Protein AF-0000000069172919 (afdb_homodimer)

Nearest PDB structures (foldseek):
  2wb4-assembly1_B  TM=7.857E-01  e=3.791E-11  Caulobacter vibrioides CB15
  3tvk-assembly1_A  TM=9.055E-01  e=7.455E-09  Escherichia coli K-12
  4h54-assembly1_A  TM=6.489E-01  e=6.601E-10  Escherichia coli K-12
  4h54-assembly1_B  TM=5.958E-01  e=9.333E-10  Escherichia coli K-12
  2v0n-assembly1_B  TM=4.957E-01  e=8.629E-11  Caulobacter vibrioides CB15

InterPro domains:
  IPR000160 GGDEF domain [PF00990] (323-480)
  IPR000160 GGDEF domain [PS50887] (351-486)
  IPR000160 GGDEF domain [SM00267] (312-484)
  IPR000160 GGDEF domain [TIGR00254] (322-484)
  IPR000160 GGDEF domain [cd01949] (324-482)
  IPR029787 Nucleotide cyclase [SSF55073] (328-483)
  IPR033424 Membrane-associated sensor domain [PF17158] (84-315)
  IPR043128 Reverse transcriptase/Diguanylate cyclase domain [G3DSA:3.30.70.270] (319-489)
  IPR050469 Diguanylate cyclase Dgc-like, bacteria [PTHR45138] (319-486)

Structure (mmCIF, N/CA/C/O backbone):
data_AF-0000000069172919-model_v1
#
loop_
_entity.id
_entity.type
_entity.pdbx_description
1 polymer 'diguanylate cyclase'
#
loop_
_atom_site.group_PDB
_atom_site.id
_atom_site.type_symbol
_atom_site.label_atom_id
_atom_site.label_alt_id
_atom_site.label_comp_id
_atom_site.label_asym_id
_atom_site.label_entity_id
_atom_site.label_seq_id
_atom_site.pdbx_PDB_ins_code
_atom_site.Cartn_x
_atom_site.Cartn_y
_atom_site.Cartn_z
_atom_site.occupancy
_atom_site.B_iso_or_equiv
_atom_site.auth_seq_id
_atom_site.auth_comp_id
_atom_site.auth_asym_id
_atom_site.auth_atom_id
_atom_site.pdbx_PDB_model_num
ATOM 1 N N . MET A 1 1 ? 2.957 -28.109 -27.797 1 40.47 1 MET A N 1
ATOM 2 C CA . MET A 1 1 ? 4.234 -27.562 -27.359 1 40.47 1 MET A CA 1
ATOM 3 C C . MET A 1 1 ? 4.027 -26.531 -26.25 1 40.47 1 MET A C 1
ATOM 5 O O . MET A 1 1 ? 2.91 -26.344 -25.766 1 40.47 1 MET A O 1
ATOM 9 N N . HIS A 1 2 ? 4.391 -25.156 -26.297 1 53.12 2 HIS A N 1
ATOM 10 C CA . HIS A 1 2 ? 5.074 -24.297 -25.328 1 53.12 2 HIS A CA 1
ATOM 11 C C . HIS A 1 2 ? 4.078 -23.516 -24.469 1 53.12 2 HIS A C 1
ATOM 13 O O . HIS A 1 2 ? 3.939 -22.312 -24.641 1 53.12 2 HIS A O 1
ATOM 19 N N . SER A 1 3 ? 3.223 -24.234 -23.906 1 57.16 3 SER A N 1
ATOM 20 C CA . SER A 1 3 ? 2.01 -23.672 -23.328 1 57.16 3 SER A CA 1
ATOM 21 C C . SER A 1 3 ? 2.334 -22.734 -22.156 1 57.16 3 SER A C 1
ATOM 23 O O . SER A 1 3 ? 1.824 -21.625 -22.094 1 57.16 3 SER A O 1
ATOM 25 N N . ALA A 1 4 ? 3.143 -23.266 -21.25 1 61.5 4 ALA A N 1
ATOM 26 C CA . ALA A 1 4 ? 3.436 -22.438 -20.078 1 61.5 4 ALA A CA 1
ATOM 27 C C . ALA A 1 4 ? 4.16 -21.156 -20.484 1 61.5 4 ALA A C 1
ATOM 29 O O . ALA A 1 4 ? 3.883 -20.078 -19.953 1 61.5 4 ALA A O 1
ATOM 30 N N . THR A 1 5 ? 4.887 -21.359 -21.562 1 62.03 5 THR A N 1
ATOM 31 C CA . THR A 1 5 ? 5.668 -20.219 -22.031 1 62.03 5 THR A CA 1
ATOM 32 C C . THR A 1 5 ? 4.766 -19.156 -22.656 1 62.03 5 THR A C 1
ATOM 34 O O . THR A 1 5 ? 5.016 -17.953 -22.5 1 62.03 5 THR A O 1
ATOM 37 N N . ILE A 1 6 ? 3.701 -19.703 -23.141 1 65.31 6 ILE A N 1
ATOM 38 C CA . ILE A 1 6 ? 2.771 -18.766 -23.766 1 65.31 6 ILE A CA 1
ATOM 39 C C . ILE A 1 6 ? 2.053 -17.953 -22.688 1 65.31 6 ILE A C 1
ATOM 41 O O . ILE A 1 6 ? 1.957 -16.734 -22.781 1 65.31 6 ILE A O 1
ATOM 45 N N . ILE A 1 7 ? 1.72 -18.672 -21.656 1 67.44 7 ILE A N 1
ATOM 46 C CA . ILE A 1 7 ? 0.994 -18.016 -20.594 1 67.44 7 ILE A CA 1
ATOM 47 C C . ILE A 1 7 ? 1.908 -17 -19.891 1 67.44 7 ILE A C 1
ATOM 49 O O . ILE A 1 7 ? 1.52 -15.852 -19.672 1 67.44 7 ILE A O 1
ATOM 53 N N . ILE A 1 8 ? 3.121 -17.375 -19.766 1 69.06 8 ILE A N 1
ATOM 54 C CA . ILE A 1 8 ? 4.078 -16.516 -19.078 1 69.06 8 ILE A CA 1
ATOM 55 C C . ILE A 1 8 ? 4.41 -15.312 -19.969 1 69.06 8 ILE A C 1
ATOM 57 O O . ILE A 1 8 ? 4.52 -14.188 -19.484 1 69.06 8 ILE A O 1
ATOM 61 N N . GLY A 1 9 ? 4.492 -15.625 -21.219 1 65.88 9 GLY A N 1
ATOM 62 C CA . GLY A 1 9 ? 4.75 -14.531 -22.141 1 65.88 9 GLY A CA 1
ATOM 63 C C . GLY A 1 9 ? 3.643 -13.492 -22.172 1 65.88 9 GLY A C 1
ATOM 64 O O . GLY A 1 9 ? 3.912 -12.289 -22.141 1 65.88 9 GLY A O 1
ATOM 65 N N . ILE A 1 10 ? 2.473 -13.938 -22.125 1 65.94 10 ILE A N 1
ATOM 66 C CA . ILE A 1 10 ? 1.318 -13.047 -22.125 1 65.94 10 ILE A CA 1
ATOM 67 C C . ILE A 1 10 ? 1.265 -12.258 -20.828 1 65.94 10 ILE A C 1
ATOM 69 O O . ILE A 1 10 ? 1.034 -11.047 -20.844 1 65.94 10 ILE A O 1
ATOM 73 N N . VAL A 1 11 ? 1.592 -12.961 -19.812 1 69.69 11 VAL A N 1
ATOM 74 C CA . VAL A 1 11 ? 1.549 -12.328 -18.5 1 69.69 11 VAL A CA 1
ATOM 75 C C . VAL A 1 11 ? 2.637 -11.266 -18.406 1 69.69 11 VAL A C 1
ATOM 77 O O . VAL A 1 11 ? 2.387 -10.156 -17.922 1 69.69 11 VAL A O 1
ATOM 80 N N . CYS A 1 12 ? 3.771 -11.57 -18.906 1 66.88 12 CYS A N 1
ATOM 81 C CA . CYS A 1 12 ? 4.871 -10.609 -18.875 1 66.88 12 CYS A CA 1
ATOM 82 C C . CYS A 1 12 ? 4.539 -9.383 -19.703 1 66.88 12 CYS A C 1
ATOM 84 O O . CYS A 1 12 ? 4.801 -8.25 -19.281 1 66.88 12 CYS A O 1
ATOM 86 N N . GLY A 1 13 ? 4.02 -9.625 -20.844 1 65.62 13 GLY A N 1
ATOM 87 C CA . GLY A 1 13 ? 3.588 -8.5 -21.656 1 65.62 13 GLY A CA 1
ATOM 88 C C . GLY A 1 13 ? 2.555 -7.629 -20.984 1 65.62 13 GLY A C 1
ATOM 89 O O . GLY A 1 13 ? 2.646 -6.398 -21.016 1 65.62 13 GLY A O 1
ATOM 90 N N . TRP A 1 14 ? 1.709 -8.227 -20.297 1 65.56 14 TRP A N 1
ATOM 91 C CA . TRP A 1 14 ? 0.651 -7.527 -19.578 1 65.56 14 TRP A CA 1
ATOM 92 C C . TRP A 1 14 ? 1.227 -6.719 -18.422 1 65.56 14 TRP A C 1
ATOM 94 O O . TRP A 1 14 ? 0.843 -5.562 -18.203 1 65.56 14 TRP A O 1
ATOM 104 N N . ILE A 1 15 ? 2.121 -7.258 -17.734 1 66.06 15 ILE A N 1
ATOM 105 C CA . ILE A 1 15 ? 2.744 -6.59 -16.609 1 66.06 15 ILE A CA 1
ATOM 106 C C . ILE A 1 15 ? 3.447 -5.32 -17.078 1 66.06 15 ILE A C 1
ATOM 108 O O . ILE A 1 15 ? 3.334 -4.27 -16.438 1 66.06 15 ILE A O 1
ATOM 112 N N . PHE A 1 16 ? 4.094 -5.469 -18.109 1 62.03 16 PHE A N 1
ATOM 113 C CA . PHE A 1 16 ? 4.828 -4.336 -18.656 1 62.03 16 PHE A CA 1
ATOM 114 C C . PHE A 1 16 ? 3.881 -3.197 -19.031 1 62.03 16 PHE A C 1
ATOM 116 O O . PHE A 1 16 ? 4.141 -2.039 -18.688 1 62.03 16 PHE A O 1
ATOM 123 N N . ILE A 1 17 ? 2.85 -3.51 -19.562 1 62.69 17 ILE A N 1
ATOM 124 C CA . ILE A 1 17 ? 1.893 -2.5 -20 1 62.69 17 ILE A CA 1
ATOM 125 C C . ILE A 1 17 ? 1.257 -1.829 -18.781 1 62.69 17 ILE A C 1
ATOM 127 O O . ILE A 1 17 ? 1.163 -0.601 -18.719 1 62.69 17 ILE A O 1
ATOM 131 N N . LEU A 1 18 ? 0.969 -2.627 -17.859 1 64.69 18 LEU A N 1
ATOM 132 C CA . LEU A 1 18 ? 0.266 -2.105 -16.688 1 64.69 18 LEU A CA 1
ATOM 133 C C . LEU A 1 18 ? 1.184 -1.218 -15.859 1 64.69 18 LEU A C 1
ATOM 135 O O . LEU A 1 18 ? 0.766 -0.159 -15.383 1 64.69 18 LEU A O 1
ATOM 139 N N . THR A 1 19 ? 2.355 -1.667 -15.672 1 61.91 19 THR A N 1
ATOM 140 C CA . THR A 1 19 ? 3.299 -0.879 -14.891 1 61.91 19 THR A CA 1
ATOM 141 C C . THR A 1 19 ? 3.621 0.437 -15.586 1 61.91 19 THR A C 1
ATOM 143 O O . THR A 1 19 ? 3.773 1.473 -14.938 1 61.91 19 THR A O 1
ATOM 146 N N . THR A 1 20 ? 3.695 0.397 -16.828 1 58.84 20 THR A N 1
ATOM 147 C CA . THR A 1 20 ? 3.963 1.61 -17.594 1 58.84 20 THR A CA 1
ATOM 148 C C . THR A 1 20 ? 2.805 2.598 -17.469 1 58.84 20 THR A C 1
ATOM 150 O O . THR A 1 20 ? 3.023 3.795 -17.281 1 58.84 20 THR A O 1
ATOM 153 N N . VAL A 1 21 ? 1.681 2.105 -17.578 1 60.31 21 VAL A N 1
ATOM 154 C CA . VAL A 1 21 ? 0.509 2.969 -17.484 1 60.31 21 VAL A CA 1
ATOM 155 C C . VAL A 1 21 ? 0.42 3.566 -16.078 1 60.31 21 VAL A C 1
ATOM 157 O O . VAL A 1 21 ? 0.119 4.75 -15.914 1 60.31 21 VAL A O 1
ATOM 160 N N . GLN A 1 22 ? 0.736 2.768 -15.195 1 60.38 22 GLN A N 1
ATOM 161 C CA . GLN A 1 22 ? 0.741 3.225 -13.805 1 60.38 22 GLN A CA 1
ATOM 162 C C . GLN A 1 22 ? 1.779 4.324 -13.594 1 60.38 22 GLN A C 1
ATOM 164 O O . GLN A 1 22 ? 1.516 5.309 -12.898 1 60.38 22 GLN A O 1
ATOM 169 N N . PHE A 1 23 ? 2.848 3.99 -14.18 1 56.53 23 PHE A N 1
ATOM 170 C CA . PHE A 1 23 ? 3.922 4.973 -14.094 1 56.53 23 PHE A CA 1
ATOM 171 C C . PHE A 1 23 ? 3.484 6.305 -14.688 1 56.53 23 PHE A C 1
ATOM 173 O O . PHE A 1 23 ? 3.701 7.363 -14.094 1 56.53 23 PHE A O 1
ATOM 180 N N . LEU A 1 24 ? 2.908 6.184 -15.68 1 53.28 24 LEU A N 1
ATOM 181 C CA . LEU A 1 24 ? 2.459 7.395 -16.344 1 53.28 24 LEU A CA 1
ATOM 182 C C . LEU A 1 24 ? 1.385 8.102 -15.531 1 53.28 24 LEU A C 1
ATOM 184 O O . LEU A 1 24 ? 1.377 9.336 -15.445 1 53.28 24 LEU A O 1
ATOM 188 N N . TYR A 1 25 ? 0.669 7.355 -14.938 1 55.75 25 TYR A N 1
ATOM 189 C CA . TYR A 1 25 ? -0.422 7.891 -14.133 1 55.75 25 TYR A CA 1
ATOM 190 C C . TYR A 1 25 ? 0.112 8.602 -12.898 1 55.75 25 TYR A C 1
ATOM 192 O O . TYR A 1 25 ? -0.316 9.719 -12.578 1 55.75 25 TYR A O 1
ATOM 200 N N . LEU A 1 26 ? 0.814 7.816 -12.25 1 56.41 26 LEU A N 1
ATOM 201 C CA . LEU A 1 26 ? 1.367 8.391 -11.031 1 56.41 26 LEU A CA 1
ATOM 202 C C . LEU A 1 26 ? 2.16 9.656 -11.336 1 56.41 26 LEU A C 1
ATOM 204 O O . LEU A 1 26 ? 2.205 10.578 -10.516 1 56.41 26 LEU A O 1
ATOM 208 N N . LEU A 1 27 ? 2.752 9.641 -12.5 1 50.91 27 LEU A N 1
ATOM 209 C CA . LEU A 1 27 ? 3.479 10.828 -12.93 1 50.91 27 LEU A CA 1
ATOM 210 C C . LEU A 1 27 ? 2.52 11.984 -13.203 1 50.91 27 LEU A C 1
ATOM 212 O O . LEU A 1 27 ? 2.84 13.141 -12.922 1 50.91 27 LEU A O 1
ATOM 216 N N . ILE A 1 28 ? 1.527 11.672 -13.773 1 46.41 28 ILE A N 1
ATOM 217 C CA . ILE A 1 28 ? 0.562 12.703 -14.141 1 46.41 28 ILE A CA 1
ATOM 218 C C . ILE A 1 28 ? -0.081 13.281 -12.883 1 46.41 28 ILE A C 1
ATOM 220 O O . ILE A 1 28 ? -0.29 14.492 -12.789 1 46.41 28 ILE A O 1
ATOM 224 N N . ILE A 1 29 ? -0.445 12.477 -12.07 1 47 29 ILE A N 1
ATOM 225 C CA . ILE A 1 29 ? -1.011 13.008 -10.836 1 47 29 ILE A CA 1
ATOM 226 C C . ILE A 1 29 ? -0.05 14.031 -10.234 1 47 29 ILE A C 1
ATOM 228 O O . ILE A 1 29 ? -0.48 15.031 -9.656 1 47 29 ILE A O 1
ATOM 232 N N . LYS A 1 30 ? 1.205 13.859 -10.328 1 44.38 30 LYS A N 1
ATOM 233 C CA . LYS A 1 30 ? 2.152 14.859 -9.836 1 44.38 30 LYS A CA 1
ATOM 234 C C . LYS A 1 30 ? 1.911 16.219 -10.5 1 44.38 30 LYS A C 1
ATOM 236 O O . LYS A 1 30 ? 2.062 17.266 -9.859 1 44.38 30 LYS A O 1
ATOM 241 N N . ARG A 1 31 ? 1.673 16.109 -11.781 1 38.28 31 ARG A N 1
ATOM 242 C CA . ARG A 1 31 ? 1.562 17.406 -12.438 1 38.28 31 ARG A CA 1
ATOM 243 C C . ARG A 1 31 ? 0.29 18.125 -12 1 38.28 31 ARG A C 1
ATOM 245 O O . ARG A 1 31 ? 0.269 19.359 -11.906 1 38.28 31 ARG A O 1
ATOM 252 N N . ASP A 1 32 ? -0.691 17.422 -12.047 1 36.03 32 ASP A N 1
ATOM 253 C CA . ASP A 1 32 ? -1.942 18.172 -11.922 1 36.03 32 ASP A CA 1
ATOM 254 C C . ASP A 1 32 ? -2.25 18.484 -10.461 1 36.03 32 ASP A C 1
ATOM 256 O O . ASP A 1 32 ? -3.379 18.859 -10.125 1 36.03 32 ASP A O 1
ATOM 260 N N . LEU A 1 33 ? -1.485 18.188 -9.633 1 35.28 33 LEU A N 1
ATOM 261 C CA . LEU A 1 33 ? -1.778 18.625 -8.266 1 35.28 33 LEU A CA 1
ATOM 262 C C . LEU A 1 33 ? -2.045 20.125 -8.219 1 35.28 33 LEU A C 1
ATOM 264 O O . LEU A 1 33 ? -1.229 20.875 -7.691 1 35.28 33 LEU A O 1
ATOM 268 N N . GLN A 1 34 ? -2.49 20.594 -9.281 1 28.86 34 GLN A N 1
ATOM 269 C CA . GLN A 1 34 ? -3.086 21.891 -8.969 1 28.86 34 GLN A CA 1
ATOM 270 C C . GLN A 1 34 ? -4.238 21.734 -7.98 1 28.86 34 GLN A C 1
ATOM 272 O O . GLN A 1 34 ? -4.934 20.719 -7.977 1 28.86 34 GLN A O 1
ATOM 277 N N . PRO A 1 35 ? -4.359 22.641 -7.004 1 30.38 35 PRO A N 1
ATOM 278 C CA . PRO A 1 35 ? -5.152 22.844 -5.789 1 30.38 35 PRO A CA 1
ATOM 279 C C . PRO A 1 35 ? -6.645 22.594 -6.012 1 30.38 35 PRO A C 1
ATOM 281 O O . PRO A 1 35 ? -7.477 23.125 -5.266 1 30.38 35 PRO A O 1
ATOM 284 N N . THR A 1 36 ? -7.184 22.078 -7.133 1 30.61 36 THR A N 1
ATOM 285 C CA . THR A 1 36 ? -8.633 22.172 -7 1 30.61 36 THR A CA 1
ATOM 286 C C . THR A 1 36 ? -9.141 21.203 -5.922 1 30.61 36 THR A C 1
ATOM 288 O O . THR A 1 36 ? -8.445 20.266 -5.547 1 30.61 36 THR A O 1
ATOM 291 N N . GLY A 1 37 ? -10.445 21.312 -5.379 1 28.78 37 GLY A N 1
ATOM 292 C CA . GLY A 1 37 ? -11.188 20.703 -4.293 1 28.78 37 GLY A CA 1
ATOM 293 C C . GLY A 1 37 ? -11.031 19.188 -4.242 1 28.78 37 GLY A C 1
ATOM 294 O O . GLY A 1 37 ? -10.625 18.562 -5.223 1 28.78 37 GLY A O 1
ATOM 295 N N . TRP A 1 38 ? -11.031 18.656 -3.043 1 31.73 38 TRP A N 1
ATOM 296 C CA . TRP A 1 38 ? -10.922 17.25 -2.652 1 31.73 38 TRP A CA 1
ATOM 297 C C . TRP A 1 38 ? -11.633 16.344 -3.65 1 31.73 38 TRP A C 1
ATOM 299 O O . TRP A 1 38 ? -11.125 15.297 -4.023 1 31.73 38 TRP A O 1
ATOM 309 N N . CYS A 1 39 ? -12.875 16.766 -3.973 1 32.88 39 CYS A N 1
ATOM 310 C CA . CYS A 1 39 ? -13.766 15.992 -4.832 1 32.88 39 CYS A CA 1
ATOM 311 C C . CYS A 1 39 ? -13.188 15.867 -6.238 1 32.88 39 CYS A C 1
ATOM 313 O O . CYS A 1 39 ? -13.383 14.844 -6.906 1 32.88 39 CYS A O 1
ATOM 315 N N . SER A 1 40 ? -12.641 16.938 -6.648 1 35.28 40 SER A N 1
ATOM 316 C CA . SER A 1 40 ? -12.172 16.938 -8.031 1 35.28 40 SER A CA 1
ATOM 317 C C . SER A 1 40 ? -10.93 16.062 -8.188 1 35.28 40 SER A C 1
ATOM 319 O O . SER A 1 40 ? -10.656 15.57 -9.281 1 35.28 40 SER A O 1
ATOM 321 N N . PHE A 1 41 ? -10.133 15.945 -7.262 1 36.06 41 PHE A N 1
ATOM 322 C CA . PHE A 1 41 ? -8.93 15.125 -7.301 1 36.06 41 PHE A CA 1
ATOM 323 C C . PHE A 1 41 ? -9.281 13.648 -7.375 1 36.06 41 PHE A C 1
ATOM 325 O O . PHE A 1 41 ? -8.641 12.883 -8.102 1 36.06 41 PHE A O 1
ATOM 332 N N . MET A 1 42 ? -10.344 13.328 -6.699 1 38 42 MET A N 1
ATOM 333 C CA . MET A 1 42 ? -10.859 11.969 -6.809 1 38 42 MET A CA 1
ATOM 334 C C . MET A 1 42 ? -11.359 11.688 -8.219 1 38 42 MET A C 1
ATOM 336 O O . MET A 1 42 ? -11.375 10.539 -8.664 1 38 42 MET A O 1
ATOM 340 N N . GLU A 1 43 ? -11.93 12.695 -8.797 1 40.47 43 GLU A N 1
ATOM 341 C CA . GLU A 1 43 ? -12.508 12.484 -10.125 1 40.47 43 GLU A CA 1
ATOM 342 C C . GLU A 1 43 ? -11.422 12.188 -11.156 1 40.47 43 GLU A C 1
ATOM 344 O O . GLU A 1 43 ? -11.594 11.312 -12.016 1 40.47 43 GLU A O 1
ATOM 349 N N . LYS A 1 44 ? -10.445 13.008 -11.234 1 42.78 44 LYS A N 1
ATOM 350 C CA . LYS A 1 44 ? -9.453 12.82 -12.289 1 42.78 44 LYS A CA 1
ATOM 351 C C . LYS A 1 44 ? -8.625 11.562 -12.055 1 42.78 44 LYS A C 1
ATOM 353 O O . LYS A 1 44 ? -8.227 10.891 -13.008 1 42.78 44 LYS A O 1
ATOM 358 N N . ASP A 1 45 ? -8.461 11.156 -10.906 1 43.94 45 ASP A N 1
ATOM 359 C CA . ASP A 1 45 ? -7.746 9.938 -10.523 1 43.94 45 ASP A CA 1
ATOM 360 C C . ASP A 1 45 ? -8.5 8.695 -11 1 43.94 45 ASP A C 1
ATOM 362 O O . ASP A 1 45 ? -7.887 7.648 -11.25 1 43.94 45 ASP A O 1
ATOM 366 N N . TYR A 1 46 ? -9.812 8.938 -11.18 1 41.34 46 TYR A N 1
ATOM 367 C CA . TYR A 1 46 ? -10.695 7.879 -11.672 1 41.34 46 TYR A CA 1
ATOM 368 C C . TYR A 1 46 ? -10.422 7.582 -13.141 1 41.34 46 TYR A C 1
ATOM 370 O O . TYR A 1 46 ? -10.484 6.43 -13.57 1 41.34 46 TYR A O 1
ATOM 378 N N . LEU A 1 47 ? -10.227 8.664 -13.844 1 43.03 47 LEU A N 1
ATOM 379 C CA . LEU A 1 47 ? -9.984 8.453 -15.266 1 43.03 47 LEU A CA 1
ATOM 380 C C . LEU A 1 47 ? -8.719 7.625 -15.492 1 43.03 47 LEU A C 1
ATOM 382 O O . LEU A 1 47 ? -8.641 6.836 -16.438 1 43.03 47 LEU A O 1
ATOM 386 N N . GLY A 1 48 ? -7.805 7.695 -14.656 1 46.41 48 GLY A N 1
ATOM 387 C CA . GLY A 1 48 ? -6.551 6.98 -14.836 1 46.41 48 GLY A CA 1
ATOM 388 C C . GLY A 1 48 ? -6.68 5.488 -14.609 1 46.41 48 GLY A C 1
ATOM 389 O O . GLY A 1 48 ? -6.191 4.691 -15.414 1 46.41 48 GLY A O 1
ATOM 390 N N . ILE A 1 49 ? -7.367 5.145 -13.602 1 47.25 49 ILE A N 1
ATOM 391 C CA . ILE A 1 49 ? -7.582 3.725 -13.344 1 47.25 49 ILE A CA 1
ATOM 392 C C . ILE A 1 49 ? -8.477 3.129 -14.43 1 47.25 49 ILE A C 1
ATOM 394 O O . ILE A 1 49 ? -8.219 2.021 -14.906 1 47.25 49 ILE A O 1
ATOM 398 N N . SER A 1 50 ? -9.523 3.973 -14.781 1 47.59 50 SER A N 1
ATOM 399 C CA . SER A 1 50 ? -10.383 3.496 -15.867 1 47.59 50 SER A CA 1
ATOM 400 C C . SER A 1 50 ? -9.57 3.178 -17.109 1 47.59 50 SER A C 1
ATOM 402 O O . SER A 1 50 ? -9.812 2.172 -17.781 1 47.59 50 SER A O 1
ATOM 404 N N . SER A 1 51 ? -8.648 3.979 -17.344 1 50.38 51 SER A N 1
ATOM 405 C CA . SER A 1 51 ? -7.84 3.729 -18.531 1 50.38 51 SER A CA 1
ATOM 406 C C . SER A 1 51 ? -6.938 2.516 -18.328 1 50.38 51 SER A C 1
ATOM 408 O O . SER A 1 51 ? -6.711 1.744 -19.266 1 50.38 51 SER A O 1
ATOM 410 N N . THR A 1 52 ? -6.625 2.303 -17.141 1 48.75 52 THR A N 1
ATOM 411 C CA . THR A 1 52 ? -5.777 1.146 -16.891 1 48.75 52 THR A CA 1
ATOM 412 C C . THR A 1 52 ? -6.559 -0.151 -17.078 1 48.75 52 THR A C 1
ATOM 414 O O . THR A 1 52 ? -6.039 -1.122 -17.625 1 48.75 52 THR A O 1
ATOM 417 N N . VAL A 1 53 ? -7.777 -0.072 -16.656 1 50.09 53 VAL A N 1
ATOM 418 C CA . VAL A 1 53 ? -8.633 -1.238 -16.812 1 50.09 53 VAL A CA 1
ATOM 419 C C . VAL A 1 53 ? -8.883 -1.495 -18.297 1 50.09 53 VAL A C 1
ATOM 421 O O . VAL A 1 53 ? -8.781 -2.633 -18.766 1 50.09 53 VAL A O 1
ATOM 424 N N . LEU A 1 54 ? -9.188 -0.404 -18.953 1 51.56 54 LEU A N 1
ATOM 425 C CA . LEU A 1 54 ? -9.469 -0.563 -20.375 1 51.56 54 LEU A CA 1
ATOM 426 C C . LEU A 1 54 ? -8.25 -1.082 -21.109 1 51.56 54 LEU A C 1
ATOM 428 O O . LEU A 1 54 ? -8.359 -1.971 -21.969 1 51.56 54 LEU A O 1
ATOM 432 N N . VAL A 1 55 ? -7.117 -0.662 -20.703 1 50.75 55 VAL A N 1
ATOM 433 C CA . VAL A 1 55 ? -5.914 -1.065 -21.422 1 50.75 55 VAL A CA 1
ATOM 434 C C . VAL A 1 55 ? -5.559 -2.508 -21.062 1 50.75 55 VAL A C 1
ATOM 436 O O . VAL A 1 55 ? -5.152 -3.285 -21.938 1 50.75 55 VAL A O 1
ATOM 439 N N . SER A 1 56 ? -5.871 -2.895 -19.891 1 49.78 56 SER A N 1
ATOM 440 C CA . SER A 1 56 ? -5.598 -4.273 -19.5 1 49.78 56 SER A CA 1
ATOM 441 C C . SER A 1 56 ? -6.52 -5.246 -20.234 1 49.78 56 SER A C 1
ATOM 443 O O . SER A 1 56 ? -6.082 -6.312 -20.672 1 49.78 56 SER A O 1
ATOM 445 N N . LEU A 1 57 ? -7.73 -4.812 -20.328 1 49.56 57 LEU A N 1
ATOM 446 C CA . LEU A 1 57 ? -8.695 -5.652 -21.016 1 49.56 57 LEU A CA 1
ATOM 447 C C . LEU A 1 57 ? -8.352 -5.75 -22.5 1 49.56 57 LEU A C 1
ATOM 449 O O . LEU A 1 57 ? -8.406 -6.836 -23.094 1 49.56 57 LEU A O 1
ATOM 453 N N . LEU A 1 58 ? -8.055 -4.637 -23.062 1 50.81 58 LEU A N 1
ATOM 454 C CA . LEU A 1 58 ? -7.715 -4.645 -24.469 1 50.81 58 LEU A CA 1
ATOM 455 C C . LEU A 1 58 ? -6.457 -5.469 -24.734 1 50.81 58 LEU A C 1
ATOM 457 O O . LEU A 1 58 ? -6.375 -6.195 -25.719 1 50.81 58 LEU A O 1
ATOM 461 N N . PHE A 1 59 ? -5.586 -5.402 -23.828 1 48.09 59 PHE A N 1
ATOM 462 C CA . PHE A 1 59 ? -4.332 -6.121 -24.016 1 48.09 59 PHE A CA 1
ATOM 463 C C . PHE A 1 59 ? -4.531 -7.617 -23.812 1 48.09 59 PHE A C 1
ATOM 465 O O . PHE A 1 59 ? -3.971 -8.438 -24.547 1 48.09 59 PHE A O 1
ATOM 472 N N . GLY A 1 60 ? -5.301 -7.992 -22.812 1 47.88 60 GLY A N 1
ATOM 473 C CA . GLY A 1 60 ? -5.672 -9.391 -22.703 1 47.88 60 GLY A CA 1
ATOM 474 C C . GLY A 1 60 ? -6.297 -9.953 -23.969 1 47.88 60 GLY A C 1
ATOM 475 O O . GLY A 1 60 ? -5.938 -11.039 -24.406 1 47.88 60 GLY A O 1
ATOM 476 N N . LEU A 1 61 ? -7.172 -9.133 -24.453 1 50.03 61 LEU A N 1
ATOM 477 C CA . LEU A 1 61 ? -7.836 -9.539 -25.688 1 50.03 61 LEU A CA 1
ATOM 478 C C . LEU A 1 61 ? -6.836 -9.664 -26.828 1 50.03 61 LEU A C 1
ATOM 480 O O . LEU A 1 61 ? -6.906 -10.609 -27.625 1 50.03 61 LEU A O 1
ATOM 484 N N . ALA A 1 62 ? -5.934 -8.758 -26.906 1 48.75 62 ALA A N 1
ATOM 485 C CA . ALA A 1 62 ? -4.949 -8.797 -27.984 1 48.75 62 ALA A CA 1
ATOM 486 C C . ALA A 1 62 ? -4.043 -10.023 -27.844 1 48.75 62 ALA A C 1
ATOM 488 O O . ALA A 1 62 ? -3.725 -10.68 -28.844 1 48.75 62 ALA A O 1
ATOM 489 N N . LEU A 1 63 ? -3.742 -10.32 -26.719 1 48.91 63 LEU A N 1
ATOM 490 C CA . LEU A 1 63 ? -2.84 -11.445 -26.5 1 48.91 63 LEU A CA 1
ATOM 491 C C . LEU A 1 63 ? -3.529 -12.766 -26.828 1 48.91 63 LEU A C 1
ATOM 493 O O . LEU A 1 63 ? -2.91 -13.672 -27.391 1 48.91 63 LEU A O 1
ATOM 497 N N . VAL A 1 64 ? -4.781 -12.875 -26.469 1 49.78 64 VAL A N 1
ATOM 498 C CA . VAL A 1 64 ? -5.57 -14.039 -26.844 1 49.78 64 VAL A CA 1
ATOM 499 C C . VAL A 1 64 ? -5.625 -14.156 -28.375 1 49.78 64 VAL A C 1
ATOM 501 O O . VAL A 1 64 ? -5.484 -15.242 -28.922 1 49.78 64 VAL A O 1
ATOM 504 N N . LEU A 1 65 ? -5.809 -13.086 -28.906 1 48.59 65 LEU A N 1
ATOM 505 C CA . LEU A 1 65 ? -5.914 -13.102 -30.375 1 48.59 65 LEU A CA 1
ATOM 506 C C . LEU A 1 65 ? -4.59 -13.516 -31 1 48.59 65 LEU A C 1
ATOM 508 O O . LEU A 1 65 ? -4.578 -14.297 -31.953 1 48.59 65 LEU A O 1
ATOM 512 N N . VAL A 1 66 ? -3.512 -13.023 -30.531 1 45.81 66 VAL A N 1
ATOM 513 C CA . VAL A 1 66 ? -2.211 -13.336 -31.109 1 45.81 66 VAL A CA 1
ATOM 514 C C . VAL A 1 66 ? -1.89 -14.812 -30.891 1 45.81 66 VAL A C 1
ATOM 516 O O . VAL A 1 66 ? -1.38 -15.477 -31.797 1 45.81 66 VAL A O 1
ATOM 519 N N . ASN A 1 67 ? -2.143 -15.297 -29.781 1 45.41 67 ASN A N 1
ATOM 520 C CA . ASN A 1 67 ? -1.887 -16.719 -29.531 1 45.41 67 ASN A CA 1
ATOM 521 C C . ASN A 1 67 ? -2.742 -17.609 -30.438 1 45.41 67 ASN A C 1
ATOM 523 O O . ASN A 1 67 ? -2.273 -18.625 -30.938 1 45.41 67 ASN A O 1
ATOM 527 N N . SER A 1 68 ? -3.996 -17.312 -30.484 1 48.03 68 SER A N 1
ATOM 528 C CA . SER A 1 68 ? -4.867 -18.062 -31.375 1 48.03 68 SER A CA 1
ATOM 529 C C . SER A 1 68 ? -4.34 -18.047 -32.812 1 48.03 68 SER A C 1
ATOM 531 O O . SER A 1 68 ? -4.512 -19.031 -33.531 1 48.03 68 SER A O 1
ATOM 533 N N . TRP A 1 69 ? -3.896 -16.969 -33.094 1 44.94 69 TRP A N 1
ATOM 534 C CA . TRP A 1 69 ? -3.398 -16.875 -34.469 1 44.94 69 TRP A CA 1
ATOM 535 C C . TRP A 1 69 ? -2.178 -17.766 -34.688 1 44.94 69 TRP A C 1
ATOM 537 O O . TRP A 1 69 ? -2.041 -18.422 -35.719 1 44.94 69 TRP A O 1
ATOM 547 N N . PHE A 1 70 ? -1.296 -17.734 -33.75 1 43.66 70 PHE A N 1
ATOM 548 C CA . PHE A 1 70 ? -0.055 -18.469 -33.938 1 43.66 70 PHE A CA 1
ATOM 549 C C . PHE A 1 70 ? -0.256 -19.969 -33.688 1 43.66 70 PHE A C 1
ATOM 551 O O . PHE A 1 70 ? 0.501 -20.797 -34.188 1 43.66 70 PHE A O 1
ATOM 558 N N . ASN A 1 71 ? -1.029 -20.344 -32.75 1 44.75 71 ASN A N 1
ATOM 559 C CA . ASN A 1 71 ? -1.174 -21.781 -32.5 1 44.75 71 ASN A CA 1
ATOM 560 C C . ASN A 1 71 ? -2.371 -22.375 -33.219 1 44.75 71 ASN A C 1
ATOM 562 O O . ASN A 1 71 ? -3.496 -22.328 -32.719 1 44.75 71 ASN A O 1
ATOM 566 N N . GLN A 1 72 ? -2.303 -22.469 -34.406 1 44.69 72 GLN A N 1
ATOM 567 C CA . GLN A 1 72 ? -3.242 -23.234 -35.219 1 44.69 72 GLN A CA 1
ATOM 568 C C . GLN A 1 72 ? -3.383 -24.656 -34.719 1 44.69 72 GLN A C 1
ATOM 570 O O . GLN A 1 72 ? -2.385 -25.328 -34.438 1 44.69 72 GLN A O 1
ATOM 575 N N . PRO A 1 73 ? -4.621 -24.938 -34.281 1 43.31 73 PRO A N 1
ATOM 576 C CA . PRO A 1 73 ? -4.973 -26.25 -33.75 1 43.31 73 PRO A CA 1
ATOM 577 C C . PRO A 1 73 ? -4.477 -27.406 -34.625 1 43.31 73 PRO A C 1
ATOM 579 O O . PRO A 1 73 ? -4.887 -27.531 -35.781 1 43.31 73 PRO A O 1
ATOM 582 N N . THR A 1 74 ? -3.162 -27.656 -34.812 1 41.94 74 THR A N 1
ATOM 583 C CA . THR A 1 74 ? -3.146 -28.922 -35.5 1 41.94 74 THR A CA 1
ATOM 584 C C . THR A 1 74 ? -4.012 -29.953 -34.781 1 41.94 74 THR A C 1
ATOM 586 O O . THR A 1 74 ? -5.059 -30.359 -35.281 1 41.94 74 THR A O 1
ATOM 589 N N . VAL A 1 75 ? -3.287 -31.188 -34.375 1 40.75 75 VAL A N 1
ATOM 590 C CA . VAL A 1 75 ? -3.807 -32.469 -33.875 1 40.75 75 VAL A CA 1
ATOM 591 C C . VAL A 1 75 ? -4.504 -32.25 -32.531 1 40.75 75 VAL A C 1
ATOM 593 O O . VAL A 1 75 ? -4.184 -31.328 -31.797 1 40.75 75 VAL A O 1
ATOM 596 N N . GLU A 1 76 ? -5.648 -32.812 -32.25 1 47.09 76 GLU A N 1
ATOM 597 C CA . GLU A 1 76 ? -6.562 -33.031 -31.141 1 47.09 76 GLU A CA 1
ATOM 598 C C . GLU A 1 76 ? -5.805 -33.156 -29.828 1 47.09 76 GLU A C 1
ATOM 600 O O . GLU A 1 76 ? -5.543 -34.25 -29.344 1 47.09 76 GLU A O 1
ATOM 605 N N . GLU A 1 77 ? -4.793 -32.375 -29.547 1 53.22 77 GLU A N 1
ATOM 606 C CA . GLU A 1 77 ? -3.918 -32.625 -28.406 1 53.22 77 GLU A CA 1
ATOM 607 C C . GLU A 1 77 ? -4.605 -32.281 -27.094 1 53.22 77 GLU A C 1
ATOM 609 O O . GLU A 1 77 ? -5.32 -31.266 -27.016 1 53.22 77 GLU A O 1
ATOM 614 N N . VAL A 1 78 ? -4.914 -33.281 -26.172 1 58.84 78 VAL A N 1
ATOM 615 C CA . VAL A 1 78 ? -5.383 -33.25 -24.797 1 58.84 78 VAL A CA 1
ATOM 616 C C . VAL A 1 78 ? -4.469 -32.344 -23.984 1 58.84 78 VAL A C 1
ATOM 618 O O . VAL A 1 78 ? -3.248 -32.344 -24.141 1 58.84 78 VAL A O 1
ATOM 621 N N . VAL A 1 79 ? -5.02 -31.359 -23.391 1 62.06 79 VAL A N 1
ATOM 622 C CA . VAL A 1 79 ? -4.27 -30.469 -22.5 1 62.06 79 VAL A CA 1
ATOM 623 C C . VAL A 1 79 ? -3.439 -31.297 -21.531 1 62.06 79 VAL A C 1
ATOM 625 O O . VAL A 1 79 ? -3.973 -32.156 -20.828 1 62.06 79 VAL A O 1
ATOM 628 N N . PRO A 1 80 ? -2.104 -30.984 -21.578 1 65.44 80 PRO A N 1
ATOM 629 C CA . PRO A 1 80 ? -1.31 -31.734 -20.594 1 65.44 80 PRO A CA 1
ATOM 630 C C . PRO A 1 80 ? -1.692 -31.422 -19.156 1 65.44 80 PRO A C 1
ATOM 632 O O . PRO A 1 80 ? -2 -30.266 -18.828 1 65.44 80 PRO A O 1
ATOM 635 N N . ARG A 1 81 ? -1.79 -32.344 -18.312 1 71.19 81 ARG A N 1
ATOM 636 C CA . ARG A 1 81 ? -2.137 -32.25 -16.891 1 71.19 81 ARG A CA 1
ATOM 637 C C . ARG A 1 81 ? -1.174 -31.312 -16.156 1 71.19 81 ARG A C 1
ATOM 639 O O . ARG A 1 81 ? -1.571 -30.609 -15.234 1 71.19 81 ARG A O 1
ATOM 646 N N . SER A 1 82 ? -0.007 -31.234 -16.641 1 71.19 82 SER A N 1
ATOM 647 C CA . SER A 1 82 ? 0.998 -30.375 -16.016 1 71.19 82 SER A CA 1
ATOM 648 C C . SER A 1 82 ? 0.666 -28.891 -16.219 1 71.19 82 SER A C 1
ATOM 650 O O . SER A 1 82 ? 0.889 -28.078 -15.312 1 71.19 82 SER A O 1
ATOM 652 N N . THR A 1 83 ? 0.012 -28.641 -17.312 1 73 83 THR A N 1
ATOM 653 C CA . THR A 1 83 ? -0.343 -27.25 -17.578 1 73 83 THR A CA 1
ATOM 654 C C . THR A 1 83 ? -1.486 -26.797 -16.688 1 73 83 THR A C 1
ATOM 656 O O . THR A 1 83 ? -1.511 -25.641 -16.234 1 73 83 THR A O 1
ATOM 659 N N . TYR A 1 84 ? -2.361 -27.703 -16.422 1 77.38 84 TYR A N 1
ATOM 660 C CA . TYR A 1 84 ? -3.455 -27.391 -15.508 1 77.38 84 TYR A CA 1
ATOM 661 C C . TYR A 1 84 ? -2.932 -27.109 -14.102 1 77.38 84 TYR A C 1
ATOM 663 O O . TYR A 1 84 ? -3.387 -26.172 -13.438 1 77.38 84 TYR A O 1
ATOM 671 N N . LEU A 1 85 ? -1.983 -27.859 -13.766 1 79.5 85 LEU A N 1
ATOM 672 C CA . LEU A 1 85 ? -1.396 -27.688 -12.438 1 79.5 85 LEU A CA 1
ATOM 673 C C . LEU A 1 85 ? -0.712 -26.328 -12.32 1 79.5 85 LEU A C 1
ATOM 675 O O . LEU A 1 85 ? -0.859 -25.641 -11.305 1 79.5 85 LEU A O 1
ATOM 679 N N . MET A 1 86 ? -0.071 -25.906 -13.352 1 79.62 86 MET A N 1
ATOM 680 C CA . MET A 1 86 ? 0.643 -24.641 -13.359 1 79.62 86 MET A CA 1
ATOM 681 C C . MET A 1 86 ? -0.326 -23.469 -13.195 1 79.62 86 MET A C 1
ATOM 683 O O . MET A 1 86 ? -0.059 -22.531 -12.438 1 79.62 86 MET A O 1
ATOM 687 N N . VAL A 1 87 ? -1.393 -23.547 -13.867 1 83.88 87 VAL A N 1
ATOM 688 C CA . VAL A 1 87 ? -2.375 -22.469 -13.828 1 83.88 87 VAL A CA 1
ATOM 689 C C . VAL A 1 87 ? -2.986 -22.375 -12.43 1 83.88 87 VAL A C 1
ATOM 691 O O . VAL A 1 87 ? -3.176 -21.281 -11.898 1 83.88 87 VAL A O 1
ATOM 694 N N . MET A 1 88 ? -3.264 -23.531 -11.828 1 87.62 88 MET A N 1
ATOM 695 C CA . MET A 1 88 ? -3.865 -23.547 -10.5 1 87.62 88 MET A CA 1
ATOM 696 C C . MET A 1 88 ? -2.906 -22.969 -9.461 1 87.62 88 MET A C 1
ATOM 698 O O . MET A 1 88 ? -3.326 -22.25 -8.562 1 87.62 88 MET A O 1
ATOM 702 N N . ILE A 1 89 ? -1.683 -23.219 -9.672 1 86.5 89 ILE A N 1
ATOM 703 C CA . ILE A 1 89 ? -0.681 -22.719 -8.734 1 86.5 89 ILE A CA 1
ATOM 704 C C . ILE A 1 89 ? -0.535 -21.203 -8.891 1 86.5 89 ILE A C 1
ATOM 706 O O . ILE A 1 89 ? -0.442 -20.484 -7.895 1 86.5 89 ILE A O 1
ATOM 710 N N . ALA A 1 90 ? -0.504 -20.797 -10.156 1 87.56 90 ALA A N 1
ATOM 711 C CA . ALA A 1 90 ? -0.432 -19.375 -10.422 1 87.56 90 ALA A CA 1
ATOM 712 C C . ALA A 1 90 ? -1.581 -18.625 -9.742 1 87.56 90 ALA A C 1
ATOM 714 O O . ALA A 1 90 ? -1.359 -17.656 -9.016 1 87.56 90 ALA A O 1
ATOM 715 N N . LEU A 1 91 ? -2.742 -19.156 -9.906 1 91.69 91 LEU A N 1
ATOM 716 C CA . LEU A 1 91 ? -3.932 -18.5 -9.359 1 91.69 91 LEU A CA 1
ATOM 717 C C . LEU A 1 91 ? -3.932 -18.562 -7.832 1 91.69 91 LEU A C 1
ATOM 719 O O . LEU A 1 91 ? -4.34 -17.609 -7.172 1 91.69 91 LEU A O 1
ATOM 723 N N . PHE A 1 92 ? -3.445 -19.672 -7.297 1 91.56 92 PHE A N 1
ATOM 724 C CA . PHE A 1 92 ? -3.379 -19.828 -5.848 1 91.56 92 PHE A CA 1
ATOM 725 C C . PHE A 1 92 ? -2.525 -18.734 -5.219 1 91.56 92 PHE A C 1
ATOM 727 O O . PHE A 1 92 ? -2.947 -18.094 -4.258 1 91.56 92 PHE A O 1
ATOM 734 N N . PHE A 1 93 ? -1.463 -18.484 -5.758 1 89.62 93 PHE A N 1
ATOM 735 C CA . PHE A 1 93 ? -0.54 -17.562 -5.105 1 89.62 93 PHE A CA 1
ATOM 736 C C . PHE A 1 93 ? -0.942 -16.125 -5.367 1 89.62 93 PHE A C 1
ATOM 738 O O . PHE A 1 93 ? -0.785 -15.258 -4.5 1 89.62 93 PHE A O 1
ATOM 745 N N . ILE A 1 94 ? -1.46 -15.82 -6.57 1 91.38 94 ILE A N 1
ATOM 746 C CA . ILE A 1 94 ? -1.954 -14.469 -6.836 1 91.38 94 ILE A CA 1
ATOM 747 C C . ILE A 1 94 ? -3.102 -14.148 -5.883 1 91.38 94 ILE A C 1
ATOM 749 O O . ILE A 1 94 ? -3.125 -13.07 -5.273 1 91.38 94 ILE A O 1
ATOM 753 N N . ASP A 1 95 ? -3.998 -15.078 -5.703 1 93 95 ASP A N 1
ATOM 754 C CA . ASP A 1 95 ? -5.145 -14.867 -4.82 1 93 95 ASP A CA 1
ATOM 755 C C . ASP A 1 95 ? -4.707 -14.797 -3.359 1 93 95 ASP A C 1
ATOM 757 O O . ASP A 1 95 ? -5.348 -14.133 -2.547 1 93 95 ASP A O 1
ATOM 761 N N . THR A 1 96 ? -3.66 -15.531 -3.031 1 89.56 96 THR A N 1
ATOM 762 C CA . THR A 1 96 ? -3.127 -15.445 -1.676 1 89.56 96 THR A CA 1
ATOM 763 C C . THR A 1 96 ? -2.668 -14.023 -1.365 1 89.56 96 THR A C 1
ATOM 765 O O . THR A 1 96 ? -2.988 -13.477 -0.307 1 89.56 96 THR A O 1
ATOM 768 N N . VAL A 1 97 ? -1.968 -13.438 -2.289 1 90.31 97 VAL A N 1
ATOM 769 C CA . VAL A 1 97 ? -1.483 -12.078 -2.09 1 90.31 97 VAL A CA 1
ATOM 770 C C . VAL A 1 97 ? -2.664 -11.109 -2.041 1 90.31 97 VAL A C 1
ATOM 772 O O . VAL A 1 97 ? -2.686 -10.188 -1.223 1 90.31 97 VAL A O 1
ATOM 775 N N . ALA A 1 98 ? -3.635 -11.344 -2.91 1 92.44 98 ALA A N 1
ATOM 776 C CA . ALA A 1 98 ? -4.828 -10.5 -2.904 1 92.44 98 ALA A CA 1
ATOM 777 C C . ALA A 1 98 ? -5.57 -10.609 -1.574 1 92.44 98 ALA A C 1
ATOM 779 O O . ALA A 1 98 ? -6.086 -9.617 -1.06 1 92.44 98 ALA A O 1
ATOM 780 N N . PHE A 1 99 ? -5.672 -11.82 -1.011 1 92.31 99 PHE A N 1
ATOM 781 C CA . PHE A 1 99 ? -6.297 -12.047 0.286 1 92.31 99 PHE A CA 1
ATOM 782 C C . PHE A 1 99 ? -5.594 -11.242 1.374 1 92.31 99 PHE A C 1
ATOM 784 O O . PHE A 1 99 ? -6.246 -10.547 2.154 1 92.31 99 PHE A O 1
ATOM 791 N N . ILE A 1 100 ? -4.297 -11.305 1.38 1 86.62 100 ILE A N 1
ATOM 792 C CA . ILE A 1 100 ? -3.516 -10.617 2.402 1 86.62 100 ILE A CA 1
ATOM 793 C C . ILE A 1 100 ? -3.695 -9.109 2.262 1 86.62 100 ILE A C 1
ATOM 795 O O . ILE A 1 100 ? -3.863 -8.406 3.258 1 86.62 100 ILE A O 1
ATOM 799 N N . PHE A 1 101 ? -3.688 -8.633 1.069 1 90.62 101 PHE A N 1
ATOM 800 C CA . PHE A 1 101 ? -3.854 -7.207 0.817 1 90.62 101 PHE A CA 1
ATOM 801 C C . PHE A 1 101 ? -5.195 -6.719 1.353 1 90.62 101 PHE A C 1
ATOM 803 O O . PHE A 1 101 ? -5.25 -5.719 2.072 1 90.62 101 PHE A O 1
ATOM 810 N N . MET A 1 102 ? -6.219 -7.426 0.982 1 91 102 MET A N 1
ATOM 811 C CA . MET A 1 102 ? -7.555 -6.988 1.385 1 91 102 MET A CA 1
ATOM 812 C C . MET A 1 102 ? -7.738 -7.129 2.893 1 91 102 MET A C 1
ATOM 814 O O . MET A 1 102 ? -8.438 -6.324 3.512 1 91 102 MET A O 1
ATOM 818 N N . GLN A 1 103 ? -7.113 -8.117 3.471 1 87.19 103 GLN A N 1
ATOM 819 C CA . GLN A 1 103 ? -7.176 -8.273 4.918 1 87.19 103 GLN A CA 1
ATOM 820 C C . GLN A 1 103 ? -6.492 -7.102 5.625 1 87.19 103 GLN A C 1
ATOM 822 O O . GLN A 1 103 ? -7.02 -6.566 6.602 1 87.19 103 GLN A O 1
ATOM 827 N N . LEU A 1 104 ? -5.371 -6.68 5.133 1 86.19 104 LEU A N 1
ATOM 828 C CA . LEU A 1 104 ? -4.648 -5.555 5.707 1 86.19 104 LEU A CA 1
ATOM 829 C C . LEU A 1 104 ? -5.406 -4.25 5.484 1 86.19 104 LEU A C 1
ATOM 831 O O . LEU A 1 104 ? -5.395 -3.367 6.348 1 86.19 104 LEU A O 1
ATOM 835 N N . TYR A 1 105 ? -6.039 -4.148 4.367 1 88.12 105 TYR A N 1
ATOM 836 C CA . TYR A 1 105 ? -6.848 -2.967 4.09 1 88.12 105 TYR A CA 1
ATOM 837 C C . TYR A 1 105 ? -7.984 -2.834 5.098 1 88.12 105 TYR A C 1
ATOM 839 O O . TYR A 1 105 ? -8.297 -1.729 5.543 1 88.12 105 TYR A O 1
ATOM 847 N N . PHE A 1 106 ? -8.625 -3.953 5.43 1 88.25 106 PHE A N 1
ATOM 848 C CA . PHE A 1 106 ? -9.688 -3.951 6.43 1 88.25 106 PHE A CA 1
ATOM 849 C C . PHE A 1 106 ? -9.148 -3.562 7.801 1 88.25 106 PHE A C 1
ATOM 851 O O . PHE A 1 106 ? -9.789 -2.814 8.539 1 88.25 106 PHE A O 1
ATOM 858 N N . ILE A 1 107 ? -8.008 -4.016 8.125 1 78.69 107 ILE A N 1
ATOM 859 C CA . ILE A 1 107 ? -7.395 -3.715 9.414 1 78.69 107 ILE A CA 1
ATOM 860 C C . ILE A 1 107 ? -7.062 -2.227 9.492 1 78.69 107 ILE A C 1
ATOM 862 O O . ILE A 1 107 ? -7.215 -1.604 10.547 1 78.69 107 ILE A O 1
ATOM 866 N N . TYR A 1 108 ? -6.629 -1.724 8.406 1 80.88 108 TYR A N 1
ATOM 867 C CA . TYR A 1 108 ? -6.316 -0.301 8.32 1 80.88 108 TYR A CA 1
ATOM 868 C C . TYR A 1 108 ? -7.574 0.543 8.508 1 80.88 108 TYR A C 1
ATOM 870 O O . TYR A 1 108 ? -7.539 1.568 9.195 1 80.88 108 TYR A O 1
ATOM 878 N N . ASP A 1 109 ? -8.602 0.105 7.82 1 80.19 109 ASP A N 1
ATOM 879 C CA . ASP A 1 109 ? -9.867 0.82 7.938 1 80.19 109 ASP A CA 1
ATOM 880 C C . ASP A 1 109 ? -11 -0.128 8.32 1 80.19 109 ASP A C 1
ATOM 882 O O . ASP A 1 109 ? -11.695 -0.66 7.457 1 80.19 109 ASP A O 1
ATOM 886 N N . ARG A 1 110 ? -11.305 -0.224 9.586 1 78.25 110 ARG A N 1
ATOM 887 C CA . ARG A 1 110 ? -12.258 -1.188 10.117 1 78.25 110 ARG A CA 1
ATOM 888 C C . ARG A 1 110 ? -13.695 -0.742 9.844 1 78.25 110 ARG A C 1
ATOM 890 O O . ARG A 1 110 ? -14.633 -1.535 9.969 1 78.25 110 ARG A O 1
ATOM 897 N N . ARG A 1 111 ? -13.906 0.48 9.555 1 75.25 111 ARG A N 1
ATOM 898 C CA . ARG A 1 111 ? -15.25 0.983 9.281 1 75.25 111 ARG A CA 1
ATOM 899 C C . ARG A 1 111 ? -15.797 0.426 7.973 1 75.25 111 ARG A C 1
ATOM 901 O O . ARG A 1 111 ? -17.016 0.341 7.781 1 75.25 111 ARG A O 1
ATOM 908 N N . GLN A 1 112 ? -14.812 0.054 7.098 1 85.69 112 GLN A N 1
ATOM 909 C CA . GLN A 1 112 ? -15.227 -0.515 5.82 1 85.69 112 GLN A CA 1
ATOM 910 C C . GLN A 1 112 ? -15.281 -2.037 5.887 1 85.69 112 GLN A C 1
ATOM 912 O O . GLN A 1 112 ? -14.398 -2.721 5.375 1 85.69 112 GLN A O 1
ATOM 917 N N . PHE A 1 113 ? -16.344 -2.607 6.363 1 88.62 113 PHE A N 1
ATOM 918 C CA . PHE A 1 113 ? -16.547 -4.035 6.59 1 88.62 113 PHE A CA 1
ATOM 919 C C . PHE A 1 113 ? -16.594 -4.793 5.27 1 88.62 113 PHE A C 1
ATOM 921 O O . PHE A 1 113 ? -16.25 -5.977 5.219 1 88.62 113 PHE A O 1
ATOM 928 N N . SER A 1 114 ? -16.969 -4.16 4.152 1 92.19 114 SER A N 1
ATOM 929 C CA . SER A 1 114 ? -16.984 -4.758 2.82 1 92.19 114 SER A CA 1
ATOM 930 C C . SER A 1 114 ? -15.617 -5.309 2.438 1 92.19 114 SER A C 1
ATOM 932 O O . SER A 1 114 ? -15.523 -6.324 1.748 1 92.19 114 SER A O 1
ATOM 934 N N . ASN A 1 115 ? -14.531 -4.668 2.898 1 91.5 115 ASN A N 1
ATOM 935 C CA . ASN A 1 115 ? -13.18 -5.137 2.604 1 91.5 115 ASN A CA 1
ATOM 936 C C . ASN A 1 115 ? -12.891 -6.477 3.283 1 91.5 115 ASN A C 1
ATOM 938 O O . ASN A 1 115 ? -12.156 -7.301 2.746 1 91.5 115 ASN A O 1
ATOM 942 N N . CYS A 1 116 ? -13.445 -6.68 4.426 1 90.56 116 CYS A N 1
ATOM 943 C CA . CYS A 1 116 ? -13.297 -7.957 5.109 1 90.56 116 CYS A CA 1
ATOM 944 C C . CYS A 1 116 ? -13.953 -9.078 4.312 1 90.56 116 CYS A C 1
ATOM 946 O O . CYS A 1 116 ? -13.359 -10.141 4.125 1 90.56 116 CYS A O 1
ATOM 948 N N . ILE A 1 117 ? -15.117 -8.805 3.85 1 94.94 117 ILE A N 1
ATOM 949 C CA . ILE A 1 117 ? -15.844 -9.805 3.082 1 94.94 117 ILE A CA 1
ATOM 950 C C . ILE A 1 117 ? -15.125 -10.07 1.763 1 94.94 117 ILE A C 1
ATOM 952 O O . ILE A 1 117 ? -15.047 -11.219 1.311 1 94.94 117 ILE A O 1
ATOM 956 N N . LEU A 1 118 ? -14.617 -9.016 1.126 1 95.12 118 LEU A N 1
ATOM 957 C CA . LEU A 1 118 ? -13.836 -9.195 -0.096 1 95.12 118 LEU A CA 1
ATOM 958 C C . LEU A 1 118 ? -12.609 -10.062 0.162 1 95.12 118 LEU A C 1
ATOM 960 O O . LEU A 1 118 ? -12.227 -10.875 -0.685 1 95.12 118 LEU A O 1
ATOM 964 N N . SER A 1 119 ? -11.938 -9.875 1.335 1 93.5 119 SER A N 1
ATOM 965 C CA . SER A 1 119 ? -10.805 -10.719 1.702 1 93.5 119 SER A CA 1
ATOM 966 C C . SER A 1 119 ? -11.219 -12.18 1.817 1 93.5 119 SER A C 1
ATOM 968 O O . SER A 1 119 ? -10.5 -13.07 1.371 1 93.5 119 SER A O 1
ATOM 970 N N . LEU A 1 120 ? -12.383 -12.438 2.361 1 92.75 120 LEU A N 1
ATOM 971 C CA . LEU A 1 120 ? -12.898 -13.797 2.5 1 92.75 120 LEU A CA 1
ATOM 972 C C . LEU A 1 120 ? -13.227 -14.398 1.136 1 92.75 120 LEU A C 1
ATOM 974 O O . LEU A 1 120 ? -13.102 -15.609 0.938 1 92.75 120 LEU A O 1
ATOM 978 N N . ALA A 1 121 ? -13.633 -13.562 0.201 1 96.19 121 ALA A N 1
ATOM 979 C CA . ALA A 1 121 ? -13.891 -14.031 -1.158 1 96.19 121 ALA A CA 1
ATOM 980 C C . ALA A 1 121 ? -12.625 -14.617 -1.783 1 96.19 121 ALA A C 1
ATOM 982 O O . ALA A 1 121 ? -12.664 -15.703 -2.369 1 96.19 121 ALA A O 1
ATOM 983 N N . PHE A 1 122 ? -11.492 -13.961 -1.646 1 93.88 122 PHE A N 1
ATOM 984 C CA . PHE A 1 122 ? -10.234 -14.469 -2.172 1 93.88 122 PHE A CA 1
ATOM 985 C C . PHE A 1 122 ? -9.781 -15.703 -1.4 1 93.88 122 PHE A C 1
ATOM 987 O O . PHE A 1 122 ? -9.227 -16.641 -1.983 1 93.88 122 PHE A O 1
ATOM 994 N N . LEU A 1 123 ? -10.047 -15.719 -0.1 1 91.12 123 LEU A N 1
ATOM 995 C CA . LEU A 1 123 ? -9.703 -16.875 0.729 1 91.12 123 LEU A CA 1
ATOM 996 C C . LEU A 1 123 ? -10.461 -18.109 0.276 1 91.12 123 LEU A C 1
ATOM 998 O O . LEU A 1 123 ? -9.898 -19.219 0.239 1 91.12 123 LEU A O 1
ATOM 1002 N N . SER A 1 124 ? -11.695 -17.938 -0.033 1 93.5 124 SER A N 1
ATOM 1003 C CA . SER A 1 124 ? -12.508 -19.062 -0.469 1 93.5 124 SER A CA 1
ATOM 1004 C C . SER A 1 124 ? -11.93 -19.719 -1.715 1 93.5 124 SER A C 1
ATOM 1006 O O . SER A 1 124 ? -11.977 -20.938 -1.859 1 93.5 124 SER A O 1
ATOM 1008 N N . CYS A 1 125 ? -11.359 -18.953 -2.629 1 94.25 125 CYS A N 1
ATOM 1009 C CA . CYS A 1 125 ? -10.773 -19.484 -3.857 1 94.25 125 CYS A CA 1
ATOM 1010 C C . CYS A 1 125 ? -9.57 -20.359 -3.555 1 94.25 125 CYS A C 1
ATOM 1012 O O . CYS A 1 125 ? -9.312 -21.328 -4.27 1 94.25 125 CYS A O 1
ATOM 1014 N N . LEU A 1 126 ? -8.836 -20.078 -2.488 1 90.5 126 LEU A N 1
ATOM 1015 C CA . LEU A 1 126 ? -7.629 -20.828 -2.15 1 90.5 126 LEU A CA 1
ATOM 1016 C C . LEU A 1 126 ? -7.969 -22.266 -1.819 1 90.5 126 LEU A C 1
ATOM 1018 O O . LEU A 1 126 ? -7.254 -23.188 -2.229 1 90.5 126 LEU A O 1
ATOM 1022 N N . ILE A 1 127 ? -9.07 -22.5 -1.179 1 87.75 127 ILE A N 1
ATOM 1023 C CA . ILE A 1 127 ? -9.484 -23.844 -0.787 1 87.75 127 ILE A CA 1
ATOM 1024 C C . ILE A 1 127 ? -9.812 -24.656 -2.031 1 87.75 127 ILE A C 1
ATOM 1026 O O . ILE A 1 127 ? -9.383 -25.812 -2.15 1 87.75 127 ILE A O 1
ATOM 1030 N N . TYR A 1 128 ? -10.461 -24.047 -2.938 1 92.38 128 TYR A N 1
ATOM 1031 C CA . TYR A 1 128 ? -10.82 -24.734 -4.168 1 92.38 128 TYR A CA 1
ATOM 1032 C C . TYR A 1 128 ? -9.586 -25.031 -5.012 1 92.38 128 TYR A C 1
ATOM 1034 O O . TYR A 1 128 ? -9.5 -26.094 -5.648 1 92.38 128 TYR A O 1
ATOM 1042 N N . PHE A 1 129 ? -8.641 -24.141 -5.043 1 91.19 129 PHE A N 1
ATOM 1043 C CA . PHE A 1 129 ? -7.418 -24.375 -5.805 1 91.19 129 PHE A CA 1
ATOM 1044 C C . PHE A 1 129 ? -6.641 -25.562 -5.238 1 91.19 129 PHE A C 1
ATOM 1046 O O . PHE A 1 129 ? -6.141 -26.391 -5.992 1 91.19 129 PHE A O 1
ATOM 1053 N N . ILE A 1 130 ? -6.59 -25.609 -3.898 1 84.88 130 ILE A N 1
ATOM 1054 C CA . ILE A 1 130 ? -5.859 -26.703 -3.25 1 84.88 130 ILE A CA 1
ATOM 1055 C C . ILE A 1 130 ? -6.512 -28.031 -3.59 1 84.88 130 ILE A C 1
ATOM 1057 O O . ILE A 1 130 ? -5.824 -29 -3.943 1 84.88 130 ILE A O 1
ATOM 1061 N N . LYS A 1 131 ? -7.766 -28.141 -3.533 1 87.25 131 LYS A N 1
ATOM 1062 C CA . LYS A 1 131 ? -8.477 -29.391 -3.824 1 87.25 131 LYS A CA 1
ATOM 1063 C C . LYS A 1 131 ? -8.32 -29.781 -5.293 1 87.25 131 LYS A C 1
ATOM 1065 O O . LYS A 1 131 ? -8.18 -30.969 -5.613 1 87.25 131 LYS A O 1
ATOM 1070 N N . THR A 1 132 ? -8.367 -28.781 -6.148 1 88.44 132 THR A N 1
ATOM 1071 C CA . THR A 1 132 ? -8.188 -29.047 -7.57 1 88.44 132 THR A CA 1
ATOM 1072 C C . THR A 1 132 ? -6.781 -29.594 -7.84 1 88.44 132 THR A C 1
ATOM 1074 O O . THR A 1 132 ? -6.609 -30.516 -8.633 1 88.44 132 THR A O 1
ATOM 1077 N N . VAL A 1 133 ? -5.785 -29.047 -7.156 1 84.19 133 VAL A N 1
ATOM 1078 C CA . VAL A 1 133 ? -4.41 -29.516 -7.309 1 84.19 133 VAL A CA 1
ATOM 1079 C C . VAL A 1 133 ? -4.305 -30.969 -6.84 1 84.19 133 VAL A C 1
ATOM 1081 O O . VAL A 1 133 ? -3.676 -31.797 -7.504 1 84.19 133 VAL A O 1
ATOM 1084 N N . ILE A 1 134 ? -5 -31.328 -5.781 1 82.56 134 ILE A N 1
ATOM 1085 C CA . ILE A 1 134 ? -4.977 -32.688 -5.23 1 82.56 134 ILE A CA 1
ATOM 1086 C C . ILE A 1 134 ? -5.625 -33.656 -6.215 1 82.56 134 ILE A C 1
ATOM 1088 O O . ILE A 1 134 ? -5.094 -34.719 -6.469 1 82.56 134 ILE A O 1
ATOM 1092 N N . ILE A 1 135 ? -6.672 -33.219 -6.832 1 84.12 135 ILE A N 1
ATOM 1093 C CA . ILE A 1 135 ? -7.41 -34.062 -7.77 1 84.12 135 ILE A CA 1
ATOM 1094 C C . ILE A 1 135 ? -6.562 -34.312 -9.008 1 84.12 135 ILE A C 1
ATOM 1096 O O . ILE A 1 135 ? -6.5 -35.469 -9.508 1 84.12 135 ILE A O 1
ATOM 1100 N N . ILE A 1 136 ? -5.91 -33.312 -9.523 1 81.25 136 ILE A N 1
ATOM 1101 C CA . ILE A 1 136 ? -5.086 -33.469 -10.719 1 81.25 136 ILE A CA 1
ATOM 1102 C C . ILE A 1 136 ? -3.9 -34.375 -10.43 1 81.25 136 ILE A C 1
ATOM 1104 O O . ILE A 1 136 ? -3.51 -35.188 -11.281 1 81.25 136 ILE A O 1
ATOM 1108 N N . GLN A 1 137 ? -3.352 -34.312 -9.234 1 75.81 137 GLN A N 1
ATOM 1109 C CA . GLN A 1 137 ? -2.215 -35.156 -8.859 1 75.81 137 GLN A CA 1
ATOM 1110 C C . GLN A 1 137 ? -2.625 -36.625 -8.75 1 75.81 137 GLN A C 1
ATOM 1112 O O . GLN A 1 137 ? -1.828 -37.5 -9.039 1 75.81 137 GLN A O 1
ATOM 1117 N N . GLN A 1 138 ? -3.854 -36.844 -8.414 1 75.81 138 GLN A N 1
ATOM 1118 C CA . GLN A 1 138 ? -4.344 -38.219 -8.305 1 75.81 138 GLN A CA 1
ATOM 1119 C C . GLN A 1 138 ? -4.457 -38.875 -9.68 1 75.81 138 GLN A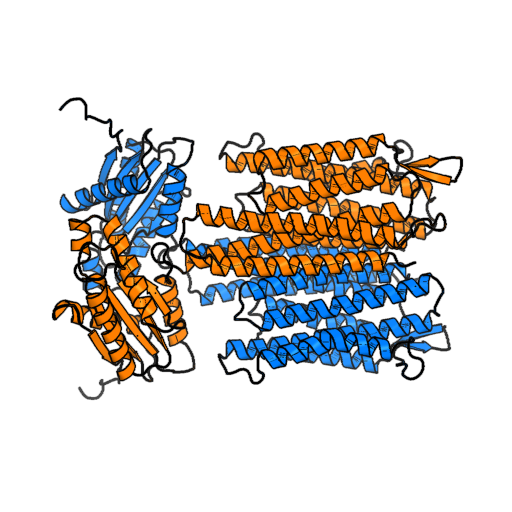 C 1
ATOM 1121 O O . GLN A 1 138 ? -4.262 -40.094 -9.82 1 75.81 138 GLN A O 1
ATOM 1126 N N . ILE A 1 139 ? -4.688 -38.125 -10.641 1 72.38 139 ILE A N 1
ATOM 1127 C CA . ILE A 1 139 ? -4.773 -38.625 -12.008 1 72.38 139 ILE A CA 1
ATOM 1128 C C . ILE A 1 139 ? -3.377 -39 -12.508 1 72.38 139 ILE A C 1
ATOM 1130 O O . ILE A 1 139 ? -3.197 -40.031 -13.164 1 72.38 139 ILE A O 1
ATOM 1134 N N . ILE A 1 140 ? -2.486 -38.156 -12.234 1 65.12 140 ILE A N 1
ATOM 1135 C CA . ILE A 1 140 ? -1.114 -38.375 -12.688 1 65.12 140 ILE A CA 1
ATOM 1136 C C . ILE A 1 140 ? -0.551 -39.625 -12.062 1 65.12 140 ILE A C 1
ATOM 1138 O O . ILE A 1 140 ? 0.185 -40.375 -12.719 1 65.12 140 ILE A O 1
ATOM 1142 N N . GLU A 1 141 ? -1.153 -40 -10.883 1 65.69 141 GLU A N 1
ATOM 1143 C CA . GLU A 1 141 ? -0.688 -41.188 -10.188 1 65.69 141 GLU A CA 1
ATOM 1144 C C . GLU A 1 141 ? -1.489 -42.406 -10.609 1 65.69 141 GLU A C 1
ATOM 1146 O O . GLU A 1 141 ? -1.184 -43.531 -10.195 1 65.69 141 GLU A O 1
ATOM 1151 N N . GLY A 1 142 ? -2.406 -42.188 -11.609 1 66.25 142 GLY A N 1
ATOM 1152 C CA . GLY A 1 142 ? -3.16 -43.312 -12.156 1 66.25 142 GLY A CA 1
ATOM 1153 C C . GLY A 1 142 ? -4.207 -43.844 -11.195 1 66.25 142 GLY A C 1
ATOM 1154 O O . GLY A 1 142 ? -4.645 -45 -11.328 1 66.25 142 GLY A O 1
ATOM 1155 N N . ARG A 1 143 ? -4.676 -43.125 -10.258 1 67.31 143 ARG A N 1
ATOM 1156 C CA . ARG A 1 143 ? -5.633 -43.594 -9.273 1 67.31 143 ARG A CA 1
ATOM 1157 C C . ARG A 1 143 ? -7.062 -43.5 -9.797 1 67.31 143 ARG A C 1
ATOM 1159 O O . ARG A 1 143 ? -7.934 -44.281 -9.406 1 67.31 143 ARG A O 1
ATOM 1166 N N . LEU A 1 144 ? -7.312 -42.5 -10.641 1 70.81 144 LEU A N 1
ATOM 1167 C CA . LEU A 1 144 ? -8.656 -42.219 -11.141 1 70.81 144 LEU A CA 1
ATOM 1168 C C . LEU A 1 144 ? -8.664 -42.125 -12.664 1 70.81 144 LEU A C 1
ATOM 1170 O O . LEU A 1 144 ? -7.645 -41.812 -13.281 1 70.81 144 LEU A O 1
ATOM 1174 N N . THR A 1 145 ? -9.852 -42.438 -13.156 1 75.88 145 THR A N 1
ATOM 1175 C CA . THR A 1 145 ? -10.016 -42.312 -14.602 1 75.88 145 THR A CA 1
ATOM 1176 C C . THR A 1 145 ? -10.078 -40.875 -15.023 1 75.88 145 THR A C 1
ATOM 1178 O O . THR A 1 145 ? -10.453 -40 -14.227 1 75.88 145 THR A O 1
ATOM 1181 N N . SER A 1 146 ? -9.695 -40.594 -16.219 1 76.75 146 SER A N 1
ATOM 1182 C CA . SER A 1 146 ? -9.617 -39.25 -16.75 1 76.75 146 SER A CA 1
ATOM 1183 C C . SER A 1 146 ? -10.984 -38.562 -16.75 1 76.75 146 SER A C 1
ATOM 1185 O O . SER A 1 146 ? -11.094 -37.375 -16.469 1 76.75 146 SER A O 1
ATOM 1187 N N . SER A 1 147 ? -12.031 -39.344 -17.016 1 78.12 147 SER A N 1
ATOM 1188 C CA . SER A 1 147 ? -13.367 -38.781 -17.094 1 78.12 147 SER A CA 1
ATOM 1189 C C . SER A 1 147 ? -13.852 -38.344 -15.703 1 78.12 147 SER A C 1
ATOM 1191 O O . SER A 1 147 ? -14.469 -37.281 -15.562 1 78.12 147 SER A O 1
ATOM 1193 N N . VAL A 1 148 ? -13.539 -39.094 -14.727 1 83 148 VAL A N 1
ATOM 1194 C CA . VAL A 1 148 ? -13.953 -38.812 -13.359 1 83 148 VAL A CA 1
ATOM 1195 C C . VAL A 1 148 ? -13.203 -37.594 -12.844 1 83 148 VAL A C 1
ATOM 1197 O O . VAL A 1 148 ? -13.805 -36.688 -12.219 1 83 148 VAL A O 1
ATOM 1200 N N . VAL A 1 149 ? -12.016 -37.469 -13.156 1 83.56 149 VAL A N 1
ATOM 1201 C CA . VAL A 1 149 ? -11.172 -36.375 -12.703 1 83.56 149 VAL A CA 1
ATOM 1202 C C . VAL A 1 149 ? -11.625 -35.062 -13.367 1 83.56 149 VAL A C 1
ATOM 1204 O O . VAL A 1 149 ? -11.695 -34.031 -12.719 1 83.56 149 VAL A O 1
ATOM 1207 N N . GLN A 1 150 ? -11.922 -35.188 -14.625 1 82.31 150 GLN A N 1
ATOM 1208 C CA . GLN A 1 150 ? -12.375 -33.969 -15.328 1 82.31 150 GLN A CA 1
ATOM 1209 C C . GLN A 1 150 ? -13.703 -33.5 -14.781 1 82.31 150 GLN A C 1
ATOM 1211 O O . GLN A 1 150 ? -13.938 -32.281 -14.68 1 82.31 150 GLN A O 1
ATOM 1216 N N . ASN A 1 151 ? -14.531 -34.438 -14.484 1 87.62 151 ASN A N 1
ATOM 1217 C CA . ASN A 1 151 ? -15.797 -34.031 -13.875 1 87.62 151 ASN A CA 1
ATOM 1218 C C . ASN A 1 151 ? -15.578 -33.406 -12.5 1 87.62 151 ASN A C 1
ATOM 1220 O O . ASN A 1 151 ? -16.234 -32.406 -12.156 1 87.62 151 ASN A O 1
ATOM 1224 N N . ASP A 1 152 ? -14.734 -33.938 -11.68 1 88.81 152 ASP A N 1
ATOM 1225 C CA . ASP A 1 152 ? -14.43 -33.344 -10.367 1 88.81 152 ASP A CA 1
ATOM 1226 C C . ASP A 1 152 ? -13.859 -31.938 -10.508 1 88.81 152 ASP A C 1
ATOM 1228 O O . ASP A 1 152 ? -14.227 -31.047 -9.75 1 88.81 152 ASP A O 1
ATOM 1232 N N . ILE A 1 153 ? -12.992 -31.766 -11.469 1 88.12 153 ILE A N 1
ATOM 1233 C CA . ILE A 1 153 ? -12.406 -30.453 -11.711 1 88.12 153 ILE A CA 1
ATOM 1234 C C . ILE A 1 153 ? -13.508 -29.453 -12.078 1 88.12 153 ILE A C 1
ATOM 1236 O O . ILE A 1 153 ? -13.5 -28.312 -11.617 1 88.12 153 ILE A O 1
ATOM 1240 N N . ALA A 1 154 ? -14.383 -29.953 -12.891 1 89.06 154 ALA A N 1
ATOM 1241 C CA . ALA A 1 154 ? -15.492 -29.094 -13.312 1 89.06 154 ALA A CA 1
ATOM 1242 C C . ALA A 1 154 ? -16.375 -28.719 -12.117 1 89.06 154 ALA A C 1
ATOM 1244 O O . ALA A 1 154 ? -16.859 -27.594 -12.031 1 89.06 154 ALA A O 1
ATOM 1245 N N . ILE A 1 155 ? -16.578 -29.656 -11.242 1 92.12 155 ILE A N 1
ATOM 1246 C CA . ILE A 1 155 ? -17.391 -29.406 -10.055 1 92.12 155 ILE A CA 1
ATOM 1247 C C . ILE A 1 155 ? -16.719 -28.344 -9.188 1 92.12 155 ILE A C 1
ATOM 1249 O O . ILE A 1 155 ? -17.359 -27.359 -8.789 1 92.12 155 ILE A O 1
ATOM 1253 N N . TYR A 1 156 ? -15.484 -28.469 -8.891 1 92.75 156 TYR A N 1
ATOM 1254 C CA . TYR A 1 156 ? -14.781 -27.516 -8.047 1 92.75 156 TYR A CA 1
ATOM 1255 C C . TYR A 1 156 ? -14.688 -26.141 -8.719 1 92.75 156 TYR A C 1
ATOM 1257 O O . TYR A 1 156 ? -14.711 -25.109 -8.047 1 92.75 156 TYR A O 1
ATOM 1265 N N . TYR A 1 157 ? -14.555 -26.141 -10.039 1 92.81 157 TYR A N 1
ATOM 1266 C CA . TYR A 1 157 ? -14.562 -24.891 -10.781 1 92.81 157 TYR A CA 1
ATOM 1267 C C . TYR A 1 157 ? -15.891 -24.172 -10.617 1 92.81 157 TYR A C 1
ATOM 1269 O O . TYR A 1 157 ? -15.922 -22.969 -10.344 1 92.81 157 TYR A O 1
ATOM 1277 N N . LEU A 1 158 ? -16.938 -24.906 -10.773 1 93.44 158 LEU A N 1
ATOM 1278 C CA . LEU A 1 158 ? -18.281 -24.344 -10.656 1 93.44 158 LEU A CA 1
ATOM 1279 C C . LEU A 1 158 ? -18.5 -23.75 -9.266 1 93.44 158 LEU A C 1
ATOM 1281 O O . LEU A 1 158 ? -18.938 -22.609 -9.133 1 93.44 158 LEU A O 1
ATOM 1285 N N . PHE A 1 159 ? -18.188 -24.453 -8.273 1 95.31 159 PHE A N 1
ATOM 1286 C CA . PHE A 1 159 ? -18.422 -24.016 -6.906 1 95.31 159 PHE A CA 1
ATOM 1287 C C . PHE A 1 159 ? -17.5 -22.859 -6.539 1 95.31 159 PHE A C 1
ATOM 1289 O O . PHE A 1 159 ? -17.875 -21.984 -5.762 1 95.31 159 PHE A O 1
ATOM 1296 N N . ARG A 1 160 ? -16.266 -22.844 -7.039 1 96.12 160 ARG A N 1
ATOM 1297 C CA . ARG A 1 160 ? -15.359 -21.719 -6.832 1 96.12 160 ARG A CA 1
ATOM 1298 C C . ARG A 1 160 ? -15.953 -20.438 -7.387 1 96.12 160 ARG A C 1
ATOM 1300 O O . ARG A 1 160 ? -15.945 -19.391 -6.715 1 96.12 160 ARG A O 1
ATOM 1307 N N . GLN A 1 161 ? -16.5 -20.562 -8.586 1 95.81 161 GLN A N 1
ATOM 1308 C CA . GLN A 1 161 ? -17.109 -19.406 -9.234 1 95.81 161 GLN A CA 1
ATOM 1309 C C . GLN A 1 161 ? -18.328 -18.906 -8.453 1 95.81 161 GLN A C 1
ATOM 1311 O O . GLN A 1 161 ? -18.484 -17.703 -8.242 1 95.81 161 GLN A O 1
ATOM 1316 N N . MET A 1 162 ? -19.094 -19.859 -8.016 1 95.38 162 MET A N 1
ATOM 1317 C CA . MET A 1 162 ? -20.297 -19.5 -7.266 1 95.38 162 MET A CA 1
ATOM 1318 C C . MET A 1 162 ? -19.938 -18.859 -5.934 1 95.38 162 MET A C 1
ATOM 1320 O O . MET A 1 162 ? -20.484 -17.812 -5.578 1 95.38 162 MET A O 1
ATOM 1324 N N . SER A 1 163 ? -19.031 -19.469 -5.227 1 96.38 163 SER A N 1
ATOM 1325 C CA . SER A 1 163 ? -18.625 -18.922 -3.932 1 96.38 163 SER A CA 1
ATOM 1326 C C . SER A 1 163 ? -18.031 -17.531 -4.078 1 96.38 163 SER A C 1
ATOM 1328 O O . SER A 1 163 ? -18.359 -16.625 -3.318 1 96.38 163 SER A O 1
ATOM 1330 N N . LEU A 1 164 ? -17.141 -17.359 -5.07 1 96.94 164 LEU A N 1
ATOM 1331 C CA . LEU A 1 164 ? -16.516 -16.062 -5.309 1 96.94 164 LEU A CA 1
ATOM 1332 C C . LEU A 1 164 ? -17.562 -15.008 -5.652 1 96.94 164 LEU A C 1
ATOM 1334 O O . LEU A 1 164 ? -17.547 -13.914 -5.082 1 96.94 164 LEU A O 1
ATOM 1338 N N . CYS A 1 165 ? -18.453 -15.352 -6.531 1 96.5 165 CYS A N 1
ATOM 1339 C CA . CYS A 1 165 ? -19.469 -14.422 -6.984 1 96.5 165 CYS A CA 1
ATOM 1340 C C . CYS A 1 165 ? -20.391 -14.023 -5.832 1 96.5 165 CYS A C 1
ATOM 1342 O O . CYS A 1 165 ? -20.656 -12.836 -5.625 1 96.5 165 CYS A O 1
ATOM 1344 N N . ILE A 1 166 ? -20.844 -14.977 -5.043 1 95.88 166 ILE A N 1
ATOM 1345 C CA . ILE A 1 166 ? -21.781 -14.719 -3.949 1 95.88 166 ILE A CA 1
ATOM 1346 C C . ILE A 1 166 ? -21.094 -13.867 -2.879 1 95.88 166 ILE A C 1
ATOM 1348 O O . ILE A 1 166 ? -21.703 -12.93 -2.344 1 95.88 166 ILE A O 1
ATOM 1352 N N . LEU A 1 167 ? -19.891 -14.164 -2.539 1 97.06 167 LEU A N 1
ATOM 1353 C CA . LEU A 1 167 ? -19.172 -13.406 -1.518 1 97.06 167 LEU A CA 1
ATOM 1354 C C . LEU A 1 167 ? -18.922 -11.977 -1.977 1 97.06 167 LEU A C 1
ATOM 1356 O O . LEU A 1 167 ? -19.016 -11.039 -1.184 1 97.06 167 LEU A O 1
ATOM 1360 N N . ILE A 1 168 ? -18.578 -11.789 -3.279 1 97 168 ILE A N 1
ATOM 1361 C CA . ILE A 1 168 ? -18.406 -10.43 -3.795 1 97 168 ILE A CA 1
ATOM 1362 C C . ILE A 1 168 ? -19.719 -9.68 -3.754 1 97 168 ILE A C 1
ATOM 1364 O O . ILE A 1 168 ? -19.766 -8.484 -3.441 1 97 168 ILE A O 1
ATOM 1368 N N . PHE A 1 169 ? -20.781 -10.414 -4.066 1 94.5 169 PHE A N 1
ATOM 1369 C CA . PHE A 1 169 ? -22.094 -9.805 -4.004 1 94.5 169 PHE A CA 1
ATOM 1370 C C . PHE A 1 169 ? -22.422 -9.367 -2.582 1 94.5 169 PHE A C 1
ATOM 1372 O O . PHE A 1 169 ? -22.938 -8.266 -2.369 1 94.5 169 PHE A O 1
ATOM 1379 N N . LEU A 1 170 ? -22.141 -10.203 -1.608 1 93.88 170 LEU A N 1
ATOM 1380 C CA . LEU A 1 170 ? -22.344 -9.852 -0.209 1 93.88 170 LEU A CA 1
ATOM 1381 C C . LEU A 1 170 ? -21.5 -8.641 0.181 1 93.88 170 LEU A C 1
ATOM 1383 O O . LEU A 1 170 ? -21.953 -7.781 0.936 1 93.88 170 LEU A O 1
ATOM 1387 N N . ALA A 1 171 ? -20.266 -8.586 -0.293 1 95.31 171 ALA A N 1
ATOM 1388 C CA . ALA A 1 171 ? -19.391 -7.434 -0.044 1 95.31 171 ALA A CA 1
ATOM 1389 C C . ALA A 1 171 ? -20 -6.156 -0.624 1 95.31 171 ALA A C 1
ATOM 1391 O O . ALA A 1 171 ? -19.938 -5.094 -0 1 95.31 171 ALA A O 1
ATOM 1392 N N . LEU A 1 172 ? -20.594 -6.266 -1.809 1 92.31 172 LEU A N 1
ATOM 1393 C CA . LEU A 1 172 ? -21.203 -5.125 -2.482 1 92.31 172 LEU A CA 1
ATOM 1394 C C . LEU A 1 172 ? -22.406 -4.602 -1.696 1 92.31 172 LEU A C 1
ATOM 1396 O O . LEU A 1 172 ? -22.578 -3.389 -1.567 1 92.31 172 LEU A O 1
ATOM 1400 N N . VAL A 1 173 ? -23.172 -5.469 -1.191 1 90 173 VAL A N 1
ATOM 1401 C CA . VAL A 1 173 ? -24.344 -5.082 -0.392 1 90 173 VAL A CA 1
ATOM 1402 C C . VAL A 1 173 ? -23.875 -4.301 0.838 1 90 173 VAL A C 1
ATOM 1404 O O . VAL A 1 173 ? -24.484 -3.285 1.193 1 90 173 VAL A O 1
ATOM 1407 N N . ASN A 1 174 ? -22.797 -4.73 1.467 1 89.25 174 ASN A N 1
ATOM 1408 C CA . ASN A 1 174 ? -22.266 -4.035 2.631 1 89.25 174 ASN A CA 1
ATOM 1409 C C . ASN A 1 174 ? -21.672 -2.678 2.254 1 89.25 174 ASN A C 1
ATOM 1411 O O . ASN A 1 174 ? -21.812 -1.71 3.006 1 89.25 174 ASN A O 1
ATOM 1415 N N . LYS A 1 175 ? -21.078 -2.607 1.138 1 87.75 175 LYS A N 1
ATOM 1416 C CA . LYS A 1 175 ? -20.5 -1.349 0.68 1 87.75 175 LYS A CA 1
ATOM 1417 C C . LYS A 1 175 ? -21.578 -0.296 0.445 1 87.75 175 LYS A C 1
ATOM 1419 O O . LYS A 1 175 ? -21.406 0.866 0.821 1 87.75 175 LYS A O 1
ATOM 1424 N N . VAL A 1 176 ? -22.625 -0.685 -0.163 1 83.12 176 VAL A N 1
ATOM 1425 C CA . VAL A 1 176 ? -23.734 0.232 -0.448 1 83.12 176 VAL A CA 1
ATOM 1426 C C . VAL A 1 176 ? -24.344 0.715 0.86 1 83.12 176 VAL A C 1
ATOM 1428 O O . VAL A 1 176 ? -24.672 1.896 1.003 1 83.12 176 VAL A O 1
ATOM 1431 N N . SER A 1 177 ? -24.422 -0.129 1.845 1 80.25 177 SER A N 1
ATOM 1432 C CA . SER A 1 177 ? -24.953 0.233 3.152 1 80.25 177 SER A CA 1
ATOM 1433 C C . SER A 1 177 ? -24.031 1.207 3.877 1 80.25 177 SER A C 1
ATOM 1435 O O . SER A 1 177 ? -24.484 2.123 4.559 1 80.25 177 SER A O 1
ATOM 1437 N N . GLU A 1 178 ? -22.688 0.976 3.762 1 77.5 178 GLU A N 1
ATOM 1438 C CA . GLU A 1 178 ? -21.703 1.846 4.379 1 77.5 178 GLU A CA 1
ATOM 1439 C C . GLU A 1 178 ? -21.75 3.254 3.795 1 77.5 178 GLU A C 1
ATOM 1441 O O . GLU A 1 178 ? -21.578 4.238 4.516 1 77.5 178 GLU A O 1
ATOM 1446 N N . ASN A 1 179 ? -22.016 3.352 2.555 1 70.38 179 ASN A N 1
ATOM 1447 C CA . ASN A 1 179 ? -22.062 4.645 1.88 1 70.38 179 ASN A CA 1
ATOM 1448 C C . ASN A 1 179 ? -23.312 5.422 2.252 1 70.38 179 ASN A C 1
ATOM 1450 O O . ASN A 1 179 ? -23.281 6.652 2.344 1 70.38 179 ASN A O 1
ATOM 1454 N N . THR A 1 180 ? -24.375 4.828 2.434 1 63.53 180 THR A N 1
ATOM 1455 C CA . THR A 1 180 ? -25.641 5.5 2.717 1 63.53 180 THR A CA 1
ATOM 1456 C C . THR A 1 180 ? -25.828 5.684 4.219 1 63.53 180 THR A C 1
ATOM 1458 O O . THR A 1 180 ? -26.812 6.285 4.656 1 63.53 180 THR A O 1
ATOM 1461 N N . LYS A 1 181 ? -24.734 5.465 5.066 1 60.22 181 LYS A N 1
ATOM 1462 C CA . LYS A 1 181 ? -24.812 5.535 6.523 1 60.22 181 LYS A CA 1
ATOM 1463 C C . LYS A 1 181 ? -26.109 4.922 7.039 1 60.22 181 LYS A C 1
ATOM 1465 O O . LYS A 1 181 ? -26.719 5.453 7.965 1 60.22 181 LYS A O 1
ATOM 1470 N N . GLN A 1 182 ? -26.672 4.234 6.152 1 57.69 182 GLN A N 1
ATOM 1471 C CA . GLN A 1 182 ? -27.906 3.574 6.559 1 57.69 182 GLN A CA 1
ATOM 1472 C C . GLN A 1 182 ? -27.625 2.369 7.449 1 57.69 182 GLN A C 1
ATOM 1474 O O . GLN A 1 182 ? -26.547 1.762 7.355 1 57.69 182 GLN A O 1
ATOM 1479 N N . ARG A 1 183 ? -28.453 2.203 8.492 1 54.06 183 ARG A N 1
ATOM 1480 C CA . ARG A 1 183 ? -28.406 1.009 9.328 1 54.06 183 ARG A CA 1
ATOM 1481 C C . ARG A 1 183 ? -28.422 -0.258 8.484 1 54.06 183 ARG A C 1
ATOM 1483 O O . ARG A 1 183 ? -29.25 -0.388 7.582 1 54.06 183 ARG A O 1
ATOM 1490 N N . ASN A 1 184 ? -27.375 -1.042 8.336 1 56.31 184 ASN A N 1
ATOM 1491 C CA . ASN A 1 184 ? -27.188 -2.27 7.57 1 56.31 184 ASN A CA 1
ATOM 1492 C C . ASN A 1 184 ? -28.344 -3.25 7.809 1 56.31 184 ASN A C 1
ATOM 1494 O O . ASN A 1 184 ? -28.75 -3.471 8.953 1 56.31 184 ASN A O 1
ATOM 1498 N N . LEU A 1 185 ? -29.156 -3.57 6.762 1 55.5 185 LEU A N 1
ATOM 1499 C CA . LEU A 1 185 ? -30.188 -4.609 6.816 1 55.5 185 LEU A CA 1
ATOM 1500 C C . LEU A 1 185 ? -29.688 -5.832 7.574 1 55.5 185 LEU A C 1
ATOM 1502 O O . LEU A 1 185 ? -30.422 -6.434 8.352 1 55.5 185 LEU A O 1
ATOM 1506 N N . PHE A 1 186 ? -28.5 -6.266 7.281 1 64.31 186 PHE A N 1
ATOM 1507 C CA . PHE A 1 186 ? -27.891 -7.367 8.008 1 64.31 186 PHE A CA 1
ATOM 1508 C C . PHE A 1 186 ? -26.812 -6.855 8.961 1 64.31 186 PHE A C 1
ATOM 1510 O O . PHE A 1 186 ? -26.047 -5.961 8.609 1 64.31 186 PHE A O 1
ATOM 1517 N N . SER A 1 187 ? -26.953 -7.328 10.172 1 76.25 187 SER A N 1
ATOM 1518 C CA . SER A 1 187 ? -25.891 -7.035 11.141 1 76.25 187 SER A CA 1
ATOM 1519 C C . SER A 1 187 ? -24.531 -7.516 10.641 1 76.25 187 SER A C 1
ATOM 1521 O O . SER A 1 187 ? -24.453 -8.469 9.867 1 76.25 187 SER A O 1
ATOM 1523 N N . LYS A 1 188 ? -23.578 -6.781 10.703 1 83.75 188 LYS A N 1
ATOM 1524 C CA . LYS A 1 188 ? -22.203 -7.168 10.398 1 83.75 188 LYS A CA 1
ATOM 1525 C C . LYS A 1 188 ? -21.922 -8.594 10.852 1 83.75 188 LYS A C 1
ATOM 1527 O O . LYS A 1 188 ? -21.25 -9.352 10.148 1 83.75 188 LYS A O 1
ATOM 1532 N N . LYS A 1 189 ? -22.547 -8.992 11.867 1 84.5 189 LYS A N 1
ATOM 1533 C CA . LYS A 1 189 ? -22.328 -10.336 12.398 1 84.5 189 LYS A CA 1
ATOM 1534 C C . LYS A 1 189 ? -22.984 -11.391 11.523 1 84.5 189 LYS A C 1
ATOM 1536 O O . LYS A 1 189 ? -22.406 -12.438 11.25 1 84.5 189 LYS A O 1
ATOM 1541 N N . MET A 1 190 ? -24.125 -11.156 11.094 1 88.06 190 MET A N 1
ATOM 1542 C CA . MET A 1 190 ? -24.828 -12.094 10.227 1 88.06 190 MET A CA 1
ATOM 1543 C C . MET A 1 190 ? -24.125 -12.234 8.883 1 88.06 190 MET A C 1
ATOM 1545 O O . MET A 1 190 ? -23.969 -13.344 8.367 1 88.06 190 MET A O 1
ATOM 1549 N N . THR A 1 191 ? -23.719 -11.148 8.32 1 90.81 191 THR A N 1
ATOM 1550 C CA . THR A 1 191 ? -23 -11.18 7.051 1 90.81 191 THR A CA 1
ATOM 1551 C C . THR A 1 191 ? -21.719 -11.984 7.176 1 90.81 191 THR A C 1
ATOM 1553 O O . THR A 1 191 ? -21.359 -12.734 6.266 1 90.81 191 THR A O 1
ATOM 1556 N N . LEU A 1 192 ? -21.109 -11.867 8.305 1 91.25 192 LEU A N 1
ATOM 1557 C CA . LEU A 1 192 ? -19.875 -12.617 8.539 1 91.25 192 LEU A CA 1
ATOM 1558 C C . LEU A 1 192 ? -20.156 -14.117 8.625 1 91.25 192 LEU A C 1
ATOM 1560 O O . LEU A 1 192 ? -19.422 -14.922 8.062 1 91.25 192 LEU A O 1
ATOM 1564 N N . CYS A 1 193 ? -21.203 -14.469 9.234 1 90.19 193 CYS A N 1
ATOM 1565 C CA . CYS A 1 193 ? -21.562 -15.875 9.367 1 90.19 193 CYS A CA 1
ATOM 1566 C C . CYS A 1 193 ? -21.906 -16.484 8.016 1 90.19 193 CYS A C 1
ATOM 1568 O O . CYS A 1 193 ? -21.469 -17.578 7.695 1 90.19 193 CYS A O 1
ATOM 1570 N N . ILE A 1 194 ? -22.641 -15.773 7.246 1 91.56 194 ILE A N 1
ATOM 1571 C CA . ILE A 1 194 ? -23 -16.234 5.914 1 91.56 194 ILE A CA 1
ATOM 1572 C C . ILE A 1 194 ? -21.75 -16.375 5.055 1 91.56 194 ILE A C 1
ATOM 1574 O O . ILE A 1 194 ? -21.594 -17.359 4.316 1 91.56 194 ILE A O 1
ATOM 1578 N N . SER A 1 195 ? -20.891 -15.398 5.172 1 93.38 195 SER A N 1
ATOM 1579 C CA . SER A 1 195 ? -19.656 -15.438 4.395 1 93.38 195 SER A CA 1
ATOM 1580 C C . SER A 1 195 ? -18.797 -16.641 4.781 1 93.38 195 SER A C 1
ATOM 1582 O O . SER A 1 195 ? -18.25 -17.312 3.914 1 93.38 195 SER A O 1
ATOM 1584 N N . LEU A 1 196 ? -18.75 -16.938 6.031 1 90.75 196 LEU A N 1
ATOM 1585 C CA . LEU A 1 196 ? -17.953 -18.078 6.492 1 90.75 196 LEU A CA 1
ATOM 1586 C C . LEU A 1 196 ? -18.562 -19.391 6.016 1 90.75 196 LEU A C 1
ATOM 1588 O O . LEU A 1 196 ? -17.828 -20.344 5.734 1 90.75 196 LEU A O 1
ATOM 1592 N N . PHE A 1 197 ? -19.812 -19.406 5.898 1 90.81 197 PHE A N 1
ATOM 1593 C CA . PHE A 1 197 ? -20.484 -20.578 5.352 1 90.81 197 PHE A CA 1
ATOM 1594 C C . PHE A 1 197 ? -20.047 -20.828 3.912 1 90.81 197 PHE A C 1
ATOM 1596 O O . PHE A 1 197 ? -19.766 -21.969 3.529 1 90.81 197 PHE A O 1
ATOM 1603 N N . PHE A 1 198 ? -19.938 -19.859 3.141 1 91.62 198 PHE A N 1
ATOM 1604 C CA . PHE A 1 198 ? -19.578 -20.031 1.739 1 91.62 198 PHE A CA 1
ATOM 1605 C C . PHE A 1 198 ? -18.078 -20.281 1.591 1 91.62 198 PHE A C 1
ATOM 1607 O O . PHE A 1 198 ? -17.641 -20.859 0.593 1 91.62 198 PHE A O 1
ATOM 1614 N N . VAL A 1 199 ? -17.297 -19.875 2.596 1 92.38 199 VAL A N 1
ATOM 1615 C CA . VAL A 1 199 ? -15.859 -20.141 2.561 1 92.38 199 VAL A CA 1
ATOM 1616 C C . VAL A 1 199 ? -15.594 -21.609 2.883 1 92.38 199 VAL A C 1
ATOM 1618 O O . VAL A 1 199 ? -14.805 -22.266 2.207 1 92.38 199 VAL A O 1
ATOM 1621 N N . VAL A 1 200 ? -16.344 -22.156 3.834 1 91.06 200 VAL A N 1
ATOM 1622 C CA . VAL A 1 200 ? -16.062 -23.516 4.285 1 91.06 200 VAL A CA 1
ATOM 1623 C C . VAL A 1 200 ? -17.125 -24.469 3.758 1 91.06 200 VAL A C 1
ATOM 1625 O O . VAL A 1 200 ? -16.812 -25.578 3.311 1 91.06 200 VAL A O 1
ATOM 1628 N N . GLY A 1 201 ? -18.344 -24.109 3.822 1 91.38 201 GLY A N 1
ATOM 1629 C CA . GLY A 1 201 ? -19.438 -24.953 3.408 1 91.38 201 GLY A CA 1
ATOM 1630 C C . GLY A 1 201 ? -19.438 -25.266 1.922 1 91.38 201 GLY A C 1
ATOM 1631 O O . GLY A 1 201 ? -19.734 -26.391 1.514 1 91.38 201 GLY A O 1
ATOM 1632 N N . GLY A 1 202 ? -19.047 -24.312 1.029 1 91.75 202 GLY A N 1
ATOM 1633 C CA . GLY A 1 202 ? -19 -24.531 -0.409 1 91.75 202 GLY A CA 1
ATOM 1634 C C . GLY A 1 202 ? -18.078 -25.672 -0.812 1 91.75 202 GLY A C 1
ATOM 1635 O O . GLY A 1 202 ? -18.516 -26.609 -1.475 1 91.75 202 GLY A O 1
ATOM 1636 N N . PRO A 1 203 ? -16.859 -25.625 -0.308 1 92 203 PRO A N 1
ATOM 1637 C CA . PRO A 1 203 ? -15.922 -26.719 -0.631 1 92 203 PRO A CA 1
ATOM 1638 C C . PRO A 1 203 ? -16.375 -28.062 -0.087 1 92 203 PRO A C 1
ATOM 1640 O O . PRO A 1 203 ? -16.141 -29.094 -0.716 1 92 203 PRO A O 1
ATOM 1643 N N . ILE A 1 204 ? -17.062 -28.047 1.016 1 91.5 204 ILE A N 1
ATOM 1644 C CA . ILE A 1 204 ? -17.562 -29.297 1.588 1 91.5 204 ILE A CA 1
ATOM 1645 C C . ILE A 1 204 ? -18.656 -29.875 0.69 1 91.5 204 ILE A C 1
ATOM 1647 O O . ILE A 1 204 ? -18.656 -31.078 0.403 1 91.5 204 ILE A O 1
ATOM 1651 N N . VAL A 1 205 ? -19.5 -29.062 0.245 1 92.31 205 VAL A N 1
ATOM 1652 C CA . VAL A 1 205 ? -20.562 -29.5 -0.652 1 92.31 205 VAL A CA 1
ATOM 1653 C C . VAL A 1 205 ? -19.969 -30 -1.967 1 92.31 205 VAL A C 1
ATOM 1655 O O . VAL A 1 205 ? -20.391 -31.016 -2.506 1 92.31 205 VAL A O 1
ATOM 1658 N N . ALA A 1 206 ? -19.016 -29.281 -2.529 1 93.19 206 ALA A N 1
ATOM 1659 C CA . ALA A 1 206 ? -18.344 -29.703 -3.752 1 93.19 206 ALA A CA 1
ATOM 1660 C C . ALA A 1 206 ? -17.688 -31.062 -3.57 1 93.19 206 ALA A C 1
ATOM 1662 O O . ALA A 1 206 ? -17.703 -31.906 -4.48 1 93.19 206 ALA A O 1
ATOM 1663 N N . HIS A 1 207 ? -17.141 -31.297 -2.35 1 90.31 207 HIS A N 1
ATOM 1664 C CA . HIS A 1 207 ? -16.5 -32.562 -2.045 1 90.31 207 HIS A CA 1
ATOM 1665 C C . HIS A 1 207 ? -17.531 -33.688 -2.012 1 90.31 207 HIS A C 1
ATOM 1667 O O . HIS A 1 207 ? -17.266 -34.781 -2.523 1 90.31 207 HIS A O 1
ATOM 1673 N N . ILE A 1 208 ? -18.672 -33.406 -1.497 1 90.31 208 ILE A N 1
ATOM 1674 C CA . ILE A 1 208 ? -19.734 -34.406 -1.385 1 90.31 208 ILE A CA 1
ATOM 1675 C C . ILE A 1 208 ? -20.297 -34.719 -2.771 1 90.31 208 ILE A C 1
ATOM 1677 O O . ILE A 1 208 ? -20.625 -35.875 -3.062 1 90.31 208 ILE A O 1
ATOM 1681 N N . LEU A 1 209 ? -20.312 -33.75 -3.646 1 91.31 209 LEU A N 1
ATOM 1682 C CA . LEU A 1 209 ? -20.906 -33.906 -4.965 1 91.31 209 LEU A CA 1
ATOM 1683 C C . LEU A 1 209 ? -19.891 -34.469 -5.961 1 91.31 209 LEU A C 1
ATOM 1685 O O . LEU A 1 209 ? -20.25 -34.781 -7.105 1 91.31 209 LEU A O 1
ATOM 1689 N N . SER A 1 210 ? -18.641 -34.531 -5.539 1 88.94 210 SER A N 1
ATOM 1690 C CA . SER A 1 210 ? -17.609 -35.062 -6.402 1 88.94 210 SER A CA 1
ATOM 1691 C C . SER A 1 210 ? -17.562 -36.594 -6.336 1 88.94 210 SER A C 1
ATOM 1693 O O . SER A 1 210 ? -18.469 -37.219 -5.773 1 88.94 210 SER A O 1
ATOM 1695 N N . SER A 1 211 ? -16.609 -37.219 -7.047 1 83.38 211 SER A N 1
ATOM 1696 C CA . SER A 1 211 ? -16.531 -38.656 -7.203 1 83.38 211 SER A CA 1
ATOM 1697 C C . SER A 1 211 ? -16.219 -39.344 -5.883 1 83.38 211 SER A C 1
ATOM 1699 O O . SER A 1 211 ? -16.266 -40.594 -5.781 1 83.38 211 SER A O 1
ATOM 1701 N N . HIS A 1 212 ? -15.969 -38.625 -4.805 1 80.31 212 HIS A N 1
ATOM 1702 C CA . HIS A 1 212 ? -15.609 -39.219 -3.52 1 80.31 212 HIS A CA 1
ATOM 1703 C C . HIS A 1 212 ? -16.812 -39.906 -2.881 1 80.31 212 HIS A C 1
ATOM 1705 O O . HIS A 1 212 ? -16.641 -40.844 -2.094 1 80.31 212 HIS A O 1
ATOM 1711 N N . TYR A 1 213 ? -17.938 -39.344 -3.223 1 77.31 213 TYR A N 1
ATOM 1712 C CA . TYR A 1 213 ? -19.156 -39.969 -2.754 1 77.31 213 TYR A CA 1
ATOM 1713 C C . TYR A 1 213 ? -20 -40.469 -3.926 1 77.31 213 TYR A C 1
ATOM 1715 O O . TYR A 1 213 ? -20.469 -39.656 -4.742 1 77.31 213 TYR A O 1
ATOM 1723 N N . GLU A 1 214 ? -20.125 -41.688 -4.113 1 76 214 GLU A N 1
ATOM 1724 C CA . GLU A 1 214 ? -20.75 -42.312 -5.27 1 76 214 GLU A CA 1
ATOM 1725 C C . GLU A 1 214 ? -22.25 -42.031 -5.309 1 76 214 GLU A C 1
ATOM 1727 O O . GLU A 1 214 ? -22.828 -41.875 -6.387 1 76 214 GLU A O 1
ATOM 1732 N N . SER A 1 215 ? -22.891 -41.781 -4.238 1 77.94 215 SER A N 1
ATOM 1733 C CA . SER A 1 215 ? -24.359 -41.688 -4.191 1 77.94 215 SER A CA 1
ATOM 1734 C C . SER A 1 215 ? -24.844 -40.344 -4.66 1 77.94 215 SER A C 1
ATOM 1736 O O . SER A 1 215 ? -25.953 -40.219 -5.176 1 77.94 215 SER A O 1
ATOM 1738 N N . TYR A 1 216 ? -24.062 -39.281 -4.641 1 79.62 216 TYR A N 1
ATOM 1739 C CA . TYR A 1 216 ? -24.516 -37.938 -4.922 1 79.62 216 TYR A CA 1
ATOM 1740 C C . TYR A 1 216 ? -23.672 -37.281 -6.023 1 79.62 216 TYR A C 1
ATOM 1742 O O . TYR A 1 216 ? -23.609 -36.062 -6.137 1 79.62 216 TYR A O 1
ATOM 1750 N N . ASN A 1 217 ? -23.297 -38.031 -6.914 1 81.5 217 ASN A N 1
ATOM 1751 C CA . ASN A 1 217 ? -22.344 -37.531 -7.898 1 81.5 217 ASN A CA 1
ATOM 1752 C C . ASN A 1 217 ? -23.047 -36.656 -8.938 1 81.5 217 ASN A C 1
ATOM 1754 O O . ASN A 1 217 ? -23.984 -37.094 -9.594 1 81.5 217 ASN A O 1
ATOM 1758 N N . LEU A 1 218 ? -22.578 -35.375 -8.93 1 87.56 218 LEU A N 1
ATOM 1759 C CA . LEU A 1 218 ? -23.016 -34.406 -9.938 1 87.56 218 LEU A CA 1
ATOM 1760 C C . LEU A 1 218 ? -22.234 -34.562 -11.227 1 87.56 218 LEU A C 1
ATOM 1762 O O . LEU A 1 218 ? -21 -34.656 -11.203 1 87.56 218 LEU A O 1
ATOM 1766 N N . HIS A 1 219 ? -22.922 -34.719 -12.336 1 87 219 HIS A N 1
ATOM 1767 C CA . HIS A 1 219 ? -22.266 -34.844 -13.625 1 87 219 HIS A CA 1
ATOM 1768 C C . HIS A 1 219 ? -22.359 -33.562 -14.438 1 87 219 HIS A C 1
ATOM 1770 O O . HIS A 1 219 ? -23.406 -33.281 -15.016 1 87 219 HIS A O 1
ATOM 1776 N N . ILE A 1 220 ? -21.25 -32.844 -14.367 1 86.69 220 ILE A N 1
ATOM 1777 C CA . ILE A 1 220 ? -21.156 -31.578 -15.117 1 86.69 220 ILE A CA 1
ATOM 1778 C C . ILE A 1 220 ? -20.484 -31.828 -16.453 1 86.69 220 ILE A C 1
ATOM 1780 O O . ILE A 1 220 ? -20.844 -31.219 -17.469 1 86.69 220 ILE A O 1
ATOM 1784 N N . ALA A 1 221 ? -19.438 -32.719 -16.438 1 79.69 221 ALA A N 1
ATOM 1785 C CA . ALA A 1 221 ? -18.688 -33.062 -17.641 1 79.69 221 ALA A CA 1
ATOM 1786 C C . ALA A 1 221 ? -18.984 -34.5 -18.062 1 79.69 221 ALA A C 1
ATOM 1788 O O . ALA A 1 221 ? -19.031 -35.406 -17.219 1 79.69 221 ALA A O 1
ATOM 1789 N N . GLU A 1 222 ? -19.5 -34.719 -19.25 1 73.19 222 GLU A N 1
ATOM 1790 C CA . GLU A 1 222 ? -19.844 -36.031 -19.719 1 73.19 222 GLU A CA 1
ATOM 1791 C C . GLU A 1 222 ? -18.984 -36.469 -20.906 1 73.19 222 GLU A C 1
ATOM 1793 O O . GLU A 1 222 ? -18.516 -35.594 -21.672 1 73.19 222 GLU A O 1
ATOM 1798 N N . LEU A 1 223 ? -18.562 -37.75 -20.797 1 67.44 223 LEU A N 1
ATOM 1799 C CA . LEU A 1 223 ? -17.844 -38.344 -21.922 1 67.44 223 LEU A CA 1
ATOM 1800 C C . LEU A 1 223 ? -18.766 -38.5 -23.125 1 67.44 223 LEU A C 1
ATOM 1802 O O . LEU A 1 223 ? -19.875 -39.031 -23 1 67.44 223 LEU A O 1
ATOM 1806 N N . THR A 1 224 ? -18.406 -37.781 -24.172 1 61.75 224 THR A N 1
ATOM 1807 C CA . THR A 1 224 ? -19.219 -38 -25.359 1 61.75 224 THR A CA 1
ATOM 1808 C C . THR A 1 224 ? -18.703 -39.219 -26.125 1 61.75 224 THR A C 1
ATOM 1810 O O . THR A 1 224 ? -17.5 -39.5 -26.141 1 61.75 224 THR A O 1
ATOM 1813 N N . ASN A 1 225 ? -19.5 -40.312 -26.297 1 56.47 225 ASN A N 1
ATOM 1814 C CA . ASN A 1 225 ? -19.297 -41.594 -26.953 1 56.47 225 ASN A CA 1
ATOM 1815 C C . ASN A 1 225 ? -18.375 -41.469 -28.172 1 56.47 225 ASN A C 1
ATOM 1817 O O . ASN A 1 225 ? -17.609 -42.375 -28.469 1 56.47 225 ASN A O 1
ATOM 1821 N N . GLU A 1 226 ? -18.531 -40.562 -29 1 52.25 226 GLU A N 1
ATOM 1822 C CA . GLU A 1 226 ? -17.922 -40.688 -30.328 1 52.25 226 GLU A CA 1
ATOM 1823 C C . GLU A 1 226 ? -16.406 -40.531 -30.234 1 52.25 226 GLU A C 1
ATOM 1825 O O . GLU A 1 226 ? -15.664 -41.25 -30.922 1 52.25 226 GLU A O 1
ATOM 1830 N N . ASN A 1 227 ? -15.906 -39.625 -29.469 1 51.25 227 ASN A N 1
ATOM 1831 C CA . ASN A 1 227 ? -14.477 -39.375 -29.578 1 51.25 227 ASN A CA 1
ATOM 1832 C C . ASN A 1 227 ? -13.812 -39.281 -28.203 1 51.25 227 ASN A C 1
ATOM 1834 O O . ASN A 1 227 ? -12.719 -38.719 -28.078 1 51.25 227 ASN A O 1
ATOM 1838 N N . ASP A 1 228 ? -14.469 -39.938 -27.109 1 57.75 228 ASP A N 1
ATOM 1839 C CA . ASP A 1 228 ? -13.891 -40.031 -25.766 1 57.75 228 ASP A CA 1
ATOM 1840 C C . ASP A 1 228 ? -13.516 -38.625 -25.25 1 57.75 228 ASP A C 1
ATOM 1842 O O . ASP A 1 228 ? -12.453 -38.469 -24.656 1 57.75 228 ASP A O 1
ATOM 1846 N N . GLN A 1 229 ? -14.297 -37.688 -25.875 1 62.69 229 GLN A N 1
ATOM 1847 C CA . GLN A 1 229 ? -14.016 -36.344 -25.406 1 62.69 229 GLN A CA 1
ATOM 1848 C C . GLN A 1 229 ? -14.992 -35.906 -24.297 1 62.69 229 GLN A C 1
ATOM 1850 O O . GLN A 1 229 ? -16.141 -36.344 -24.297 1 62.69 229 GLN A O 1
ATOM 1855 N N . VAL A 1 230 ? -14.523 -35.25 -23.25 1 67.75 230 VAL A N 1
ATOM 1856 C CA . VAL A 1 230 ? -15.328 -34.75 -22.141 1 67.75 230 VAL A CA 1
ATOM 1857 C C . VAL A 1 230 ? -15.852 -33.344 -22.453 1 67.75 230 VAL A C 1
ATOM 1859 O O . VAL A 1 230 ? -15.086 -32.469 -22.828 1 67.75 230 VAL A O 1
ATOM 1862 N N . VAL A 1 231 ? -17.141 -33.25 -22.625 1 71.44 231 VAL A N 1
ATOM 1863 C CA . VAL A 1 231 ? -17.797 -31.969 -22.891 1 71.44 231 VAL A CA 1
ATOM 1864 C C . VAL A 1 231 ? -18.562 -31.5 -21.656 1 71.44 231 VAL A C 1
ATOM 1866 O O . VAL A 1 231 ? -19.156 -32.312 -20.953 1 71.44 231 VAL A O 1
ATOM 1869 N N . TRP A 1 232 ? -18.453 -30.188 -21.359 1 78.44 232 TRP A N 1
ATOM 1870 C CA . TRP A 1 232 ? -19.188 -29.594 -20.25 1 78.44 232 TRP A CA 1
ATOM 1871 C C . TRP A 1 232 ? -20.641 -29.359 -20.625 1 78.44 232 TRP A C 1
ATOM 1873 O O . TRP A 1 232 ? -20.938 -28.953 -21.75 1 78.44 232 TRP A O 1
ATOM 1883 N N . LYS A 1 233 ? -21.516 -29.641 -19.719 1 82.5 233 LYS A N 1
ATOM 1884 C CA . LYS A 1 233 ? -22.922 -29.312 -19.922 1 82.5 233 LYS A CA 1
ATOM 1885 C C . LYS A 1 233 ? -23.109 -27.797 -20.016 1 82.5 233 LYS A C 1
ATOM 1887 O O . LYS A 1 233 ? -22.734 -27.062 -19.094 1 82.5 233 LYS A O 1
ATOM 1892 N N . ALA A 1 234 ? -23.703 -27.328 -21.016 1 83.25 234 ALA A N 1
ATOM 1893 C CA . ALA A 1 234 ? -23.844 -25.906 -21.328 1 83.25 234 ALA A CA 1
ATOM 1894 C C . ALA A 1 234 ? -24.703 -25.188 -20.297 1 83.25 234 ALA A C 1
ATOM 1896 O O . ALA A 1 234 ? -24.531 -23.984 -20.062 1 83.25 234 ALA A O 1
ATOM 1897 N N . SER A 1 235 ? -25.594 -25.875 -19.641 1 87.31 235 SER A N 1
ATOM 1898 C CA . SER A 1 235 ? -26.5 -25.266 -18.672 1 87.31 235 SER A CA 1
ATOM 1899 C C . SER A 1 235 ? -25.734 -24.688 -17.484 1 87.31 235 SER A C 1
ATOM 1901 O O . SER A 1 235 ? -26.016 -23.562 -17.047 1 87.31 235 SER A O 1
ATOM 1903 N N . TYR A 1 236 ? -24.766 -25.359 -17 1 89.62 236 TYR A N 1
ATOM 1904 C CA . TYR A 1 236 ? -23.984 -24.875 -15.859 1 89.62 236 TYR A CA 1
ATOM 1905 C C . TYR A 1 236 ? -23.125 -23.688 -16.25 1 89.62 236 TYR A C 1
ATOM 1907 O O . TYR A 1 236 ? -22.953 -22.75 -15.461 1 89.62 236 TYR A O 1
ATOM 1915 N N . VAL A 1 237 ? -22.594 -23.703 -17.453 1 88 237 VAL A N 1
ATOM 1916 C CA . VAL A 1 237 ? -21.766 -22.609 -17.922 1 88 237 VAL A CA 1
ATOM 1917 C C . VAL A 1 237 ? -22.625 -21.344 -18.094 1 88 237 VAL A C 1
ATOM 1919 O O . VAL A 1 237 ? -22.219 -20.25 -17.719 1 88 237 VAL A O 1
ATOM 1922 N N . THR A 1 238 ? -23.812 -21.562 -18.594 1 90.25 238 THR A N 1
ATOM 1923 C CA . THR A 1 238 ? -24.719 -20.438 -18.797 1 90.25 238 THR A CA 1
ATOM 1924 C C . THR A 1 238 ? -25.125 -19.828 -17.469 1 90.25 238 THR A C 1
ATOM 1926 O O . THR A 1 238 ? -25.219 -18.594 -17.359 1 90.25 238 THR A O 1
ATOM 1929 N N . ILE A 1 239 ? -25.281 -20.656 -16.5 1 92.75 239 ILE A N 1
ATOM 1930 C CA . ILE A 1 239 ? -25.625 -20.156 -15.172 1 92.75 239 ILE A CA 1
ATOM 1931 C C . ILE A 1 239 ? -24.484 -19.297 -14.625 1 92.75 239 ILE A C 1
ATOM 1933 O O . ILE A 1 239 ? -24.719 -18.234 -14.055 1 92.75 239 ILE A O 1
ATOM 1937 N N . MET A 1 240 ? -23.312 -19.719 -14.805 1 94.44 240 MET A N 1
ATOM 1938 C CA . MET A 1 240 ? -22.156 -18.969 -14.328 1 94.44 240 MET A CA 1
ATOM 1939 C C . MET A 1 240 ? -22.047 -17.625 -15.047 1 94.44 240 MET A C 1
ATOM 1941 O O . MET A 1 240 ? -21.75 -16.609 -14.414 1 94.44 240 MET A O 1
ATOM 1945 N N . ILE A 1 241 ? -22.297 -17.656 -16.328 1 91.31 241 ILE A N 1
ATOM 1946 C CA . ILE A 1 241 ? -22.219 -16.422 -17.109 1 91.31 241 ILE A CA 1
ATOM 1947 C C . ILE A 1 241 ? -23.266 -15.43 -16.594 1 91.31 241 ILE A C 1
ATOM 1949 O O . ILE A 1 241 ? -22.953 -14.258 -16.375 1 91.31 241 ILE A O 1
ATOM 1953 N N . PHE A 1 242 ? -24.391 -15.953 -16.328 1 92.25 242 PHE A N 1
ATOM 1954 C CA . PHE A 1 242 ? -25.484 -15.094 -15.867 1 92.25 242 PHE A CA 1
ATOM 1955 C C . PHE A 1 242 ? -25.172 -14.531 -14.484 1 92.25 242 PHE A C 1
ATOM 1957 O O . PHE A 1 242 ? -25.453 -13.359 -14.203 1 92.25 242 PHE A O 1
ATOM 1964 N N . MET A 1 243 ? -24.625 -15.289 -13.641 1 96.69 243 MET A N 1
ATOM 1965 C CA . MET A 1 243 ? -24.25 -14.844 -12.297 1 96.69 243 MET A CA 1
ATOM 1966 C C . MET A 1 243 ? -23.25 -13.703 -12.359 1 96.69 243 MET A C 1
ATOM 1968 O O . MET A 1 243 ? -23.422 -12.68 -11.703 1 96.69 243 MET A O 1
ATOM 1972 N N . TRP A 1 244 ? -22.281 -13.82 -13.172 1 95.88 244 TRP A N 1
ATOM 1973 C CA . TRP A 1 244 ? -21.234 -12.812 -13.273 1 95.88 244 TRP A CA 1
ATOM 1974 C C . TRP A 1 244 ? -21.75 -11.555 -13.961 1 95.88 244 TRP A C 1
ATOM 1976 O O . TRP A 1 244 ? -21.359 -10.445 -13.609 1 95.88 244 TRP A O 1
ATOM 1986 N N . LEU A 1 245 ? -22.625 -11.766 -14.93 1 91.5 245 LEU A N 1
ATOM 1987 C CA . LEU A 1 245 ? -23.219 -10.617 -15.609 1 91.5 245 LEU A CA 1
ATOM 1988 C C . LEU A 1 245 ? -24.078 -9.797 -14.648 1 91.5 245 LEU A C 1
ATOM 1990 O O . LEU A 1 245 ? -24.062 -8.57 -14.695 1 91.5 245 LEU A O 1
ATOM 1994 N N . THR A 1 246 ? -24.781 -10.492 -13.844 1 94.56 246 THR A N 1
ATOM 1995 C CA . THR A 1 246 ? -25.609 -9.805 -12.852 1 94.56 246 THR A CA 1
ATOM 1996 C C . THR A 1 246 ? -24.734 -9.016 -11.875 1 94.56 246 THR A C 1
ATOM 1998 O O . THR A 1 246 ? -25.016 -7.855 -11.578 1 94.56 246 THR A O 1
ATOM 2001 N N . LEU A 1 247 ? -23.703 -9.625 -11.406 1 95.81 247 LEU A N 1
ATOM 2002 C CA . LEU A 1 247 ? -22.797 -8.945 -10.484 1 95.81 247 LEU A CA 1
ATOM 2003 C C . LEU A 1 247 ? -22.156 -7.73 -11.148 1 95.81 247 LEU A C 1
ATOM 2005 O O . LEU A 1 247 ? -22.031 -6.672 -10.531 1 95.81 247 LEU A O 1
ATOM 2009 N N . LEU A 1 248 ? -21.75 -7.906 -12.414 1 91.38 248 LEU A N 1
ATOM 2010 C CA . LEU A 1 248 ? -21.141 -6.816 -13.164 1 91.38 248 LEU A CA 1
ATOM 2011 C C . LEU A 1 248 ? -22.109 -5.645 -13.297 1 91.38 248 LEU A C 1
ATOM 2013 O O . LEU A 1 248 ? -21.734 -4.496 -13.047 1 91.38 248 LEU A O 1
ATOM 2017 N N . SER A 1 249 ? -23.328 -5.926 -13.586 1 91 249 SER A N 1
ATOM 2018 C CA . SER A 1 249 ? -24.344 -4.895 -13.781 1 91 249 SER A CA 1
ATOM 2019 C C . SER A 1 249 ? -24.656 -4.176 -12.469 1 91 249 SER A C 1
ATOM 2021 O O . SER A 1 249 ? -24.766 -2.949 -12.438 1 91 249 SER A O 1
ATOM 2023 N N . VAL A 1 250 ? -24.797 -4.875 -11.398 1 92.69 250 VAL A N 1
ATOM 2024 C CA . VAL A 1 250 ? -25.125 -4.293 -10.102 1 92.69 250 VAL A CA 1
ATOM 2025 C C . VAL A 1 250 ? -23.969 -3.43 -9.609 1 92.69 250 VAL A C 1
ATOM 2027 O O . VAL A 1 250 ? -24.188 -2.34 -9.07 1 92.69 250 VAL A O 1
ATOM 2030 N N . ASN A 1 251 ? -22.75 -3.898 -9.781 1 90.94 251 ASN A N 1
ATOM 2031 C CA . ASN A 1 251 ? -21.578 -3.125 -9.367 1 90.94 251 ASN A CA 1
ATOM 2032 C C . ASN A 1 251 ? -21.453 -1.82 -10.148 1 90.94 251 ASN A C 1
ATOM 2034 O O . ASN A 1 251 ? -21.188 -0.766 -9.578 1 90.94 251 ASN A O 1
ATOM 2038 N N . LEU A 1 252 ? -21.688 -1.922 -11.438 1 85.06 252 LEU A N 1
ATOM 2039 C CA . LEU A 1 252 ? -21.594 -0.731 -12.281 1 85.06 252 LEU A CA 1
ATOM 2040 C C . LEU A 1 252 ? -22.703 0.257 -11.945 1 85.06 252 LEU A C 1
ATOM 2042 O O . LEU A 1 252 ? -22.5 1.471 -12.008 1 85.06 252 LEU A O 1
ATOM 2046 N N . TYR A 1 253 ? -23.797 -0.266 -11.555 1 86.56 253 TYR A N 1
ATOM 2047 C CA . TYR A 1 253 ? -24.938 0.59 -11.219 1 86.56 253 TYR A CA 1
ATOM 2048 C C . TYR A 1 253 ? -24.672 1.361 -9.93 1 86.56 253 TYR A C 1
ATOM 2050 O O . TYR A 1 253 ? -24.891 2.572 -9.867 1 86.56 253 TYR A O 1
ATOM 2058 N N . PHE A 1 254 ? -24.125 0.81 -8.891 1 83.5 254 PHE A N 1
ATOM 2059 C CA . PHE A 1 254 ? -24 1.432 -7.578 1 83.5 254 PHE A CA 1
ATOM 2060 C C . PHE A 1 254 ? -22.672 2.193 -7.469 1 83.5 254 PHE A C 1
ATOM 2062 O O . PHE A 1 254 ? -22.625 3.277 -6.883 1 83.5 254 PHE A O 1
ATOM 2069 N N . ASN A 1 255 ? -21.594 1.601 -7.961 1 78.88 255 ASN A N 1
ATOM 2070 C CA . ASN A 1 255 ? -20.266 2.184 -7.738 1 78.88 255 ASN A CA 1
ATOM 2071 C C . ASN A 1 255 ? -19.734 2.85 -9 1 78.88 255 ASN A C 1
ATOM 2073 O O . ASN A 1 255 ? -18.812 3.674 -8.938 1 78.88 255 ASN A O 1
ATOM 2077 N N . GLY A 1 256 ? -20.312 2.439 -10.109 1 76.75 256 GLY A N 1
ATOM 2078 C CA . GLY A 1 256 ? -19.734 2.955 -11.336 1 76.75 256 GLY A CA 1
ATOM 2079 C C . GLY A 1 256 ? -18.25 2.643 -11.477 1 76.75 256 GLY A C 1
ATOM 2080 O O . GLY A 1 256 ? -17.828 1.512 -11.227 1 76.75 256 GLY A O 1
ATOM 2081 N N . LEU A 1 257 ? -17.406 3.479 -11.922 1 74.12 257 LEU A N 1
ATOM 2082 C CA . LEU A 1 257 ? -15.961 3.33 -12.039 1 74.12 257 LEU A CA 1
ATOM 2083 C C . LEU A 1 257 ? -15.242 4.367 -11.18 1 74.12 257 LEU A C 1
ATOM 2085 O O . LEU A 1 257 ? -14.195 4.891 -11.578 1 74.12 257 LEU A O 1
ATOM 2089 N N . ARG A 1 258 ? -15.805 4.57 -9.977 1 69.81 258 ARG A N 1
ATOM 2090 C CA . ARG A 1 258 ? -15.328 5.676 -9.148 1 69.81 258 ARG A CA 1
ATOM 2091 C C . ARG A 1 258 ? -14.352 5.18 -8.086 1 69.81 258 ARG A C 1
ATOM 2093 O O . ARG A 1 258 ? -13.492 5.934 -7.621 1 69.81 258 ARG A O 1
ATOM 2100 N N . CYS A 1 259 ? -14.469 3.961 -7.688 1 73.94 259 CYS A N 1
ATOM 2101 C CA . CYS A 1 259 ? -13.672 3.408 -6.602 1 73.94 259 CYS A CA 1
ATOM 2102 C C . CYS A 1 259 ? -12.688 2.371 -7.125 1 73.94 259 CYS A C 1
ATOM 2104 O O . CYS A 1 259 ? -13.086 1.393 -7.762 1 73.94 259 CYS A O 1
ATOM 2106 N N . ASP A 1 260 ? -11.398 2.531 -6.871 1 77.5 260 ASP A N 1
ATOM 2107 C CA . ASP A 1 260 ? -10.359 1.67 -7.414 1 77.5 260 ASP A CA 1
ATOM 2108 C C . ASP A 1 260 ? -10.586 0.212 -7.023 1 77.5 260 ASP A C 1
ATOM 2110 O O . ASP A 1 260 ? -10.539 -0.68 -7.871 1 77.5 260 ASP A O 1
ATOM 2114 N N . ILE A 1 261 ? -10.922 -0.023 -5.785 1 85.5 261 ILE A N 1
ATOM 2115 C CA . ILE A 1 261 ? -11.078 -1.392 -5.305 1 85.5 261 ILE A CA 1
ATOM 2116 C C . ILE A 1 261 ? -12.234 -2.066 -6.039 1 85.5 261 ILE A C 1
ATOM 2118 O O . ILE A 1 261 ? -12.109 -3.211 -6.484 1 85.5 261 ILE A O 1
ATOM 2122 N N . TRP A 1 262 ? -13.328 -1.432 -6.277 1 87.56 262 TRP A N 1
ATOM 2123 C CA . TRP A 1 262 ? -14.516 -2.01 -6.906 1 87.56 262 TRP A CA 1
ATOM 2124 C C . TRP A 1 262 ? -14.367 -2.035 -8.422 1 87.56 262 TRP A C 1
ATOM 2126 O O . TRP A 1 262 ? -15.07 -2.787 -9.109 1 87.56 262 TRP A O 1
ATOM 2136 N N . ASN A 1 263 ? -13.445 -1.187 -8.945 1 84.12 263 ASN A N 1
ATOM 2137 C CA . ASN A 1 263 ? -13.039 -1.365 -10.336 1 84.12 263 ASN A CA 1
ATOM 2138 C C . ASN A 1 263 ? -12.312 -2.691 -10.539 1 84.12 263 ASN A C 1
ATOM 2140 O O . ASN A 1 263 ? -12.422 -3.305 -11.602 1 84.12 263 ASN A O 1
ATOM 2144 N N . GLY A 1 264 ? -11.5 -3.078 -9.508 1 86.94 264 GLY A N 1
ATOM 2145 C CA . GLY A 1 264 ? -10.93 -4.418 -9.539 1 86.94 264 GLY A CA 1
ATOM 2146 C C . GLY A 1 264 ? -11.984 -5.508 -9.656 1 86.94 264 GLY A C 1
ATOM 2147 O O . GLY A 1 264 ? -11.812 -6.465 -10.406 1 86.94 264 GLY A O 1
ATOM 2148 N N . VAL A 1 265 ? -13.148 -5.32 -8.953 1 89.88 265 VAL A N 1
ATOM 2149 C CA . VAL A 1 265 ? -14.258 -6.266 -9 1 89.88 265 VAL A CA 1
ATOM 2150 C C . VAL A 1 265 ? -14.883 -6.258 -10.391 1 89.88 265 VAL A C 1
ATOM 2152 O O . VAL A 1 26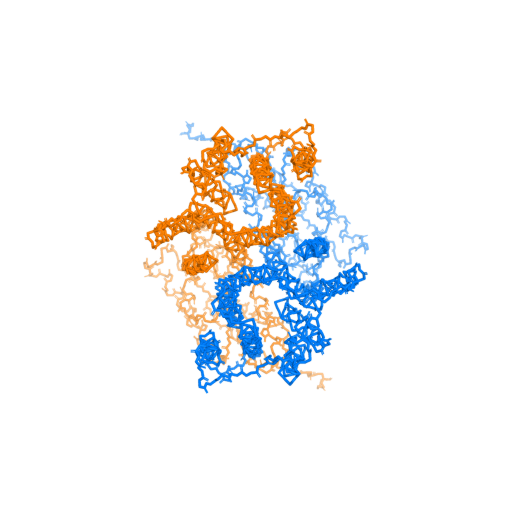5 ? -15.273 -7.309 -10.914 1 89.88 265 VAL A O 1
ATOM 2155 N N . THR A 1 266 ? -14.961 -5.117 -10.992 1 87.69 266 THR A N 1
ATOM 2156 C CA . THR A 1 266 ? -15.477 -5.004 -12.352 1 87.69 266 THR A CA 1
ATOM 2157 C C . THR A 1 266 ? -14.609 -5.793 -13.328 1 87.69 266 THR A C 1
ATOM 2159 O O . THR A 1 266 ? -15.133 -6.484 -14.203 1 87.69 266 THR A O 1
ATOM 2162 N N . VAL A 1 267 ? -13.312 -5.703 -13.156 1 86.06 267 VAL A N 1
ATOM 2163 C CA . VAL A 1 267 ? -12.383 -6.438 -14.016 1 86.06 267 VAL A CA 1
ATOM 2164 C C . VAL A 1 267 ? -12.586 -7.941 -13.82 1 86.06 267 VAL A C 1
ATOM 2166 O O . VAL A 1 267 ? -12.648 -8.695 -14.797 1 86.06 267 VAL A O 1
ATOM 2169 N N . ILE A 1 268 ? -12.672 -8.398 -12.555 1 91.12 268 ILE A N 1
ATOM 2170 C CA . ILE A 1 268 ? -12.867 -9.812 -12.25 1 91.12 268 ILE A CA 1
ATOM 2171 C C . ILE A 1 268 ? -14.156 -10.305 -12.898 1 91.12 268 ILE A C 1
ATOM 2173 O O . ILE A 1 268 ? -14.164 -11.336 -13.578 1 91.12 268 ILE A O 1
ATOM 2177 N N . ALA A 1 269 ? -15.242 -9.57 -12.75 1 92.06 269 ALA A N 1
ATOM 2178 C CA . ALA A 1 269 ? -16.547 -9.977 -13.25 1 92.06 269 ALA A CA 1
ATOM 2179 C C . ALA A 1 269 ? -16.578 -9.977 -14.773 1 92.06 269 ALA A C 1
ATOM 2181 O O . ALA A 1 269 ? -17.078 -10.922 -15.391 1 92.06 269 ALA A O 1
ATOM 2182 N N . PHE A 1 270 ? -16.031 -8.992 -15.375 1 87.12 270 PHE A N 1
ATOM 2183 C CA . PHE A 1 270 ? -16.016 -8.891 -16.828 1 87.12 270 PHE A CA 1
ATOM 2184 C C . PHE A 1 270 ? -15.195 -10.023 -17.438 1 87.12 270 PHE A C 1
ATOM 2186 O O . PHE A 1 270 ? -15.633 -10.672 -18.391 1 87.12 270 PHE A O 1
ATOM 2193 N N . CYS A 1 271 ? -14.031 -10.258 -16.938 1 88 271 CYS A N 1
ATOM 2194 C CA . CYS A 1 271 ? -13.172 -11.32 -17.438 1 88 271 CYS A CA 1
ATOM 2195 C C . CYS A 1 271 ? -13.773 -12.688 -17.172 1 88 271 CYS A C 1
ATOM 2197 O O . CYS A 1 271 ? -13.602 -13.617 -17.969 1 88 271 CYS A O 1
ATOM 2199 N N . ALA A 1 272 ? -14.438 -12.812 -16 1 92.38 272 ALA A N 1
ATOM 2200 C CA . ALA A 1 272 ? -15.109 -14.078 -15.719 1 92.38 272 ALA A CA 1
ATOM 2201 C C . ALA A 1 272 ? -16.188 -14.375 -16.75 1 92.38 272 ALA A C 1
ATOM 2203 O O . ALA A 1 272 ? -16.359 -15.523 -17.172 1 92.38 272 ALA A O 1
ATOM 2204 N N . VAL A 1 273 ? -16.922 -13.367 -17.203 1 88.94 273 VAL A N 1
ATOM 2205 C CA . VAL A 1 273 ? -17.906 -13.547 -18.266 1 88.94 273 VAL A CA 1
ATOM 2206 C C . VAL A 1 273 ? -17.203 -13.977 -19.547 1 88.94 273 VAL A C 1
ATOM 2208 O O . VAL A 1 273 ? -17.609 -14.938 -20.203 1 88.94 273 VAL A O 1
ATOM 2211 N N . LEU A 1 274 ? -16.109 -13.391 -19.859 1 83.5 274 LEU A N 1
ATOM 2212 C CA . LEU A 1 274 ? -15.383 -13.648 -21.094 1 83.5 274 LEU A CA 1
ATOM 2213 C C . LEU A 1 274 ? -14.852 -15.078 -21.125 1 83.5 274 LEU A C 1
ATOM 2215 O O . LEU A 1 274 ? -15.055 -15.805 -22.094 1 83.5 274 LEU A O 1
ATOM 2219 N N . TYR A 1 275 ? -14.195 -15.492 -19.984 1 86.88 275 TYR A N 1
ATOM 2220 C CA . TYR A 1 275 ? -13.578 -16.812 -20.078 1 86.88 275 TYR A CA 1
ATOM 2221 C C . TYR A 1 275 ? -14.625 -17.906 -19.906 1 86.88 275 TYR A C 1
ATOM 2223 O O . TYR A 1 275 ? -14.43 -19.031 -20.375 1 86.88 275 TYR A O 1
ATOM 2231 N N . ASN A 1 276 ? -15.734 -17.641 -19.281 1 88.12 276 ASN A N 1
ATOM 2232 C CA . ASN A 1 276 ? -16.797 -18.641 -19.25 1 88.12 276 ASN A CA 1
ATOM 2233 C C . ASN A 1 276 ? -17.547 -18.719 -20.578 1 88.12 276 ASN A C 1
ATOM 2235 O O . ASN A 1 276 ? -18 -19.797 -20.984 1 88.12 276 ASN A O 1
ATOM 2239 N N . VAL A 1 277 ? -17.672 -17.609 -21.297 1 83.69 277 VAL A N 1
ATOM 2240 C CA . VAL A 1 277 ? -18.266 -17.625 -22.641 1 83.69 277 VAL A CA 1
ATOM 2241 C C . VAL A 1 277 ? -17.391 -18.438 -23.578 1 83.69 277 VAL A C 1
ATOM 2243 O O . VAL A 1 277 ? -17.891 -19.172 -24.422 1 83.69 277 VAL A O 1
ATOM 2246 N N . SER A 1 278 ? -16.094 -18.328 -23.359 1 79.69 278 SER A N 1
ATOM 2247 C CA . SER A 1 278 ? -15.18 -19.094 -24.203 1 79.69 278 SER A CA 1
ATOM 2248 C C . SER A 1 278 ? -15.375 -20.594 -24 1 79.69 278 SER A C 1
ATOM 2250 O O . SER A 1 278 ? -15.148 -21.391 -24.922 1 79.69 278 SER A O 1
ATOM 2252 N N . LEU A 1 279 ? -15.82 -21.016 -22.781 1 78.56 279 LEU A N 1
ATOM 2253 C CA . LEU A 1 279 ? -16.031 -22.422 -22.484 1 78.56 279 LEU A CA 1
ATOM 2254 C C . LEU A 1 279 ? -17.234 -22.969 -23.266 1 78.56 279 LEU A C 1
ATOM 2256 O O . LEU A 1 279 ? -17.312 -24.172 -23.516 1 78.56 279 LEU A O 1
ATOM 2260 N N . LEU A 1 280 ? -18.188 -22.109 -23.609 1 77 280 LEU A N 1
ATOM 2261 C CA . LEU A 1 280 ? -19.344 -22.531 -24.375 1 77 280 LEU A CA 1
ATOM 2262 C C . LEU A 1 280 ? -18.938 -22.953 -25.797 1 77 280 LEU A C 1
ATOM 2264 O O . LEU A 1 280 ? -19.625 -23.766 -26.422 1 77 280 LEU A O 1
ATOM 2268 N N . PHE A 1 281 ? -17.953 -22.328 -26.234 1 68.44 281 PHE A N 1
ATOM 2269 C CA . PHE A 1 281 ? -17.5 -22.641 -27.578 1 68.44 281 PHE A CA 1
ATOM 2270 C C . PHE A 1 281 ? -16.562 -23.844 -27.562 1 68.44 281 PHE A C 1
ATOM 2272 O O . PHE A 1 281 ? -16.031 -24.234 -28.609 1 68.44 281 PHE A O 1
ATOM 2279 N N . MET A 1 282 ? -16.312 -24.234 -26.281 1 59.34 282 MET A N 1
ATOM 2280 C CA . MET A 1 282 ? -15.406 -25.375 -26.141 1 59.34 282 MET A CA 1
ATOM 2281 C C . MET A 1 282 ? -16.047 -26.641 -26.672 1 59.34 282 MET A C 1
ATOM 2283 O O . MET A 1 282 ? -16.906 -27.234 -26.016 1 59.34 282 MET A O 1
ATOM 2287 N N . SER A 1 283 ? -16.734 -26.609 -27.766 1 52.12 283 SER A N 1
ATOM 2288 C CA . SER A 1 283 ? -17.25 -27.891 -28.266 1 52.12 283 SER A CA 1
ATOM 2289 C C . SER A 1 283 ? -16.203 -29 -28.141 1 52.12 283 SER A C 1
ATOM 2291 O O . SER A 1 283 ? -16.547 -30.125 -27.766 1 52.12 283 SER A O 1
ATOM 2293 N N . ARG A 1 284 ? -15.016 -28.75 -28.766 1 50.62 284 ARG A N 1
ATOM 2294 C CA . ARG A 1 284 ? -13.906 -29.703 -28.766 1 50.62 284 ARG A CA 1
ATOM 2295 C C . ARG A 1 284 ? -12.883 -29.328 -27.688 1 50.62 284 ARG A C 1
ATOM 2297 O O . ARG A 1 284 ? -12.617 -28.156 -27.453 1 50.62 284 ARG A O 1
ATOM 2304 N N . TYR A 1 285 ? -13 -30.016 -26.484 1 49.97 285 TYR A N 1
ATOM 2305 C CA . TYR A 1 285 ? -11.922 -29.766 -25.547 1 49.97 285 TYR A CA 1
ATOM 2306 C C . TYR A 1 285 ? -10.68 -29.25 -26.266 1 49.97 285 TYR A C 1
ATOM 2308 O O . TYR A 1 285 ? -9.688 -29.969 -26.391 1 49.97 285 TYR A O 1
ATOM 2316 N N . SER A 1 286 ? -10.969 -28.344 -27.172 1 60.16 286 SER A N 1
ATOM 2317 C CA . SER A 1 286 ? -9.805 -27.75 -27.828 1 60.16 286 SER A CA 1
ATOM 2318 C C . SER A 1 286 ? -8.859 -27.125 -26.797 1 60.16 286 SER A C 1
ATOM 2320 O O . SER A 1 286 ? -9.281 -26.328 -25.969 1 60.16 286 SER A O 1
ATOM 2322 N N . VAL A 1 287 ? -7.746 -27.781 -26.656 1 64.25 287 VAL A N 1
ATOM 2323 C CA . VAL A 1 287 ? -6.641 -27.406 -25.781 1 64.25 287 VAL A CA 1
ATOM 2324 C C . VAL A 1 287 ? -6.391 -25.906 -25.891 1 64.25 287 VAL A C 1
ATOM 2326 O O . VAL A 1 287 ? -6.117 -25.234 -24.875 1 64.25 287 VAL A O 1
ATOM 2329 N N . SER A 1 288 ? -6.727 -25.391 -27.062 1 63.84 288 SER A N 1
ATOM 2330 C CA . SER A 1 288 ? -6.414 -23.984 -27.266 1 63.84 288 SER A CA 1
ATOM 2331 C C . SER A 1 288 ? -7.387 -23.078 -26.5 1 63.84 288 SER A C 1
ATOM 2333 O O . SER A 1 288 ? -6.973 -22.109 -25.859 1 63.84 288 SER A O 1
ATOM 2335 N N . ILE A 1 289 ? -8.656 -23.438 -26.562 1 68.44 289 ILE A N 1
ATOM 2336 C CA . ILE A 1 289 ? -9.672 -22.609 -25.906 1 68.44 289 ILE A CA 1
ATOM 2337 C C . ILE A 1 289 ? -9.484 -22.656 -24.391 1 68.44 289 ILE A C 1
ATOM 2339 O O . ILE A 1 289 ? -9.664 -21.656 -23.703 1 68.44 289 ILE A O 1
ATOM 2343 N N . TRP A 1 290 ? -9.055 -23.703 -23.891 1 71.75 290 TRP A N 1
ATOM 2344 C CA . TRP A 1 290 ? -8.82 -23.844 -22.453 1 71.75 290 TRP A CA 1
ATOM 2345 C C . TRP A 1 290 ? -7.676 -22.938 -22 1 71.75 290 TRP A C 1
ATOM 2347 O O . TRP A 1 290 ? -7.785 -22.25 -20.984 1 71.75 290 TRP A O 1
ATOM 2357 N N . TYR A 1 291 ? -6.656 -22.953 -22.859 1 69.19 291 TYR A N 1
ATOM 2358 C CA . TYR A 1 291 ? -5.488 -22.141 -22.516 1 69.19 291 TYR A CA 1
ATOM 2359 C C . TYR A 1 291 ? -5.828 -20.656 -22.531 1 69.19 291 TYR A C 1
ATOM 2361 O O . TYR A 1 291 ? -5.418 -19.906 -21.641 1 69.19 291 TYR A O 1
ATOM 2369 N N . ILE A 1 292 ? -6.59 -20.375 -23.438 1 71.19 292 ILE A N 1
ATOM 2370 C CA . ILE A 1 292 ? -6.957 -18.969 -23.578 1 71.19 292 ILE A CA 1
ATOM 2371 C C . ILE A 1 292 ? -7.812 -18.547 -22.375 1 71.19 292 ILE A C 1
ATOM 2373 O O . ILE A 1 292 ? -7.574 -17.5 -21.781 1 71.19 292 ILE A O 1
ATOM 2377 N N . SER A 1 293 ? -8.766 -19.344 -22.062 1 78.38 293 SER A N 1
ATOM 2378 C CA . SER A 1 293 ? -9.672 -19.031 -20.953 1 78.38 293 SER A CA 1
ATOM 2379 C C . SER A 1 293 ? -8.914 -18.891 -19.641 1 78.38 293 SER A C 1
ATOM 2381 O O . SER A 1 293 ? -9.148 -17.953 -18.875 1 78.38 293 SER A O 1
ATOM 2383 N N . ARG A 1 294 ? -7.91 -19.641 -19.438 1 81.25 294 ARG A N 1
ATOM 2384 C CA . ARG A 1 294 ? -7.148 -19.625 -18.203 1 81.25 294 ARG A CA 1
ATOM 2385 C C . ARG A 1 294 ? -6.184 -18.438 -18.172 1 81.25 294 ARG A C 1
ATOM 2387 O O . ARG A 1 294 ? -5.934 -17.859 -17.109 1 81.25 294 ARG A O 1
ATOM 2394 N N . THR A 1 295 ? -5.641 -18.188 -19.312 1 78.69 295 THR A N 1
ATOM 2395 C CA . THR A 1 295 ? -4.762 -17.031 -19.406 1 78.69 295 THR A CA 1
ATOM 2396 C C . THR A 1 295 ? -5.52 -15.75 -19.047 1 78.69 295 THR A C 1
ATOM 2398 O O . THR A 1 295 ? -4.996 -14.891 -18.344 1 78.69 295 THR A O 1
ATOM 2401 N N . ILE A 1 296 ? -6.75 -15.727 -19.516 1 81.12 296 ILE A N 1
ATOM 2402 C CA . ILE A 1 296 ? -7.57 -14.555 -19.219 1 81.12 296 ILE A CA 1
ATOM 2403 C C . ILE A 1 296 ? -7.805 -14.469 -17.703 1 81.12 296 ILE A C 1
ATOM 2405 O O . ILE A 1 296 ? -7.746 -13.375 -17.125 1 81.12 296 ILE A O 1
ATOM 2409 N N . GLU A 1 297 ? -8 -15.539 -17.109 1 87.38 297 GLU A N 1
ATOM 2410 C CA . GLU A 1 297 ? -8.242 -15.562 -15.672 1 87.38 297 GLU A CA 1
ATOM 2411 C C . GLU A 1 297 ? -7.012 -15.094 -14.906 1 87.38 297 GLU A C 1
ATOM 2413 O O . GLU A 1 297 ? -7.125 -14.258 -14 1 87.38 297 GLU A O 1
ATOM 2418 N N . VAL A 1 298 ? -5.828 -15.516 -15.281 1 86.81 298 VAL A N 1
ATOM 2419 C CA . VAL A 1 298 ? -4.594 -15.148 -14.602 1 86.81 298 VAL A CA 1
ATOM 2420 C C . VAL A 1 298 ? -4.305 -13.664 -14.797 1 86.81 298 VAL A C 1
ATOM 2422 O O . VAL A 1 298 ? -3.98 -12.953 -13.844 1 86.81 298 VAL A O 1
ATOM 2425 N N . VAL A 1 299 ? -4.484 -13.234 -16 1 81.75 299 VAL A N 1
ATOM 2426 C CA . VAL A 1 299 ? -4.219 -11.836 -16.328 1 81.75 299 VAL A CA 1
ATOM 2427 C C . VAL A 1 299 ? -5.188 -10.938 -15.555 1 81.75 299 VAL A C 1
ATOM 2429 O O . VAL A 1 299 ? -4.801 -9.867 -15.078 1 81.75 299 VAL A O 1
ATOM 2432 N N . SER A 1 300 ? -6.402 -11.398 -15.453 1 86.31 300 SER A N 1
ATOM 2433 C CA . SER A 1 300 ? -7.398 -10.617 -14.719 1 86.31 300 SER A CA 1
ATOM 2434 C C . SER A 1 300 ? -7.004 -10.461 -13.258 1 86.31 300 SER A C 1
ATOM 2436 O O . SER A 1 300 ? -7.086 -9.367 -12.703 1 86.31 300 SER A O 1
ATOM 2438 N N . LYS A 1 301 ? -6.508 -11.477 -12.641 1 88.81 301 LYS A N 1
ATOM 2439 C CA . LYS A 1 301 ? -6.125 -11.43 -11.234 1 88.81 301 LYS A CA 1
ATOM 2440 C C . LYS A 1 301 ? -4.879 -10.57 -11.031 1 88.81 301 LYS A C 1
ATOM 2442 O O . LYS A 1 301 ? -4.766 -9.867 -10.031 1 88.81 301 LYS A O 1
ATOM 2447 N N . LEU A 1 302 ? -4 -10.641 -11.945 1 84.94 302 LEU A N 1
ATOM 2448 C CA . LEU A 1 302 ? -2.816 -9.789 -11.875 1 84.94 302 LEU A CA 1
ATOM 2449 C C . LEU A 1 302 ? -3.189 -8.32 -12.031 1 84.94 302 LEU A C 1
ATOM 2451 O O . LEU A 1 302 ? -2.633 -7.453 -11.352 1 84.94 302 LEU A O 1
ATOM 2455 N N . THR A 1 303 ? -4.105 -8.086 -12.93 1 83.88 303 TH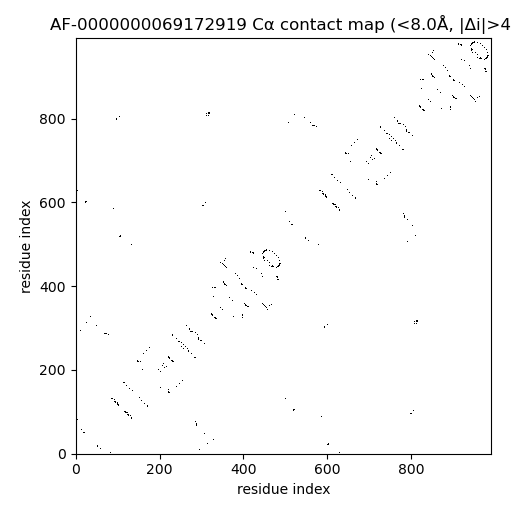R A N 1
ATOM 2456 C CA . THR A 1 303 ? -4.578 -6.723 -13.125 1 83.88 303 THR A CA 1
ATOM 2457 C C . THR A 1 303 ? -5.215 -6.18 -11.852 1 83.88 303 THR A C 1
ATOM 2459 O O . THR A 1 303 ? -4.988 -5.027 -11.477 1 83.88 303 THR A O 1
ATOM 2462 N N . VAL A 1 304 ? -5.977 -6.988 -11.258 1 87.62 304 VAL A N 1
ATOM 2463 C CA . VAL A 1 304 ? -6.621 -6.598 -10.008 1 87.62 304 VAL A CA 1
ATOM 2464 C C . VAL A 1 304 ? -5.559 -6.254 -8.969 1 87.62 304 VAL A C 1
ATOM 2466 O O . VAL A 1 304 ? -5.688 -5.266 -8.242 1 87.62 304 VAL A O 1
ATOM 2469 N N . MET A 1 305 ? -4.473 -7.004 -8.898 1 86.94 305 MET A N 1
ATOM 2470 C CA . MET A 1 305 ? -3.393 -6.734 -7.953 1 86.94 305 MET A CA 1
ATOM 2471 C C . MET A 1 305 ? -2.73 -5.391 -8.258 1 86.94 305 MET A C 1
ATOM 2473 O O . MET A 1 305 ? -2.412 -4.633 -7.336 1 86.94 305 MET A O 1
ATOM 2477 N N . VAL A 1 306 ? -2.578 -5.094 -9.484 1 82.25 306 VAL A N 1
ATOM 2478 C CA . VAL A 1 306 ? -1.983 -3.824 -9.883 1 82.25 306 VAL A CA 1
ATOM 2479 C C . VAL A 1 306 ? -2.896 -2.672 -9.469 1 82.25 306 VAL A C 1
ATOM 2481 O O . VAL A 1 306 ? -2.43 -1.659 -8.945 1 82.25 306 VAL A O 1
ATOM 2484 N N . ILE A 1 307 ? -4.176 -2.861 -9.656 1 83.5 307 ILE A N 1
ATOM 2485 C CA . ILE A 1 307 ? -5.145 -1.836 -9.281 1 83.5 307 ILE A CA 1
ATOM 2486 C C . ILE A 1 307 ? -5.098 -1.605 -7.773 1 83.5 307 ILE A C 1
ATOM 2488 O O . ILE A 1 307 ? -5.09 -0.461 -7.316 1 83.5 307 ILE A O 1
ATOM 2492 N N . PHE A 1 308 ? -5.027 -2.688 -7.035 1 86.62 308 PHE A N 1
ATOM 2493 C CA . PHE A 1 308 ? -4.969 -2.586 -5.582 1 86.62 308 PHE A CA 1
ATOM 2494 C C . PHE A 1 308 ? -3.721 -1.834 -5.141 1 86.62 308 PHE A C 1
ATOM 2496 O O . PHE A 1 308 ? -3.793 -0.94 -4.293 1 86.62 308 PHE A O 1
ATOM 2503 N N . MET A 1 309 ? -2.605 -2.125 -5.73 1 85.81 309 MET A N 1
ATOM 2504 C CA . MET A 1 309 ? -1.343 -1.496 -5.355 1 85.81 309 MET A CA 1
ATOM 2505 C C . MET A 1 309 ? -1.331 -0.023 -5.75 1 85.81 309 MET A C 1
ATOM 2507 O O . MET A 1 309 ? -0.879 0.826 -4.98 1 85.81 309 MET A O 1
ATOM 2511 N N . CYS A 1 310 ? -1.834 0.264 -6.887 1 80.38 310 CYS A N 1
ATOM 2512 C CA . CYS A 1 310 ? -1.931 1.654 -7.316 1 80.38 310 CYS A CA 1
ATOM 2513 C C . CYS A 1 310 ? -2.822 2.455 -6.375 1 80.38 310 CYS A C 1
ATOM 2515 O O . CYS A 1 310 ? -2.523 3.609 -6.062 1 80.38 310 CYS A O 1
ATOM 2517 N N . HIS A 1 311 ? -3.873 1.822 -5.996 1 83.5 311 HIS A N 1
ATOM 2518 C CA . HIS A 1 311 ? -4.809 2.48 -5.094 1 83.5 311 HIS A CA 1
ATOM 2519 C C . HIS A 1 311 ? -4.129 2.885 -3.791 1 83.5 311 HIS A C 1
ATOM 2521 O O . HIS A 1 311 ? -4.273 4.023 -3.336 1 83.5 311 HIS A O 1
ATOM 2527 N N . ILE A 1 312 ? -3.391 2.016 -3.223 1 86.25 312 ILE A N 1
ATOM 2528 C CA . ILE A 1 312 ? -2.82 2.287 -1.908 1 86.25 312 ILE A CA 1
ATOM 2529 C C . ILE A 1 312 ? -1.7 3.318 -2.033 1 86.25 312 ILE A C 1
ATOM 2531 O O . ILE A 1 312 ? -1.53 4.168 -1.157 1 86.25 312 ILE A O 1
ATOM 2535 N N . PHE A 1 313 ? -0.931 3.322 -3.016 1 83.88 313 PHE A N 1
ATOM 2536 C CA . PHE A 1 313 ? 0.14 4.293 -3.211 1 83.88 313 PHE A CA 1
ATOM 2537 C C . PHE A 1 313 ? -0.428 5.672 -3.512 1 83.88 313 PHE A C 1
ATOM 2539 O O . PHE A 1 313 ? 0.131 6.688 -3.088 1 83.88 313 PHE A O 1
ATOM 2546 N N . SER A 1 314 ? -1.477 5.652 -4.246 1 79.06 314 SER A N 1
ATOM 2547 C CA . SER A 1 314 ? -2.16 6.918 -4.484 1 79.06 314 SER A CA 1
ATOM 2548 C C . SER A 1 314 ? -2.711 7.504 -3.188 1 79.06 314 SER A C 1
ATOM 2550 O O . SER A 1 314 ? -2.6 8.703 -2.945 1 79.06 314 SER A O 1
ATOM 2552 N N . ALA A 1 315 ? -3.336 6.633 -2.42 1 81.5 315 ALA A N 1
ATOM 2553 C CA . ALA A 1 315 ? -3.846 7.062 -1.12 1 81.5 315 ALA A CA 1
ATOM 2554 C C . ALA A 1 315 ? -2.723 7.625 -0.252 1 81.5 315 ALA A C 1
ATOM 2556 O O . ALA A 1 315 ? -2.91 8.633 0.438 1 81.5 315 ALA A O 1
ATOM 2557 N N . LEU A 1 316 ? -1.619 6.973 -0.251 1 83.06 316 LEU A N 1
ATOM 2558 C CA . LEU A 1 316 ? -0.464 7.43 0.514 1 83.06 316 LEU A CA 1
ATOM 2559 C C . LEU A 1 316 ? -0.008 8.805 0.04 1 83.06 316 LEU A C 1
ATOM 2561 O O . LEU A 1 316 ? 0.292 9.68 0.856 1 83.06 316 LEU A O 1
ATOM 2565 N N . ARG A 1 317 ? 0.047 9.008 -1.187 1 77.69 317 ARG A N 1
ATOM 2566 C CA . ARG A 1 317 ? 0.46 10.281 -1.767 1 77.69 317 ARG A CA 1
ATOM 2567 C C . ARG A 1 317 ? -0.492 11.406 -1.361 1 77.69 317 ARG A C 1
ATOM 2569 O O . ARG A 1 317 ? -0.054 12.484 -0.96 1 77.69 317 ARG A O 1
ATOM 2576 N N . VAL A 1 318 ? -1.722 11.133 -1.48 1 73.88 318 VAL A N 1
ATOM 2577 C CA . VAL A 1 318 ? -2.742 12.125 -1.163 1 73.88 318 VAL A CA 1
ATOM 2578 C C . VAL A 1 318 ? -2.686 12.469 0.323 1 73.88 318 VAL A C 1
ATOM 2580 O O . VAL A 1 318 ? -2.717 13.648 0.696 1 73.88 318 VAL A O 1
ATOM 2583 N N . THR A 1 319 ? -2.617 11.477 1.093 1 75.69 319 THR A N 1
ATOM 2584 C CA . THR A 1 319 ? -2.572 11.695 2.535 1 75.69 319 THR A CA 1
ATOM 2585 C C . THR A 1 319 ? -1.314 12.461 2.928 1 75.69 319 THR A C 1
ATOM 2587 O O . THR A 1 319 ? -1.349 13.297 3.836 1 75.69 319 THR A O 1
ATOM 2590 N N . LYS A 1 320 ? -0.243 12.172 2.299 1 75.62 320 LYS A N 1
ATOM 2591 C CA . LYS A 1 320 ? 1.01 12.883 2.545 1 75.62 320 LYS A CA 1
ATOM 2592 C C . LYS A 1 320 ? 0.878 14.359 2.203 1 75.62 320 LYS A C 1
ATOM 2594 O O . LYS A 1 320 ? 1.378 15.219 2.934 1 75.62 320 LYS A O 1
ATOM 2599 N N . ASP A 1 321 ? 0.209 14.57 1.193 1 69.19 321 ASP A N 1
ATOM 2600 C CA . ASP A 1 321 ? 0.001 15.953 0.778 1 69.19 321 ASP A CA 1
ATOM 2601 C C . ASP A 1 321 ? -0.878 16.703 1.778 1 69.19 321 ASP A C 1
ATOM 2603 O O . ASP A 1 321 ? -0.619 17.859 2.094 1 69.19 321 ASP A O 1
ATOM 2607 N N . ILE A 1 322 ? -1.822 16.047 2.244 1 70.62 322 ILE A N 1
ATOM 2608 C CA . ILE A 1 322 ? -2.697 16.656 3.24 1 70.62 322 ILE A CA 1
ATOM 2609 C C . ILE A 1 322 ? -1.922 16.891 4.535 1 70.62 322 ILE A C 1
ATOM 2611 O O . ILE A 1 322 ? -2.117 17.906 5.207 1 70.62 322 ILE A O 1
ATOM 2615 N N . ALA A 1 323 ? -1.08 16.047 4.758 1 70.44 323 ALA A N 1
ATOM 2616 C CA . ALA A 1 323 ? -0.316 16.109 6 1 70.44 323 ALA A CA 1
ATOM 2617 C C . ALA A 1 323 ? 0.75 17.203 5.934 1 70.44 323 ALA A C 1
ATOM 2619 O O . ALA A 1 323 ? 1.08 17.812 6.949 1 70.44 323 ALA A O 1
ATOM 2620 N N . HIS A 1 324 ? 1.187 17.438 4.77 1 75.56 324 HIS A N 1
ATOM 2621 C CA . HIS A 1 324 ? 2.406 18.25 4.719 1 75.56 324 HIS A CA 1
ATOM 2622 C C . HIS A 1 324 ? 2.158 19.578 4.023 1 75.56 324 HIS A C 1
ATOM 2624 O O . HIS A 1 324 ? 2.998 20.484 4.086 1 75.56 324 HIS A O 1
ATOM 2630 N N . ARG A 1 325 ? 1.061 19.766 3.486 1 77.81 325 ARG A N 1
ATOM 2631 C CA . ARG A 1 325 ? 0.841 20.984 2.713 1 77.81 325 ARG A CA 1
ATOM 2632 C C . ARG A 1 325 ? -0.353 21.766 3.25 1 77.81 325 ARG A C 1
ATOM 2634 O O . ARG A 1 325 ? -1.268 21.188 3.838 1 77.81 325 ARG A O 1
ATOM 2641 N N . ASP A 1 326 ? -0.192 23.031 3.064 1 78.12 326 ASP A N 1
ATOM 2642 C CA . ASP A 1 326 ? -1.287 23.922 3.414 1 78.12 326 ASP A CA 1
ATOM 2643 C C . ASP A 1 326 ? -2.387 23.891 2.354 1 78.12 326 ASP A C 1
ATOM 2645 O O . ASP A 1 326 ? -2.105 24 1.158 1 78.12 326 ASP A O 1
ATOM 2649 N N . SER A 1 327 ? -3.562 23.688 2.783 1 71.62 327 SER A N 1
ATOM 2650 C CA . SER A 1 327 ? -4.672 23.453 1.868 1 71.62 327 SER A CA 1
ATOM 2651 C C . SER A 1 327 ? -4.984 24.688 1.041 1 71.62 327 SER A C 1
ATOM 2653 O O . SER A 1 327 ? -5.465 24.594 -0.089 1 71.62 327 SER A O 1
ATOM 2655 N N . LEU A 1 328 ? -4.684 25.875 1.628 1 75.31 328 LEU A N 1
ATOM 2656 C CA . LEU A 1 328 ? -5.02 27.125 0.938 1 75.31 328 LEU A CA 1
ATOM 2657 C C . LEU A 1 328 ? -3.984 27.438 -0.134 1 75.31 328 LEU A C 1
ATOM 2659 O O . LEU A 1 328 ? -4.336 27.891 -1.228 1 75.31 328 LEU A O 1
ATOM 2663 N N . THR A 1 329 ? -2.756 27.234 0.171 1 87.06 329 THR A N 1
ATOM 2664 C CA . THR A 1 329 ? -1.687 27.75 -0.678 1 87.06 329 THR A CA 1
ATOM 2665 C C . THR A 1 329 ? -0.91 26.609 -1.319 1 87.06 329 THR A C 1
ATOM 2667 O O . THR A 1 329 ? -0.137 26.828 -2.256 1 87.06 329 THR A O 1
ATOM 2670 N N . ASN A 1 330 ? -1.034 25.406 -0.815 1 82.31 330 ASN A N 1
ATOM 2671 C CA . ASN A 1 330 ? -0.397 24.203 -1.329 1 82.31 330 ASN A CA 1
ATOM 2672 C C . ASN A 1 330 ? 1.098 24.188 -1.022 1 82.31 330 ASN A C 1
ATOM 2674 O O . ASN A 1 330 ? 1.827 23.328 -1.521 1 82.31 330 ASN A O 1
ATOM 2678 N N . ILE A 1 331 ? 1.542 25.172 -0.351 1 87.5 331 ILE A N 1
ATOM 2679 C CA . ILE A 1 331 ? 2.912 25.109 0.147 1 87.5 331 ILE A CA 1
ATOM 2680 C C . ILE A 1 331 ? 2.955 24.266 1.421 1 87.5 331 ILE A C 1
ATOM 2682 O O . ILE A 1 331 ? 1.919 23.797 1.9 1 87.5 331 ILE A O 1
ATOM 2686 N N . PHE A 1 332 ? 4.125 23.938 1.854 1 87.12 332 PHE A N 1
ATOM 2687 C CA . PHE A 1 332 ? 4.238 23.078 3.023 1 87.12 332 PHE A CA 1
ATOM 2688 C C . PHE A 1 332 ? 3.57 23.703 4.234 1 87.12 332 PHE A C 1
ATOM 2690 O O . PHE A 1 332 ? 3.379 24.922 4.273 1 87.12 332 PHE A O 1
ATOM 2697 N N . ASN A 1 333 ? 3.162 22.906 5.082 1 83.56 333 ASN A N 1
ATOM 2698 C CA . ASN A 1 333 ? 2.494 23.422 6.273 1 83.56 333 ASN A CA 1
ATOM 2699 C C . ASN A 1 333 ? 3.463 23.562 7.441 1 83.56 333 ASN A C 1
ATOM 2701 O O . ASN A 1 333 ? 4.648 23.266 7.309 1 83.56 333 ASN A O 1
ATOM 2705 N N . ARG A 1 334 ? 2.918 24.062 8.5 1 80.12 334 ARG A N 1
ATOM 2706 C CA . ARG A 1 334 ? 3.703 24.391 9.688 1 80.12 334 ARG A CA 1
ATOM 2707 C C . ARG A 1 334 ? 4.414 23.156 10.227 1 80.12 334 ARG A C 1
ATOM 2709 O O . ARG A 1 334 ? 5.605 23.203 10.547 1 80.12 334 ARG A O 1
ATOM 2716 N N . ASN A 1 335 ? 3.658 22.094 10.305 1 73.25 335 ASN A N 1
ATOM 2717 C CA . ASN A 1 335 ? 4.219 20.875 10.859 1 73.25 335 ASN A CA 1
ATOM 2718 C C . ASN A 1 335 ? 5.418 20.391 10.047 1 73.25 335 ASN A C 1
ATOM 2720 O O . ASN A 1 335 ? 6.426 19.969 10.617 1 73.25 335 ASN A O 1
ATOM 2724 N N . TYR A 1 336 ? 5.219 20.406 8.789 1 79.56 336 TYR A N 1
ATOM 2725 C CA . TYR A 1 336 ? 6.309 19.984 7.926 1 79.56 336 TYR A CA 1
ATOM 2726 C C . TYR A 1 336 ? 7.52 20.891 8.078 1 79.56 336 TYR A C 1
ATOM 2728 O O . TYR A 1 336 ? 8.664 20.422 8.07 1 79.56 336 TYR A O 1
ATOM 2736 N N . PHE A 1 337 ? 7.316 22.125 8.164 1 86.75 337 PHE A N 1
ATOM 2737 C CA . PHE A 1 337 ? 8.383 23.109 8.344 1 86.75 337 PHE A CA 1
ATOM 2738 C C . PHE A 1 337 ? 9.219 22.781 9.57 1 86.75 337 PHE A C 1
ATOM 2740 O O . PHE A 1 337 ? 10.445 22.734 9.5 1 86.75 337 PHE A O 1
ATOM 2747 N N . PHE A 1 338 ? 8.578 22.531 10.602 1 79.31 338 PHE A N 1
ATOM 2748 C CA . PHE A 1 338 ? 9.266 22.297 11.867 1 79.31 338 PHE A CA 1
ATOM 2749 C C . PHE A 1 338 ? 9.977 20.953 11.859 1 79.31 338 PHE A C 1
ATOM 2751 O O . PHE A 1 338 ? 11.062 20.812 12.438 1 79.31 338 PHE A O 1
ATOM 2758 N N . ASN A 1 339 ? 9.336 20.047 11.297 1 74.69 339 ASN A N 1
ATOM 2759 C CA . ASN A 1 339 ? 9.992 18.75 11.164 1 74.69 339 ASN A CA 1
ATOM 2760 C C . ASN A 1 339 ? 11.297 18.859 10.383 1 74.69 339 ASN A C 1
ATOM 2762 O O . ASN A 1 339 ? 12.312 18.297 10.773 1 74.69 339 ASN A O 1
ATOM 2766 N N . GLU A 1 340 ? 11.188 19.5 9.266 1 80.31 340 GLU A N 1
ATOM 2767 C CA . GLU A 1 340 ? 12.383 19.688 8.438 1 80.31 340 GLU A CA 1
ATOM 2768 C C . GLU A 1 340 ? 13.445 20.5 9.164 1 80.31 340 GLU A C 1
ATOM 2770 O O . GLU A 1 340 ? 14.641 20.266 8.992 1 80.31 340 GLU A O 1
ATOM 2775 N N . LEU A 1 341 ? 13.016 21.453 9.867 1 84.94 341 LEU A N 1
ATOM 2776 C CA . LEU A 1 341 ? 13.945 22.25 10.664 1 84.94 341 LEU A CA 1
ATOM 2777 C C . LEU A 1 341 ? 14.672 21.391 11.688 1 84.94 341 LEU A C 1
ATOM 2779 O O . LEU A 1 341 ? 15.875 21.547 11.906 1 84.94 341 LEU A O 1
ATOM 2783 N N . THR A 1 342 ? 13.961 20.516 12.281 1 78.62 342 THR A N 1
ATOM 2784 C CA . THR A 1 342 ? 14.539 19.609 13.266 1 78.62 342 THR A CA 1
ATOM 2785 C C . THR A 1 342 ? 15.562 18.688 12.609 1 78.62 342 THR A C 1
ATOM 2787 O O . THR A 1 342 ? 16.641 18.438 13.164 1 78.62 342 THR A O 1
ATOM 2790 N N . VAL A 1 343 ? 15.219 18.172 11.477 1 72.25 343 VAL A N 1
ATOM 2791 C CA . VAL A 1 343 ? 16.109 17.297 10.742 1 72.25 343 VAL A CA 1
ATOM 2792 C C . VAL A 1 343 ? 17.391 18.047 10.359 1 72.25 343 VAL A C 1
ATOM 2794 O O . VAL A 1 343 ? 18.484 17.5 10.477 1 72.25 343 VAL A O 1
ATOM 2797 N N . GLN A 1 344 ? 17.219 19.203 9.898 1 77.12 344 GLN A N 1
ATOM 2798 C CA . GLN A 1 344 ? 18.359 20.016 9.484 1 77.12 344 GLN A CA 1
ATOM 2799 C C . GLN A 1 344 ? 19.266 20.328 10.664 1 77.12 344 GLN A C 1
ATOM 2801 O O . GLN A 1 344 ? 20.484 20.344 10.531 1 77.12 344 GLN A O 1
ATOM 2806 N N . SER A 1 345 ? 18.656 20.562 11.734 1 77.25 345 SER A N 1
ATOM 2807 C CA . SER A 1 345 ? 19.406 20.906 12.93 1 77.25 345 SER A CA 1
ATOM 2808 C C . SER A 1 345 ? 20.156 19.688 13.469 1 77.25 345 SER A C 1
ATOM 2810 O O . SER A 1 345 ? 21.203 19.828 14.117 1 77.25 345 SER A O 1
ATOM 2812 N N . ALA A 1 346 ? 19.562 18.578 13.258 1 69.56 346 ALA A N 1
ATOM 2813 C CA . ALA A 1 346 ? 20.156 17.344 13.781 1 69.56 346 ALA A CA 1
ATOM 2814 C C . ALA A 1 346 ? 21.172 16.766 12.805 1 69.56 346 ALA A C 1
ATOM 2816 O O . ALA A 1 346 ? 21.891 15.828 13.141 1 69.56 346 ALA A O 1
ATOM 2817 N N . SER A 1 347 ? 21.062 17.312 11.648 1 64.19 347 SER A N 1
ATOM 2818 C CA . SER A 1 347 ? 21.953 16.781 10.617 1 64.19 347 SER A CA 1
ATOM 2819 C C . SER A 1 347 ? 23.406 16.875 11.039 1 64.19 347 SER A C 1
ATOM 2821 O O . SER A 1 347 ? 23.828 17.859 11.648 1 64.19 347 SER A O 1
ATOM 2823 N N . ALA A 1 348 ? 24.078 15.812 10.898 1 55.47 348 ALA A N 1
ATOM 2824 C CA . ALA A 1 348 ? 25.5 15.727 11.258 1 55.47 348 ALA A CA 1
ATOM 2825 C C . ALA A 1 348 ? 26.328 16.688 10.43 1 55.47 348 ALA A C 1
ATOM 2827 O O . ALA A 1 348 ? 27.406 17.125 10.859 1 55.47 348 ALA A O 1
ATOM 2828 N N . LYS A 1 349 ? 25.891 17.016 9.234 1 57.91 349 LYS A N 1
ATOM 2829 C CA . LYS A 1 349 ? 26.641 17.938 8.383 1 57.91 349 LYS A CA 1
ATOM 2830 C C . LYS A 1 349 ? 26.375 19.375 8.766 1 57.91 349 LYS A C 1
ATOM 2832 O O . LYS A 1 349 ? 25.234 19.844 8.75 1 57.91 349 LYS A O 1
ATOM 2837 N N . LYS A 1 350 ? 27 19.844 9.57 1 64.06 350 LYS A N 1
ATOM 2838 C CA . LYS A 1 350 ? 26.859 21.188 10.133 1 64.06 350 LYS A CA 1
ATOM 2839 C C . LYS A 1 350 ? 26.922 22.25 9.039 1 64.06 350 LYS A C 1
ATOM 2841 O O . LYS A 1 350 ? 27.781 23.125 9.062 1 64.06 350 LYS A O 1
ATOM 2846 N N . THR A 1 351 ? 26.109 22.047 7.941 1 72.12 351 THR A N 1
ATOM 2847 C CA . THR A 1 351 ? 26.031 23.062 6.906 1 72.12 351 THR A CA 1
ATOM 2848 C C . THR A 1 351 ? 25.172 24.234 7.371 1 72.12 351 THR A C 1
ATOM 2850 O O . THR A 1 351 ? 24.156 24.047 8.031 1 72.12 351 THR A O 1
ATOM 2853 N N . PRO A 1 352 ? 25.75 25.406 7.082 1 81.06 352 PRO A N 1
ATOM 2854 C CA . PRO A 1 352 ? 24.969 26.578 7.461 1 81.06 352 PRO A CA 1
ATOM 2855 C C . PRO A 1 352 ? 23.609 26.641 6.754 1 81.06 352 PRO A C 1
ATOM 2857 O O . PRO A 1 352 ? 23.516 26.281 5.578 1 81.06 352 PRO A O 1
ATOM 2860 N N . TYR A 1 353 ? 22.625 26.938 7.508 1 88.5 353 TYR A N 1
ATOM 2861 C CA . TYR A 1 353 ? 21.297 27.141 6.926 1 88.5 353 TYR A CA 1
ATOM 2862 C C . TYR A 1 353 ? 20.625 28.391 7.484 1 88.5 353 TYR A C 1
ATOM 2864 O O . TYR A 1 353 ? 21.094 28.953 8.469 1 88.5 353 TYR A O 1
ATOM 2872 N N . CYS A 1 354 ? 19.672 28.906 6.789 1 92.56 354 CYS A N 1
ATOM 2873 C CA . CYS A 1 354 ? 18.969 30.125 7.145 1 92.56 354 CYS A CA 1
ATOM 2874 C C . CYS A 1 354 ? 17.469 29.875 7.289 1 92.56 354 CYS A C 1
ATOM 2876 O O . CYS A 1 354 ? 16.875 29.156 6.488 1 92.56 354 CYS A O 1
ATOM 2878 N N . VAL A 1 355 ? 16.984 30.391 8.391 1 94.62 355 VAL A N 1
ATOM 2879 C CA . VAL A 1 355 ? 15.539 30.344 8.602 1 94.62 355 VAL A CA 1
ATOM 2880 C C . VAL A 1 355 ? 14.961 31.75 8.492 1 94.62 355 VAL A C 1
ATOM 2882 O O . VAL A 1 355 ? 15.43 32.688 9.156 1 94.62 355 VAL A O 1
ATOM 2885 N N . MET A 1 356 ? 13.93 31.906 7.605 1 96.88 356 MET A N 1
ATOM 2886 C CA . MET A 1 356 ? 13.211 33.188 7.461 1 96.88 356 MET A CA 1
ATOM 2887 C C . MET A 1 356 ? 11.75 33.031 7.887 1 96.88 356 MET A C 1
ATOM 2889 O O . MET A 1 356 ? 11.078 32.062 7.48 1 96.88 356 MET A O 1
ATOM 2893 N N . ILE A 1 357 ? 11.344 33.844 8.703 1 96.44 357 ILE A N 1
ATOM 2894 C CA . ILE A 1 357 ? 9.922 33.938 9.031 1 96.44 357 ILE A CA 1
ATOM 2895 C C . ILE A 1 357 ? 9.367 35.281 8.523 1 96.44 357 ILE A C 1
ATOM 2897 O O . ILE A 1 357 ? 9.984 36.344 8.703 1 96.44 357 ILE A O 1
ATOM 2901 N N . MET A 1 358 ? 8.211 35.156 7.855 1 97.5 358 MET A N 1
ATOM 2902 C CA . MET A 1 358 ? 7.617 36.344 7.219 1 97.5 358 MET A CA 1
ATOM 2903 C C . MET A 1 358 ? 6.156 36.5 7.629 1 97.5 358 MET A C 1
ATOM 2905 O O . MET A 1 358 ? 5.484 35.5 7.93 1 97.5 358 MET A O 1
ATOM 2909 N N . ASP A 1 359 ? 5.703 37.656 7.555 1 95.75 359 ASP A N 1
ATOM 2910 C CA . ASP A 1 359 ? 4.324 37.969 7.895 1 95.75 359 ASP A CA 1
ATOM 2911 C C . ASP A 1 359 ? 3.785 39.094 6.992 1 95.75 359 ASP A C 1
ATOM 2913 O O . ASP A 1 359 ? 4.496 40.031 6.688 1 95.75 359 ASP A O 1
ATOM 2917 N N . ILE A 1 360 ? 2.508 39 6.637 1 96.19 360 ILE A N 1
ATOM 2918 C CA . ILE A 1 360 ? 1.866 40.031 5.848 1 96.19 360 ILE A CA 1
ATOM 2919 C C . ILE A 1 360 ? 1.481 41.188 6.746 1 96.19 360 ILE A C 1
ATOM 2921 O O . ILE A 1 360 ? 0.736 41.031 7.715 1 96.19 360 ILE A O 1
ATOM 2925 N N . ASP A 1 361 ? 1.95 42.344 6.336 1 95.69 361 ASP A N 1
ATOM 2926 C CA . ASP A 1 361 ? 1.709 43.531 7.152 1 95.69 361 ASP A CA 1
ATOM 2927 C C . ASP A 1 361 ? 0.242 43.969 7.094 1 95.69 361 ASP A C 1
ATOM 2929 O O . ASP A 1 361 ? -0.33 44.094 6.008 1 95.69 361 ASP A O 1
ATOM 2933 N N . HIS A 1 362 ? -0.367 44.188 8.258 1 92.12 362 HIS A N 1
ATOM 2934 C CA . HIS A 1 362 ? -1.724 44.688 8.406 1 92.12 362 HIS A CA 1
ATOM 2935 C C . HIS A 1 362 ? -2.73 43.812 7.676 1 92.12 362 HIS A C 1
ATOM 2937 O O . HIS A 1 362 ? -3.619 44.312 6.984 1 92.12 362 HIS A O 1
ATOM 2943 N N . PHE A 1 363 ? -2.566 42.594 7.84 1 91.12 363 PHE A N 1
ATOM 2944 C CA . PHE A 1 363 ? -3.422 41.688 7.121 1 91.12 363 PHE A CA 1
ATOM 2945 C C . PHE A 1 363 ? -4.844 41.719 7.672 1 91.12 363 PHE A C 1
ATOM 2947 O O . PHE A 1 363 ? -5.809 41.562 6.922 1 91.12 363 PHE A O 1
ATOM 2954 N N . LYS A 1 364 ? -4.93 41.844 8.906 1 80.56 364 LYS A N 1
ATOM 2955 C CA . LYS A 1 364 ? -6.258 41.938 9.508 1 80.56 364 LYS A CA 1
ATOM 2956 C C . LYS A 1 364 ? -7.066 43.062 8.875 1 80.56 364 LYS A C 1
ATOM 2958 O O . LYS A 1 364 ? -8.273 42.938 8.664 1 80.56 364 LYS A O 1
ATOM 2963 N N . LYS A 1 365 ? -6.41 44.094 8.625 1 85.69 365 LYS A N 1
ATOM 2964 C CA . LYS A 1 365 ? -7.066 45.25 7.992 1 85.69 365 LYS A CA 1
ATOM 2965 C C . LYS A 1 365 ? -7.602 44.875 6.613 1 85.69 365 LYS A C 1
ATOM 2967 O O . LYS A 1 365 ? -8.664 45.344 6.203 1 85.69 365 LYS A O 1
ATOM 2972 N N . VAL A 1 366 ? -6.906 44.094 5.922 1 89.69 366 VAL A N 1
ATOM 2973 C CA . VAL A 1 366 ? -7.336 43.625 4.609 1 89.69 366 VAL A CA 1
ATOM 2974 C C . VAL A 1 366 ? -8.617 42.781 4.746 1 89.69 366 VAL A C 1
ATOM 2976 O O . VAL A 1 366 ? -9.578 43 4.004 1 89.69 366 VAL A O 1
ATOM 2979 N N . ASN A 1 367 ? -8.633 41.906 5.715 1 81.31 367 ASN A N 1
ATOM 2980 C CA . ASN A 1 367 ? -9.805 41.062 5.938 1 81.31 367 ASN A CA 1
ATOM 2981 C C . ASN A 1 367 ? -11.016 41.906 6.363 1 81.31 367 ASN A C 1
ATOM 2983 O O . ASN A 1 367 ? -12.141 41.625 5.938 1 81.31 367 ASN A O 1
ATOM 2987 N N . ASP A 1 368 ? -10.711 42.844 7.137 1 76.62 368 ASP A N 1
ATOM 2988 C CA . ASP A 1 368 ? -11.781 43.688 7.664 1 76.62 368 ASP A CA 1
ATOM 2989 C C . ASP A 1 368 ? -12.391 44.531 6.562 1 76.62 368 ASP A C 1
ATOM 2991 O O . ASP A 1 368 ? -13.594 44.812 6.574 1 76.62 368 ASP A O 1
ATOM 2995 N N . THR A 1 369 ? -11.594 45 5.676 1 85.5 369 THR A N 1
ATOM 2996 C CA . THR A 1 369 ? -12.016 45.938 4.648 1 85.5 369 THR A CA 1
ATOM 2997 C C . THR A 1 369 ? -12.68 45.188 3.484 1 85.5 369 THR A C 1
ATOM 2999 O O . THR A 1 369 ? -13.703 45.656 2.967 1 85.5 369 THR A O 1
ATOM 3002 N N . TRP A 1 370 ? -12.133 44.062 3.098 1 85.88 370 TRP A N 1
ATOM 3003 C CA . TRP A 1 370 ? -12.555 43.469 1.84 1 85.88 370 TRP A CA 1
ATOM 3004 C C . TRP A 1 370 ? -13.148 42.062 2.076 1 85.88 370 TRP A C 1
ATOM 3006 O O . TRP A 1 370 ? -13.664 41.438 1.15 1 85.88 370 TRP A O 1
ATOM 3016 N N . GLY A 1 371 ? -13.008 41.594 3.248 1 77.88 371 GLY A N 1
ATOM 3017 C CA . GLY A 1 371 ? -13.547 40.281 3.566 1 77.88 371 GLY A CA 1
ATOM 3018 C C . GLY A 1 371 ? -12.516 39.156 3.494 1 77.88 371 GLY A C 1
ATOM 3019 O O . GLY A 1 371 ? -11.461 39.344 2.883 1 77.88 371 GLY A O 1
ATOM 3020 N N . HIS A 1 372 ? -12.82 37.969 3.955 1 74.88 372 HIS A N 1
ATOM 3021 C CA . HIS A 1 372 ? -11.906 36.844 4.078 1 74.88 372 HIS A CA 1
ATOM 3022 C C . HIS A 1 372 ? -11.578 36.25 2.711 1 74.88 372 HIS A C 1
ATOM 3024 O O . HIS A 1 372 ? -10.453 35.812 2.477 1 74.88 372 HIS A O 1
ATOM 3030 N N . PRO A 1 373 ? -12.492 36.188 1.824 1 76.38 373 PRO A N 1
ATOM 3031 C CA . PRO A 1 373 ? -12.141 35.625 0.51 1 76.38 373 PRO A CA 1
ATOM 3032 C C . PRO A 1 373 ? -11.039 36.438 -0.184 1 76.38 373 PRO A C 1
ATOM 3034 O O . PRO A 1 373 ? -10.164 35.844 -0.83 1 76.38 373 PRO A O 1
ATOM 3037 N N . VAL A 1 374 ? -11.156 37.688 -0.014 1 82.38 374 VAL A N 1
ATOM 3038 C CA . VAL A 1 374 ? -10.117 38.562 -0.58 1 82.38 374 VAL A CA 1
ATOM 3039 C C . VAL A 1 374 ? -8.805 38.344 0.169 1 82.38 374 VAL A C 1
ATOM 3041 O O . VAL A 1 374 ? -7.73 38.344 -0.434 1 82.38 374 VAL A O 1
ATOM 3044 N N . GLY A 1 375 ? -8.922 38.188 1.439 1 88.38 375 GLY A N 1
ATOM 3045 C CA . GLY A 1 375 ? -7.75 37.844 2.221 1 88.38 375 GLY A CA 1
ATOM 3046 C C . GLY A 1 375 ? -7.066 36.562 1.742 1 88.38 375 GLY A C 1
ATOM 3047 O O . GLY A 1 375 ? -5.836 36.5 1.653 1 88.38 375 GLY A O 1
ATOM 3048 N N . ASP A 1 376 ? -7.852 35.656 1.406 1 84.5 376 ASP A N 1
ATOM 3049 C CA . ASP A 1 376 ? -7.316 34.406 0.872 1 84.5 376 ASP A CA 1
ATOM 3050 C C . ASP A 1 376 ? -6.586 34.625 -0.448 1 84.5 376 ASP A C 1
ATOM 3052 O O . ASP A 1 376 ? -5.555 34.031 -0.71 1 84.5 376 ASP A O 1
ATOM 3056 N N . GLN A 1 377 ? -7.148 35.438 -1.241 1 87.19 377 GLN A N 1
ATOM 3057 C CA . GLN A 1 377 ? -6.52 35.781 -2.518 1 87.19 377 GLN A CA 1
ATOM 3058 C C . GLN A 1 377 ? -5.176 36.469 -2.307 1 87.19 377 GLN A C 1
ATOM 3060 O O . GLN A 1 377 ? -4.227 36.25 -3.053 1 87.19 377 GLN A O 1
ATOM 3065 N N . VAL A 1 378 ? -5.18 37.344 -1.349 1 92.56 378 VAL A N 1
ATOM 3066 C CA . VAL A 1 378 ? -3.947 38.031 -1.019 1 92.56 378 VAL A CA 1
ATOM 3067 C C . VAL A 1 378 ? -2.881 37.031 -0.578 1 92.56 378 VAL A C 1
ATOM 3069 O O . VAL A 1 378 ? -1.726 37.125 -1.002 1 92.56 378 VAL A O 1
ATOM 3072 N N . ILE A 1 379 ? -3.289 36.156 0.257 1 93.5 379 ILE A N 1
ATOM 3073 C CA . ILE A 1 379 ? -2.371 35.125 0.743 1 93.5 379 ILE A CA 1
ATOM 3074 C C . ILE A 1 379 ? -1.809 34.312 -0.436 1 93.5 379 ILE A C 1
ATOM 3076 O O . ILE A 1 379 ? -0.597 34.125 -0.534 1 93.5 379 ILE A O 1
ATOM 3080 N N . LYS A 1 380 ? -2.631 33.906 -1.366 1 92 380 LYS A N 1
ATOM 3081 C CA . LYS A 1 380 ? -2.219 33.125 -2.535 1 92 380 LYS A CA 1
ATOM 3082 C C . LYS A 1 380 ? -1.254 33.906 -3.408 1 92 380 LYS A C 1
ATOM 3084 O O . LYS A 1 380 ? -0.283 33.375 -3.932 1 92 380 LYS A O 1
ATOM 3089 N N . THR A 1 381 ? -1.572 35.156 -3.562 1 92.81 381 THR A N 1
ATOM 3090 C CA . THR A 1 381 ? -0.731 36.031 -4.371 1 92.81 381 THR A CA 1
ATOM 3091 C C . THR A 1 381 ? 0.658 36.156 -3.756 1 92.81 381 THR A C 1
ATOM 3093 O O . THR A 1 381 ? 1.667 36.062 -4.453 1 92.81 381 THR A O 1
ATOM 3096 N N . VAL A 1 382 ? 0.686 36.406 -2.508 1 95.31 382 VAL A N 1
ATOM 3097 C CA . VAL A 1 382 ? 1.954 36.562 -1.803 1 95.31 382 VAL A CA 1
ATOM 3098 C C . VAL A 1 382 ? 2.762 35.281 -1.91 1 95.31 382 VAL A C 1
ATOM 3100 O O . VAL A 1 382 ? 3.975 35.312 -2.127 1 95.31 382 VAL A O 1
ATOM 3103 N N . VAL A 1 383 ? 2.09 34.188 -1.735 1 95.12 383 VAL A N 1
ATOM 3104 C CA . VAL A 1 383 ? 2.736 32.906 -1.819 1 95.12 383 VAL A CA 1
ATOM 3105 C C . VAL A 1 383 ? 3.314 32.688 -3.219 1 95.12 383 VAL A C 1
ATOM 3107 O O . VAL A 1 383 ? 4.43 32.188 -3.367 1 95.12 383 VAL A O 1
ATOM 3110 N N . SER A 1 384 ? 2.562 33.031 -4.219 1 92.94 384 SER A N 1
ATOM 3111 C CA . SER A 1 384 ? 3.021 32.906 -5.598 1 92.94 384 SER A CA 1
ATOM 3112 C C . SER A 1 384 ? 4.277 33.719 -5.84 1 92.94 384 SER A C 1
ATOM 3114 O O . SER A 1 384 ? 5.223 33.25 -6.48 1 92.94 384 SER A O 1
ATOM 3116 N N . ILE A 1 385 ? 4.312 34.938 -5.355 1 93.94 385 ILE A N 1
ATOM 3117 C CA . ILE A 1 385 ? 5.43 35.844 -5.543 1 93.94 385 ILE A CA 1
ATOM 3118 C C . ILE A 1 385 ? 6.66 35.312 -4.812 1 93.94 385 ILE A C 1
ATOM 3120 O O . ILE A 1 385 ? 7.762 35.312 -5.375 1 93.94 385 ILE A O 1
ATOM 3124 N N . ILE A 1 386 ? 6.496 34.906 -3.594 1 95.81 386 ILE A N 1
ATOM 3125 C CA . ILE A 1 386 ? 7.613 34.375 -2.814 1 95.81 386 ILE A CA 1
ATOM 3126 C C . ILE A 1 386 ? 8.156 33.094 -3.484 1 95.81 386 ILE A C 1
ATOM 3128 O O . ILE A 1 386 ? 9.375 32.938 -3.596 1 95.81 386 ILE A O 1
ATOM 3132 N N . GLY A 1 387 ? 7.273 32.281 -3.859 1 94.56 387 GLY A N 1
ATOM 3133 C CA . GLY A 1 387 ? 7.664 31.047 -4.527 1 94.56 387 GLY A CA 1
ATOM 3134 C C . GLY A 1 387 ? 8.531 31.281 -5.746 1 94.56 387 GLY A C 1
ATOM 3135 O O . GLY A 1 387 ? 9.445 30.5 -6.023 1 94.56 387 GLY A O 1
ATOM 3136 N N . LYS A 1 388 ? 8.258 32.312 -6.438 1 91.62 388 LYS A N 1
ATOM 3137 C CA . LYS A 1 388 ? 9.016 32.656 -7.641 1 91.62 388 LYS A CA 1
ATOM 3138 C C . LYS A 1 388 ? 10.344 33.312 -7.293 1 91.62 388 LYS A C 1
ATOM 3140 O O . LYS A 1 388 ? 11.234 33.406 -8.141 1 91.62 388 LYS A O 1
ATOM 3145 N N . SER A 1 389 ? 10.508 33.656 -6.09 1 93.19 389 SER A N 1
ATOM 3146 C CA . SER A 1 389 ? 11.703 34.406 -5.676 1 93.19 389 SER A CA 1
ATOM 3147 C C . SER A 1 389 ? 12.734 33.469 -5.055 1 93.19 389 SER A C 1
ATOM 3149 O O . SER A 1 389 ? 13.859 33.875 -4.781 1 93.19 389 SER A O 1
ATOM 3151 N N . ILE A 1 390 ? 12.383 32.219 -4.746 1 92.38 390 ILE A N 1
ATOM 3152 C CA . ILE A 1 390 ? 13.289 31.281 -4.082 1 92.38 390 ILE A CA 1
ATOM 3153 C C . ILE A 1 390 ? 13.609 30.125 -5.02 1 92.38 390 ILE A C 1
ATOM 3155 O O . ILE A 1 390 ? 13.016 30 -6.094 1 92.38 390 ILE A O 1
ATOM 3159 N N . ARG A 1 391 ? 14.586 29.25 -4.504 1 85.75 391 ARG A N 1
ATOM 3160 C CA . ARG A 1 391 ? 14.961 28.078 -5.281 1 85.75 391 ARG A CA 1
ATOM 3161 C C . ARG A 1 391 ? 13.93 26.969 -5.129 1 85.75 391 ARG A C 1
ATOM 3163 O O . ARG A 1 391 ? 13.242 26.891 -4.109 1 85.75 391 ARG A O 1
ATOM 3170 N N . PRO A 1 392 ? 13.836 26.156 -6.117 1 77.69 392 PRO A N 1
ATOM 3171 C CA . PRO A 1 392 ? 12.883 25.047 -6.043 1 77.69 392 PRO A CA 1
ATOM 3172 C C . PRO A 1 392 ? 13.156 24.125 -4.867 1 77.69 392 PRO A C 1
ATOM 3174 O O . PRO A 1 392 ? 12.227 23.5 -4.336 1 77.69 392 PRO A O 1
ATOM 3177 N N . ASP A 1 393 ? 14.367 24.031 -4.434 1 76.94 393 ASP A N 1
ATOM 3178 C CA . ASP A 1 393 ? 14.742 23.094 -3.387 1 76.94 393 ASP A CA 1
ATOM 3179 C C . ASP A 1 393 ? 14.633 23.734 -2.004 1 76.94 393 ASP A C 1
ATOM 3181 O O . ASP A 1 393 ? 14.797 23.062 -0.986 1 76.94 393 ASP A O 1
ATOM 3185 N N . ASP A 1 394 ? 14.281 25.031 -1.992 1 88.12 394 ASP A N 1
ATOM 3186 C CA . ASP A 1 394 ? 14.062 25.688 -0.708 1 88.12 394 ASP A CA 1
ATOM 3187 C C . ASP A 1 394 ? 12.711 25.297 -0.114 1 88.12 394 ASP A C 1
ATOM 3189 O O . ASP A 1 394 ? 11.75 25.062 -0.848 1 88.12 394 ASP A O 1
ATOM 3193 N N . LEU A 1 395 ? 12.742 25.188 1.204 1 91.56 395 LEU A N 1
ATOM 3194 C CA . LEU A 1 395 ? 11.492 24.797 1.861 1 91.56 395 LEU A CA 1
ATOM 3195 C C . LEU A 1 395 ? 10.648 26.031 2.18 1 91.56 395 LEU A C 1
ATOM 3197 O O . LEU A 1 395 ? 11.117 26.953 2.84 1 91.56 395 LEU A O 1
ATOM 3201 N N . PHE A 1 396 ? 9.516 26.156 1.585 1 94.5 396 PHE A N 1
ATOM 3202 C CA . PHE A 1 396 ? 8.562 27.25 1.748 1 94.5 396 PHE A CA 1
ATOM 3203 C C . PHE A 1 396 ? 7.262 26.734 2.361 1 94.5 396 PHE A C 1
ATOM 3205 O O . PHE A 1 396 ? 6.602 25.875 1.794 1 94.5 396 PHE A O 1
ATOM 3212 N N . ALA A 1 397 ? 6.969 27.234 3.566 1 94.06 397 ALA A N 1
ATOM 3213 C CA . ALA A 1 397 ? 5.836 26.688 4.309 1 94.06 397 ALA A CA 1
ATOM 3214 C C . ALA A 1 397 ? 4.973 27.812 4.887 1 94.06 397 ALA A C 1
ATOM 3216 O O . ALA A 1 397 ? 5.457 28.922 5.105 1 94.06 397 ALA A O 1
ATOM 3217 N N . ARG A 1 398 ? 3.693 27.562 5.039 1 91.31 398 ARG A N 1
ATOM 3218 C CA . ARG A 1 398 ? 2.795 28.438 5.789 1 91.31 398 ARG A CA 1
ATOM 3219 C C . ARG A 1 398 ? 2.74 28.031 7.258 1 91.31 398 ARG A C 1
ATOM 3221 O O . ARG A 1 398 ? 2.242 26.953 7.594 1 91.31 398 ARG A O 1
ATOM 3228 N N . VAL A 1 399 ? 3.293 28.844 8.094 1 86.62 399 VAL A N 1
ATOM 3229 C CA . VAL A 1 399 ? 3.484 28.469 9.492 1 86.62 399 VAL A CA 1
ATOM 3230 C C . VAL A 1 399 ? 2.346 29.016 10.336 1 86.62 399 VAL A C 1
ATOM 3232 O O . VAL A 1 399 ? 2.102 28.547 11.453 1 86.62 399 VAL A O 1
ATOM 3235 N N . GLY A 1 400 ? 1.612 29.953 9.844 1 78.31 400 GLY A N 1
ATOM 3236 C CA . GLY A 1 400 ? 0.456 30.578 10.477 1 78.31 400 GLY A CA 1
ATOM 3237 C C . GLY A 1 400 ? -0.569 31.078 9.469 1 78.31 400 GLY A C 1
ATOM 3238 O O . GLY A 1 400 ? -0.478 30.766 8.281 1 78.31 400 GLY A O 1
ATOM 3239 N N . GLY A 1 401 ? -1.555 31.719 9.977 1 78.81 401 GLY A N 1
ATOM 3240 C CA . GLY A 1 401 ? -2.574 32.25 9.086 1 78.81 401 GLY A CA 1
ATOM 3241 C C . GLY A 1 401 ? -2.006 33.125 7.988 1 78.81 401 GLY A C 1
ATOM 3242 O O . GLY A 1 401 ? -2.262 32.906 6.805 1 78.81 401 GLY A O 1
ATOM 3243 N N . GLU A 1 402 ? -1.251 34.094 8.398 1 90.38 402 GLU A N 1
ATOM 3244 C CA . GLU A 1 402 ? -0.626 35.031 7.465 1 90.38 402 GLU A CA 1
ATOM 3245 C C . GLU A 1 402 ? 0.895 34.969 7.562 1 90.38 402 GLU A C 1
ATOM 3247 O O . GLU A 1 402 ? 1.586 35.875 7.117 1 90.38 402 GLU A O 1
ATOM 3252 N N . GLU A 1 403 ? 1.382 33.938 8.219 1 92.19 403 GLU A N 1
ATOM 3253 C CA . GLU A 1 403 ? 2.816 33.781 8.445 1 92.19 403 GLU A CA 1
ATOM 3254 C C . GLU A 1 403 ? 3.41 32.656 7.59 1 92.19 403 GLU A C 1
ATOM 3256 O O . GLU A 1 403 ? 2.777 31.641 7.387 1 92.19 403 GLU A O 1
ATOM 3261 N N . PHE A 1 404 ? 4.625 32.969 7.105 1 96.06 404 PHE A N 1
ATOM 3262 C CA . PHE A 1 404 ? 5.305 32 6.227 1 96.06 404 PHE A CA 1
ATOM 3263 C C . PHE A 1 404 ? 6.734 31.781 6.695 1 96.06 404 PHE A C 1
ATOM 3265 O O . PHE A 1 404 ? 7.344 32.656 7.324 1 96.06 404 PHE A O 1
ATOM 3272 N N . GLY A 1 405 ? 7.203 30.594 6.469 1 95.44 405 GLY A N 1
ATOM 3273 C CA . GLY A 1 405 ? 8.578 30.234 6.777 1 95.44 405 GLY A CA 1
ATOM 3274 C C . GLY A 1 405 ? 9.336 29.703 5.574 1 95.44 405 GLY A C 1
ATOM 3275 O O . GLY A 1 405 ? 8.773 29 4.738 1 95.44 405 GLY A O 1
ATOM 3276 N N . VAL A 1 406 ? 10.602 30.078 5.484 1 96 406 VAL A N 1
ATOM 3277 C CA . VAL A 1 406 ? 11.484 29.547 4.445 1 96 406 VAL A CA 1
ATOM 3278 C C . VAL A 1 406 ? 12.766 29 5.082 1 96 406 VAL A C 1
ATOM 3280 O O . VAL A 1 406 ? 13.336 29.625 5.977 1 96 406 VAL A O 1
ATOM 3283 N N . LEU A 1 407 ? 13.086 27.828 4.738 1 93.62 407 LEU A N 1
ATOM 3284 C CA . LEU A 1 407 ? 14.336 27.219 5.152 1 93.62 407 LEU A CA 1
ATOM 3285 C C . LEU A 1 407 ? 15.305 27.094 3.979 1 93.62 407 LEU A C 1
ATOM 3287 O O . LEU A 1 407 ? 15 26.453 2.979 1 93.62 407 LEU A O 1
ATOM 3291 N N . LEU A 1 408 ? 16.422 27.812 4.113 1 91.62 408 LEU A N 1
ATOM 3292 C CA . LEU A 1 408 ? 17.438 27.828 3.07 1 91.62 408 LEU A CA 1
ATOM 3293 C C . LEU A 1 408 ? 18.703 27.109 3.521 1 91.62 408 LEU A C 1
ATOM 3295 O O . LEU A 1 408 ? 19.172 27.312 4.641 1 91.62 408 LEU A O 1
ATOM 3299 N N . THR A 1 409 ? 19.141 26.234 2.635 1 84.5 409 THR A N 1
ATOM 3300 C CA . THR A 1 409 ? 20.375 25.531 2.939 1 84.5 409 THR A CA 1
ATOM 3301 C C . THR A 1 409 ? 21.531 26.047 2.068 1 84.5 409 THR A C 1
ATOM 3303 O O . THR A 1 409 ? 21.281 26.609 0.997 1 84.5 409 THR A O 1
ATOM 3306 N N . ASP A 1 410 ? 22.734 25.906 2.549 1 81.5 410 ASP A N 1
ATOM 3307 C CA . ASP A 1 410 ? 23.938 26.281 1.828 1 81.5 410 ASP A CA 1
ATOM 3308 C C . ASP A 1 410 ? 23.922 27.75 1.421 1 81.5 410 ASP A C 1
ATOM 3310 O O . ASP A 1 410 ? 24.078 28.078 0.244 1 81.5 410 ASP A O 1
ATOM 3314 N N . ILE A 1 411 ? 23.625 28.562 2.404 1 86.44 411 ILE A N 1
ATOM 3315 C CA . ILE A 1 411 ? 23.531 29.984 2.139 1 86.44 411 ILE A CA 1
ATOM 3316 C C . ILE A 1 411 ? 24.25 30.766 3.242 1 86.44 411 ILE A C 1
ATOM 3318 O O . ILE A 1 411 ? 24.203 30.375 4.414 1 86.44 411 ILE A O 1
ATOM 3322 N N . ASP A 1 412 ? 24.938 31.781 2.848 1 85.06 412 ASP A N 1
ATOM 3323 C CA . ASP A 1 412 ? 25.609 32.625 3.84 1 85.06 412 ASP A CA 1
ATOM 3324 C C . ASP A 1 412 ? 24.734 33.812 4.211 1 85.06 412 ASP A C 1
ATOM 3326 O O . ASP A 1 412 ? 23.641 34 3.65 1 85.06 412 ASP A O 1
ATOM 3330 N N . THR A 1 413 ? 25.25 34.562 5.117 1 89.19 413 THR A N 1
ATOM 3331 C CA . THR A 1 413 ? 24.469 35.656 5.703 1 89.19 413 THR A CA 1
ATOM 3332 C C . THR A 1 413 ? 24.188 36.719 4.656 1 89.19 413 THR A C 1
ATOM 3334 O O . THR A 1 413 ? 23.062 37.25 4.59 1 89.19 413 THR A O 1
ATOM 3337 N N . GLU A 1 414 ? 25.094 37.094 3.887 1 91.94 414 GLU A N 1
ATOM 3338 C CA . GLU A 1 414 ? 24.922 38.156 2.898 1 91.94 414 GLU A CA 1
ATOM 3339 C C . GLU A 1 414 ? 23.922 37.75 1.825 1 91.94 414 GLU A C 1
ATOM 3341 O O . GLU A 1 414 ? 23.078 38.531 1.433 1 91.94 414 GLU A O 1
ATOM 3346 N N . ARG A 1 415 ? 24.109 36.562 1.406 1 92.88 415 ARG A N 1
ATOM 3347 C CA . ARG A 1 415 ? 23.188 36.062 0.385 1 92.88 415 ARG A CA 1
ATOM 3348 C C . ARG A 1 415 ? 21.781 35.938 0.94 1 92.88 415 ARG A C 1
ATOM 3350 O O . ARG A 1 415 ? 20.797 36.156 0.222 1 92.88 415 ARG A O 1
ATOM 3357 N N . ALA A 1 416 ? 21.688 35.531 2.16 1 94 416 ALA A N 1
ATOM 3358 C CA . ALA A 1 416 ? 20.391 35.406 2.811 1 94 416 ALA A CA 1
ATOM 3359 C C . ALA A 1 416 ? 19.688 36.781 2.916 1 94 416 ALA A C 1
ATOM 3361 O O . ALA A 1 416 ? 18.484 36.875 2.676 1 94 416 ALA A O 1
ATOM 3362 N N . LYS A 1 417 ? 20.453 37.719 3.258 1 95.25 417 LYS A N 1
ATOM 3363 C CA . LYS A 1 417 ? 19.906 39.094 3.365 1 95.25 417 LYS A CA 1
ATOM 3364 C C . LYS A 1 417 ? 19.438 39.594 2.012 1 95.25 417 LYS A C 1
ATOM 3366 O O . LYS A 1 417 ? 18.375 40.219 1.916 1 95.25 417 LYS A O 1
ATOM 3371 N N . ALA A 1 418 ? 20.219 39.406 1.076 1 96.25 418 ALA A N 1
ATOM 3372 C CA . ALA A 1 418 ? 19.859 39.844 -0.273 1 96.25 418 ALA A CA 1
ATOM 3373 C C . ALA A 1 418 ? 18.578 39.156 -0.753 1 96.25 418 ALA A C 1
ATOM 3375 O O . ALA A 1 418 ? 17.734 39.812 -1.386 1 96.25 418 ALA A O 1
ATOM 3376 N N . LEU A 1 419 ? 18.5 37.906 -0.523 1 96.44 419 LEU A N 1
ATOM 3377 C CA . LEU A 1 419 ? 17.312 37.188 -0.925 1 96.44 419 LEU A CA 1
ATOM 3378 C C . LEU A 1 419 ? 16.078 37.688 -0.189 1 96.44 419 LEU A C 1
ATOM 3380 O O . LEU A 1 419 ? 15.008 37.844 -0.791 1 96.44 419 LEU A O 1
ATOM 3384 N N . ALA A 1 420 ? 16.188 37.938 1.064 1 97.56 420 ALA A N 1
ATOM 3385 C CA . ALA A 1 420 ? 15.078 38.438 1.868 1 97.56 420 ALA A CA 1
ATOM 3386 C C . ALA A 1 420 ? 14.602 39.781 1.356 1 97.56 420 ALA A C 1
ATOM 3388 O O . ALA A 1 420 ? 13.398 40.031 1.274 1 97.56 420 ALA A O 1
ATOM 3389 N N . GLU A 1 421 ? 15.531 40.562 1.068 1 97.38 421 GLU A N 1
ATOM 3390 C CA . GLU A 1 421 ? 15.195 41.875 0.545 1 97.38 421 GLU A CA 1
ATOM 3391 C C . GLU A 1 421 ? 14.516 41.781 -0.816 1 97.38 421 GLU A C 1
ATOM 3393 O O . GLU A 1 421 ? 13.625 42.562 -1.132 1 97.38 421 GLU A O 1
ATOM 3398 N N . ARG A 1 422 ? 15.008 40.938 -1.565 1 97.19 422 ARG A N 1
ATOM 3399 C CA . ARG A 1 422 ? 14.398 40.719 -2.871 1 97.19 422 ARG A CA 1
ATOM 3400 C C . ARG A 1 422 ? 12.945 40.281 -2.727 1 97.19 422 ARG A C 1
ATOM 3402 O O . ARG A 1 422 ? 12.07 40.719 -3.461 1 97.19 422 ARG A O 1
ATOM 3409 N N . ILE A 1 423 ? 12.703 39.406 -1.83 1 97.38 423 ILE A N 1
ATOM 3410 C CA . ILE A 1 423 ? 11.352 38.906 -1.572 1 97.38 423 ILE A CA 1
ATOM 3411 C C . ILE A 1 423 ? 10.469 40.062 -1.123 1 97.38 423 ILE A C 1
ATOM 3413 O O . ILE A 1 423 ? 9.359 40.25 -1.643 1 97.38 423 ILE A O 1
ATOM 3417 N N . ARG A 1 424 ? 10.938 40.781 -0.192 1 97.44 424 ARG A N 1
ATOM 3418 C CA . ARG A 1 424 ? 10.203 41.906 0.344 1 97.44 424 ARG A CA 1
ATOM 3419 C C . ARG A 1 424 ? 9.828 42.906 -0.761 1 97.44 424 ARG A C 1
ATOM 3421 O O . ARG A 1 424 ? 8.672 43.312 -0.872 1 97.44 424 ARG A O 1
ATOM 3428 N N . GLU A 1 425 ? 10.781 43.219 -1.537 1 96.25 425 GLU A N 1
ATOM 3429 C CA . GLU A 1 425 ? 10.594 44.188 -2.609 1 96.25 425 GLU A CA 1
ATOM 3430 C C . GLU A 1 425 ? 9.633 43.688 -3.666 1 96.25 425 GLU A C 1
ATOM 3432 O O . GLU A 1 425 ? 8.805 44.438 -4.191 1 96.25 425 GLU A O 1
ATOM 3437 N N . ASN A 1 426 ? 9.766 42.469 -3.99 1 95.5 426 ASN A N 1
ATOM 3438 C CA . ASN A 1 426 ? 8.898 41.875 -5 1 95.5 426 ASN A CA 1
ATOM 3439 C C . ASN A 1 426 ? 7.438 41.875 -4.555 1 95.5 426 ASN A C 1
ATOM 3441 O O . ASN A 1 426 ? 6.543 42.156 -5.355 1 95.5 426 ASN A O 1
ATOM 3445 N N . VAL A 1 427 ? 7.223 41.594 -3.336 1 96 427 VAL A N 1
ATOM 3446 C CA . VAL A 1 427 ? 5.855 41.562 -2.828 1 96 427 VAL A CA 1
ATOM 3447 C C . VAL A 1 427 ? 5.262 42.969 -2.883 1 96 427 VAL A C 1
ATOM 3449 O O . VAL A 1 427 ? 4.121 43.156 -3.314 1 96 427 VAL A O 1
ATOM 3452 N N . GLU A 1 428 ? 6.039 43.875 -2.449 1 94.25 428 GLU A N 1
ATOM 3453 C CA . GLU A 1 428 ? 5.582 45.281 -2.447 1 94.25 428 GLU A CA 1
ATOM 3454 C C . GLU A 1 428 ? 5.305 45.75 -3.865 1 94.25 428 GLU A C 1
ATOM 3456 O O . GLU A 1 428 ? 4.27 46.375 -4.121 1 94.25 428 GLU A O 1
ATOM 3461 N N . ARG A 1 429 ? 6.113 45.5 -4.719 1 91.75 429 ARG A N 1
ATOM 3462 C CA . ARG A 1 429 ? 6.031 46.031 -6.082 1 91.75 429 ARG A CA 1
ATOM 3463 C C . ARG A 1 429 ? 4.938 45.312 -6.871 1 91.75 429 ARG A C 1
ATOM 3465 O O . ARG A 1 429 ? 4.148 45.969 -7.566 1 91.75 429 ARG A O 1
ATOM 3472 N N . LEU A 1 430 ? 4.82 44.062 -6.758 1 92.06 430 LEU A N 1
ATOM 3473 C CA . LEU A 1 430 ? 3.973 43.25 -7.641 1 92.06 430 LEU A CA 1
ATOM 3474 C C . LEU A 1 430 ? 2.533 43.25 -7.141 1 92.06 430 LEU A C 1
ATOM 3476 O O . LEU A 1 430 ? 1.607 42.969 -7.906 1 92.06 430 LEU A O 1
ATOM 3480 N N . THR A 1 431 ? 2.277 43.469 -5.887 1 91.12 431 THR A N 1
ATOM 3481 C CA . THR A 1 431 ? 0.908 43.531 -5.387 1 91.12 431 THR A CA 1
ATOM 3482 C C . THR A 1 431 ? 0.305 44.906 -5.617 1 91.12 431 THR A C 1
ATOM 3484 O O . THR A 1 431 ? -0.914 45.062 -5.551 1 91.12 431 THR A O 1
ATOM 3487 N N . GLY A 1 432 ? 1.026 45.844 -5.824 1 81.38 432 GLY A N 1
ATOM 3488 C CA . GLY A 1 432 ? 0.542 47.188 -6.074 1 81.38 432 GLY A CA 1
ATOM 3489 C C . GLY A 1 432 ? -0.03 47.375 -7.469 1 81.38 432 GLY A C 1
ATOM 3490 O O . GLY A 1 432 ? -1.249 47.406 -7.648 1 81.38 432 GLY A O 1
ATOM 3491 N N . ASP A 1 433 ? 0.764 47.688 -8.398 1 69.38 433 ASP A N 1
ATOM 3492 C CA . ASP A 1 433 ? 0.364 48.125 -9.727 1 69.38 433 ASP A CA 1
ATOM 3493 C C . ASP A 1 433 ? 0.42 46.969 -10.734 1 69.38 433 ASP A C 1
ATOM 3495 O O . ASP A 1 433 ? 0.713 47.188 -11.914 1 69.38 433 ASP A O 1
ATOM 3499 N N . ASN A 1 434 ? 0.117 45.719 -10.258 1 68.75 434 ASN A N 1
ATOM 3500 C CA . ASN A 1 434 ? 0.309 44.656 -11.242 1 68.75 434 ASN A CA 1
ATOM 3501 C C . ASN A 1 434 ? -1.011 44 -11.594 1 68.75 434 ASN A C 1
ATOM 3503 O O . ASN A 1 434 ? -1.689 43.438 -10.719 1 68.75 434 ASN A O 1
ATOM 3507 N N . PRO A 1 435 ? -1.359 44.125 -12.805 1 70.69 435 PRO A N 1
ATOM 3508 C CA . PRO A 1 435 ? -2.623 43.531 -13.25 1 70.69 435 PRO A CA 1
ATOM 3509 C C . PRO A 1 435 ? -2.635 42.031 -13.148 1 70.69 435 PRO A C 1
ATOM 3511 O O . PRO A 1 435 ? -3.705 41.406 -13.133 1 70.69 435 PRO A O 1
ATOM 3514 N N . GLU A 1 436 ? -1.45 41.469 -12.977 1 74.31 436 GLU A N 1
ATOM 3515 C CA . GLU A 1 436 ? -1.366 40 -12.953 1 74.31 436 GLU A CA 1
ATOM 3516 C C . GLU A 1 436 ? -2.055 39.438 -11.719 1 74.31 436 GLU A C 1
ATOM 3518 O O . GLU A 1 436 ? -2.627 38.344 -11.766 1 74.31 436 GLU A O 1
ATOM 3523 N N . TYR A 1 437 ? -1.905 40.344 -10.695 1 75.44 437 TYR A N 1
ATOM 3524 C CA . TYR A 1 437 ? -2.486 39.844 -9.453 1 75.44 437 TYR A CA 1
ATOM 3525 C C . TYR A 1 437 ? -3.721 40.656 -9.07 1 75.44 437 TYR A C 1
ATOM 3527 O O . TYR A 1 437 ? -3.748 41.875 -9.227 1 75.44 437 TYR A O 1
ATOM 3535 N N . ALA A 1 438 ? -4.914 40.344 -9.344 1 76.75 438 ALA A N 1
ATOM 3536 C CA . ALA A 1 438 ? -6.199 41 -9.133 1 76.75 438 ALA A CA 1
ATOM 3537 C C . ALA A 1 438 ? -6.477 41.188 -7.648 1 76.75 438 ALA A C 1
ATOM 3539 O O . ALA A 1 438 ? -7.492 40.719 -7.133 1 76.75 438 ALA A O 1
ATOM 3540 N N . ILE A 1 439 ? -5.496 41.906 -6.941 1 84.94 439 ILE A N 1
ATOM 3541 C CA . ILE A 1 439 ? -5.801 42.188 -5.543 1 84.94 439 ILE A CA 1
ATOM 3542 C C . ILE A 1 439 ? -6.117 43.656 -5.379 1 84.94 439 ILE A C 1
ATOM 3544 O O . ILE A 1 439 ? -5.586 44.5 -6.113 1 84.94 439 ILE A O 1
ATOM 3548 N N . PRO A 1 440 ? -6.996 43.969 -4.535 1 83.75 440 PRO A N 1
ATOM 3549 C CA . PRO A 1 440 ? -7.547 45.312 -4.457 1 83.75 440 PRO A CA 1
ATOM 3550 C C . PRO A 1 440 ? -6.578 46.312 -3.828 1 83.75 440 PRO A C 1
ATOM 3552 O O . PRO A 1 440 ? -6.738 47.531 -3.988 1 83.75 440 PRO A O 1
ATOM 3555 N N . GLN A 1 441 ? -5.602 45.875 -3.064 1 87.31 441 GLN A N 1
ATOM 3556 C CA . GLN A 1 441 ? -4.684 46.781 -2.391 1 87.31 441 GLN A CA 1
ATOM 3557 C C . GLN A 1 441 ? -3.273 46.219 -2.33 1 87.31 441 GLN A C 1
ATOM 3559 O O . GLN A 1 441 ? -3.098 45 -2.303 1 87.31 441 GLN A O 1
ATOM 3564 N N . LYS A 1 442 ? -2.369 47.188 -2.283 1 91.88 442 LYS A N 1
ATOM 3565 C CA . LYS A 1 442 ? -0.961 46.812 -2.105 1 91.88 442 LYS A CA 1
ATOM 3566 C C . LYS A 1 442 ? -0.7 46.281 -0.699 1 91.88 442 LYS A C 1
ATOM 3568 O O . LYS A 1 442 ? -1.232 46.812 0.279 1 91.88 442 LYS A O 1
ATOM 3573 N N . VAL A 1 443 ? 0.083 45.188 -0.667 1 94.5 443 VAL A N 1
ATOM 3574 C CA . VAL A 1 443 ? 0.431 44.656 0.641 1 94.5 443 VAL A CA 1
ATOM 3575 C C . VAL A 1 443 ? 1.949 44.531 0.772 1 94.5 443 VAL A C 1
ATOM 3577 O O . VAL A 1 443 ? 2.664 44.5 -0.232 1 94.5 443 VAL A O 1
ATOM 3580 N N . THR A 1 444 ? 2.451 44.688 1.985 1 96.31 444 THR A N 1
ATOM 3581 C CA . THR A 1 444 ? 3.869 44.531 2.293 1 96.31 444 THR A CA 1
ATOM 3582 C C . THR A 1 444 ? 4.086 43.406 3.287 1 96.31 444 THR A C 1
ATOM 3584 O O . THR A 1 444 ? 3.129 42.906 3.893 1 96.31 444 THR A O 1
ATOM 3587 N N . ILE A 1 445 ? 5.34 42.969 3.312 1 97.62 445 ILE A N 1
ATOM 3588 C CA . ILE A 1 445 ? 5.656 41.875 4.254 1 97.62 445 ILE A CA 1
ATOM 3589 C C . ILE A 1 445 ? 6.863 42.281 5.102 1 97.62 445 ILE A C 1
ATOM 3591 O O . ILE A 1 445 ? 7.695 43.094 4.664 1 97.62 445 ILE A O 1
ATOM 3595 N N . SER A 1 446 ? 6.93 41.812 6.266 1 98.12 446 SER A N 1
ATOM 3596 C CA . SER A 1 446 ? 8.086 41.906 7.156 1 98.12 446 SER A CA 1
ATOM 3597 C C . SER A 1 446 ? 8.766 40.562 7.316 1 98.12 446 SER A C 1
ATOM 3599 O O . SER A 1 446 ? 8.094 39.531 7.387 1 98.12 446 SER A O 1
ATOM 3601 N N . ILE A 1 447 ? 10.102 40.625 7.355 1 97.94 447 ILE A N 1
ATOM 3602 C CA . ILE A 1 447 ? 10.836 39.375 7.344 1 97.94 447 ILE A CA 1
ATOM 3603 C C . ILE A 1 447 ? 11.859 39.344 8.484 1 97.94 447 ILE A C 1
ATOM 3605 O O . ILE A 1 447 ? 12.594 40.312 8.672 1 97.94 447 ILE A O 1
ATOM 3609 N N . GLY A 1 448 ? 11.82 38.344 9.258 1 97 448 GLY A N 1
ATOM 3610 C CA . GLY A 1 448 ? 12.875 38 10.203 1 97 448 GLY A CA 1
ATOM 3611 C C . GLY A 1 448 ? 13.68 36.781 9.797 1 97 448 GLY A C 1
ATOM 3612 O O . GLY A 1 448 ? 13.109 35.75 9.5 1 97 448 GLY A O 1
ATOM 3613 N N . ALA A 1 449 ? 15.016 36.938 9.781 1 96.06 449 ALA A N 1
ATOM 3614 C CA . ALA A 1 449 ? 15.867 35.844 9.328 1 96.06 449 ALA A CA 1
ATOM 3615 C C . ALA A 1 449 ? 16.984 35.562 10.336 1 96.06 449 ALA A C 1
ATOM 3617 O O . ALA A 1 449 ? 17.469 36.5 11 1 96.06 449 ALA A O 1
ATOM 3618 N N . VAL A 1 450 ? 17.281 34.281 10.406 1 93.44 450 VAL A N 1
ATOM 3619 C CA . VAL A 1 450 ? 18.391 33.844 11.25 1 93.44 450 VAL A CA 1
ATOM 3620 C C . VAL A 1 450 ? 19.312 32.906 10.453 1 93.44 450 VAL A C 1
ATOM 3622 O O . VAL A 1 450 ? 18.844 31.984 9.797 1 93.44 450 VAL A O 1
ATOM 3625 N N . VAL A 1 451 ? 20.562 33.219 10.422 1 91.38 451 VAL A N 1
ATOM 3626 C CA . VAL A 1 451 ? 21.562 32.375 9.758 1 91.38 451 VAL A CA 1
ATOM 3627 C C . VAL A 1 451 ? 22.375 31.625 10.805 1 91.38 451 VAL A C 1
ATOM 3629 O O . VAL A 1 451 ? 22.891 32.219 11.758 1 91.38 451 VAL A O 1
ATOM 3632 N N . THR A 1 452 ? 22.328 30.266 10.578 1 85.31 452 THR A N 1
ATOM 3633 C CA . THR A 1 452 ? 23.078 29.453 11.523 1 85.31 452 THR A CA 1
ATOM 3634 C C . THR A 1 452 ? 24.516 29.266 11.047 1 85.31 452 THR A C 1
ATOM 3636 O O . THR A 1 452 ? 24.781 29.219 9.844 1 85.31 452 THR A O 1
ATOM 3639 N N . GLN A 1 453 ? 25.5 29.453 11.789 1 71 453 GLN A N 1
ATOM 3640 C CA . GLN A 1 453 ? 26.875 29.203 11.398 1 71 453 GLN A CA 1
ATOM 3641 C C . GLN A 1 453 ? 27.328 27.812 11.852 1 71 453 GLN A C 1
ATOM 3643 O O . GLN A 1 453 ? 27.688 26.969 11.031 1 71 453 GLN A O 1
ATOM 3648 N N . LYS A 1 454 ? 27.922 27.578 12.844 1 60.28 454 LYS A N 1
ATOM 3649 C CA . LYS A 1 454 ? 28.547 26.344 13.281 1 60.28 454 LYS A CA 1
ATOM 3650 C C . LYS A 1 454 ? 27.781 25.719 14.453 1 60.28 454 LYS A C 1
ATOM 3652 O O . LYS A 1 454 ? 28.078 24.594 14.875 1 60.28 454 LYS A O 1
ATOM 3657 N N . ASN A 1 455 ? 26.859 26.391 15.008 1 55.28 455 ASN A N 1
ATOM 3658 C CA . ASN A 1 455 ? 26.516 25.953 16.359 1 55.28 455 ASN A CA 1
ATOM 3659 C C . ASN A 1 455 ? 25.203 25.172 16.375 1 55.28 455 ASN A C 1
ATOM 3661 O O . ASN A 1 455 ? 24.406 25.281 15.445 1 55.28 455 ASN A O 1
ATOM 3665 N N . GLU A 1 456 ? 25.094 24.281 17.453 1 61.22 456 GLU A N 1
ATOM 3666 C CA . GLU A 1 456 ? 24.094 23.297 17.828 1 61.22 456 GLU A CA 1
ATOM 3667 C C . GLU A 1 456 ? 22.844 23.984 18.391 1 61.22 456 GLU A C 1
ATOM 3669 O O . GLU A 1 456 ? 22.703 24.141 19.594 1 61.22 456 GLU A O 1
ATOM 3674 N N . LEU A 1 457 ? 22.234 24.875 17.734 1 66.06 457 LEU A N 1
ATOM 3675 C CA . LEU A 1 457 ? 20.969 25.328 18.328 1 66.06 457 LEU A CA 1
ATOM 3676 C C . LEU A 1 457 ? 19.844 24.344 18 1 66.06 457 LEU A C 1
ATOM 3678 O O . LEU A 1 457 ? 19.859 23.703 16.953 1 66.06 457 LEU A O 1
ATOM 3682 N N . ASN A 1 458 ? 19.078 24.219 19.109 1 75.69 458 ASN A N 1
ATOM 3683 C CA . ASN A 1 458 ? 17.859 23.422 18.938 1 75.69 458 ASN A CA 1
ATOM 3684 C C . ASN A 1 458 ? 16.875 24.109 18 1 75.69 458 ASN A C 1
ATOM 3686 O O . ASN A 1 458 ? 16.875 25.328 17.875 1 75.69 458 ASN A O 1
ATOM 3690 N N . PRO A 1 459 ? 16.172 23.422 17.25 1 79.69 459 PRO A N 1
ATOM 3691 C CA . PRO A 1 459 ? 15.211 23.938 16.281 1 79.69 459 PRO A CA 1
ATOM 3692 C C . PRO A 1 459 ? 14.266 24.984 16.875 1 79.69 459 PRO A C 1
ATOM 3694 O O . PRO A 1 459 ? 13.938 25.969 16.234 1 79.69 459 PRO A O 1
ATOM 3697 N N . LYS A 1 460 ? 13.867 24.766 18.062 1 76.25 460 LYS A N 1
ATOM 3698 C CA . LYS A 1 460 ? 12.945 25.688 18.719 1 76.25 460 LYS A CA 1
ATOM 3699 C C . LYS A 1 460 ? 13.617 27.031 18.969 1 76.25 460 LYS A C 1
ATOM 3701 O O . LYS A 1 460 ? 12.977 28.078 18.828 1 76.25 460 LYS A O 1
ATOM 3706 N N . GLU A 1 461 ? 14.812 26.969 19.312 1 79.69 461 GLU A N 1
ATOM 3707 C CA . GLU A 1 461 ? 15.562 28.203 19.562 1 79.69 461 GLU A CA 1
ATOM 3708 C C . GLU A 1 461 ? 15.789 28.984 18.266 1 79.69 461 GLU A C 1
ATOM 3710 O O . GLU A 1 461 ? 15.703 30.219 18.266 1 79.69 461 GLU A O 1
ATOM 3715 N N . ILE A 1 462 ? 16.047 28.297 17.281 1 85.31 462 ILE A N 1
ATOM 3716 C CA . ILE A 1 462 ? 16.281 28.922 16 1 85.31 462 ILE A CA 1
ATOM 3717 C C . ILE A 1 462 ? 15.008 29.625 15.523 1 85.31 462 ILE A C 1
ATOM 3719 O O . ILE A 1 462 ? 15.062 30.75 15.031 1 85.31 462 ILE A O 1
ATOM 3723 N N . TYR A 1 463 ? 13.961 28.953 15.703 1 86.19 463 TYR A N 1
ATOM 3724 C CA . TYR A 1 463 ? 12.68 29.547 15.328 1 86.19 463 TYR A CA 1
ATOM 3725 C C . TYR A 1 463 ? 12.375 30.781 16.156 1 86.19 463 TYR A C 1
ATOM 3727 O O . TYR A 1 463 ? 11.875 31.781 15.633 1 86.19 463 TYR A O 1
ATOM 3735 N N . GLN A 1 464 ? 12.656 30.688 17.391 1 81.44 464 GLN A N 1
ATOM 3736 C CA . GLN A 1 464 ? 12.414 31.812 18.297 1 81.44 464 GLN A CA 1
ATOM 3737 C C . GLN A 1 464 ? 13.258 33.031 17.891 1 81.44 464 GLN A C 1
ATOM 3739 O O . GLN A 1 464 ? 12.789 34.156 17.969 1 81.44 464 GLN A O 1
ATOM 3744 N N . LEU A 1 465 ? 14.422 32.719 17.547 1 87.19 465 LEU A N 1
ATOM 3745 C CA . LEU A 1 465 ? 15.297 33.812 17.109 1 87.19 465 LEU A CA 1
ATOM 3746 C C . LEU A 1 465 ? 14.758 34.469 15.844 1 87.19 465 LEU A C 1
ATOM 3748 O O . LEU A 1 465 ? 14.789 35.688 15.719 1 87.19 465 LEU A O 1
ATOM 3752 N N . ALA A 1 466 ? 14.328 33.688 14.969 1 92.12 466 ALA A N 1
ATOM 3753 C CA . ALA A 1 466 ? 13.766 34.219 13.734 1 92.12 466 ALA A CA 1
ATOM 3754 C C . ALA A 1 466 ? 12.477 35 14.008 1 92.12 466 ALA A C 1
ATOM 3756 O O . ALA A 1 466 ? 12.227 36.031 13.398 1 92.12 466 ALA A O 1
ATOM 3757 N N . ASP A 1 467 ? 11.695 34.5 14.883 1 86.5 467 ASP A N 1
ATOM 3758 C CA . ASP A 1 467 ? 10.445 35.125 15.273 1 86.5 467 ASP A CA 1
ATOM 3759 C C . ASP A 1 467 ? 10.719 36.469 15.953 1 86.5 467 ASP A C 1
ATOM 3761 O O . ASP A 1 467 ? 9.969 37.438 15.758 1 86.5 467 ASP A O 1
ATOM 3765 N N . ASN A 1 468 ? 11.719 36.438 16.75 1 87.38 468 ASN A N 1
ATOM 3766 C CA . ASN A 1 468 ? 12.125 37.688 17.391 1 87.38 468 ASN A CA 1
ATOM 3767 C C . ASN A 1 468 ? 12.586 38.719 16.359 1 87.38 468 ASN A C 1
ATOM 3769 O O . ASN A 1 468 ? 12.305 39.906 16.516 1 87.38 468 ASN A O 1
ATOM 3773 N N . ALA A 1 469 ? 13.281 38.25 15.477 1 93.62 469 ALA A N 1
ATOM 3774 C CA . ALA A 1 469 ? 13.711 39.156 14.398 1 93.62 469 ALA A CA 1
ATOM 3775 C C . ALA A 1 469 ? 12.508 39.719 13.641 1 93.62 469 ALA A C 1
ATOM 3777 O O . ALA A 1 469 ? 12.492 40.875 13.273 1 93.62 469 ALA A O 1
ATOM 3778 N N . LEU A 1 470 ? 11.586 38.906 13.383 1 94.25 470 LEU A N 1
ATOM 3779 C CA . LEU A 1 470 ? 10.359 39.375 12.734 1 94.25 470 LEU A CA 1
ATOM 3780 C C . LEU A 1 470 ? 9.641 40.406 13.586 1 94.25 470 LEU A C 1
ATOM 3782 O O . LEU A 1 470 ? 9.125 41.406 13.062 1 94.25 470 LEU A O 1
ATOM 3786 N N . TYR A 1 471 ? 9.594 40.062 14.836 1 89.44 471 TYR A N 1
ATOM 3787 C CA . TYR A 1 471 ? 8.969 41 15.766 1 89.44 471 TYR A CA 1
ATOM 3788 C C . TYR A 1 471 ? 9.641 42.375 15.711 1 89.44 471 TYR A C 1
ATOM 3790 O O . TYR A 1 471 ? 8.969 43.406 15.734 1 89.44 471 TYR A O 1
ATOM 3798 N N . GLU A 1 472 ? 10.906 42.375 15.672 1 93.38 472 GLU A N 1
ATOM 3799 C CA . GLU A 1 472 ? 11.656 43.625 15.555 1 93.38 472 GLU A CA 1
ATOM 3800 C C . GLU A 1 472 ? 11.32 44.344 14.258 1 93.38 472 GLU A C 1
ATOM 3802 O O . GLU A 1 472 ? 11.18 45.562 14.242 1 93.38 472 GLU A O 1
ATOM 3807 N N . ALA A 1 473 ? 11.164 43.625 13.25 1 95.38 473 ALA A N 1
ATOM 3808 C CA . ALA A 1 473 ? 10.812 44.219 11.961 1 95.38 473 ALA A CA 1
ATOM 3809 C C . ALA A 1 473 ? 9.43 44.875 12.016 1 95.38 473 ALA A C 1
ATOM 3811 O O . ALA A 1 473 ? 9.227 45.969 11.453 1 95.38 473 ALA A O 1
ATOM 3812 N N . LYS A 1 474 ? 8.523 44.25 12.656 1 92.56 474 LYS A N 1
ATOM 3813 C CA . LYS A 1 474 ? 7.16 44.781 12.773 1 92.56 474 LYS A CA 1
ATOM 3814 C C . LYS A 1 474 ? 7.121 46.031 13.648 1 92.56 474 LYS A C 1
ATOM 3816 O O . LYS A 1 474 ? 6.418 46.969 13.336 1 92.56 474 LYS A O 1
ATOM 3821 N N . GLU A 1 475 ? 7.922 46.031 14.68 1 91.31 475 GLU A N 1
ATOM 3822 C CA . GLU A 1 475 ? 7.898 47.125 15.664 1 91.31 475 GLU A CA 1
ATOM 3823 C C . GLU A 1 475 ? 8.664 48.344 15.156 1 91.31 475 GLU A C 1
ATOM 3825 O O . GLU A 1 475 ? 8.383 49.469 15.57 1 91.31 475 GLU A O 1
ATOM 3830 N N . THR A 1 476 ? 9.586 48.125 14.273 1 94 476 THR A N 1
ATOM 3831 C CA . THR A 1 476 ? 10.43 49.219 13.82 1 94 476 THR A CA 1
ATOM 3832 C C . THR A 1 476 ? 9.93 49.781 12.484 1 94 476 THR A C 1
ATOM 3834 O O . THR A 1 476 ? 10.695 50.375 11.727 1 94 476 THR A O 1
ATOM 3837 N N . GLY A 1 477 ? 8.617 49.5 12.094 1 92.44 477 GLY A N 1
ATOM 3838 C CA . GLY A 1 477 ? 8.062 50.188 10.945 1 92.44 477 GLY A CA 1
ATOM 3839 C C . GLY A 1 477 ? 7.441 49.281 9.922 1 92.44 477 GLY A C 1
ATOM 3840 O O . GLY A 1 477 ? 6.727 49.719 9.023 1 92.44 477 GLY A O 1
ATOM 3841 N N . ARG A 1 478 ? 7.703 48.031 10.039 1 94.88 478 ARG A N 1
ATOM 3842 C CA . ARG A 1 478 ? 7.168 47.031 9.117 1 94.88 478 ARG A CA 1
ATOM 3843 C C . ARG A 1 478 ? 7.766 47.219 7.723 1 94.88 478 ARG A C 1
ATOM 3845 O O . ARG A 1 478 ? 8.578 48.094 7.496 1 94.88 478 ARG A O 1
ATOM 3852 N N . ASN A 1 479 ? 7.535 46.344 6.84 1 97 479 ASN A N 1
ATOM 3853 C CA . ASN A 1 479 ? 8.078 46.375 5.484 1 97 479 ASN A CA 1
ATOM 3854 C C . ASN A 1 479 ? 9.602 46.469 5.488 1 97 479 ASN A C 1
ATOM 3856 O O . ASN A 1 479 ? 10.18 47.344 4.852 1 97 479 ASN A O 1
ATOM 3860 N N . LYS A 1 480 ? 10.18 45.625 6.203 1 97.06 480 LYS A N 1
ATOM 3861 C CA . LYS A 1 480 ? 11.641 45.594 6.277 1 97.06 480 LYS A CA 1
ATOM 3862 C C . LYS A 1 480 ? 12.148 44.188 6.633 1 97.06 480 LYS A C 1
ATOM 3864 O O . LYS A 1 480 ? 11.375 43.312 7.039 1 97.06 480 LYS A O 1
ATOM 3869 N N . VAL A 1 481 ? 13.477 44 6.527 1 97.69 481 VAL A N 1
ATOM 3870 C CA . VAL A 1 481 ? 14.156 42.75 6.805 1 97.69 481 VAL A CA 1
ATOM 3871 C C . VAL A 1 481 ? 15.094 42.906 7.996 1 97.69 481 VAL A C 1
ATOM 3873 O O . VAL A 1 481 ? 15.828 43.906 8.086 1 97.69 481 VAL A O 1
ATOM 3876 N N . VAL A 1 482 ? 14.969 42.062 8.914 1 96.69 482 VAL A N 1
ATOM 3877 C CA . VAL A 1 482 ? 15.914 42 10.031 1 96.69 482 VAL A CA 1
ATOM 3878 C C . VAL A 1 482 ? 16.625 40.656 10.047 1 96.69 482 VAL A C 1
ATOM 3880 O O . VAL A 1 482 ? 15.969 39.594 10.055 1 96.69 482 VAL A O 1
ATOM 3883 N N . VAL A 1 483 ? 17.906 40.656 10.023 1 94.81 483 VAL A N 1
ATOM 3884 C CA . VAL A 1 483 ? 18.688 39.406 10.008 1 94.81 483 VAL A CA 1
ATOM 3885 C C . VAL A 1 483 ? 19.531 39.312 11.281 1 94.81 483 VAL A C 1
ATOM 3887 O O . VAL A 1 483 ? 20.172 40.281 11.688 1 94.81 483 VAL A O 1
ATOM 3890 N N . LYS A 1 484 ? 19.406 38.188 11.891 1 89.31 484 LYS A N 1
ATOM 3891 C CA . LYS A 1 484 ? 20.219 37.906 13.062 1 89.31 484 LYS A CA 1
ATOM 3892 C C . LYS A 1 484 ? 21.125 36.719 12.836 1 89.31 484 LYS A C 1
ATOM 3894 O O . LYS A 1 484 ? 20.828 35.844 12.008 1 89.31 484 LYS A O 1
ATOM 3899 N N . GLU A 1 485 ? 22.281 36.781 13.461 1 82.62 485 GLU A N 1
ATOM 3900 C CA . GLU A 1 485 ? 23.188 35.656 13.406 1 82.62 485 GLU A CA 1
ATOM 3901 C C . GLU A 1 485 ? 23.141 34.844 14.711 1 82.62 485 GLU A C 1
ATOM 3903 O O . GLU A 1 485 ? 23.109 35.406 15.797 1 82.62 485 GLU A O 1
ATOM 3908 N N . ALA A 1 486 ? 22.734 33.625 14.531 1 71.56 486 ALA A N 1
ATOM 3909 C CA . ALA A 1 486 ? 22.734 32.781 15.719 1 71.56 486 ALA A CA 1
ATOM 3910 C C . ALA A 1 486 ? 24.156 32.469 16.172 1 71.56 486 ALA A C 1
ATOM 3912 O O . ALA A 1 486 ? 24.922 31.844 15.43 1 71.56 486 ALA A O 1
ATOM 3913 N N . GLU A 1 487 ? 24.766 33.406 16.938 1 58.41 487 GLU A N 1
ATOM 3914 C CA . GLU A 1 487 ? 26.094 33.125 17.484 1 58.41 487 GLU A CA 1
ATOM 3915 C C . GLU A 1 487 ? 26.016 32.156 18.656 1 58.41 487 GLU A C 1
ATOM 3917 O O . GLU A 1 487 ? 24.969 32.031 19.297 1 58.41 487 GLU A O 1
ATOM 3922 N N . ILE A 1 488 ? 27.141 31.453 18.969 1 49.5 488 ILE A N 1
ATOM 3923 C CA . ILE A 1 488 ? 27.484 30.578 20.078 1 49.5 488 ILE A CA 1
ATOM 3924 C C . ILE A 1 488 ? 27.016 31.188 21.391 1 49.5 488 ILE A C 1
ATOM 3926 O O . ILE A 1 488 ? 27.438 32.312 21.75 1 49.5 488 ILE A O 1
ATOM 3930 N N . LEU A 1 489 ? 25.859 31.031 21.844 1 41.38 489 LEU A N 1
ATOM 3931 C CA . LEU A 1 489 ? 25.797 31.359 23.266 1 41.38 489 LEU A CA 1
ATOM 3932 C C . LEU A 1 489 ? 27.031 30.828 24 1 41.38 489 LEU A C 1
ATOM 3934 O O . LEU A 1 489 ? 27.172 29.609 24.172 1 41.38 489 LEU A O 1
ATOM 3938 N N . ILE A 1 490 ? 28.25 31.312 23.859 1 36.41 490 ILE A N 1
ATOM 3939 C CA . ILE A 1 490 ? 29.297 31.047 24.828 1 36.41 490 ILE A CA 1
ATOM 3940 C C . ILE A 1 490 ? 28.797 31.375 26.234 1 36.41 490 ILE A C 1
ATOM 3942 O O . ILE A 1 490 ? 28.188 32.406 26.453 1 36.41 490 ILE A O 1
ATOM 3946 N N . ASN A 1 491 ? 28.781 30.422 27.156 1 37.94 491 ASN A N 1
ATOM 3947 C CA . ASN A 1 491 ? 28.781 30.562 28.609 1 37.94 491 ASN A CA 1
ATOM 3948 C C . ASN A 1 491 ? 29.547 31.797 29.047 1 37.94 491 ASN A C 1
ATOM 3950 O O . ASN A 1 491 ? 30.781 31.812 29.062 1 37.94 491 ASN A O 1
ATOM 3954 N N . ARG A 1 492 ? 29.266 32.969 28.828 1 35.44 492 ARG A N 1
ATOM 3955 C CA . ARG A 1 492 ? 29.891 34 29.625 1 35.44 492 ARG A CA 1
ATOM 3956 C C . ARG A 1 492 ? 29.578 33.812 31.109 1 35.44 492 ARG A C 1
ATOM 3958 O O . ARG A 1 492 ? 28.734 34.5 31.672 1 35.44 492 ARG A O 1
ATOM 3965 N N . LYS A 1 493 ? 29.219 32.688 31.719 1 38.44 493 LYS A N 1
ATOM 3966 C CA . LYS A 1 493 ? 29.219 32.781 33.188 1 38.44 493 LYS A CA 1
ATOM 3967 C C . LYS A 1 493 ? 30.594 33.125 33.719 1 38.44 493 LYS A C 1
ATOM 3969 O O . LYS A 1 493 ? 30.797 33.219 34.938 1 38.44 493 LYS A O 1
ATOM 3974 N N . ASP A 1 494 ? 31.672 33 33.031 1 30.72 494 ASP A N 1
ATOM 3975 C CA . ASP A 1 494 ? 32.844 33.219 33.906 1 30.72 494 ASP A CA 1
ATOM 3976 C C . ASP A 1 494 ? 32.969 34.688 34.281 1 30.72 494 ASP A C 1
ATOM 3978 O O . ASP A 1 494 ? 33.812 35.031 35.125 1 30.72 494 ASP A O 1
ATOM 3982 N N . ASP A 1 495 ? 32.594 35.656 33.438 1 31.02 495 ASP A N 1
ATOM 3983 C CA . ASP A 1 495 ? 33.219 36.875 33.969 1 31.02 495 ASP A CA 1
ATOM 3984 C C . ASP A 1 495 ? 32.375 37.469 35.094 1 31.02 495 ASP A C 1
ATOM 3986 O O . ASP A 1 495 ? 32.781 38.438 35.719 1 31.02 495 ASP A O 1
ATOM 3990 N N . GLU A 1 496 ? 30.922 37.344 35.25 1 25.33 496 GLU A N 1
ATOM 3991 C CA . GLU A 1 496 ? 30.594 37.906 36.562 1 25.33 496 GLU A CA 1
ATOM 3992 C C . GLU A 1 496 ? 30.641 36.812 37.656 1 25.33 496 GLU A C 1
ATOM 3994 O O . GLU A 1 496 ? 30.25 35.688 37.406 1 25.33 496 GLU A O 1
ATOM 3999 N N . MET B 1 1 ? 3.984 -38.719 -4.148 1 40.47 1 MET B N 1
ATOM 4000 C CA . MET B 1 1 ? 2.615 -38.344 -4.5 1 40.47 1 MET B CA 1
ATOM 4001 C C . MET B 1 1 ? 2.34 -36.906 -4.172 1 40.47 1 MET B C 1
ATOM 4003 O O . MET B 1 1 ? 1.774 -36.156 -4.992 1 40.47 1 MET B O 1
ATOM 4007 N N . HIS B 1 2 ? 2.389 -36.406 -2.85 1 53.5 2 HIS B N 1
ATOM 4008 C CA . HIS B 1 2 ? 1.625 -35.406 -2.115 1 53.5 2 HIS B CA 1
ATOM 4009 C C . HIS B 1 2 ? 2.361 -34.094 -2.078 1 53.5 2 HIS B C 1
ATOM 4011 O O . HIS B 1 2 ? 2.189 -33.312 -1.141 1 53.5 2 HIS B O 1
ATOM 4017 N N . SER B 1 3 ? 3.121 -33.875 -3.107 1 57.69 3 SER B N 1
ATOM 4018 C CA . SER B 1 3 ? 4.164 -32.875 -2.924 1 57.69 3 SER B CA 1
ATOM 4019 C C . SER B 1 3 ? 3.598 -31.469 -3.021 1 57.69 3 SER B C 1
ATOM 4021 O O . SER B 1 3 ? 3.875 -30.625 -2.17 1 57.69 3 SER B O 1
ATOM 4023 N N . ALA B 1 4 ? 2.812 -31.25 -4.094 1 61.81 4 ALA B N 1
ATOM 4024 C CA . ALA B 1 4 ? 2.303 -29.891 -4.254 1 61.81 4 ALA B CA 1
ATOM 4025 C C . ALA B 1 4 ? 1.387 -29.5 -3.096 1 61.81 4 ALA B C 1
ATOM 4027 O O . ALA B 1 4 ? 1.434 -28.375 -2.605 1 61.81 4 ALA B O 1
ATOM 4028 N N . THR B 1 5 ? 0.754 -30.547 -2.627 1 62.56 5 THR B N 1
ATOM 4029 C CA . THR B 1 5 ? -0.187 -30.297 -1.54 1 62.56 5 THR B CA 1
ATOM 4030 C C . THR B 1 5 ? 0.552 -29.953 -0.251 1 62.56 5 THR B C 1
ATOM 4032 O O . THR B 1 5 ? 0.086 -29.125 0.534 1 62.56 5 THR B O 1
ATOM 4035 N N . ILE B 1 6 ? 1.721 -30.484 -0.277 1 65.62 6 ILE B N 1
ATOM 4036 C CA . ILE B 1 6 ? 2.512 -30.219 0.92 1 65.62 6 ILE B CA 1
ATOM 4037 C C . ILE B 1 6 ? 3.01 -28.766 0.9 1 65.62 6 ILE B C 1
ATOM 4039 O O . ILE B 1 6 ? 2.896 -28.047 1.898 1 65.62 6 ILE B O 1
ATOM 4043 N N . ILE B 1 7 ? 3.406 -28.406 -0.285 1 67.94 7 ILE B N 1
ATOM 4044 C CA . ILE B 1 7 ? 3.928 -27.047 -0.412 1 67.94 7 ILE B CA 1
ATOM 4045 C C . ILE B 1 7 ? 2.807 -26.031 -0.177 1 67.94 7 ILE B C 1
ATOM 4047 O O . ILE B 1 7 ? 2.973 -25.078 0.582 1 67.94 7 ILE B O 1
ATOM 4051 N N . ILE B 1 8 ? 1.683 -26.359 -0.661 1 69.38 8 ILE B N 1
ATOM 4052 C CA . ILE B 1 8 ? 0.547 -25.453 -0.535 1 69.38 8 ILE B CA 1
ATOM 4053 C C . ILE B 1 8 ? 0.071 -25.422 0.916 1 69.38 8 ILE B C 1
ATOM 4055 O O . ILE B 1 8 ? -0.265 -24.359 1.442 1 69.38 8 ILE B O 1
ATOM 4059 N N . GLY B 1 9 ? 0.133 -26.578 1.479 1 66.25 9 GLY B N 1
ATOM 4060 C CA . GLY B 1 9 ? -0.245 -26.641 2.883 1 66.25 9 GLY B CA 1
ATOM 4061 C C . GLY B 1 9 ? 0.665 -25.812 3.777 1 66.25 9 GLY B C 1
ATOM 4062 O O . GLY B 1 9 ? 0.191 -25.078 4.652 1 66.25 9 GLY B O 1
ATOM 4063 N N . ILE B 1 10 ? 1.876 -25.875 3.51 1 65.94 10 ILE B N 1
ATOM 4064 C CA . ILE B 1 10 ? 2.857 -25.125 4.293 1 65.94 10 ILE B CA 1
ATOM 4065 C C . ILE B 1 10 ? 2.686 -23.625 4.047 1 65.94 10 ILE B C 1
ATOM 4067 O O . ILE B 1 10 ? 2.705 -22.828 4.988 1 65.94 10 ILE B O 1
ATOM 4071 N N . VAL B 1 11 ? 2.418 -23.359 2.834 1 70.19 11 VAL B N 1
ATOM 4072 C CA . VAL B 1 11 ? 2.26 -21.969 2.461 1 70.19 11 VAL B CA 1
ATOM 4073 C C . VAL B 1 11 ? 0.998 -21.391 3.107 1 70.19 11 VAL B C 1
ATOM 4075 O O . VAL B 1 11 ? 1.016 -20.297 3.652 1 70.19 11 VAL B O 1
ATOM 4078 N N . CYS B 1 12 ? -0.031 -22.141 3.096 1 67.06 12 CYS B N 1
ATOM 4079 C CA . CYS B 1 12 ? -1.277 -21.703 3.713 1 67.06 12 CYS B CA 1
ATOM 4080 C C . CYS B 1 12 ? -1.103 -21.5 5.215 1 67.06 12 CYS B C 1
ATOM 4082 O O . CYS B 1 12 ? -1.587 -20.516 5.773 1 67.06 12 CYS B O 1
ATOM 4084 N N . GLY B 1 13 ? -0.457 -22.422 5.797 1 66 13 GLY B N 1
ATOM 4085 C CA . GLY B 1 13 ? -0.163 -22.266 7.215 1 66 13 GLY B CA 1
ATOM 4086 C C . GLY B 1 13 ? 0.647 -21.016 7.516 1 66 13 GLY B C 1
ATOM 4087 O O . GLY B 1 13 ? 0.346 -20.297 8.469 1 66 13 GLY B O 1
ATOM 4088 N N . TRP B 1 14 ? 1.524 -20.75 6.715 1 66.31 14 TRP B N 1
ATOM 4089 C CA . TRP B 1 14 ? 2.385 -19.578 6.863 1 66.31 14 TRP B CA 1
ATOM 4090 C C . TRP B 1 14 ? 1.592 -18.281 6.68 1 66.31 14 TRP B C 1
ATOM 4092 O O . TRP B 1 14 ? 1.749 -17.344 7.449 1 66.31 14 TRP B O 1
ATOM 4102 N N . ILE B 1 15 ? 0.758 -18.266 5.75 1 66.5 15 ILE B N 1
ATOM 4103 C CA . ILE B 1 15 ? -0.058 -17.094 5.465 1 66.5 15 ILE B CA 1
ATOM 4104 C C . ILE B 1 15 ? -0.935 -16.766 6.672 1 66.5 15 ILE B C 1
ATOM 4106 O O . ILE B 1 15 ? -1.057 -15.602 7.066 1 66.5 15 ILE B O 1
ATOM 4110 N N . PHE B 1 16 ? -1.451 -17.766 7.184 1 62.34 16 PHE B N 1
ATOM 4111 C CA . PHE B 1 16 ? -2.334 -17.594 8.328 1 62.34 16 PHE B CA 1
ATOM 4112 C C . PHE B 1 16 ? -1.579 -17 9.508 1 62.34 16 PHE B C 1
ATOM 4114 O O . PHE B 1 16 ? -2.061 -16.062 10.148 1 62.34 16 PHE B O 1
ATOM 4121 N N . ILE B 1 17 ? -0.49 -17.406 9.695 1 62.53 17 ILE B N 1
ATOM 4122 C CA . ILE B 1 17 ? 0.302 -16.938 10.828 1 62.53 17 ILE B CA 1
ATOM 4123 C C . ILE B 1 17 ? 0.722 -15.492 10.602 1 62.53 17 ILE B C 1
ATOM 4125 O O . ILE B 1 17 ? 0.594 -14.656 11.5 1 62.53 17 ILE B O 1
ATOM 4129 N N . LEU B 1 18 ? 1.09 -15.25 9.445 1 64.56 18 LEU B N 1
ATOM 4130 C CA . LEU B 1 18 ? 1.601 -13.922 9.148 1 64.56 18 LEU B CA 1
ATOM 4131 C C . LEU B 1 18 ? 0.483 -12.883 9.203 1 64.56 18 LEU B C 1
ATOM 4133 O O . LEU B 1 18 ? 0.673 -11.781 9.727 1 64.56 18 LEU B O 1
ATOM 4137 N N . THR B 1 19 ? -0.59 -13.227 8.641 1 61.84 19 THR B N 1
ATOM 4138 C CA . THR B 1 19 ? -1.716 -12.297 8.648 1 61.84 19 THR B CA 1
ATOM 4139 C C . THR B 1 19 ? -2.201 -12.055 10.078 1 61.84 19 THR B C 1
ATOM 4141 O O . THR B 1 19 ? -2.582 -10.938 10.43 1 61.84 19 THR B O 1
ATOM 4144 N N . THR B 1 20 ? -2.172 -13.039 10.82 1 58.31 20 THR B N 1
ATOM 4145 C CA . THR B 1 20 ? -2.582 -12.898 12.219 1 58.31 20 THR B CA 1
ATOM 4146 C C . THR B 1 20 ? -1.623 -11.984 12.977 1 58.31 20 THR B C 1
ATOM 4148 O O . THR B 1 20 ? -2.057 -11.125 13.742 1 58.31 20 THR B O 1
ATOM 4151 N N . VAL B 1 21 ? -0.431 -12.164 12.758 1 59.66 21 VAL B N 1
ATOM 4152 C CA . VAL B 1 21 ? 0.566 -11.352 13.438 1 59.66 21 VAL B CA 1
ATOM 4153 C C . VAL B 1 21 ? 0.445 -9.898 12.984 1 59.66 21 VAL B C 1
ATOM 4155 O O . VAL B 1 21 ? 0.529 -8.977 13.805 1 59.66 21 VAL B O 1
ATOM 4158 N N . GLN B 1 22 ? 0.21 -9.797 11.789 1 60 22 GLN B N 1
ATOM 4159 C CA . GLN B 1 22 ? 0.012 -8.461 11.234 1 60 22 GLN B CA 1
ATOM 4160 C C . GLN B 1 22 ? -1.206 -7.781 11.859 1 60 22 GLN B C 1
ATOM 4162 O O . GLN B 1 22 ? -1.163 -6.594 12.18 1 60 22 GLN B O 1
ATOM 4167 N N . PHE B 1 23 ? -2.145 -8.594 11.898 1 55.81 23 PHE B N 1
ATOM 4168 C CA . PHE B 1 23 ? -3.371 -8.094 12.508 1 55.81 23 PHE B CA 1
ATOM 4169 C C . PHE B 1 23 ? -3.119 -7.645 13.945 1 55.81 23 PHE B C 1
ATOM 4171 O O . PHE B 1 23 ? -3.559 -6.566 14.352 1 55.81 23 PHE B O 1
ATOM 4178 N N . LEU B 1 24 ? -2.455 -8.367 14.531 1 52.16 24 LEU B N 1
ATOM 4179 C CA . LEU B 1 24 ? -2.16 -8.047 15.922 1 52.16 24 LEU B CA 1
ATOM 4180 C C . LEU B 1 24 ? -1.283 -6.801 16.016 1 52.16 24 LEU B C 1
ATOM 4182 O O . LEU B 1 24 ? -1.482 -5.961 16.891 1 52.16 24 LEU B O 1
ATOM 4186 N N . TYR B 1 25 ? -0.523 -6.711 15.125 1 54.38 25 TYR B N 1
ATOM 4187 C CA . TYR B 1 25 ? 0.399 -5.582 15.094 1 54.38 25 TYR B CA 1
ATOM 4188 C C . TYR B 1 25 ? -0.341 -4.281 14.805 1 54.38 25 TYR B C 1
ATOM 4190 O O . TYR B 1 25 ? -0.124 -3.271 15.477 1 54.38 25 TYR B O 1
ATOM 4198 N N . LEU B 1 26 ? -0.953 -4.395 13.742 1 55.56 26 LEU B N 1
ATOM 4199 C CA . LEU B 1 26 ? -1.691 -3.197 13.359 1 55.56 26 LEU B CA 1
ATOM 4200 C C . LEU B 1 26 ? -2.654 -2.771 14.461 1 55.56 26 LEU B C 1
ATOM 4202 O O . LEU B 1 26 ? -2.914 -1.578 14.641 1 55.56 26 LEU B O 1
ATOM 4206 N N . LEU B 1 27 ? -3.141 -3.762 15.148 1 50.22 27 LEU B N 1
ATOM 4207 C CA . LEU B 1 27 ? -4.012 -3.473 16.281 1 50.22 27 LEU B CA 1
ATOM 4208 C C . LEU B 1 27 ? -3.234 -2.791 17.406 1 50.22 27 LEU B C 1
ATOM 4210 O O . LEU B 1 27 ? -3.762 -1.904 18.078 1 50.22 27 LEU B O 1
ATOM 4214 N N . ILE B 1 28 ? -2.176 -3.256 17.594 1 45.28 28 ILE B N 1
ATOM 4215 C CA . ILE B 1 28 ? -1.362 -2.725 18.688 1 45.28 28 ILE B CA 1
ATOM 4216 C C . ILE B 1 28 ? -0.931 -1.298 18.359 1 45.28 28 ILE B C 1
ATOM 4218 O O . ILE B 1 28 ? -0.935 -0.427 19.234 1 45.28 28 ILE B O 1
ATOM 4222 N N . ILE B 1 29 ? -0.515 -1.138 17.25 1 46.19 29 ILE B N 1
ATOM 4223 C CA . ILE B 1 29 ? -0.151 0.232 16.906 1 46.19 29 ILE B CA 1
ATOM 4224 C C . ILE B 1 29 ? -1.319 1.168 17.203 1 46.19 29 ILE B C 1
ATOM 4226 O O . ILE B 1 29 ? -1.117 2.309 17.625 1 46.19 29 ILE B O 1
ATOM 4230 N N . LYS B 1 30 ? -2.527 0.784 17.016 1 44.38 30 LYS B N 1
ATOM 4231 C CA . LYS B 1 30 ? -3.664 1.628 17.359 1 44.38 30 LYS B CA 1
ATOM 4232 C C . LYS B 1 30 ? -3.627 2.008 18.844 1 44.38 30 LYS B C 1
ATOM 4234 O O . LYS B 1 30 ? -4.004 3.123 19.219 1 44.38 30 LYS B O 1
ATOM 4239 N N . ARG B 1 31 ? -3.289 0.999 19.625 1 38.38 31 ARG B N 1
ATOM 4240 C CA . ARG B 1 31 ? -3.355 1.342 21.047 1 38.38 31 ARG B CA 1
ATOM 4241 C C . ARG B 1 31 ? -2.268 2.342 21.422 1 38.38 31 ARG B C 1
ATOM 4243 O O . ARG B 1 31 ? -2.467 3.186 22.297 1 38.38 31 ARG B O 1
ATOM 4250 N N . ASP B 1 32 ? -1.181 2.029 20.984 1 35.78 32 ASP B N 1
ATOM 4251 C CA . ASP B 1 32 ? -0.105 2.84 21.547 1 35.78 32 ASP B CA 1
ATOM 4252 C C . ASP B 1 32 ? -0.035 4.207 20.875 1 35.78 32 ASP B C 1
ATOM 4254 O O . ASP B 1 32 ? 0.953 4.93 21.031 1 35.78 32 ASP B O 1
ATOM 4258 N N . LEU B 1 33 ? -0.828 4.48 20.062 1 34.66 33 LEU B N 1
ATOM 4259 C CA . LEU B 1 33 ? -0.8 5.852 19.562 1 34.66 33 LEU B CA 1
ATOM 4260 C C . LEU B 1 33 ? -0.859 6.855 20.703 1 34.66 33 LEU B C 1
ATOM 4262 O O . LEU B 1 33 ? -1.836 7.594 20.828 1 34.66 33 LEU B O 1
ATOM 4266 N N . GLN B 1 34 ? -0.407 6.41 21.797 1 28.86 34 GLN B N 1
ATOM 4267 C CA . GLN B 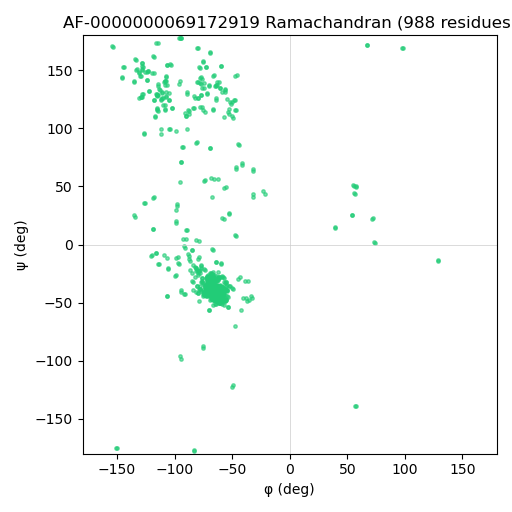1 34 ? -0.096 7.559 22.641 1 28.86 34 GLN B CA 1
ATOM 4268 C C . GLN B 1 34 ? 1.006 8.414 22.016 1 28.86 34 GLN B C 1
ATOM 4270 O O . GLN B 1 34 ? 1.882 7.898 21.328 1 28.86 34 GLN B O 1
ATOM 4275 N N . PRO B 1 35 ? 0.9 9.75 22.094 1 30.09 35 PRO B N 1
ATOM 4276 C CA . PRO B 1 35 ? 1.567 10.938 21.562 1 30.09 35 PRO B CA 1
ATOM 4277 C C . PRO B 1 35 ? 3.088 10.859 21.672 1 30.09 35 PRO B C 1
ATOM 4279 O O . PRO B 1 35 ? 3.76 11.898 21.688 1 30.09 35 PRO B O 1
ATOM 4282 N N . THR B 1 36 ? 3.791 9.766 22.062 1 30.19 36 THR B N 1
ATOM 4283 C CA . THR B 1 36 ? 5.188 10.156 22.203 1 30.19 36 THR B CA 1
ATOM 4284 C C . THR B 1 36 ? 5.809 10.461 20.844 1 30.19 36 THR B C 1
ATOM 4286 O O . THR B 1 36 ? 5.277 10.047 19.812 1 30.19 36 THR B O 1
ATOM 4289 N N . GLY B 1 37 ? 7.051 11.133 20.703 1 28.53 37 GLY B N 1
ATOM 4290 C CA . GLY B 1 37 ? 7.84 11.703 19.609 1 28.53 37 GLY B CA 1
ATOM 4291 C C . GLY B 1 37 ? 7.965 10.773 18.422 1 28.53 37 GLY B C 1
ATOM 4292 O O . GLY B 1 37 ? 7.746 9.57 18.547 1 28.53 37 GLY B O 1
ATOM 4293 N N . TRP B 1 38 ? 7.977 11.359 17.25 1 31.5 38 TRP B N 1
ATOM 4294 C CA . TRP B 1 38 ? 8.094 10.789 15.914 1 31.5 38 TRP B CA 1
ATOM 4295 C C . TRP B 1 38 ? 9.047 9.602 15.906 1 31.5 38 TRP B C 1
ATOM 4297 O O . TRP B 1 38 ? 8.781 8.578 15.273 1 31.5 38 TRP B O 1
ATOM 4307 N N . CYS B 1 39 ? 10.227 9.836 16.516 1 32.75 39 CYS B N 1
ATOM 4308 C CA . CYS B 1 39 ? 11.32 8.867 16.531 1 32.75 39 CYS B CA 1
ATOM 4309 C C . CYS B 1 39 ? 10.906 7.594 17.266 1 32.75 39 CYS B C 1
ATOM 4311 O O . CYS B 1 39 ? 11.336 6.496 16.891 1 32.75 39 CYS B O 1
ATOM 4313 N N . SER B 1 40 ? 10.234 7.824 18.312 1 35.16 40 SER B N 1
ATOM 4314 C CA . SER B 1 40 ? 9.906 6.668 19.125 1 35.16 40 SER B CA 1
ATOM 4315 C C . SER B 1 40 ? 8.867 5.781 18.453 1 35.16 40 SER B C 1
ATOM 4317 O O . SER B 1 40 ? 8.797 4.582 18.719 1 35.16 40 SER B O 1
ATOM 4319 N N . PHE B 1 41 ? 8.031 6.285 17.688 1 35.59 41 PHE B N 1
ATOM 4320 C CA . PHE B 1 41 ? 6.996 5.531 16.984 1 35.59 41 PHE B CA 1
ATOM 4321 C C . PHE B 1 41 ? 7.613 4.645 15.914 1 35.59 41 PHE B C 1
ATOM 4323 O O . PHE B 1 41 ? 7.195 3.5 15.727 1 35.59 41 PHE B O 1
ATOM 4330 N N . MET B 1 42 ? 8.633 5.164 15.297 1 37.81 42 MET B N 1
ATOM 4331 C CA . MET B 1 42 ? 9.383 4.344 14.352 1 37.81 42 MET B CA 1
ATOM 4332 C C . MET B 1 42 ? 10.062 3.176 15.062 1 37.81 42 MET B C 1
ATOM 4334 O O . MET B 1 42 ? 10.297 2.129 14.453 1 37.81 42 MET B O 1
ATOM 4338 N N . GLU B 1 43 ? 10.539 3.453 16.234 1 40.22 43 GLU B N 1
ATOM 4339 C CA . GLU B 1 43 ? 11.258 2.408 16.953 1 40.22 43 GLU B CA 1
ATOM 4340 C C . GLU B 1 43 ? 10.336 1.243 17.312 1 40.22 43 GLU B C 1
ATOM 4342 O O . GLU B 1 43 ? 10.734 0.08 17.188 1 40.22 43 GLU B O 1
ATOM 4347 N N . LYS B 1 44 ? 9.234 1.506 17.906 1 42.41 44 LYS B N 1
ATOM 4348 C CA . LYS B 1 44 ? 8.383 0.412 18.359 1 42.41 44 LYS B CA 1
ATOM 4349 C C . LYS B 1 44 ? 7.762 -0.329 17.172 1 42.41 44 LYS B C 1
ATOM 4351 O O . LYS B 1 44 ? 7.562 -1.544 17.234 1 42.41 44 LYS B O 1
ATOM 4356 N N . ASP B 1 45 ? 7.574 0.277 16.109 1 43.75 45 ASP B N 1
ATOM 4357 C CA . ASP B 1 45 ? 7.035 -0.306 14.883 1 43.75 45 ASP B CA 1
ATOM 4358 C C . ASP B 1 45 ? 8.023 -1.296 14.273 1 43.75 45 ASP B C 1
ATOM 4360 O O . ASP B 1 45 ? 7.617 -2.266 13.625 1 43.75 45 ASP B O 1
ATOM 4364 N N . TYR B 1 46 ? 9.289 -1.038 14.617 1 41.22 46 TYR B N 1
ATOM 4365 C CA . TYR B 1 46 ? 10.367 -1.912 14.164 1 41.22 46 TYR B CA 1
ATOM 4366 C C . TYR B 1 46 ? 10.312 -3.26 14.875 1 41.22 46 TYR B C 1
ATOM 4368 O O . TYR B 1 46 ? 10.594 -4.297 14.266 1 41.22 46 TYR B O 1
ATOM 4376 N N . LEU B 1 47 ? 10.023 -3.156 16.125 1 42.88 47 LEU B N 1
ATOM 4377 C CA . LEU B 1 47 ? 9.969 -4.41 16.875 1 42.88 47 LEU B CA 1
ATOM 4378 C C . LEU B 1 47 ? 8.875 -5.316 16.328 1 42.88 47 LEU B C 1
ATOM 4380 O O . LEU B 1 47 ? 9.016 -6.543 16.344 1 42.88 47 LEU B O 1
ATOM 4384 N N . GLY B 1 48 ? 7.875 -4.812 15.805 1 45.91 48 GLY B N 1
ATOM 4385 C CA . GLY B 1 48 ? 6.766 -5.617 15.328 1 45.91 48 GLY B CA 1
ATOM 4386 C C . GLY B 1 48 ? 7.074 -6.363 14.039 1 45.91 48 GLY B C 1
ATOM 4387 O O . GLY B 1 48 ? 6.797 -7.559 13.93 1 45.91 48 GLY B O 1
ATOM 4388 N N . ILE B 1 49 ? 7.684 -5.688 13.156 1 47 49 ILE B N 1
ATOM 4389 C CA . ILE B 1 49 ? 8.07 -6.352 11.914 1 47 49 ILE B CA 1
ATOM 4390 C C . ILE B 1 49 ? 9.148 -7.391 12.203 1 47 49 ILE B C 1
ATOM 4392 O O . ILE B 1 49 ? 9.117 -8.5 11.664 1 47 49 ILE B O 1
ATOM 4396 N N . SER B 1 50 ? 10.086 -6.941 13.125 1 47.41 50 SER B N 1
ATOM 4397 C CA . SER B 1 50 ? 11.117 -7.906 13.492 1 47.41 50 SER B CA 1
ATOM 4398 C C . SER B 1 50 ? 10.5 -9.195 14.039 1 47.41 50 SER B C 1
ATOM 4400 O O . SER B 1 50 ? 10.961 -10.289 13.711 1 47.41 50 SER B O 1
ATOM 4402 N N . SER B 1 51 ? 9.516 -9.023 14.766 1 49.78 51 SER B N 1
ATOM 4403 C CA . SER B 1 51 ? 8.883 -10.219 15.32 1 49.78 51 SER B CA 1
ATOM 4404 C C . SER B 1 51 ? 8.141 -11 14.242 1 49.78 51 SER B C 1
ATOM 4406 O O . SER B 1 51 ? 8.133 -12.227 14.258 1 49.78 51 SER B O 1
ATOM 4408 N N . THR B 1 52 ? 7.738 -10.312 13.297 1 47.94 52 THR B N 1
ATOM 4409 C CA . THR B 1 52 ? 7.039 -10.992 12.211 1 47.94 52 THR B CA 1
ATOM 4410 C C . THR B 1 52 ? 8.016 -11.82 11.375 1 47.94 52 THR B C 1
ATOM 4412 O O . THR B 1 52 ? 7.703 -12.938 10.969 1 47.94 52 THR B O 1
ATOM 4415 N N . VAL B 1 53 ? 9.148 -11.234 11.203 1 49.91 53 VAL B N 1
ATOM 4416 C CA . VAL B 1 53 ? 10.18 -11.945 10.453 1 49.91 53 VAL B CA 1
ATOM 4417 C C . VAL B 1 53 ? 10.617 -13.188 11.234 1 49.91 53 VAL B C 1
ATOM 4419 O O . VAL B 1 53 ? 10.734 -14.273 10.664 1 49.91 53 VAL B O 1
ATOM 4422 N N . LEU B 1 54 ? 10.82 -12.93 12.508 1 51.31 54 LEU B N 1
ATOM 4423 C CA . LEU B 1 54 ? 11.273 -14.055 13.32 1 51.31 54 LEU B CA 1
ATOM 4424 C C . LEU B 1 54 ? 10.219 -15.156 13.359 1 51.31 54 LEU B C 1
ATOM 4426 O O . LEU B 1 54 ? 10.547 -16.344 13.234 1 51.31 54 LEU B O 1
ATOM 4430 N N . VAL B 1 55 ? 9.008 -14.789 13.359 1 50.06 55 VAL B N 1
ATOM 4431 C CA . VAL B 1 55 ? 7.949 -15.797 13.469 1 50.06 55 VAL B CA 1
ATOM 4432 C C . VAL B 1 55 ? 7.773 -16.5 12.125 1 50.06 55 VAL B C 1
ATOM 4434 O O . VAL B 1 55 ? 7.578 -17.719 12.07 1 50.06 55 VAL B O 1
ATOM 4437 N N . SER B 1 56 ? 8 -15.805 11.078 1 49.19 56 SER B N 1
ATOM 4438 C CA . SER B 1 56 ? 7.891 -16.438 9.766 1 49.19 56 SER B CA 1
ATOM 4439 C C . SER B 1 56 ? 9.016 -17.438 9.539 1 49.19 56 SER B C 1
ATOM 4441 O O . SER B 1 56 ? 8.789 -18.516 9 1 49.19 56 SER B O 1
ATOM 4443 N N . LEU B 1 57 ? 10.148 -17 9.977 1 49.59 57 LEU B N 1
ATOM 4444 C CA . LEU B 1 57 ? 11.297 -17.891 9.828 1 49.59 57 LEU B CA 1
ATOM 4445 C C . LEU B 1 57 ? 11.141 -19.141 10.703 1 49.59 57 LEU B C 1
ATOM 4447 O O . LEU B 1 57 ? 11.414 -20.25 10.266 1 49.59 57 LEU B O 1
ATOM 4451 N N . LEU B 1 58 ? 10.742 -18.906 11.906 1 50.69 58 LEU B N 1
ATOM 4452 C CA . LEU B 1 58 ? 10.562 -20.031 12.812 1 50.69 58 LEU B CA 1
ATOM 4453 C C . LEU B 1 58 ? 9.469 -20.969 12.297 1 50.69 58 LEU B C 1
ATOM 4455 O O . LEU B 1 58 ? 9.602 -22.188 12.383 1 50.69 58 LEU B O 1
ATOM 4459 N N . PHE B 1 59 ? 8.508 -20.406 11.719 1 47.38 59 PHE B N 1
ATOM 4460 C CA . PHE B 1 59 ? 7.395 -21.219 11.242 1 47.38 59 PHE B CA 1
ATOM 4461 C C . PHE B 1 59 ? 7.781 -21.969 9.969 1 47.38 59 PHE B C 1
ATOM 4463 O O . PHE B 1 59 ? 7.426 -23.141 9.805 1 47.38 59 PHE B O 1
ATOM 4470 N N . GLY B 1 60 ? 8.477 -21.328 9.086 1 47.44 60 GLY B N 1
ATOM 4471 C CA . GLY B 1 60 ? 9.031 -22.062 7.957 1 47.44 60 GLY B CA 1
ATOM 4472 C C . GLY B 1 60 ? 9.867 -23.25 8.375 1 47.44 60 GLY B C 1
ATOM 4473 O O . GLY B 1 60 ? 9.719 -24.344 7.824 1 47.44 60 GLY B O 1
ATOM 4474 N N . LEU B 1 61 ? 10.672 -22.953 9.359 1 50.06 61 LEU B N 1
ATOM 4475 C CA . LEU B 1 61 ? 11.516 -24.016 9.867 1 50.06 61 LEU B CA 1
ATOM 4476 C C . LEU B 1 61 ? 10.68 -25.141 10.477 1 50.06 61 LEU B C 1
ATOM 4478 O O . LEU B 1 61 ? 10.969 -26.312 10.273 1 50.06 61 LEU B O 1
ATOM 4482 N N . ALA B 1 62 ? 9.664 -24.781 11.18 1 48.59 62 ALA B N 1
ATOM 4483 C CA . ALA B 1 62 ? 8.812 -25.797 11.805 1 48.59 62 ALA B CA 1
ATOM 4484 C C . ALA B 1 62 ? 8.086 -26.625 10.75 1 48.59 62 ALA B C 1
ATOM 4486 O O . ALA B 1 62 ? 7.977 -27.844 10.875 1 48.59 62 ALA B O 1
ATOM 4487 N N . LEU B 1 63 ? 7.699 -26 9.781 1 48.47 63 LEU B N 1
ATOM 4488 C CA . LEU B 1 63 ? 6.949 -26.703 8.75 1 48.47 63 LEU B CA 1
ATOM 4489 C C . LEU B 1 63 ? 7.855 -27.656 7.977 1 48.47 63 LEU B C 1
ATOM 4491 O O . LEU B 1 63 ? 7.441 -28.766 7.625 1 48.47 63 LEU B O 1
ATOM 4495 N N . VAL B 1 64 ? 9.062 -27.234 7.703 1 49.59 64 VAL B N 1
ATOM 4496 C CA . VAL B 1 64 ? 10.047 -28.125 7.086 1 49.59 64 VAL B CA 1
ATOM 4497 C C . VAL B 1 64 ? 10.289 -29.328 7.988 1 49.59 64 VAL B C 1
ATOM 4499 O O . VAL B 1 64 ? 10.367 -30.469 7.508 1 49.59 64 VAL B O 1
ATOM 4502 N N . LEU B 1 65 ? 10.383 -29.047 9.156 1 48.53 65 LEU B N 1
ATOM 4503 C CA . LEU B 1 65 ? 10.641 -30.141 10.086 1 48.53 65 LEU B CA 1
ATOM 4504 C C . LEU B 1 65 ? 9.469 -31.125 10.117 1 48.53 65 LEU B C 1
ATOM 4506 O O . LEU B 1 65 ? 9.672 -32.344 10.141 1 48.53 65 LEU B O 1
ATOM 4510 N N . VAL B 1 66 ? 8.281 -30.625 10.133 1 45.81 66 VAL B N 1
ATOM 4511 C CA . VAL B 1 66 ? 7.113 -31.5 10.211 1 45.81 66 VAL B CA 1
ATOM 4512 C C . VAL B 1 66 ? 7.004 -32.312 8.93 1 45.81 66 VAL B C 1
ATOM 4514 O O . VAL B 1 66 ? 6.699 -33.531 8.969 1 45.81 66 VAL B O 1
ATOM 4517 N N . ASN B 1 67 ? 7.199 -31.75 7.844 1 45.16 67 ASN B N 1
ATOM 4518 C CA . ASN B 1 67 ? 7.133 -32.5 6.594 1 45.16 67 ASN B CA 1
ATOM 4519 C C . ASN B 1 67 ? 8.203 -33.594 6.535 1 45.16 67 ASN B C 1
ATOM 4521 O O . ASN B 1 67 ? 7.949 -34.688 6.051 1 45.16 67 ASN B O 1
ATOM 4525 N N . SER B 1 68 ? 9.391 -33.219 6.855 1 47.84 68 SER B N 1
ATOM 4526 C CA . SER B 1 68 ? 10.445 -34.219 6.887 1 47.84 68 SER B CA 1
ATOM 4527 C C . SER B 1 68 ? 10.078 -35.375 7.797 1 47.84 68 SER B C 1
ATOM 4529 O O . SER B 1 68 ? 10.469 -36.531 7.539 1 47.84 68 SER B O 1
ATOM 4531 N N . TRP B 1 69 ? 9.516 -35.031 8.797 1 44.84 69 TRP B N 1
ATOM 4532 C CA . TRP B 1 69 ? 9.148 -36.094 9.727 1 44.84 69 TRP B CA 1
ATOM 4533 C C . TRP B 1 69 ? 8.102 -37 9.109 1 44.84 69 TRP B C 1
ATOM 4535 O O . TRP B 1 69 ? 8.164 -38.219 9.273 1 44.84 69 TRP B O 1
ATOM 4545 N N . PHE B 1 70 ? 7.125 -36.406 8.492 1 43.5 70 PHE B N 1
ATOM 4546 C CA . PHE B 1 70 ? 6.035 -37.25 8 1 43.5 70 PHE B CA 1
ATOM 4547 C C . PHE B 1 70 ? 6.434 -37.969 6.711 1 43.5 70 PHE B C 1
ATOM 4549 O O . PHE B 1 70 ? 5.859 -39 6.363 1 43.5 70 PHE B O 1
ATOM 4556 N N . ASN B 1 71 ? 7.176 -37.375 5.867 1 44.69 71 ASN B N 1
ATOM 4557 C CA . ASN B 1 71 ? 7.516 -38.062 4.625 1 44.69 71 ASN B CA 1
ATOM 4558 C C . ASN B 1 71 ? 8.852 -38.781 4.73 1 44.69 71 ASN B C 1
ATOM 4560 O O . ASN B 1 71 ? 9.906 -38.188 4.547 1 44.69 71 ASN B O 1
ATOM 4564 N N . GLN B 1 72 ? 8.898 -39.75 5.422 1 44.62 72 GLN B N 1
ATOM 4565 C CA . GLN B 1 72 ? 10.016 -40.688 5.445 1 44.62 72 GLN B CA 1
ATOM 4566 C C . GLN B 1 72 ? 10.344 -41.188 4.039 1 44.62 72 GLN B C 1
ATOM 4568 O O . GLN B 1 72 ? 9.445 -41.594 3.297 1 44.62 72 GLN B O 1
ATOM 4573 N N . PRO B 1 73 ? 11.539 -40.781 3.615 1 43.25 73 PRO B N 1
ATOM 4574 C CA . PRO B 1 73 ? 12.039 -41.156 2.289 1 43.25 73 PRO B CA 1
ATOM 4575 C C . PRO B 1 73 ? 11.844 -42.656 1.988 1 43.25 73 PRO B C 1
ATOM 4577 O O . PRO B 1 73 ? 12.398 -43.5 2.689 1 43.25 73 PRO B O 1
ATOM 4580 N N . THR B 1 74 ? 10.641 -43.219 1.832 1 42.09 74 THR B N 1
ATOM 4581 C CA . THR B 1 74 ? 10.914 -44.562 1.347 1 42.09 74 THR B CA 1
ATOM 4582 C C . THR B 1 74 ? 11.891 -44.531 0.177 1 42.09 74 THR B C 1
ATOM 4584 O O . THR B 1 74 ? 13.047 -44.906 0.317 1 42.09 74 THR B O 1
ATOM 4587 N N . VAL B 1 75 ? 11.375 -45.125 -1.077 1 41.25 75 VAL B N 1
ATOM 4588 C CA . VAL B 1 75 ? 12.078 -45.469 -2.303 1 41.25 75 VAL B CA 1
ATOM 4589 C C . VAL B 1 75 ? 12.617 -44.219 -2.977 1 41.25 75 VAL B C 1
ATOM 4591 O O . VAL B 1 75 ? 12.078 -43.125 -2.795 1 41.25 75 VAL B O 1
ATOM 4594 N N . GLU B 1 76 ? 13.82 -44.156 -3.486 1 47.38 76 GLU B N 1
ATOM 4595 C CA . GLU B 1 76 ? 14.672 -43.281 -4.297 1 47.38 76 GLU B CA 1
ATOM 4596 C C . GLU B 1 76 ? 13.852 -42.5 -5.305 1 47.38 76 GLU B C 1
ATOM 4598 O O . GLU B 1 76 ? 13.758 -42.875 -6.477 1 47.38 76 GLU B O 1
ATOM 4603 N N . GLU B 1 77 ? 12.711 -41.938 -4.965 1 54.12 77 GLU B N 1
ATOM 4604 C CA . GLU B 1 77 ? 11.812 -41.375 -5.965 1 54.12 77 GLU B CA 1
ATOM 4605 C C . GLU B 1 77 ? 12.344 -40.031 -6.488 1 54.12 77 GLU B C 1
ATOM 4607 O O . GLU B 1 77 ? 12.883 -39.25 -5.727 1 54.12 77 GLU B O 1
ATOM 4612 N N . VAL B 1 78 ? 12.719 -39.938 -7.848 1 59.81 78 VAL B N 1
ATOM 4613 C CA . VAL B 1 78 ? 13.086 -38.781 -8.656 1 59.81 78 VAL B CA 1
ATOM 4614 C C . VAL B 1 78 ? 11.992 -37.719 -8.578 1 59.81 78 VAL B C 1
ATOM 4616 O O . VAL B 1 78 ? 10.805 -38.062 -8.555 1 59.81 78 VAL B O 1
ATOM 4619 N N . VAL B 1 79 ? 12.328 -36.562 -8.211 1 62.88 79 VAL B N 1
ATOM 4620 C CA . VAL B 1 79 ? 11.391 -35.438 -8.18 1 62.88 79 VAL B CA 1
ATOM 4621 C C . VAL B 1 79 ? 10.625 -35.375 -9.5 1 62.88 79 VAL B C 1
ATOM 4623 O O . VAL B 1 79 ? 11.227 -35.312 -10.578 1 62.88 79 VAL B O 1
ATOM 4626 N N . PRO B 1 80 ? 9.273 -35.406 -9.32 1 65.88 80 PRO B N 1
ATOM 4627 C CA . PRO B 1 80 ? 8.523 -35.281 -10.578 1 65.88 80 PRO B CA 1
ATOM 4628 C C . PRO B 1 80 ? 8.734 -33.938 -11.258 1 65.88 80 PRO B C 1
ATOM 4630 O O . PRO B 1 80 ? 8.836 -32.906 -10.578 1 65.88 80 PRO B O 1
ATOM 4633 N N . ARG B 1 81 ? 8.906 -33.906 -12.508 1 71.62 81 ARG B N 1
ATOM 4634 C CA . ARG B 1 81 ? 9.117 -32.719 -13.328 1 71.62 81 ARG B CA 1
ATOM 4635 C C . ARG B 1 81 ? 7.957 -31.734 -13.188 1 71.62 81 ARG B C 1
ATOM 4637 O O . ARG B 1 81 ? 8.156 -30.516 -13.234 1 71.62 81 ARG B O 1
ATOM 4644 N N . SER B 1 82 ? 6.82 -32.25 -12.898 1 71.62 82 SER B N 1
ATOM 4645 C CA . SER B 1 82 ? 5.641 -31.391 -12.727 1 71.62 82 SER B CA 1
ATOM 4646 C C . SER B 1 82 ? 5.742 -30.547 -11.469 1 71.62 82 SER B C 1
ATOM 4648 O O . SER B 1 82 ? 5.32 -29.391 -11.453 1 71.62 82 SER B O 1
ATOM 4650 N N . THR B 1 83 ? 6.43 -31.109 -10.492 1 73.31 83 THR B N 1
ATOM 4651 C CA . THR B 1 83 ? 6.574 -30.359 -9.242 1 73.31 83 THR B CA 1
ATOM 4652 C C . THR B 1 83 ? 7.547 -29.203 -9.406 1 73.31 83 THR B C 1
ATOM 4654 O O . THR B 1 83 ? 7.344 -28.125 -8.836 1 73.31 83 THR B O 1
ATOM 4657 N N . TYR B 1 84 ? 8.539 -29.438 -10.203 1 77.5 84 TYR B N 1
ATOM 4658 C CA . TYR B 1 84 ? 9.484 -28.375 -10.484 1 77.5 84 TYR B CA 1
ATOM 4659 C C . TYR B 1 84 ? 8.812 -27.219 -11.234 1 77.5 84 TYR B C 1
ATOM 4661 O O . TYR B 1 84 ? 9.055 -26.047 -10.93 1 77.5 84 TYR B O 1
ATOM 4669 N N . LEU B 1 85 ? 7.98 -27.594 -12.094 1 79.75 85 LEU B N 1
ATOM 4670 C CA . LEU B 1 85 ? 7.27 -26.594 -12.875 1 79.75 85 LEU B CA 1
ATOM 4671 C C . LEU B 1 85 ? 6.359 -25.75 -11.984 1 79.75 85 LEU B C 1
ATOM 4673 O O . LEU B 1 85 ? 6.312 -24.531 -12.117 1 79.75 85 LEU B O 1
ATOM 4677 N N . MET B 1 86 ? 5.746 -26.391 -11.039 1 79.81 86 MET B N 1
ATOM 4678 C CA . MET B 1 86 ? 4.832 -25.703 -10.133 1 79.81 86 MET B CA 1
ATOM 4679 C C . MET B 1 86 ? 5.578 -24.688 -9.281 1 79.81 86 MET B C 1
ATOM 4681 O O . MET B 1 86 ? 5.102 -23.562 -9.094 1 79.81 86 MET B O 1
ATOM 4685 N N . VAL B 1 87 ? 6.684 -25.047 -8.828 1 84.12 87 VAL B N 1
ATOM 4686 C CA . VAL B 1 87 ? 7.465 -24.172 -7.965 1 84.12 87 VAL B CA 1
ATOM 4687 C C . VAL B 1 87 ? 7.941 -22.953 -8.758 1 84.12 87 VAL B C 1
ATOM 4689 O O . VAL B 1 87 ? 7.898 -21.828 -8.258 1 84.12 87 VAL B O 1
ATOM 4692 N N . MET B 1 88 ? 8.359 -23.188 -9.992 1 87.62 88 MET B N 1
ATOM 4693 C CA . MET B 1 88 ? 8.844 -22.094 -10.828 1 87.62 88 MET B CA 1
ATOM 4694 C C . MET B 1 88 ? 7.727 -21.109 -11.133 1 87.62 88 MET B C 1
ATOM 4696 O O . MET B 1 88 ? 7.945 -19.891 -11.141 1 87.62 88 MET B O 1
ATOM 4700 N N . ILE B 1 89 ? 6.578 -21.625 -11.281 1 86.44 89 ILE B N 1
ATOM 4701 C CA . ILE B 1 89 ? 5.438 -20.766 -11.586 1 86.44 89 ILE B CA 1
ATOM 4702 C C . ILE B 1 89 ? 5.055 -19.953 -10.352 1 86.44 89 ILE B C 1
ATOM 4704 O O . ILE B 1 89 ? 4.766 -18.75 -10.453 1 86.44 89 ILE B O 1
ATOM 4708 N N . ALA B 1 90 ? 5.059 -20.672 -9.234 1 87.56 90 ALA B N 1
ATOM 4709 C CA . ALA B 1 90 ? 4.77 -19.984 -7.977 1 87.56 90 ALA B CA 1
ATOM 4710 C C . ALA B 1 90 ? 5.719 -18.812 -7.766 1 87.56 90 ALA B C 1
ATOM 4712 O O . ALA B 1 90 ? 5.281 -17.688 -7.516 1 87.56 90 ALA B O 1
ATOM 4713 N N . LEU B 1 91 ? 6.957 -19.062 -7.961 1 91.69 91 LEU B N 1
ATOM 4714 C CA . LEU B 1 91 ? 7.977 -18.031 -7.738 1 91.69 91 LEU B CA 1
ATOM 4715 C C . LEU B 1 91 ? 7.871 -16.922 -8.773 1 91.69 91 LEU B C 1
ATOM 4717 O O . LEU B 1 91 ? 8.062 -15.75 -8.445 1 91.69 91 LEU B O 1
ATOM 4721 N N . PHE B 1 92 ? 7.535 -17.297 -9.984 1 91.25 92 PHE B N 1
ATOM 4722 C CA . PHE B 1 92 ? 7.387 -16.312 -11.055 1 91.25 92 PHE B CA 1
ATOM 4723 C C . PHE B 1 92 ? 6.312 -15.289 -10.711 1 91.25 92 PHE B C 1
ATOM 4725 O O . PHE B 1 92 ? 6.547 -14.086 -10.812 1 91.25 92 PHE B O 1
ATOM 4732 N N . PHE B 1 93 ? 5.27 -15.719 -10.258 1 89.44 93 PHE B N 1
ATOM 4733 C CA . PHE B 1 93 ? 4.16 -14.797 -10.055 1 89.44 93 PHE B CA 1
ATOM 4734 C C . PHE B 1 93 ? 4.332 -14.016 -8.758 1 89.44 93 PHE B C 1
ATOM 4736 O O . PHE B 1 93 ? 3.967 -12.844 -8.688 1 89.44 93 PHE B O 1
ATOM 4743 N N . ILE B 1 94 ? 4.883 -14.648 -7.707 1 91.44 94 ILE B N 1
ATOM 4744 C CA . ILE B 1 94 ? 5.164 -13.906 -6.48 1 91.44 94 ILE B CA 1
ATOM 4745 C C . ILE B 1 94 ? 6.164 -12.789 -6.766 1 91.44 94 ILE B C 1
ATOM 4747 O O . ILE B 1 94 ? 5.961 -11.648 -6.352 1 91.44 94 ILE B O 1
ATOM 4751 N N . ASP B 1 95 ? 7.191 -13.094 -7.516 1 92.88 95 ASP B N 1
ATOM 4752 C CA . ASP B 1 95 ? 8.211 -12.102 -7.84 1 92.88 95 ASP B CA 1
ATOM 4753 C C . ASP B 1 95 ? 7.66 -11.031 -8.773 1 92.88 95 ASP B C 1
ATOM 4755 O O . ASP B 1 95 ? 8.117 -9.883 -8.75 1 92.88 95 ASP B O 1
ATOM 4759 N N . THR B 1 96 ? 6.727 -11.414 -9.625 1 89.31 96 THR B N 1
ATOM 4760 C CA . THR B 1 96 ? 6.082 -10.422 -10.484 1 89.31 96 THR B CA 1
ATOM 4761 C C . THR B 1 96 ? 5.367 -9.367 -9.648 1 89.31 96 THR B C 1
ATOM 4763 O O . THR B 1 96 ? 5.504 -8.172 -9.898 1 89.31 96 THR B O 1
ATOM 4766 N N . VAL B 1 97 ? 4.66 -9.82 -8.648 1 90.12 97 VAL B N 1
ATOM 4767 C CA . VAL B 1 97 ? 3.939 -8.883 -7.789 1 90.12 97 VAL B CA 1
ATOM 4768 C C . VAL B 1 97 ? 4.934 -8.039 -7 1 90.12 97 VAL B C 1
ATOM 4770 O O . VAL B 1 97 ? 4.738 -6.832 -6.836 1 90.12 97 VAL B O 1
ATOM 4773 N N . ALA B 1 98 ? 5.996 -8.672 -6.535 1 92.31 98 ALA B N 1
ATOM 4774 C CA . ALA B 1 98 ? 7.027 -7.934 -5.816 1 92.31 98 ALA B CA 1
ATOM 4775 C C . ALA B 1 98 ? 7.672 -6.875 -6.707 1 92.31 98 ALA B C 1
ATOM 4777 O O . ALA B 1 98 ? 7.977 -5.77 -6.25 1 92.31 98 ALA B O 1
ATOM 4778 N N . PHE B 1 99 ? 7.926 -7.203 -7.973 1 92.06 99 PHE B N 1
ATOM 4779 C CA . PHE B 1 99 ? 8.477 -6.262 -8.938 1 92.06 99 PHE B CA 1
ATOM 4780 C C . PHE B 1 99 ? 7.566 -5.051 -9.094 1 92.06 99 PHE B C 1
ATOM 4782 O O . PHE B 1 99 ? 8.031 -3.91 -9.031 1 92.06 99 PHE B O 1
ATOM 4789 N N . ILE B 1 100 ? 6.293 -5.305 -9.25 1 86.19 100 ILE B N 1
ATOM 4790 C CA . ILE B 1 100 ? 5.328 -4.23 -9.453 1 86.19 100 ILE B CA 1
ATOM 4791 C C . ILE B 1 100 ? 5.27 -3.348 -8.211 1 86.19 100 ILE B C 1
ATOM 4793 O O . ILE B 1 100 ? 5.238 -2.119 -8.32 1 86.19 100 ILE B O 1
ATOM 4797 N N . PHE B 1 101 ? 5.281 -3.949 -7.082 1 90.5 101 PHE B N 1
ATOM 4798 C CA . PHE B 1 101 ? 5.23 -3.205 -5.828 1 90.5 101 PHE B CA 1
ATOM 4799 C C . PHE B 1 101 ? 6.426 -2.266 -5.707 1 90.5 101 PHE B C 1
ATOM 4801 O O . PHE B 1 101 ? 6.262 -1.078 -5.422 1 90.5 101 PHE B O 1
ATOM 4808 N N . MET B 1 102 ? 7.582 -2.82 -5.918 1 90.94 102 MET B N 1
ATOM 4809 C CA . MET B 1 102 ? 8.797 -2.02 -5.754 1 90.94 102 MET B CA 1
ATOM 4810 C C . MET B 1 102 ? 8.883 -0.938 -6.828 1 90.94 102 MET B C 1
ATOM 4812 O O . MET B 1 102 ? 9.383 0.156 -6.57 1 90.94 102 MET B O 1
ATOM 4816 N N . GLN B 1 103 ? 8.383 -1.234 -7.992 1 86.94 103 GLN B N 1
ATOM 4817 C CA . GLN B 1 103 ? 8.359 -0.23 -9.047 1 86.94 103 GLN B CA 1
ATOM 4818 C C . GLN B 1 103 ? 7.438 0.932 -8.68 1 86.94 103 GLN B C 1
ATOM 4820 O O . GLN B 1 103 ? 7.793 2.096 -8.883 1 86.94 103 GLN B O 1
ATOM 4825 N N . LEU B 1 104 ? 6.309 0.633 -8.141 1 85.81 104 LEU B N 1
ATOM 4826 C CA . LEU B 1 104 ? 5.363 1.664 -7.723 1 85.81 104 LEU B CA 1
ATOM 4827 C C . LEU B 1 104 ? 5.906 2.453 -6.535 1 85.81 104 LEU B C 1
ATOM 4829 O O . LEU B 1 104 ? 5.68 3.66 -6.434 1 85.81 104 LEU B O 1
ATOM 4833 N N . TYR B 1 105 ? 6.602 1.782 -5.684 1 88 105 TYR B N 1
ATOM 4834 C CA . TYR B 1 105 ? 7.219 2.459 -4.551 1 88 105 TYR B CA 1
ATOM 4835 C C . TYR B 1 105 ? 8.234 3.492 -5.02 1 88 105 TYR B C 1
ATOM 4837 O O . TYR B 1 105 ? 8.328 4.582 -4.453 1 88 105 TYR B O 1
ATOM 4845 N N . PHE B 1 106 ? 9.023 3.137 -6.027 1 88.12 106 PHE B N 1
ATOM 4846 C CA . PHE B 1 106 ? 9.992 4.066 -6.594 1 88.12 106 PHE B CA 1
ATOM 4847 C C . PHE B 1 106 ? 9.289 5.254 -7.238 1 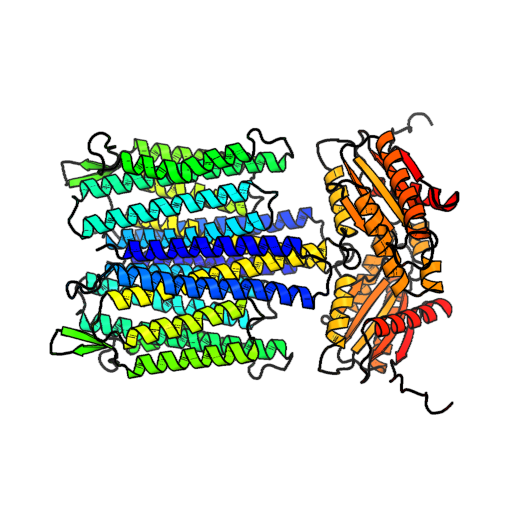88.12 106 PHE B C 1
ATOM 4849 O O . PHE B 1 106 ? 9.742 6.395 -7.109 1 88.12 106 PHE B O 1
ATOM 4856 N N . ILE B 1 107 ? 8.219 5.02 -7.879 1 78.56 107 ILE B N 1
ATOM 4857 C CA . ILE B 1 107 ? 7.465 6.074 -8.539 1 78.56 107 ILE B CA 1
ATOM 4858 C C . ILE B 1 107 ? 6.883 7.023 -7.5 1 78.56 107 ILE B C 1
ATOM 4860 O O . ILE B 1 107 ? 6.848 8.242 -7.707 1 78.56 107 ILE B O 1
ATOM 4864 N N . TYR B 1 108 ? 6.453 6.445 -6.438 1 80.69 108 TYR B N 1
ATOM 4865 C CA . TYR B 1 108 ? 5.914 7.234 -5.336 1 80.69 108 TYR B CA 1
ATOM 4866 C C . TYR B 1 108 ? 6.988 8.125 -4.73 1 80.69 108 TYR B C 1
ATOM 4868 O O . TYR B 1 108 ? 6.734 9.289 -4.414 1 80.69 108 TYR B O 1
ATOM 4876 N N . ASP B 1 109 ? 8.141 7.508 -4.539 1 80.25 109 ASP B N 1
ATOM 4877 C CA . ASP B 1 109 ? 9.258 8.266 -3.98 1 80.25 109 ASP B CA 1
ATOM 4878 C C . ASP B 1 109 ? 10.5 8.141 -4.863 1 80.25 109 ASP B C 1
ATOM 4880 O O . ASP B 1 109 ? 11.328 7.254 -4.648 1 80.25 109 ASP B O 1
ATOM 4884 N N . ARG B 1 110 ? 10.711 9.086 -5.723 1 78.44 110 ARG B N 1
ATOM 4885 C CA . ARG B 1 110 ? 11.773 9.031 -6.723 1 78.44 110 ARG B CA 1
ATOM 4886 C C . ARG B 1 110 ? 13.125 9.344 -6.102 1 78.44 110 ARG B C 1
ATOM 4888 O O . ARG B 1 110 ? 14.172 9.086 -6.707 1 78.44 110 ARG B O 1
ATOM 4895 N N . ARG B 1 111 ? 13.164 9.93 -4.965 1 75.56 111 ARG B N 1
ATOM 4896 C CA . ARG B 1 111 ? 14.422 10.273 -4.309 1 75.56 111 ARG B CA 1
ATOM 4897 C C . ARG B 1 111 ? 15.148 9.016 -3.832 1 75.56 111 ARG B C 1
ATOM 4899 O O . ARG B 1 111 ? 16.375 9.023 -3.676 1 75.56 111 ARG B O 1
ATOM 4906 N N . GLN B 1 112 ? 14.312 7.957 -3.615 1 85.69 112 GLN B N 1
ATOM 4907 C CA . GLN B 1 112 ? 14.906 6.699 -3.176 1 85.69 112 GLN B CA 1
ATOM 4908 C C . GLN B 1 112 ? 15.219 5.797 -4.363 1 85.69 112 GLN B C 1
ATOM 4910 O O . GLN B 1 112 ? 14.508 4.824 -4.617 1 85.69 112 GLN B O 1
ATOM 4915 N N . PHE B 1 113 ? 16.328 5.973 -5.008 1 88.69 113 PHE B N 1
ATOM 4916 C CA . PHE B 1 113 ? 16.75 5.273 -6.219 1 88.69 113 PHE B CA 1
ATOM 4917 C C . PHE B 1 113 ? 17.016 3.803 -5.926 1 88.69 113 PHE B C 1
ATOM 4919 O O . PHE B 1 113 ? 16.891 2.953 -6.812 1 88.69 113 PHE B O 1
ATOM 4926 N N . SER B 1 114 ? 17.359 3.43 -4.688 1 92.25 114 SER B N 1
ATOM 4927 C CA . SER B 1 114 ? 17.594 2.049 -4.273 1 92.25 114 SER B CA 1
ATOM 4928 C C . SER B 1 114 ? 16.359 1.185 -4.547 1 92.25 114 SER B C 1
ATOM 4930 O O . SER B 1 114 ? 16.484 0.003 -4.875 1 92.25 114 SER B O 1
ATOM 4932 N N . ASN B 1 115 ? 15.156 1.765 -4.457 1 91.5 115 ASN B N 1
ATOM 4933 C CA . ASN B 1 115 ? 13.93 1.02 -4.727 1 91.5 115 ASN B CA 1
ATOM 4934 C C . ASN B 1 115 ? 13.82 0.637 -6.199 1 91.5 115 ASN B C 1
ATOM 4936 O O . ASN B 1 115 ? 13.266 -0.413 -6.531 1 91.5 115 ASN B O 1
ATOM 4940 N N . CYS B 1 116 ? 14.305 1.468 -7.047 1 90.5 116 CYS B N 1
ATOM 4941 C CA . CYS B 1 116 ? 14.328 1.15 -8.469 1 90.5 116 CYS B CA 1
ATOM 4942 C C . CYS B 1 116 ? 15.219 -0.058 -8.742 1 90.5 116 CYS B C 1
ATOM 4944 O O . CYS B 1 116 ? 14.82 -0.974 -9.469 1 90.5 116 CYS B O 1
ATOM 4946 N N . ILE B 1 117 ? 16.359 -0.054 -8.141 1 94.88 117 ILE B N 1
ATOM 4947 C CA . ILE B 1 117 ? 17.297 -1.15 -8.344 1 94.88 117 ILE B CA 1
ATOM 4948 C C . ILE B 1 117 ? 16.734 -2.434 -7.738 1 94.88 117 ILE B C 1
ATOM 4950 O O . ILE B 1 117 ? 16.875 -3.514 -8.312 1 94.88 117 ILE B O 1
ATOM 4954 N N . LEU B 1 118 ? 16.094 -2.318 -6.566 1 95.12 118 LEU B N 1
ATOM 4955 C CA . LEU B 1 118 ? 15.453 -3.482 -5.965 1 95.12 118 LEU B CA 1
ATOM 4956 C C . LEU B 1 118 ? 14.375 -4.043 -6.883 1 95.12 118 LEU B C 1
ATOM 4958 O O . LEU B 1 118 ? 14.203 -5.258 -6.977 1 95.12 118 LEU B O 1
ATOM 4962 N N . SER B 1 119 ? 13.578 -3.15 -7.551 1 93.31 119 SER B N 1
ATOM 4963 C CA . SER B 1 119 ? 12.578 -3.596 -8.516 1 93.31 119 SER B CA 1
ATOM 4964 C C . SER B 1 119 ? 13.227 -4.371 -9.664 1 93.31 119 SER B C 1
ATOM 4966 O O . SER B 1 119 ? 12.695 -5.391 -10.102 1 93.31 119 SER B O 1
ATOM 4968 N N . LEU B 1 120 ? 14.375 -3.936 -10.125 1 92.62 120 LEU B N 1
ATOM 4969 C CA . LEU B 1 120 ? 15.102 -4.609 -11.203 1 92.62 120 LEU B CA 1
ATOM 4970 C C . LEU B 1 120 ? 15.625 -5.961 -10.742 1 92.62 120 LEU B C 1
ATOM 4972 O O . LEU B 1 120 ? 15.719 -6.898 -11.531 1 92.62 120 LEU B O 1
ATOM 4976 N N . ALA B 1 121 ? 15.953 -6.078 -9.469 1 96.12 121 ALA B N 1
ATOM 4977 C CA . ALA B 1 121 ? 16.391 -7.359 -8.922 1 96.12 121 ALA B CA 1
ATOM 4978 C C . ALA B 1 121 ? 15.289 -8.414 -9.055 1 96.12 121 ALA B C 1
ATOM 4980 O O . ALA B 1 121 ? 15.555 -9.539 -9.492 1 96.12 121 ALA B O 1
ATOM 4981 N N . PHE B 1 122 ? 14.062 -8.078 -8.734 1 93.75 122 PHE B N 1
ATOM 4982 C CA . PHE B 1 122 ? 12.945 -9.008 -8.875 1 93.75 122 PHE B CA 1
ATOM 4983 C C . PHE B 1 122 ? 12.648 -9.281 -10.344 1 93.75 122 PHE B C 1
ATOM 4985 O O . PHE B 1 122 ? 12.305 -10.406 -10.711 1 93.75 122 PHE B O 1
ATOM 4992 N N . LEU B 1 123 ? 12.805 -8.266 -11.18 1 90.81 123 LEU B N 1
ATOM 4993 C CA . LEU B 1 123 ? 12.594 -8.422 -12.617 1 90.81 123 LEU B CA 1
ATOM 4994 C C . LEU B 1 123 ? 13.578 -9.43 -13.195 1 90.81 123 LEU B C 1
ATOM 4996 O O . LEU B 1 123 ? 13.211 -10.242 -14.047 1 90.81 123 LEU B O 1
ATOM 5000 N N . SER B 1 124 ? 14.789 -9.344 -12.773 1 93.25 124 SER B N 1
ATOM 5001 C CA . SER B 1 124 ? 15.812 -10.25 -13.281 1 93.25 124 SER B CA 1
ATOM 5002 C C . SER B 1 124 ? 15.445 -11.703 -13.016 1 93.25 124 SER B C 1
ATOM 5004 O O . SER B 1 124 ? 15.703 -12.578 -13.844 1 93.25 124 SER B O 1
ATOM 5006 N N . CYS B 1 125 ? 14.828 -12 -11.875 1 94.19 125 CYS B N 1
ATOM 5007 C CA . CYS B 1 125 ? 14.438 -13.359 -11.523 1 94.19 125 CYS B CA 1
ATOM 5008 C C . CYS B 1 125 ? 13.375 -13.891 -12.477 1 94.19 125 CYS B C 1
ATOM 5010 O O . CYS B 1 125 ? 13.336 -15.086 -12.766 1 94.19 125 CYS B O 1
ATOM 5012 N N . LEU B 1 126 ? 12.531 -13.031 -13 1 90.12 126 LEU B N 1
ATOM 5013 C CA . LEU B 1 126 ? 11.445 -13.453 -13.883 1 90.12 126 LEU B CA 1
ATOM 5014 C C . LEU B 1 126 ? 11.992 -14.062 -15.164 1 90.12 126 LEU B C 1
ATOM 5016 O O . LEU B 1 126 ? 11.477 -15.078 -15.648 1 90.12 126 LEU B O 1
ATOM 5020 N N . ILE B 1 127 ? 13.07 -13.531 -15.68 1 87.25 127 ILE B N 1
ATOM 5021 C CA . ILE B 1 127 ? 13.672 -14.023 -16.906 1 87.25 127 ILE B CA 1
ATOM 5022 C C . ILE B 1 127 ? 14.227 -15.43 -16.703 1 87.25 127 ILE B C 1
ATOM 5024 O O . ILE B 1 127 ? 14 -16.328 -17.516 1 87.25 127 ILE B O 1
ATOM 5028 N N . TYR B 1 128 ? 14.828 -15.609 -15.578 1 92.25 128 TYR B N 1
ATOM 5029 C CA . TYR B 1 128 ? 15.398 -16.922 -15.273 1 92.25 128 TYR B CA 1
ATOM 5030 C C . TYR B 1 128 ? 14.297 -17.953 -15.055 1 92.25 128 TYR B C 1
ATOM 5032 O O . TYR B 1 128 ? 14.438 -19.109 -15.438 1 92.25 128 TYR B O 1
ATOM 5040 N N . PHE B 1 129 ? 13.211 -17.562 -14.438 1 91.06 129 PHE B N 1
ATOM 5041 C CA . PHE B 1 129 ? 12.102 -18.484 -14.219 1 91.06 129 PHE B CA 1
ATOM 5042 C C . PHE B 1 129 ? 11.492 -18.938 -15.539 1 91.06 129 PHE B C 1
ATOM 5044 O O . PHE B 1 129 ? 11.203 -20.125 -15.727 1 91.06 129 PHE B O 1
ATOM 5051 N N . ILE B 1 130 ? 11.359 -17.984 -16.453 1 84.56 130 ILE B N 1
ATOM 5052 C CA . ILE B 1 130 ? 10.781 -18.297 -17.75 1 84.56 130 ILE B CA 1
ATOM 5053 C C . ILE B 1 130 ? 11.672 -19.297 -18.484 1 84.56 130 ILE B C 1
ATOM 5055 O O . ILE B 1 130 ? 11.188 -20.281 -19.031 1 84.56 130 ILE B O 1
ATOM 5059 N N . LYS B 1 131 ? 12.922 -19.094 -18.516 1 87.06 131 LYS B N 1
ATOM 5060 C CA . LYS B 1 131 ? 13.852 -19.984 -19.203 1 87.06 131 LYS B CA 1
ATOM 5061 C C . LYS B 1 131 ? 13.867 -21.375 -18.562 1 87.06 131 LYS B C 1
ATOM 5063 O O . LYS B 1 131 ? 13.961 -22.391 -19.25 1 87.06 131 LYS B O 1
ATOM 5068 N N . THR B 1 132 ? 13.812 -21.375 -17.234 1 88.5 132 THR B N 1
ATOM 5069 C CA . THR B 1 132 ? 13.781 -22.656 -16.531 1 88.5 132 THR B CA 1
ATOM 5070 C C . THR B 1 132 ? 12.516 -23.438 -16.875 1 88.5 132 THR B C 1
ATOM 5072 O O . THR B 1 132 ? 12.562 -24.656 -17.078 1 88.5 132 THR B O 1
ATOM 5075 N N . VAL B 1 133 ? 11.398 -22.734 -16.984 1 84.19 133 VAL B N 1
ATOM 5076 C CA . VAL B 1 133 ? 10.141 -23.375 -17.359 1 84.19 133 VAL B CA 1
ATOM 5077 C C . VAL B 1 133 ? 10.242 -23.953 -18.766 1 84.19 133 VAL B C 1
ATOM 5079 O O . VAL B 1 133 ? 9.812 -25.094 -19 1 84.19 133 VAL B O 1
ATOM 5082 N N . ILE B 1 134 ? 10.898 -23.266 -19.656 1 82.5 134 ILE B N 1
ATOM 5083 C CA . ILE B 1 134 ? 11.062 -23.719 -21.047 1 82.5 134 ILE B CA 1
ATOM 5084 C C . ILE B 1 134 ? 11.938 -24.969 -21.078 1 82.5 134 ILE B C 1
ATOM 5086 O O . ILE B 1 134 ? 11.617 -25.938 -21.781 1 82.5 134 ILE B O 1
ATOM 5090 N N . ILE B 1 135 ? 12.945 -24.984 -20.281 1 84.25 135 ILE B N 1
ATOM 5091 C CA . ILE B 1 135 ? 13.883 -26.109 -20.25 1 84.25 135 ILE B CA 1
ATOM 5092 C C . ILE B 1 135 ? 13.18 -27.344 -19.703 1 84.25 135 ILE B C 1
ATOM 5094 O O . ILE B 1 135 ? 13.344 -28.438 -20.25 1 84.25 135 ILE B O 1
ATOM 5098 N N . ILE B 1 136 ? 12.414 -27.219 -18.672 1 81.31 136 ILE B N 1
ATOM 5099 C CA . ILE B 1 136 ? 11.711 -28.344 -18.062 1 81.31 136 ILE B CA 1
ATOM 5100 C C . ILE B 1 136 ? 10.68 -28.906 -19.047 1 81.31 136 ILE B C 1
ATOM 5102 O O . ILE B 1 136 ? 10.5 -30.109 -19.141 1 81.31 136 ILE B O 1
ATOM 5106 N N . GLN B 1 137 ? 10.039 -28.062 -19.812 1 76.12 137 GLN B N 1
ATOM 5107 C CA . GLN B 1 137 ? 9.039 -28.5 -20.781 1 76.12 137 GLN B CA 1
ATOM 5108 C C . GLN B 1 137 ? 9.68 -29.266 -21.922 1 76.12 137 GLN B C 1
ATOM 5110 O O . GLN B 1 137 ? 9.07 -30.188 -22.484 1 76.12 137 GLN B O 1
ATOM 5115 N N . GLN B 1 138 ? 10.906 -28.953 -22.219 1 76 138 GLN B N 1
ATOM 5116 C CA . GLN B 1 138 ? 11.609 -29.656 -23.297 1 76 138 GLN B CA 1
ATOM 5117 C C . GLN B 1 138 ? 11.938 -31.094 -22.875 1 76 138 GLN B C 1
ATOM 5119 O O . GLN B 1 138 ? 11.953 -31.984 -23.719 1 76 138 GLN B O 1
ATOM 5124 N N . ILE B 1 139 ? 12.102 -31.312 -21.688 1 73 139 ILE B N 1
ATOM 5125 C CA . ILE B 1 139 ? 12.367 -32.656 -21.156 1 73 139 ILE B CA 1
ATOM 5126 C C . ILE B 1 139 ? 11.102 -33.5 -21.219 1 73 139 ILE B C 1
ATOM 5128 O O . ILE B 1 139 ? 11.141 -34.656 -21.594 1 73 139 ILE B O 1
ATOM 5132 N N . ILE B 1 140 ? 10.062 -32.906 -20.844 1 65.5 140 ILE B N 1
ATOM 5133 C CA . ILE B 1 140 ? 8.781 -33.594 -20.812 1 65.5 140 ILE B CA 1
ATOM 5134 C C . ILE B 1 140 ? 8.398 -34.031 -22.219 1 65.5 140 ILE B C 1
ATOM 5136 O O . ILE B 1 140 ? 7.848 -35.094 -22.422 1 65.5 140 ILE B O 1
ATOM 5140 N N . GLU B 1 141 ? 8.938 -33.219 -23.219 1 66.5 141 GLU B N 1
ATOM 5141 C CA . GLU B 1 141 ? 8.625 -33.531 -24.609 1 66.5 141 GLU B CA 1
ATOM 5142 C C . GLU B 1 141 ? 9.648 -34.5 -25.203 1 66.5 141 GLU B C 1
ATOM 5144 O O . GLU B 1 141 ? 9.508 -34.938 -26.344 1 66.5 141 GLU B O 1
ATOM 5149 N N . GLY B 1 142 ? 10.602 -34.969 -24.297 1 66.56 142 GLY B N 1
ATOM 5150 C CA . GLY B 1 142 ? 11.57 -35.969 -24.734 1 66.56 142 GLY B CA 1
ATOM 5151 C C . GLY B 1 142 ? 12.617 -35.406 -25.688 1 66.56 142 GLY B C 1
ATOM 5152 O O . GLY B 1 142 ? 13.25 -36.156 -26.438 1 66.56 142 GLY B O 1
ATOM 5153 N N . ARG B 1 143 ? 12.867 -34.156 -25.703 1 67.94 143 ARG B N 1
ATOM 5154 C CA . ARG B 1 143 ? 13.812 -33.531 -26.641 1 67.94 143 ARG B CA 1
ATOM 5155 C C . ARG B 1 143 ? 15.242 -33.625 -26.109 1 67.94 143 ARG B C 1
ATOM 5157 O O . ARG B 1 143 ? 16.203 -33.656 -26.891 1 67.94 143 ARG B O 1
ATOM 5164 N N . LEU B 1 144 ? 15.391 -33.594 -24.766 1 71.19 144 LEU B N 1
ATOM 5165 C CA . LEU B 1 144 ? 16.703 -33.562 -24.125 1 71.19 144 LEU B CA 1
ATOM 5166 C C . LEU B 1 144 ? 16.812 -34.688 -23.078 1 71.19 144 LEU B C 1
ATOM 5168 O O . LEU B 1 144 ? 15.805 -35.125 -22.531 1 71.19 144 LEU B O 1
ATOM 5172 N N . THR B 1 145 ? 18.078 -35.062 -22.906 1 76.19 145 THR B N 1
ATOM 5173 C CA . THR B 1 145 ? 18.328 -36.031 -21.859 1 76.19 145 THR B CA 1
ATOM 5174 C C . THR B 1 145 ? 18.188 -35.438 -20.469 1 76.19 145 THR B C 1
ATOM 5176 O O . THR B 1 145 ? 18.344 -34.219 -20.312 1 76.19 145 THR B O 1
ATOM 5179 N N . SER B 1 146 ? 17.859 -36.25 -19.547 1 76.75 146 SER B N 1
ATOM 5180 C CA . SER B 1 146 ? 17.594 -35.812 -18.172 1 76.75 146 SER B CA 1
ATOM 5181 C C . SER B 1 146 ? 18.828 -35.156 -17.547 1 76.75 146 SER B C 1
ATOM 5183 O O . SER B 1 146 ? 18.719 -34.156 -16.828 1 76.75 146 SER B O 1
ATOM 5185 N N . SER B 1 147 ? 20.016 -35.656 -17.891 1 78.19 147 SER B N 1
ATOM 5186 C CA . SER B 1 147 ? 21.234 -35.125 -17.297 1 78.19 147 SER B CA 1
ATOM 5187 C C . SER B 1 147 ? 21.531 -33.719 -17.828 1 78.19 147 SER B C 1
ATOM 5189 O O . SER B 1 147 ? 21.938 -32.844 -17.078 1 78.19 147 SER B O 1
ATOM 5191 N N . VAL B 1 148 ? 21.266 -33.531 -19.062 1 83.06 148 VAL B N 1
ATOM 5192 C CA . VAL B 1 148 ? 21.516 -32.219 -19.703 1 83.06 148 VAL B CA 1
ATOM 5193 C C . VAL B 1 148 ? 20.547 -31.188 -19.156 1 83.06 148 VAL B C 1
ATOM 5195 O O . VAL B 1 148 ? 20.938 -30.062 -18.844 1 83.06 148 VAL B O 1
ATOM 5198 N N . VAL B 1 149 ? 19.375 -31.562 -18.969 1 83.62 149 VAL B N 1
ATOM 5199 C CA . VAL B 1 149 ? 18.328 -30.672 -18.484 1 83.62 149 VAL B CA 1
ATOM 5200 C C . VAL B 1 149 ? 18.609 -30.281 -17.047 1 83.62 149 VAL B C 1
ATOM 5202 O O . VAL B 1 149 ? 18.453 -29.109 -16.672 1 83.62 149 VAL B O 1
ATOM 5205 N N . GLN B 1 150 ? 19.031 -31.234 -16.297 1 82.44 150 GLN B N 1
ATOM 5206 C CA . GLN B 1 150 ? 19.328 -30.953 -14.898 1 82.44 150 GLN B CA 1
ATOM 5207 C C . GLN B 1 150 ? 20.516 -30 -14.773 1 82.44 150 GLN B C 1
ATOM 5209 O O . GLN B 1 150 ? 20.531 -29.125 -13.906 1 82.44 150 GLN B O 1
ATOM 5214 N N . ASN B 1 151 ? 21.453 -30.219 -15.617 1 87.69 151 ASN B N 1
ATOM 5215 C CA . ASN B 1 151 ? 22.578 -29.297 -15.609 1 87.69 151 ASN B CA 1
ATOM 5216 C C . ASN B 1 151 ? 22.156 -27.906 -16.047 1 87.69 151 ASN B C 1
ATOM 5218 O O . ASN B 1 151 ? 22.609 -26.906 -15.469 1 87.69 151 ASN B O 1
ATOM 5222 N N . ASP B 1 152 ? 21.344 -27.75 -17.047 1 89 152 ASP B N 1
ATOM 5223 C CA . ASP B 1 152 ? 20.859 -26.453 -17.484 1 89 152 ASP B CA 1
ATOM 5224 C C . ASP B 1 152 ? 20.078 -25.766 -16.359 1 89 152 ASP B C 1
ATOM 5226 O O . ASP B 1 152 ? 20.219 -24.547 -16.156 1 89 152 ASP B O 1
ATOM 5230 N N . ILE B 1 153 ? 19.266 -26.531 -15.68 1 88.31 153 ILE B N 1
ATOM 5231 C CA . ILE B 1 153 ? 18.484 -25.969 -14.578 1 88.31 153 ILE B CA 1
ATOM 5232 C C . ILE B 1 153 ? 19.438 -25.438 -13.5 1 88.31 153 ILE B C 1
ATOM 5234 O O . ILE B 1 153 ? 19.203 -24.375 -12.93 1 88.31 153 ILE B O 1
ATOM 5238 N N . ALA B 1 154 ? 20.438 -26.234 -13.281 1 89.06 154 ALA B N 1
ATOM 5239 C CA . ALA B 1 154 ? 21.406 -25.812 -12.273 1 89.06 154 ALA B CA 1
ATOM 5240 C C . ALA B 1 154 ? 22.109 -24.531 -12.695 1 89.06 154 ALA B C 1
ATOM 5242 O O . ALA B 1 154 ? 22.406 -23.672 -11.859 1 89.06 154 ALA B O 1
ATOM 5243 N N . ILE B 1 155 ? 22.422 -24.406 -13.945 1 92.25 155 ILE B N 1
ATOM 5244 C CA . ILE B 1 155 ? 23.078 -23.219 -14.461 1 92.25 155 ILE B CA 1
ATOM 5245 C C . ILE B 1 155 ? 22.188 -22 -14.281 1 92.25 155 ILE B C 1
ATOM 5247 O O . ILE B 1 155 ? 22.609 -20.984 -13.742 1 92.25 155 ILE B O 1
ATOM 5251 N N . TYR B 1 156 ? 20.953 -22.078 -14.672 1 92.81 156 TYR B N 1
ATOM 5252 C CA . TYR B 1 156 ? 20.031 -20.953 -14.555 1 92.81 156 TYR B CA 1
ATOM 5253 C C . TYR B 1 156 ? 19.766 -20.609 -13.094 1 92.81 156 TYR B C 1
ATOM 5255 O O . TYR B 1 156 ? 19.562 -19.453 -12.742 1 92.81 156 TYR B O 1
ATOM 5263 N N . TYR B 1 157 ? 19.75 -21.625 -12.25 1 93 157 TYR B N 1
ATOM 5264 C CA . TYR B 1 157 ? 19.594 -21.391 -10.82 1 93 157 TYR B CA 1
ATOM 5265 C C . TYR B 1 157 ? 20.766 -20.594 -10.266 1 93 157 TYR B C 1
ATOM 5267 O O . TYR B 1 157 ? 20.578 -19.625 -9.531 1 93 157 TYR B O 1
ATOM 5275 N N . LEU B 1 158 ? 21.938 -21 -10.648 1 93.5 158 LEU B N 1
ATOM 5276 C CA . LEU B 1 158 ? 23.141 -20.328 -10.188 1 93.5 158 LEU B CA 1
ATOM 5277 C C . LEU B 1 158 ? 23.156 -18.875 -10.633 1 93.5 158 LEU B C 1
ATOM 5279 O O . LEU B 1 158 ? 23.375 -17.969 -9.812 1 93.5 158 LEU B O 1
ATOM 5283 N N . PHE B 1 159 ? 22.891 -18.625 -11.836 1 95.31 159 PHE B N 1
ATOM 5284 C CA . PHE B 1 159 ? 22.953 -17.266 -12.367 1 95.31 159 PHE B CA 1
ATOM 5285 C C . PHE B 1 159 ? 21.828 -16.406 -11.812 1 95.31 159 PHE B C 1
ATOM 5287 O O . PHE B 1 159 ? 21.984 -15.203 -11.617 1 95.31 159 PHE B O 1
ATOM 5294 N N . ARG B 1 160 ? 20.641 -17 -11.562 1 96.12 160 ARG B N 1
ATOM 5295 C CA . ARG B 1 160 ? 19.547 -16.281 -10.922 1 96.12 160 ARG B CA 1
ATOM 5296 C C . ARG B 1 160 ? 19.969 -15.781 -9.539 1 96.12 160 ARG B C 1
ATOM 5298 O O . ARG B 1 160 ? 19.734 -14.617 -9.195 1 96.12 160 ARG B O 1
ATOM 5305 N N . GLN B 1 161 ? 20.609 -16.672 -8.812 1 95.88 161 GLN B N 1
ATOM 5306 C CA . GLN B 1 161 ? 21.078 -16.328 -7.473 1 95.88 161 GLN B CA 1
ATOM 5307 C C . GLN B 1 161 ? 22.125 -15.219 -7.516 1 95.88 161 GLN B C 1
ATOM 5309 O O . GLN B 1 161 ? 22.062 -14.273 -6.727 1 95.88 161 GLN B O 1
ATOM 5314 N N . MET B 1 162 ? 23 -15.352 -8.453 1 95.38 162 MET B N 1
ATOM 5315 C CA . MET B 1 162 ? 24.062 -14.359 -8.578 1 95.38 162 MET B CA 1
ATOM 5316 C C . MET B 1 162 ? 23.5 -13 -8.977 1 95.38 162 MET B C 1
ATOM 5318 O O . MET B 1 162 ? 23.828 -11.977 -8.383 1 95.38 162 MET B O 1
ATOM 5322 N N . SER B 1 163 ? 22.656 -13.008 -9.984 1 96.38 163 SER B N 1
ATOM 5323 C CA . SER B 1 163 ? 22.062 -11.758 -10.453 1 96.38 163 SER B CA 1
ATOM 5324 C C . SER B 1 163 ? 21.25 -11.086 -9.344 1 96.38 163 SER B C 1
ATOM 5326 O O . SER B 1 163 ? 21.375 -9.875 -9.133 1 96.38 163 SER B O 1
ATOM 5328 N N . LEU B 1 164 ? 20.438 -11.867 -8.633 1 97 164 LEU B N 1
ATOM 5329 C CA . LEU B 1 164 ? 19.625 -11.336 -7.547 1 97 164 LEU B CA 1
ATOM 5330 C C . LEU B 1 164 ? 20.5 -10.75 -6.445 1 97 164 LEU B C 1
ATOM 5332 O O . LEU B 1 164 ? 20.266 -9.625 -5.996 1 97 164 LEU B O 1
ATOM 5336 N N . CYS B 1 165 ? 21.5 -11.484 -6.059 1 96.5 165 CYS B N 1
ATOM 5337 C CA . CYS B 1 165 ? 22.375 -11.062 -4.984 1 96.5 165 CYS B CA 1
ATOM 5338 C C . CYS B 1 165 ? 23.125 -9.789 -5.359 1 96.5 165 CYS B C 1
ATOM 5340 O O . CYS B 1 165 ? 23.172 -8.844 -4.578 1 96.5 165 CYS B O 1
ATOM 5342 N N . ILE B 1 166 ? 23.672 -9.719 -6.555 1 95.88 166 ILE B N 1
ATOM 5343 C CA . ILE B 1 166 ? 24.469 -8.578 -7 1 95.88 166 ILE B CA 1
ATOM 5344 C C . ILE B 1 166 ? 23.578 -7.344 -7.109 1 95.88 166 ILE B C 1
ATOM 5346 O O . ILE B 1 166 ? 23.969 -6.246 -6.711 1 95.88 166 ILE B O 1
ATOM 5350 N N . LEU B 1 167 ? 22.422 -7.473 -7.648 1 97.06 167 LEU B N 1
ATOM 5351 C CA . LEU B 1 167 ? 21.5 -6.344 -7.805 1 97.06 167 LEU B CA 1
ATOM 5352 C C . LEU B 1 167 ? 21.047 -5.824 -6.445 1 97.06 167 LEU B C 1
ATOM 5354 O O . LEU B 1 167 ? 20.938 -4.613 -6.246 1 97.06 167 LEU B O 1
ATOM 5358 N N . ILE B 1 168 ? 20.797 -6.742 -5.48 1 96.94 168 ILE B N 1
ATOM 5359 C CA . ILE B 1 168 ? 20.422 -6.305 -4.141 1 96.94 168 ILE B CA 1
ATOM 5360 C C . ILE B 1 168 ? 21.609 -5.574 -3.494 1 96.94 168 ILE B C 1
ATOM 5362 O O . ILE B 1 168 ? 21.406 -4.574 -2.795 1 96.94 168 ILE B O 1
ATOM 5366 N N . PHE B 1 169 ? 22.781 -6.102 -3.76 1 94.44 169 PHE B N 1
ATOM 5367 C CA . PHE B 1 169 ? 23.969 -5.445 -3.236 1 94.44 169 PHE B CA 1
ATOM 5368 C C . PHE B 1 169 ? 24.109 -4.039 -3.807 1 94.44 169 PHE B C 1
ATOM 5370 O O . PHE B 1 169 ? 24.422 -3.098 -3.076 1 94.44 169 PHE B O 1
ATOM 5377 N N . LEU B 1 170 ? 23.891 -3.891 -5.098 1 93.81 170 LEU B N 1
ATOM 5378 C CA . LEU B 1 170 ? 23.938 -2.576 -5.73 1 93.81 170 LEU B CA 1
ATOM 5379 C C . LEU B 1 170 ? 22.875 -1.653 -5.141 1 93.81 170 LEU B C 1
ATOM 5381 O O . LEU B 1 170 ? 23.109 -0.461 -4.945 1 93.81 170 LEU B O 1
ATOM 5385 N N . ALA B 1 171 ? 21.672 -2.182 -4.883 1 95.25 171 ALA B N 1
ATOM 5386 C CA . ALA B 1 171 ? 20.609 -1.405 -4.242 1 95.25 171 ALA B CA 1
ATOM 5387 C C . ALA B 1 171 ? 21.047 -0.932 -2.855 1 95.25 171 ALA B C 1
ATOM 5389 O O . ALA B 1 171 ? 20.75 0.203 -2.465 1 95.25 171 ALA B O 1
ATOM 5390 N N . LEU B 1 172 ? 21.734 -1.801 -2.127 1 92.38 172 LEU B N 1
ATOM 5391 C CA . LEU B 1 172 ? 22.203 -1.485 -0.778 1 92.38 172 LEU B CA 1
ATOM 5392 C C . LEU B 1 172 ? 23.234 -0.361 -0.802 1 92.38 172 LEU B C 1
ATOM 5394 O O . LEU B 1 172 ? 23.188 0.536 0.044 1 92.38 172 LEU B O 1
ATOM 5398 N N . VAL B 1 173 ? 24.094 -0.401 -1.725 1 90 173 VAL B N 1
ATOM 5399 C CA . VAL B 1 173 ? 25.109 0.637 -1.862 1 90 173 VAL B CA 1
ATOM 5400 C C . VAL B 1 173 ? 24.438 1.986 -2.109 1 90 173 VAL B C 1
ATOM 5402 O O . VAL B 1 173 ? 24.828 3 -1.528 1 90 173 VAL B O 1
ATOM 5405 N N . ASN B 1 174 ? 23.391 2.002 -2.924 1 89.38 174 ASN B N 1
ATOM 5406 C CA . ASN B 1 174 ? 22.656 3.236 -3.199 1 89.38 174 ASN B CA 1
ATOM 5407 C C . ASN B 1 174 ? 21.891 3.715 -1.975 1 89.38 174 ASN B C 1
ATOM 5409 O O . ASN B 1 174 ? 21.797 4.918 -1.724 1 89.38 174 ASN B O 1
ATOM 5413 N N . LYS B 1 175 ? 21.375 2.82 -1.25 1 87.94 175 LYS B N 1
ATOM 5414 C CA . LYS B 1 175 ? 20.625 3.176 -0.048 1 87.94 175 LYS B CA 1
ATOM 5415 C C . LYS B 1 175 ? 21.531 3.846 0.984 1 87.94 175 LYS B C 1
ATOM 5417 O O . LYS B 1 175 ? 21.156 4.836 1.605 1 87.94 175 LYS B O 1
ATOM 5422 N N . VAL B 1 176 ? 22.672 3.309 1.172 1 83.19 176 VAL B N 1
ATOM 5423 C CA . VAL B 1 176 ? 23.625 3.859 2.135 1 83.19 176 VAL B CA 1
ATOM 5424 C C . VAL B 1 176 ? 24.062 5.258 1.698 1 83.19 176 VAL B C 1
ATOM 5426 O O . VAL B 1 176 ? 24.156 6.168 2.523 1 83.19 176 VAL B O 1
ATOM 5429 N N . SER B 1 177 ? 24.188 5.473 0.431 1 80.38 177 SER B N 1
ATOM 5430 C CA . SER B 1 177 ? 24.547 6.781 -0.106 1 80.38 177 SER B CA 1
ATOM 5431 C C . SER B 1 177 ? 23.422 7.789 0.079 1 80.38 177 SER B C 1
ATOM 5433 O O . SER B 1 177 ? 23.672 8.961 0.361 1 80.38 177 SER B O 1
ATOM 5435 N N . GLU B 1 178 ? 22.156 7.324 -0.134 1 77.88 178 GLU B N 1
ATOM 5436 C CA . GLU B 1 178 ? 20.984 8.18 0.038 1 77.88 178 GLU B CA 1
ATOM 5437 C C . GLU B 1 178 ? 20.844 8.641 1.485 1 77.88 178 GLU B C 1
ATOM 5439 O O . GLU B 1 178 ? 20.453 9.781 1.742 1 77.88 178 GLU B O 1
ATOM 5444 N N . ASN B 1 179 ? 21.172 7.816 2.393 1 70.81 179 ASN B N 1
ATOM 5445 C CA . ASN B 1 179 ? 21.062 8.141 3.811 1 70.81 179 ASN B CA 1
ATOM 5446 C C . ASN B 1 179 ? 22.141 9.125 4.258 1 70.81 179 ASN B C 1
ATOM 5448 O O . ASN B 1 179 ? 21.891 9.977 5.109 1 70.81 179 ASN B O 1
ATOM 5452 N N . THR B 1 180 ? 23.25 9.047 3.785 1 63.72 180 THR B N 1
ATOM 5453 C CA . THR B 1 180 ? 24.359 9.898 4.207 1 63.72 180 THR B CA 1
ATOM 5454 C C . THR B 1 180 ? 24.406 11.18 3.383 1 63.72 180 THR B C 1
ATOM 5456 O O . THR B 1 180 ? 25.219 12.062 3.639 1 63.72 180 THR B O 1
ATOM 5459 N N . LYS B 1 181 ? 23.281 11.5 2.561 1 60.47 181 LYS B N 1
ATOM 5460 C CA . LYS B 1 181 ? 23.234 12.656 1.67 1 60.47 181 LYS B CA 1
ATOM 5461 C C . LYS B 1 181 ? 24.578 12.875 0.978 1 60.47 181 LYS B C 1
ATOM 5463 O O . LYS B 1 181 ? 25.031 14.008 0.818 1 60.47 181 LYS B O 1
ATOM 5468 N N . GLN B 1 182 ? 25.328 11.867 1.104 1 57.78 182 GLN B N 1
ATOM 5469 C CA . GLN B 1 182 ? 26.625 11.961 0.44 1 57.78 182 GLN B CA 1
ATOM 5470 C C . GLN B 1 182 ? 26.484 11.766 -1.067 1 57.78 182 GLN B C 1
ATOM 5472 O O . GLN B 1 182 ? 25.531 11.133 -1.532 1 57.78 182 GLN B O 1
ATOM 5477 N N . ARG B 1 183 ? 27.281 12.539 -1.831 1 52.97 183 ARG B N 1
ATOM 5478 C CA . ARG B 1 183 ? 27.375 12.352 -3.275 1 52.97 183 ARG B CA 1
ATOM 5479 C C . ARG B 1 183 ? 27.625 10.891 -3.621 1 52.97 183 ARG B C 1
ATOM 5481 O O . ARG B 1 183 ? 28.484 10.242 -3.027 1 52.97 183 ARG B O 1
ATOM 5488 N N . ASN B 1 184 ? 26.734 10.125 -4.199 1 56.56 184 ASN B N 1
ATOM 5489 C CA . ASN B 1 184 ? 26.781 8.719 -4.602 1 56.56 184 ASN B CA 1
ATOM 5490 C C . ASN B 1 184 ? 28.078 8.398 -5.348 1 56.56 184 ASN B C 1
ATOM 5492 O O . ASN B 1 184 ? 28.516 9.18 -6.195 1 56.56 184 ASN B O 1
ATOM 5496 N N . LEU B 1 185 ? 28.969 7.52 -4.824 1 55.44 185 LEU B N 1
ATOM 5497 C CA . LEU B 1 185 ? 30.141 7.02 -5.516 1 55.44 185 LEU B CA 1
ATOM 5498 C C . LEU B 1 185 ? 29.844 6.77 -6.988 1 55.44 185 LEU B C 1
ATOM 5500 O O . LEU B 1 185 ? 30.688 7.043 -7.852 1 55.44 185 LEU B O 1
ATOM 5504 N N . PHE B 1 186 ? 28.781 6.156 -7.266 1 64.88 186 PHE B N 1
ATOM 5505 C CA . PHE B 1 186 ? 28.344 5.949 -8.641 1 64.88 186 PHE B CA 1
ATOM 5506 C C . PHE B 1 186 ? 27.141 6.836 -8.969 1 64.88 186 PHE B C 1
ATOM 5508 O O . PHE B 1 186 ? 26.25 7.023 -8.133 1 64.88 186 PHE B O 1
ATOM 5515 N N . SER B 1 187 ? 27.312 7.465 -10.086 1 75 187 SER B N 1
ATOM 5516 C CA . SER B 1 187 ? 26.172 8.227 -10.586 1 75 187 SER B CA 1
ATOM 5517 C C . SER B 1 187 ? 24.938 7.34 -10.75 1 75 187 SER B C 1
ATOM 5519 O O . SER B 1 187 ? 25.062 6.133 -10.961 1 75 187 SER B O 1
ATOM 5521 N N . LYS B 1 188 ? 23.875 7.723 -10.344 1 83.75 188 LYS B N 1
ATOM 5522 C CA . LYS B 1 188 ? 22.594 7.035 -10.555 1 83.75 188 LYS B CA 1
ATOM 5523 C C . LYS B 1 188 ? 22.516 6.438 -11.961 1 83.75 188 LYS B C 1
ATOM 5525 O O . LYS B 1 188 ? 22.016 5.324 -12.133 1 83.75 188 LYS B O 1
ATOM 5530 N N . LYS B 1 189 ? 23.141 7.062 -12.867 1 84.62 189 LYS B N 1
ATOM 5531 C CA . LYS B 1 189 ? 23.109 6.586 -14.25 1 84.62 189 LYS B CA 1
ATOM 5532 C C . LYS B 1 189 ? 23.984 5.355 -14.422 1 84.62 189 LYS B C 1
ATOM 5534 O O . LYS B 1 189 ? 23.594 4.395 -15.086 1 84.62 189 LYS B O 1
ATOM 5539 N N . MET B 1 190 ? 25.094 5.367 -13.875 1 88.25 190 MET B N 1
ATOM 5540 C CA . MET B 1 190 ? 26.016 4.23 -13.969 1 88.25 190 MET B CA 1
ATOM 5541 C C . MET B 1 190 ? 25.438 3.01 -13.258 1 88.25 190 MET B C 1
ATOM 5543 O O . MET B 1 190 ? 25.5 1.893 -13.773 1 88.25 190 MET B O 1
ATOM 5547 N N . THR B 1 191 ? 24.891 3.225 -12.117 1 90.88 191 THR B N 1
ATOM 5548 C CA . THR B 1 191 ? 24.281 2.125 -11.375 1 90.88 191 THR B CA 1
ATOM 5549 C C . THR B 1 191 ? 23.141 1.505 -12.164 1 90.88 191 THR B C 1
ATOM 5551 O O . THR B 1 191 ? 22.969 0.284 -12.172 1 90.88 191 THR B O 1
ATOM 5554 N N . LEU B 1 192 ? 22.438 2.324 -12.859 1 91.5 192 LEU B N 1
ATOM 5555 C CA . LEU B 1 192 ? 21.344 1.83 -13.68 1 91.5 192 LEU B CA 1
ATOM 5556 C C . LEU B 1 192 ? 21.859 0.995 -14.844 1 91.5 192 LEU B C 1
ATOM 5558 O O . LEU B 1 192 ? 21.312 -0.066 -15.148 1 91.5 192 LEU B O 1
ATOM 5562 N N . CYS B 1 193 ? 22.891 1.401 -15.438 1 90.25 193 CYS B N 1
ATOM 5563 C CA . CYS B 1 193 ? 23.484 0.672 -16.547 1 90.25 193 CYS B CA 1
ATOM 5564 C C . CYS B 1 193 ? 24.016 -0.682 -16.109 1 90.25 193 CYS B C 1
ATOM 5566 O O . CYS B 1 193 ? 23.781 -1.696 -16.766 1 90.25 193 CYS B O 1
ATOM 5568 N N . ILE B 1 194 ? 24.672 -0.695 -15 1 91.75 194 ILE B N 1
ATOM 5569 C CA . ILE B 1 194 ? 25.203 -1.938 -14.453 1 91.75 194 ILE B CA 1
ATOM 5570 C C . ILE B 1 194 ? 24.047 -2.877 -14.102 1 91.75 194 ILE B C 1
ATOM 5572 O O . ILE B 1 194 ? 24.109 -4.082 -14.367 1 91.75 194 ILE B O 1
ATOM 5576 N N . SER B 1 195 ? 23.031 -2.299 -13.523 1 93.44 195 SER B N 1
ATOM 5577 C CA . SER B 1 195 ? 21.875 -3.105 -13.148 1 93.44 195 SER B CA 1
ATOM 5578 C C . SER B 1 195 ? 21.203 -3.715 -14.375 1 93.44 195 SER B C 1
ATOM 5580 O O . SER B 1 195 ? 20.828 -4.891 -14.359 1 93.44 195 SER B O 1
ATOM 5582 N N . LEU B 1 196 ? 21.125 -2.98 -15.414 1 90.69 196 LEU B N 1
ATOM 5583 C CA . LEU B 1 196 ? 20.5 -3.479 -16.641 1 90.69 196 LEU B CA 1
ATOM 5584 C C . LEU B 1 196 ? 21.344 -4.582 -17.266 1 90.69 196 LEU B C 1
ATOM 5586 O O . LEU B 1 196 ? 20.797 -5.516 -17.859 1 90.69 196 LEU B O 1
ATOM 5590 N N . PHE B 1 197 ? 22.578 -4.484 -17.125 1 90.69 197 PHE B N 1
ATOM 5591 C CA . PHE B 1 197 ? 23.453 -5.539 -17.594 1 90.69 197 PHE B CA 1
ATOM 5592 C C . PHE B 1 197 ? 23.172 -6.852 -16.875 1 90.69 197 PHE B C 1
ATOM 5594 O O . PHE B 1 197 ? 23.109 -7.91 -17.5 1 90.69 197 PHE B O 1
ATOM 5601 N N . PHE B 1 198 ? 22.969 -6.828 -15.633 1 91.75 198 PHE B N 1
ATOM 5602 C CA . PHE B 1 198 ? 22.734 -8.055 -14.883 1 91.75 198 PHE B CA 1
ATOM 5603 C C . PHE B 1 198 ? 21.312 -8.562 -15.086 1 91.75 198 PHE B C 1
ATOM 5605 O O . PHE B 1 198 ? 21.031 -9.742 -14.891 1 91.75 198 PHE B O 1
ATOM 5612 N N . VAL B 1 199 ? 20.422 -7.672 -15.523 1 92.25 199 VAL B N 1
ATOM 5613 C CA . VAL B 1 199 ? 19.047 -8.094 -15.812 1 92.25 199 VAL B CA 1
ATOM 5614 C C . VAL B 1 199 ? 19.016 -8.82 -17.156 1 92.25 199 VAL B C 1
ATOM 5616 O O . VAL B 1 199 ? 18.391 -9.875 -17.281 1 92.25 199 VAL B O 1
ATOM 5619 N N . VAL B 1 200 ? 19.766 -8.328 -18.125 1 90.81 200 VAL B N 1
ATOM 5620 C CA . VAL B 1 200 ? 19.672 -8.891 -19.469 1 90.81 200 VAL B CA 1
ATOM 5621 C C . VAL B 1 200 ? 20.922 -9.719 -19.766 1 90.81 200 VAL B C 1
ATOM 5623 O O . VAL B 1 200 ? 20.844 -10.805 -20.328 1 90.81 200 VAL B O 1
ATOM 5626 N N . GLY B 1 201 ? 22.047 -9.234 -19.438 1 91.19 201 GLY B N 1
ATOM 5627 C CA . GLY B 1 201 ? 23.312 -9.898 -19.719 1 91.19 201 GLY B CA 1
ATOM 5628 C C . GLY B 1 201 ? 23.469 -11.211 -18.984 1 91.19 201 GLY B C 1
ATOM 5629 O O . GLY B 1 201 ? 24 -12.188 -19.531 1 91.19 201 GLY B O 1
ATOM 5630 N N . GLY B 1 202 ? 23.016 -11.352 -17.719 1 91.69 202 GLY B N 1
ATOM 5631 C CA . GLY B 1 202 ? 23.109 -12.578 -16.938 1 91.69 202 GLY B CA 1
ATOM 5632 C C . GLY B 1 202 ? 22.438 -13.758 -17.609 1 91.69 202 GLY B C 1
ATOM 5633 O O . GLY B 1 202 ? 23.062 -14.789 -17.859 1 91.69 202 GLY B O 1
ATOM 5634 N N . PRO B 1 203 ? 21.188 -13.562 -18 1 91.88 203 PRO B N 1
ATOM 5635 C CA . PRO B 1 203 ? 20.484 -14.656 -18.672 1 91.88 203 PRO B CA 1
ATOM 5636 C C . PRO B 1 203 ? 21.109 -15.023 -20.016 1 91.88 203 PRO B C 1
ATOM 5638 O O . PRO B 1 203 ? 21.109 -16.188 -20.406 1 91.88 203 PRO B O 1
ATOM 5641 N N . ILE B 1 204 ? 21.688 -14.062 -20.672 1 91.25 204 ILE B N 1
ATOM 5642 C CA . ILE B 1 204 ? 22.344 -14.336 -21.938 1 91.25 204 ILE B CA 1
ATOM 5643 C C . ILE B 1 204 ? 23.578 -15.195 -21.703 1 91.25 204 ILE B C 1
ATOM 5645 O O . ILE B 1 204 ? 23.812 -16.172 -22.422 1 91.25 204 ILE B O 1
ATOM 5649 N N . VAL B 1 205 ? 24.312 -14.875 -20.734 1 92.25 205 VAL B N 1
ATOM 5650 C CA . VAL B 1 205 ? 25.5 -15.648 -20.406 1 92.25 205 VAL B CA 1
ATOM 5651 C C . VAL B 1 205 ? 25.094 -17.062 -19.969 1 92.25 205 VAL B C 1
ATOM 5653 O O . VAL B 1 205 ? 25.719 -18.047 -20.359 1 92.25 205 VAL B O 1
ATOM 5656 N N . ALA B 1 206 ? 24.078 -17.188 -19.156 1 93 206 ALA B N 1
ATOM 5657 C CA . ALA B 1 206 ? 23.578 -18.5 -18.734 1 93 206 ALA B CA 1
ATOM 5658 C C . ALA B 1 206 ? 23.156 -19.328 -19.938 1 93 206 ALA B C 1
ATOM 5660 O O . ALA B 1 206 ? 23.375 -20.547 -19.969 1 93 206 ALA B O 1
ATOM 5661 N N . HIS B 1 207 ? 22.562 -18.641 -20.922 1 90.19 207 HIS B N 1
ATOM 5662 C CA . HIS B 1 207 ? 22.125 -19.328 -22.141 1 90.19 207 HIS B CA 1
ATOM 5663 C C . HIS B 1 207 ? 23.328 -19.844 -22.938 1 90.19 207 HIS B C 1
ATOM 5665 O O . HIS B 1 207 ? 23.297 -20.969 -23.453 1 90.19 207 HIS B O 1
ATOM 5671 N N . ILE B 1 208 ? 24.359 -19.078 -22.969 1 90.25 208 ILE B N 1
ATOM 5672 C CA . ILE B 1 208 ? 25.562 -19.438 -23.719 1 90.25 208 ILE B CA 1
ATOM 5673 C C . ILE B 1 208 ? 26.266 -20.594 -23.016 1 90.25 208 ILE B C 1
ATOM 5675 O O . ILE B 1 208 ? 26.797 -21.5 -23.672 1 90.25 208 ILE B O 1
ATOM 5679 N N . LEU B 1 209 ? 26.188 -20.656 -21.703 1 91.12 209 LEU B N 1
ATOM 5680 C CA . LEU B 1 209 ? 26.906 -21.656 -20.922 1 91.12 209 LEU B CA 1
ATOM 5681 C C . LEU B 1 209 ? 26.078 -22.922 -20.766 1 91.12 209 LEU B C 1
ATOM 5683 O O . LEU B 1 209 ? 26.562 -23.922 -20.234 1 91.12 209 LEU B O 1
ATOM 5687 N N . SER B 1 210 ? 24.828 -22.844 -21.188 1 88.75 210 SER B N 1
ATOM 5688 C CA . SER B 1 210 ? 23.953 -24.016 -21.109 1 88.75 210 SER B CA 1
ATOM 5689 C C . SER B 1 210 ? 24.156 -24.938 -22.312 1 88.75 210 SER B C 1
ATOM 5691 O O . SER B 1 210 ? 25.094 -24.75 -23.078 1 88.75 210 SER B O 1
ATOM 5693 N N . SER B 1 211 ? 23.375 -26.031 -22.391 1 83.38 211 SER B N 1
ATOM 5694 C CA . SER B 1 211 ? 23.562 -27.078 -23.391 1 83.38 211 SER B CA 1
ATOM 5695 C C . SER B 1 211 ? 23.25 -26.562 -24.797 1 83.38 211 SER B C 1
ATOM 5697 O O . SER B 1 211 ? 23.5 -27.25 -25.781 1 83.38 211 SER B O 1
ATOM 5699 N N . HIS B 1 212 ? 22.797 -25.312 -24.938 1 80 212 HIS B N 1
ATOM 5700 C CA . HIS B 1 212 ? 22.438 -24.781 -26.25 1 80 212 HIS B CA 1
ATOM 5701 C C . HIS B 1 212 ? 23.688 -24.516 -27.094 1 80 212 HIS B C 1
ATOM 5703 O O . HIS B 1 212 ? 23.625 -24.531 -28.328 1 80 212 HIS B O 1
ATOM 5709 N N . TYR B 1 213 ? 24.734 -24.234 -26.375 1 77.25 213 TYR B N 1
ATOM 5710 C CA . TYR B 1 213 ? 26.016 -24.078 -27.062 1 77.25 213 TYR B CA 1
ATOM 5711 C C . TYR B 1 213 ? 27.016 -25.125 -26.625 1 77.25 213 TYR B C 1
ATOM 5713 O O . TYR B 1 213 ? 27.422 -25.156 -25.453 1 77.25 213 TYR B O 1
ATOM 5721 N N . GLU B 1 214 ? 27.359 -26.031 -27.422 1 75.81 214 GLU B N 1
ATOM 5722 C CA . GLU B 1 214 ? 28.172 -27.188 -27.094 1 75.81 214 GLU B CA 1
ATOM 5723 C C . GLU B 1 214 ? 29.609 -26.781 -26.734 1 75.81 214 GLU B C 1
ATOM 5725 O O . GLU B 1 214 ? 30.25 -27.406 -25.891 1 75.81 214 GLU B O 1
ATOM 5730 N N . SER B 1 215 ? 30.109 -25.719 -27.203 1 77.5 215 SER B N 1
ATOM 5731 C CA . SER B 1 215 ? 31.516 -25.375 -27.062 1 77.5 215 SER B CA 1
ATOM 5732 C C . SER B 1 215 ? 31.812 -24.797 -25.688 1 77.5 215 SER B C 1
ATOM 5734 O O . SER B 1 215 ? 32.938 -24.922 -25.188 1 77.5 215 SER B O 1
ATOM 5736 N N . TYR B 1 216 ? 30.859 -24.25 -24.953 1 79.06 216 TYR B N 1
ATOM 5737 C CA . TYR B 1 216 ? 31.109 -23.547 -23.703 1 79.06 216 TYR B CA 1
ATOM 5738 C C . TYR B 1 216 ? 30.281 -24.125 -22.562 1 79.06 216 TYR B C 1
ATOM 5740 O O . TYR B 1 216 ? 30.031 -23.453 -21.562 1 79.06 216 TYR B O 1
ATOM 5748 N N . ASN B 1 217 ? 30.109 -25.328 -22.594 1 80.75 217 ASN B N 1
ATOM 5749 C CA . ASN B 1 217 ? 29.172 -25.922 -21.641 1 80.75 217 ASN B CA 1
ATOM 5750 C C . ASN B 1 217 ? 29.781 -26.016 -20.234 1 80.75 217 ASN B C 1
ATOM 5752 O O . ASN B 1 217 ? 30.844 -26.625 -20.062 1 80.75 217 ASN B O 1
ATOM 5756 N N . LEU B 1 218 ? 29.094 -25.281 -19.312 1 87.31 218 LEU B N 1
ATOM 5757 C CA . LEU B 1 218 ? 29.453 -25.359 -17.906 1 87.31 218 LEU B CA 1
ATOM 5758 C C . LEU B 1 218 ? 28.797 -26.562 -17.25 1 87.31 218 LEU B C 1
ATOM 5760 O O . LEU B 1 218 ? 27.609 -26.828 -17.438 1 87.31 218 LEU B O 1
ATOM 5764 N N . HIS B 1 219 ? 29.594 -27.375 -16.578 1 86.81 219 HIS B N 1
ATOM 5765 C CA . HIS B 1 219 ? 29.062 -28.547 -15.891 1 86.81 219 HIS B CA 1
ATOM 5766 C C . HIS B 1 219 ? 29 -28.328 -14.383 1 86.81 219 HIS B C 1
ATOM 5768 O O . HIS B 1 219 ? 30.031 -28.391 -13.703 1 86.81 219 HIS B O 1
ATOM 5774 N N . ILE B 1 220 ? 27.781 -28 -13.961 1 86.5 220 ILE B N 1
ATOM 5775 C CA . ILE B 1 220 ? 27.531 -27.781 -12.539 1 86.5 220 ILE B CA 1
ATOM 5776 C C . ILE B 1 220 ? 27.016 -29.078 -11.906 1 86.5 220 ILE B C 1
ATOM 5778 O O . ILE B 1 220 ? 27.344 -29.406 -10.766 1 86.5 220 ILE B O 1
ATOM 5782 N N . ALA B 1 221 ? 26.125 -29.781 -12.664 1 79.56 221 ALA B N 1
ATOM 5783 C CA . ALA B 1 221 ? 25.547 -31.062 -12.211 1 79.56 221 ALA B CA 1
ATOM 5784 C C . ALA B 1 221 ? 26.109 -32.219 -13.008 1 79.56 221 ALA B C 1
ATOM 5786 O O . ALA B 1 221 ? 26.25 -32.156 -14.234 1 79.56 221 ALA B O 1
ATOM 5787 N N . GLU B 1 222 ? 26.75 -33.156 -12.359 1 73.06 222 GLU B N 1
ATOM 5788 C CA . GLU B 1 222 ? 27.359 -34.281 -13.039 1 73.06 222 GLU B CA 1
ATOM 5789 C C . GLU B 1 222 ? 26.672 -35.594 -12.656 1 73.06 222 GLU B C 1
ATOM 5791 O O . GLU B 1 222 ? 26.141 -35.719 -11.555 1 73.06 222 GLU B O 1
ATOM 5796 N N . LEU B 1 223 ? 26.484 -36.406 -13.75 1 67.44 223 LEU B N 1
ATOM 5797 C CA . LEU B 1 223 ? 25.984 -37.781 -13.531 1 67.44 223 LEU B CA 1
ATOM 5798 C C . LEU B 1 223 ? 27.016 -38.625 -12.797 1 67.44 223 LEU B C 1
ATOM 5800 O O . LEU B 1 223 ? 28.188 -38.656 -13.188 1 67.44 223 LEU B O 1
ATOM 5804 N N . THR B 1 224 ? 26.625 -39.031 -11.594 1 61.53 224 THR B N 1
ATOM 5805 C CA . THR B 1 224 ? 27.547 -39.938 -10.938 1 61.53 224 THR B CA 1
ATOM 5806 C C . THR B 1 224 ? 27.328 -41.375 -11.406 1 61.53 224 THR B C 1
ATOM 5808 O O . THR B 1 224 ? 26.203 -41.75 -11.703 1 61.53 224 THR B O 1
ATOM 5811 N N . ASN B 1 225 ? 28.328 -42.031 -12.062 1 56.38 225 ASN B N 1
ATOM 5812 C CA . ASN B 1 225 ? 28.406 -43.375 -12.625 1 56.38 225 ASN B CA 1
ATOM 5813 C C . ASN B 1 225 ? 27.609 -44.375 -11.805 1 56.38 225 ASN B C 1
ATOM 5815 O O . ASN B 1 225 ? 27.031 -45.312 -12.359 1 56.38 225 ASN B O 1
ATOM 5819 N N . GLU B 1 226 ? 27.656 -44.406 -10.57 1 52.22 226 GLU B N 1
ATOM 5820 C CA . GLU B 1 226 ? 27.203 -45.594 -9.859 1 52.22 226 GLU B CA 1
ATOM 5821 C C . GLU B 1 226 ? 25.672 -45.719 -9.914 1 52.22 226 GLU B C 1
ATOM 5823 O O . GLU B 1 226 ? 25.141 -46.812 -10.07 1 52.22 226 GLU B O 1
ATOM 5828 N N . ASN B 1 227 ? 24.969 -44.656 -9.773 1 51.38 227 ASN B N 1
ATOM 5829 C CA . ASN B 1 227 ? 23.531 -44.844 -9.625 1 51.38 227 ASN B CA 1
ATOM 5830 C C . ASN B 1 227 ? 22.75 -43.844 -10.492 1 51.38 227 ASN B C 1
ATOM 5832 O O . ASN B 1 227 ? 21.562 -43.594 -10.25 1 51.38 227 ASN B O 1
ATOM 5836 N N . ASP B 1 228 ? 23.406 -43.312 -11.656 1 57.84 228 ASP B N 1
ATOM 5837 C CA . ASP B 1 228 ? 22.75 -42.469 -12.625 1 57.84 228 ASP B CA 1
ATOM 5838 C C . ASP B 1 228 ? 22.094 -41.25 -11.938 1 57.84 228 ASP B C 1
ATOM 5840 O O . ASP B 1 228 ? 20.969 -40.875 -12.258 1 57.84 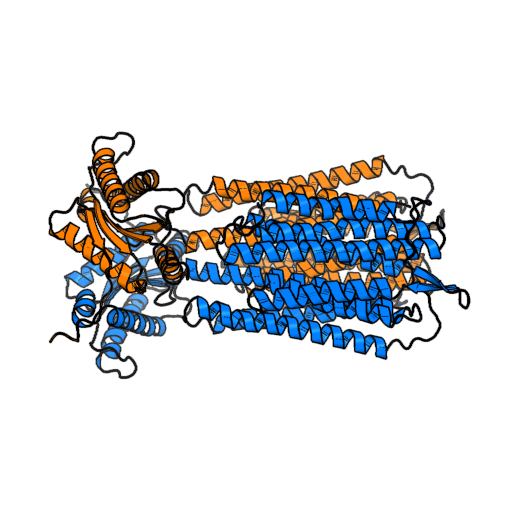228 ASP B O 1
ATOM 5844 N N . GLN B 1 229 ? 22.766 -41 -10.766 1 62.56 229 GLN B N 1
ATOM 5845 C CA . GLN B 1 229 ? 22.219 -39.844 -10.055 1 62.56 229 GLN B CA 1
ATOM 5846 C C . GLN B 1 229 ? 23 -38.562 -10.391 1 62.56 229 GLN B C 1
ATOM 5848 O O . GLN B 1 229 ? 24.203 -38.625 -10.672 1 62.56 229 GLN B O 1
ATOM 5853 N N . VAL B 1 230 ? 22.297 -37.438 -10.547 1 67.69 230 VAL B N 1
ATOM 5854 C CA . VAL B 1 230 ? 22.906 -36.125 -10.836 1 67.69 230 VAL B CA 1
ATOM 5855 C C . VAL B 1 230 ? 23.203 -35.406 -9.531 1 67.69 230 VAL B C 1
ATOM 5857 O O . VAL B 1 230 ? 22.328 -35.25 -8.672 1 67.69 230 VAL B O 1
ATOM 5860 N N . VAL B 1 231 ? 24.469 -35.219 -9.242 1 71.31 231 VAL B N 1
ATOM 5861 C CA . VAL B 1 231 ? 24.906 -34.5 -8.047 1 71.31 231 VAL B CA 1
ATOM 5862 C C . VAL B 1 231 ? 25.484 -33.125 -8.445 1 71.31 231 VAL B C 1
ATOM 5864 O O . VAL B 1 231 ? 26.156 -33 -9.469 1 71.31 231 VAL B O 1
ATOM 5867 N N . TRP B 1 232 ? 25.109 -32.094 -7.648 1 78.19 232 TRP B N 1
ATOM 5868 C CA . TRP B 1 232 ? 25.641 -30.766 -7.852 1 78.19 232 TRP B CA 1
ATOM 5869 C C . TRP B 1 232 ? 27.062 -30.641 -7.305 1 78.19 232 TRP B C 1
ATOM 5871 O O . TRP B 1 232 ? 27.375 -31.188 -6.242 1 78.19 232 TRP B O 1
ATOM 5881 N N . LYS B 1 233 ? 27.906 -29.984 -8.055 1 82.31 233 LYS B N 1
ATOM 5882 C CA . LYS B 1 233 ? 29.234 -29.688 -7.543 1 82.31 233 LYS B CA 1
ATOM 5883 C C . LYS B 1 233 ? 29.188 -28.766 -6.332 1 82.31 233 LYS B C 1
ATOM 5885 O O . LYS B 1 233 ? 28.625 -27.672 -6.402 1 82.31 233 LYS B O 1
ATOM 5890 N N . ALA B 1 234 ? 29.75 -29.141 -5.266 1 83.19 234 ALA B N 1
ATOM 5891 C CA . ALA B 1 234 ? 29.672 -28.453 -3.975 1 83.19 234 ALA B CA 1
ATOM 5892 C C . ALA B 1 234 ? 30.312 -27.078 -4.043 1 83.19 234 ALA B C 1
ATOM 5894 O O . ALA B 1 234 ? 29.938 -26.172 -3.299 1 83.19 234 ALA B O 1
ATOM 5895 N N . SER B 1 235 ? 31.266 -26.875 -4.918 1 87 235 SER B N 1
ATOM 5896 C CA . SER B 1 235 ? 31.984 -25.594 -5.016 1 87 235 SER B CA 1
ATOM 5897 C C . SER B 1 235 ? 31.047 -24.469 -5.402 1 87 235 SER B C 1
ATOM 5899 O O . SER B 1 235 ? 31.094 -23.375 -4.82 1 87 235 SER B O 1
ATOM 5901 N N . TYR B 1 236 ? 30.156 -24.688 -6.309 1 89.44 236 TYR B N 1
ATOM 5902 C CA . TYR B 1 236 ? 29.234 -23.656 -6.754 1 89.44 236 TYR B CA 1
ATOM 5903 C C . TYR B 1 236 ? 28.219 -23.328 -5.664 1 89.44 236 TYR B C 1
ATOM 5905 O O . TYR B 1 236 ? 27.828 -22.172 -5.484 1 89.44 236 TYR B O 1
ATOM 5913 N N . VAL B 1 237 ? 27.797 -24.344 -4.941 1 87.88 237 VAL B N 1
ATOM 5914 C CA . VAL B 1 237 ? 26.828 -24.141 -3.863 1 87.88 237 VAL B CA 1
ATOM 5915 C C . VAL B 1 237 ? 27.469 -23.328 -2.742 1 87.88 237 VAL B C 1
ATOM 5917 O O . VAL B 1 237 ? 26.859 -22.422 -2.188 1 87.88 237 VAL B O 1
ATOM 5920 N N . THR B 1 238 ? 28.703 -23.641 -2.48 1 90 238 THR B N 1
ATOM 5921 C CA . THR B 1 238 ? 29.438 -22.938 -1.428 1 90 238 THR B CA 1
ATOM 5922 C C . THR B 1 238 ? 29.625 -21.469 -1.793 1 90 238 THR B C 1
ATOM 5924 O O . THR B 1 238 ? 29.5 -20.594 -0.937 1 90 238 THR B O 1
ATOM 5927 N N . ILE B 1 239 ? 29.844 -21.234 -3.043 1 92.5 239 ILE B N 1
ATOM 5928 C CA . ILE B 1 239 ? 30 -19.859 -3.506 1 92.5 239 ILE B CA 1
ATOM 5929 C C . ILE B 1 239 ? 28.688 -19.094 -3.301 1 92.5 239 ILE B C 1
ATOM 5931 O O . ILE B 1 239 ? 28.703 -17.953 -2.852 1 92.5 239 ILE B O 1
ATOM 5935 N N . MET B 1 240 ? 27.625 -19.703 -3.604 1 94.31 240 MET B N 1
ATOM 5936 C CA . MET B 1 240 ? 26.328 -19.062 -3.434 1 94.31 240 MET B CA 1
ATOM 5937 C C . MET B 1 240 ? 26.047 -18.766 -1.963 1 94.31 240 MET B C 1
ATOM 5939 O O . MET B 1 240 ? 25.547 -17.703 -1.624 1 94.31 240 MET B O 1
ATOM 5943 N N . ILE B 1 241 ? 26.391 -19.703 -1.136 1 91.19 241 ILE B N 1
ATOM 5944 C CA . ILE B 1 241 ? 26.188 -19.531 0.298 1 91.19 241 ILE B CA 1
ATOM 5945 C C . ILE B 1 241 ? 27 -18.344 0.795 1 91.19 241 ILE B C 1
ATOM 5947 O O . ILE B 1 241 ? 26.484 -17.484 1.514 1 91.19 241 ILE B O 1
ATOM 5951 N N . PHE B 1 242 ? 28.188 -18.281 0.331 1 92 242 PHE B N 1
ATOM 5952 C CA . PHE B 1 242 ? 29.062 -17.203 0.762 1 92 242 PHE B CA 1
ATOM 5953 C C . PHE B 1 242 ? 28.562 -15.859 0.262 1 92 242 PHE B C 1
ATOM 5955 O O . PHE B 1 242 ? 28.625 -14.859 0.985 1 92 242 PHE B O 1
ATOM 5962 N N . MET B 1 243 ? 28.094 -15.789 -0.905 1 96.62 243 MET B N 1
ATOM 5963 C CA . MET B 1 243 ? 27.562 -14.562 -1.476 1 96.62 243 MET B CA 1
ATOM 5964 C C . MET B 1 243 ? 26.375 -14.047 -0.652 1 96.62 243 MET B C 1
ATOM 5966 O O . MET B 1 243 ? 26.328 -12.875 -0.293 1 96.62 243 MET B O 1
ATOM 5970 N N . TRP B 1 244 ? 25.516 -14.898 -0.292 1 95.81 244 TRP B N 1
ATOM 5971 C CA . TRP B 1 244 ? 24.328 -14.508 0.453 1 95.81 244 TRP B CA 1
ATOM 5972 C C . TRP B 1 244 ? 24.672 -14.148 1.893 1 95.81 244 TRP B C 1
ATOM 5974 O O . TRP B 1 244 ? 24.078 -13.242 2.477 1 95.81 244 TRP B O 1
ATOM 5984 N N . LEU B 1 245 ? 25.641 -14.859 2.43 1 91.44 245 LEU B N 1
ATOM 5985 C CA . LEU B 1 245 ? 26.078 -14.547 3.785 1 91.44 245 LEU B CA 1
ATOM 5986 C C . LEU B 1 245 ? 26.719 -13.164 3.844 1 91.44 245 LEU B C 1
ATOM 5988 O O . LEU B 1 245 ? 26.5 -12.422 4.805 1 91.44 245 LEU B O 1
ATOM 5992 N N . THR B 1 246 ? 27.453 -12.867 2.863 1 94.44 246 THR B N 1
ATOM 5993 C CA . THR B 1 246 ? 28.078 -11.555 2.799 1 94.44 246 THR B CA 1
ATOM 5994 C C . THR B 1 246 ? 27.016 -10.461 2.686 1 94.44 246 THR B C 1
ATOM 5996 O O . THR B 1 246 ? 27.078 -9.453 3.393 1 94.44 246 THR B O 1
ATOM 5999 N N . LEU B 1 247 ? 26.062 -10.664 1.832 1 95.69 247 LEU B N 1
ATOM 6000 C CA . LEU B 1 247 ? 25 -9.688 1.676 1 95.69 247 LEU B CA 1
ATOM 6001 C C . LEU B 1 247 ? 24.219 -9.523 2.975 1 95.69 247 LEU B C 1
ATOM 6003 O O . LEU B 1 247 ? 23.875 -8.406 3.359 1 95.69 247 LEU B O 1
ATOM 6007 N N . LEU B 1 248 ? 23.953 -10.656 3.633 1 91.38 248 LEU B N 1
ATOM 6008 C CA . LEU B 1 248 ? 23.234 -10.633 4.898 1 91.38 248 LEU B CA 1
ATOM 6009 C C . LEU B 1 248 ? 23.984 -9.828 5.945 1 91.38 248 LEU B C 1
ATOM 6011 O O . LEU B 1 248 ? 23.406 -8.977 6.621 1 91.38 248 LEU B O 1
ATOM 6015 N N . SER B 1 249 ? 25.266 -10.031 6.012 1 90.94 249 SER B N 1
ATOM 6016 C CA . SER B 1 249 ? 26.094 -9.352 6.996 1 90.94 249 SER B CA 1
ATOM 6017 C C . SER B 1 249 ? 26.188 -7.855 6.711 1 90.94 249 SER B C 1
ATOM 6019 O O . SER B 1 249 ? 26.094 -7.035 7.621 1 90.94 249 SER B O 1
ATOM 6021 N N . VAL B 1 250 ? 26.359 -7.469 5.496 1 92.62 250 VAL B N 1
ATOM 6022 C CA . VAL B 1 250 ? 26.5 -6.066 5.117 1 92.62 250 VAL B CA 1
ATOM 6023 C C . VAL B 1 250 ? 25.172 -5.332 5.359 1 92.62 250 VAL B C 1
ATOM 6025 O O . VAL B 1 250 ? 25.172 -4.199 5.844 1 92.62 250 VAL B O 1
ATOM 6028 N N . ASN B 1 251 ? 24.062 -5.957 5.02 1 90.81 251 ASN B N 1
ATOM 6029 C CA . ASN B 1 251 ? 22.766 -5.344 5.238 1 90.81 251 ASN B CA 1
ATOM 6030 C C . ASN B 1 251 ? 22.484 -5.125 6.727 1 90.81 251 ASN B C 1
ATOM 6032 O O . ASN B 1 251 ? 22 -4.062 7.125 1 90.81 251 ASN B O 1
ATOM 6036 N N . LEU B 1 252 ? 22.828 -6.125 7.504 1 85.19 252 LEU B N 1
ATOM 6037 C CA . LEU B 1 252 ? 22.609 -6.016 8.938 1 85.19 252 LEU B CA 1
ATOM 6038 C C . LEU B 1 252 ? 23.516 -4.953 9.555 1 85.19 252 LEU B C 1
ATOM 6040 O O . LEU B 1 252 ? 23.109 -4.266 10.5 1 85.19 252 LEU B O 1
ATOM 6044 N N . TYR B 1 253 ? 24.641 -4.82 9 1 86.38 253 TYR B N 1
ATOM 6045 C CA . TYR B 1 253 ? 25.594 -3.838 9.516 1 86.38 253 TYR B CA 1
ATOM 6046 C C . TYR B 1 253 ? 25.109 -2.42 9.234 1 86.38 253 TYR B C 1
ATOM 6048 O O . TYR B 1 253 ? 25.125 -1.566 10.125 1 86.38 253 TYR B O 1
ATOM 6056 N N . PHE B 1 254 ? 24.562 -2.076 8.102 1 83.5 254 PHE B N 1
ATOM 6057 C CA . PHE B 1 254 ? 24.234 -0.712 7.703 1 83.5 254 PHE B CA 1
ATOM 6058 C C . PHE B 1 254 ? 22.812 -0.359 8.102 1 83.5 254 PHE B C 1
ATOM 6060 O O . PHE B 1 254 ? 22.547 0.764 8.531 1 83.5 254 PHE B O 1
ATOM 6067 N N . ASN B 1 255 ? 21.891 -1.287 7.895 1 79.31 255 ASN B N 1
ATOM 6068 C CA . ASN B 1 255 ? 20.484 -0.964 8.086 1 79.31 255 ASN B CA 1
ATOM 6069 C C . ASN B 1 255 ? 19.938 -1.576 9.375 1 79.31 255 ASN B C 1
ATOM 6071 O O . ASN B 1 255 ? 18.891 -1.148 9.875 1 79.31 255 ASN B O 1
ATOM 6075 N N . GLY B 1 256 ? 20.656 -2.588 9.82 1 77.25 256 GLY B N 1
ATOM 6076 C CA . GLY B 1 256 ? 20.078 -3.279 10.961 1 77.25 256 GLY B CA 1
ATOM 6077 C C . GLY B 1 256 ? 18.688 -3.828 10.703 1 77.25 256 GLY B C 1
ATOM 6078 O O . GLY B 1 256 ? 18.453 -4.445 9.664 1 77.25 256 GLY B O 1
ATOM 6079 N N . LEU B 1 257 ? 17.75 -3.76 11.555 1 74.56 257 LEU B N 1
ATOM 6080 C CA . LEU B 1 257 ? 16.359 -4.184 11.406 1 74.56 257 LEU B CA 1
ATOM 6081 C C . LEU B 1 257 ? 15.414 -2.998 11.57 1 74.56 257 LEU B C 1
ATOM 6083 O O . LEU B 1 257 ? 14.328 -3.143 12.133 1 74.56 257 LEU B O 1
ATOM 6087 N N . ARG B 1 258 ? 15.852 -1.86 10.992 1 70.75 258 ARG B N 1
ATOM 6088 C CA . ARG B 1 258 ? 15.133 -0.617 11.25 1 70.75 258 ARG B CA 1
ATOM 6089 C C . ARG B 1 258 ? 14.18 -0.292 10.102 1 70.75 258 ARG B C 1
ATOM 6091 O O . ARG B 1 258 ? 13.172 0.388 10.305 1 70.75 258 ARG B O 1
ATOM 6098 N N . CYS B 1 259 ? 14.453 -0.747 8.938 1 74.62 259 CYS B N 1
ATOM 6099 C CA . CYS B 1 259 ? 13.672 -0.415 7.754 1 74.62 259 CYS B CA 1
ATOM 6100 C C . CYS B 1 259 ? 12.922 -1.636 7.238 1 74.62 259 CYS B C 1
ATOM 6102 O O . CYS B 1 259 ? 13.523 -2.666 6.945 1 74.62 259 CYS B O 1
ATOM 6104 N N . ASP B 1 260 ? 11.609 -1.553 7.086 1 77.94 260 ASP B N 1
ATOM 6105 C CA . ASP B 1 260 ? 10.773 -2.686 6.711 1 77.94 260 ASP B CA 1
ATOM 6106 C C . ASP B 1 260 ? 11.211 -3.275 5.371 1 77.94 260 ASP B C 1
ATOM 6108 O O . ASP B 1 260 ? 11.383 -4.492 5.25 1 77.94 260 ASP B O 1
ATOM 6112 N N . ILE B 1 261 ? 11.477 -2.443 4.418 1 85.88 261 ILE B N 1
ATOM 6113 C CA . ILE B 1 261 ? 11.82 -2.92 3.082 1 85.88 261 ILE B CA 1
ATOM 6114 C C . ILE B 1 261 ? 13.125 -3.713 3.139 1 85.88 261 ILE B C 1
ATOM 6116 O O . ILE B 1 261 ? 13.227 -4.793 2.553 1 85.88 261 ILE B O 1
ATOM 6120 N N . TRP B 1 262 ? 14.125 -3.314 3.854 1 87.75 262 TRP B N 1
ATOM 6121 C CA . TRP B 1 262 ? 15.438 -3.959 3.918 1 87.75 262 TRP B CA 1
ATOM 6122 C C . TRP B 1 262 ? 15.406 -5.145 4.875 1 87.75 262 TRP B C 1
ATOM 6124 O O . TRP B 1 262 ? 16.281 -6.02 4.812 1 87.75 262 TRP B O 1
ATOM 6134 N N . ASN B 1 263 ? 14.406 -5.156 5.789 1 84.5 263 ASN B N 1
ATOM 6135 C CA . ASN B 1 263 ? 14.141 -6.383 6.527 1 84.5 263 ASN B CA 1
ATOM 6136 C C . ASN B 1 263 ? 13.664 -7.5 5.605 1 84.5 263 ASN B C 1
ATOM 6138 O O . ASN B 1 263 ? 13.945 -8.672 5.84 1 84.5 263 ASN B O 1
ATOM 6142 N N . GLY B 1 264 ? 12.852 -7.105 4.578 1 87.12 264 GLY B N 1
ATOM 6143 C CA . GLY B 1 264 ? 12.516 -8.078 3.547 1 87.12 264 GLY B CA 1
ATOM 6144 C C . GLY B 1 264 ? 13.742 -8.68 2.879 1 87.12 264 GLY B C 1
ATOM 6145 O O . GLY B 1 264 ? 13.789 -9.883 2.633 1 87.12 264 GLY B O 1
ATOM 6146 N N . VAL B 1 265 ? 14.797 -7.836 2.656 1 90.06 265 VAL B N 1
ATOM 6147 C CA . VAL B 1 265 ? 16.047 -8.289 2.059 1 90.06 265 VAL B CA 1
ATOM 6148 C C . VAL B 1 265 ? 16.766 -9.234 3.021 1 90.06 265 VAL B C 1
ATOM 6150 O O . VAL B 1 265 ? 17.359 -10.227 2.598 1 90.06 265 VAL B O 1
ATOM 6153 N N . THR B 1 266 ? 16.703 -8.945 4.277 1 87.81 266 THR B N 1
ATOM 6154 C CA . THR B 1 266 ? 17.297 -9.812 5.289 1 87.81 266 THR B CA 1
ATOM 6155 C C . THR B 1 266 ? 16.641 -11.195 5.262 1 87.81 266 THR B C 1
ATOM 6157 O O . THR B 1 266 ? 17.344 -12.211 5.355 1 87.81 266 THR B O 1
ATOM 6160 N N . VAL B 1 267 ? 15.336 -11.227 5.121 1 86.12 267 VAL B N 1
ATOM 6161 C CA . VAL B 1 267 ? 14.617 -12.492 5.055 1 86.12 267 VAL B CA 1
ATOM 6162 C C . VAL B 1 267 ? 15.047 -13.266 3.809 1 86.12 267 VAL B C 1
ATOM 6164 O O . VAL B 1 267 ? 15.305 -14.469 3.879 1 86.12 267 VAL B O 1
ATOM 6167 N N . ILE B 1 268 ? 15.109 -12.578 2.648 1 91.25 268 ILE B N 1
ATOM 6168 C CA . ILE B 1 268 ? 15.516 -13.227 1.401 1 91.25 268 ILE B CA 1
ATOM 6169 C C . ILE B 1 268 ? 16.922 -13.812 1.556 1 91.25 268 ILE B C 1
ATOM 6171 O O . ILE B 1 268 ? 17.156 -14.977 1.222 1 91.25 268 ILE B O 1
ATOM 6175 N N . ALA B 1 269 ? 17.844 -13.047 2.092 1 92.19 269 ALA B N 1
ATOM 6176 C CA . ALA B 1 269 ? 19.25 -13.469 2.213 1 92.19 269 ALA B CA 1
ATOM 6177 C C . ALA B 1 269 ? 19.391 -14.617 3.209 1 92.19 269 ALA B C 1
ATOM 6179 O O . ALA B 1 269 ? 20.078 -15.602 2.938 1 92.19 269 ALA B O 1
ATOM 6180 N N . PHE B 1 270 ? 18.734 -14.531 4.301 1 87.31 270 PHE B N 1
ATOM 6181 C CA . PHE B 1 270 ? 18.797 -15.57 5.32 1 87.31 270 PHE B CA 1
ATOM 6182 C C . PHE B 1 270 ? 18.234 -16.891 4.793 1 87.31 270 PHE B C 1
ATOM 6184 O O . PHE B 1 270 ? 18.844 -17.938 4.961 1 87.31 270 PHE B O 1
ATOM 6191 N N . CYS B 1 271 ? 17.094 -16.844 4.199 1 88.19 271 CYS B N 1
ATOM 6192 C CA . CYS B 1 271 ? 16.453 -18.047 3.67 1 88.19 271 CYS B CA 1
ATOM 6193 C C . CYS B 1 271 ? 17.266 -18.625 2.504 1 88.19 271 CYS B C 1
ATOM 6195 O O . CYS B 1 271 ? 17.312 -19.828 2.314 1 88.19 271 CYS B O 1
ATOM 6197 N N . ALA B 1 272 ? 17.844 -17.703 1.697 1 92.31 272 ALA B N 1
ATOM 6198 C CA . ALA B 1 272 ? 18.688 -18.172 0.611 1 92.31 272 ALA B CA 1
ATOM 6199 C C . ALA B 1 272 ? 19.875 -18.969 1.153 1 92.31 272 ALA B C 1
ATOM 6201 O O . ALA B 1 272 ? 20.266 -19.984 0.571 1 92.31 272 ALA B O 1
ATOM 6202 N N . VAL B 1 273 ? 20.453 -18.562 2.246 1 88.75 273 VAL B N 1
ATOM 6203 C CA . VAL B 1 273 ? 21.531 -19.312 2.887 1 88.75 273 VAL B CA 1
ATOM 6204 C C . VAL B 1 273 ? 21.016 -20.672 3.342 1 88.75 273 VAL B C 1
ATOM 6206 O O . VAL B 1 273 ? 21.641 -21.703 3.072 1 88.75 273 VAL B O 1
ATOM 6209 N N . LEU B 1 274 ? 19.859 -20.703 3.902 1 83.62 274 LEU B N 1
ATOM 6210 C CA . LEU B 1 274 ? 19.281 -21.922 4.457 1 83.62 274 LEU B CA 1
ATOM 6211 C C . LEU B 1 274 ? 19 -22.938 3.355 1 83.62 274 LEU B C 1
ATOM 6213 O O . LEU B 1 274 ? 19.391 -24.109 3.459 1 83.62 274 LEU B O 1
ATOM 6217 N N . TYR B 1 275 ? 18.344 -22.453 2.252 1 86.88 275 TYR B N 1
ATOM 6218 C CA . TYR B 1 275 ? 17.969 -23.453 1.257 1 86.88 275 TYR B CA 1
ATOM 6219 C C . TYR B 1 275 ? 19.172 -23.859 0.409 1 86.88 275 TYR B C 1
ATOM 6221 O O . TYR B 1 275 ? 19.203 -24.953 -0.157 1 86.88 275 TYR B O 1
ATOM 6229 N N . ASN B 1 276 ? 20.156 -23.031 0.291 1 88.06 276 ASN B N 1
ATOM 6230 C CA . ASN B 1 276 ? 21.375 -23.453 -0.399 1 88.06 276 ASN B CA 1
ATOM 6231 C C . ASN B 1 276 ? 22.219 -24.391 0.468 1 88.06 276 ASN B C 1
ATOM 6233 O O . ASN B 1 276 ? 22.875 -25.297 -0.046 1 88.06 276 ASN B O 1
ATOM 6237 N N . VAL B 1 277 ? 22.219 -24.203 1.783 1 83.69 277 VAL B N 1
ATOM 6238 C CA . VAL B 1 277 ? 22.891 -25.125 2.691 1 83.69 277 VAL B CA 1
ATOM 6239 C C . VAL B 1 277 ? 22.234 -26.5 2.619 1 83.69 277 VAL B C 1
ATOM 6241 O O . VAL B 1 277 ? 22.922 -27.516 2.652 1 83.69 277 VAL B O 1
ATOM 6244 N N . SER B 1 278 ? 20.938 -26.484 2.463 1 80 278 SER B N 1
ATOM 6245 C CA . SER B 1 278 ? 20.219 -27.75 2.352 1 80 278 SER B CA 1
ATOM 6246 C C . SER B 1 278 ? 20.641 -28.516 1.105 1 80 278 SER B C 1
ATOM 6248 O O . SER B 1 278 ? 20.625 -29.75 1.096 1 80 278 SER B O 1
ATOM 6250 N N . LEU B 1 279 ? 21.047 -27.797 0.045 1 78.5 279 LEU B N 1
ATOM 6251 C CA . LEU B 1 279 ? 21.484 -28.422 -1.198 1 78.5 279 LEU B CA 1
ATOM 6252 C C . LEU B 1 279 ? 22.797 -29.156 -1.007 1 78.5 279 LEU B C 1
ATOM 6254 O O . LEU B 1 279 ? 23.109 -30.094 -1.748 1 78.5 279 LEU B O 1
ATOM 6258 N N . LEU B 1 280 ? 23.625 -28.719 -0.053 1 76.88 280 LEU B N 1
ATOM 6259 C CA . LEU B 1 280 ? 24.906 -29.375 0.212 1 76.88 280 LEU B CA 1
ATOM 6260 C C . LEU B 1 280 ? 24.688 -30.766 0.792 1 76.88 280 LEU B C 1
ATOM 6262 O O . LEU B 1 280 ? 25.531 -31.641 0.651 1 76.88 280 LEU B O 1
ATOM 6266 N N . PHE B 1 281 ? 23.625 -30.859 1.483 1 68.69 281 PHE B N 1
ATOM 6267 C CA . PHE B 1 281 ? 23.328 -32.156 2.092 1 68.69 281 PHE B CA 1
ATOM 6268 C C . PHE B 1 281 ? 22.609 -33.062 1.104 1 68.69 281 PHE B C 1
ATOM 6270 O O . PHE B 1 281 ? 22.25 -34.188 1.441 1 68.69 281 PHE B O 1
ATOM 6277 N N . MET B 1 282 ? 22.359 -32.344 -0.041 1 59.03 282 MET B N 1
ATOM 6278 C CA . MET B 1 282 ? 21.656 -33.094 -1.067 1 59.03 282 MET B CA 1
ATOM 6279 C C . MET B 1 282 ? 22.562 -34.188 -1.635 1 59.03 282 MET B C 1
ATOM 6281 O O . MET B 1 282 ? 23.516 -33.906 -2.354 1 59.03 282 MET B O 1
ATOM 6285 N N . SER B 1 283 ? 23.047 -35.062 -0.792 1 51.66 283 SER B N 1
ATOM 6286 C CA . SER B 1 283 ? 23.766 -36.156 -1.442 1 51.66 283 SER B CA 1
ATOM 6287 C C . SER B 1 283 ? 22.953 -36.719 -2.605 1 51.66 283 SER B C 1
ATOM 6289 O O . SER B 1 283 ? 23.469 -36.844 -3.721 1 51.66 283 SER B O 1
ATOM 6291 N N . ARG B 1 284 ? 21.891 -37.375 -2.236 1 50.72 284 ARG B N 1
ATOM 6292 C CA . ARG B 1 284 ? 20.938 -38.031 -3.129 1 50.72 284 ARG B CA 1
ATOM 6293 C C . ARG B 1 284 ? 19.828 -37.094 -3.557 1 50.72 284 ARG B C 1
ATOM 6295 O O . ARG B 1 284 ? 19.391 -36.25 -2.771 1 50.72 284 ARG B O 1
ATOM 6302 N N . TYR B 1 285 ? 19.969 -36.5 -4.836 1 50.88 285 TYR B N 1
ATOM 6303 C CA . TYR B 1 285 ? 18.781 -35.75 -5.227 1 50.88 285 TYR B CA 1
ATOM 6304 C C . TYR B 1 285 ? 17.562 -36.25 -4.469 1 50.88 285 TYR B C 1
ATOM 6306 O O . TYR B 1 285 ? 16.703 -36.938 -5.039 1 50.88 285 TYR B O 1
ATOM 6314 N N . SER B 1 286 ? 17.781 -36.406 -3.182 1 61.16 286 SER B N 1
ATOM 6315 C CA . SER B 1 286 ? 16.625 -36.75 -2.361 1 61.16 286 SER B CA 1
ATOM 6316 C C . SER B 1 286 ? 15.477 -35.781 -2.564 1 61.16 286 SER B C 1
ATOM 6318 O O . SER B 1 286 ? 15.656 -34.562 -2.49 1 61.16 286 SER B O 1
ATOM 6320 N N . VAL B 1 287 ? 14.438 -36.312 -3.16 1 65.06 287 VAL B N 1
ATOM 6321 C CA . VAL B 1 287 ? 13.188 -35.625 -3.467 1 65.06 287 VAL B CA 1
ATOM 6322 C C . VAL B 1 287 ? 12.75 -34.812 -2.266 1 65.06 287 VAL B C 1
ATOM 6324 O O . VAL B 1 287 ? 12.281 -33.688 -2.422 1 65.06 287 VAL B O 1
ATOM 6327 N N . SER B 1 288 ? 13.133 -35.312 -1.101 1 64.5 288 SER B N 1
ATOM 6328 C CA . SER B 1 288 ? 12.656 -34.625 0.095 1 64.5 288 SER B CA 1
ATOM 6329 C C . SER B 1 288 ? 13.406 -33.312 0.324 1 64.5 288 SER B C 1
ATOM 6331 O O . SER B 1 288 ? 12.797 -32.281 0.615 1 64.5 288 SER B O 1
ATOM 6333 N N . ILE B 1 289 ? 14.711 -33.375 0.158 1 69.31 289 ILE B N 1
ATOM 6334 C CA . ILE B 1 289 ? 15.523 -32.188 0.412 1 69.31 289 ILE B CA 1
ATOM 6335 C C . ILE B 1 289 ? 15.211 -31.125 -0.626 1 69.31 289 ILE B C 1
ATOM 6337 O O . ILE B 1 289 ? 15.172 -29.938 -0.305 1 69.31 289 ILE B O 1
ATOM 6341 N N . TRP B 1 290 ? 14.898 -31.469 -1.769 1 72.5 290 TRP B N 1
ATOM 6342 C CA . TRP B 1 290 ? 14.547 -30.531 -2.826 1 72.5 290 TRP B CA 1
ATOM 6343 C C . TRP B 1 290 ? 13.25 -29.797 -2.5 1 72.5 290 TRP B C 1
ATOM 6345 O O . TRP B 1 290 ? 13.164 -28.578 -2.639 1 72.5 290 TRP B O 1
ATOM 6355 N N . TYR B 1 291 ? 12.328 -30.625 -2 1 70 291 TYR B N 1
ATOM 6356 C CA . TYR B 1 291 ? 11.031 -30.047 -1.682 1 70 291 TYR B CA 1
ATOM 6357 C C . TYR B 1 291 ? 11.148 -29.047 -0.53 1 70 291 TYR B C 1
ATOM 6359 O O . TYR B 1 291 ? 10.555 -27.969 -0.57 1 70 291 TYR B O 1
ATOM 6367 N N . ILE B 1 292 ? 11.938 -29.422 0.321 1 71.62 292 ILE B N 1
ATOM 6368 C CA . ILE B 1 292 ? 12.102 -28.562 1.483 1 71.62 292 ILE B CA 1
ATOM 6369 C C . ILE B 1 292 ? 12.773 -27.25 1.063 1 71.62 292 ILE B C 1
ATOM 6371 O O . ILE B 1 292 ? 12.32 -26.172 1.436 1 71.62 292 ILE B O 1
ATOM 6375 N N . SER B 1 293 ? 13.797 -27.359 0.322 1 78.75 293 SER B N 1
ATOM 6376 C CA . SER B 1 293 ? 14.539 -26.188 -0.119 1 78.75 293 SER B CA 1
ATOM 6377 C C . SER B 1 293 ? 13.656 -25.234 -0.924 1 78.75 293 SER B C 1
ATOM 6379 O O . SER B 1 293 ? 13.68 -24.031 -0.711 1 78.75 293 SER B O 1
ATOM 6381 N N . ARG B 1 294 ? 12.781 -25.75 -1.687 1 81.38 294 ARG B 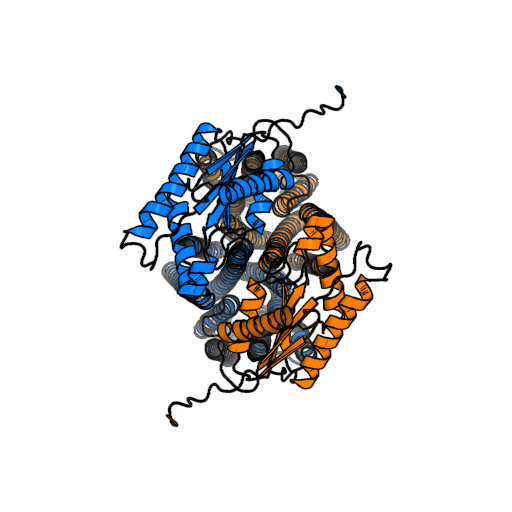N 1
ATOM 6382 C CA . ARG B 1 294 ? 11.922 -24.922 -2.537 1 81.38 294 ARG B CA 1
ATOM 6383 C C . ARG B 1 294 ? 10.789 -24.297 -1.727 1 81.38 294 ARG B C 1
ATOM 6385 O O . ARG B 1 294 ? 10.367 -23.172 -2.01 1 81.38 294 ARG B O 1
ATOM 6392 N N . THR B 1 295 ? 10.312 -25.094 -0.824 1 79.12 295 THR B N 1
ATOM 6393 C CA . THR B 1 295 ? 9.273 -24.562 0.049 1 79.12 295 THR B CA 1
ATOM 6394 C C . THR B 1 295 ? 9.789 -23.359 0.829 1 79.12 295 THR B C 1
ATOM 6396 O O . THR B 1 295 ? 9.086 -22.344 0.969 1 79.12 295 THR B O 1
ATOM 6399 N N . ILE B 1 296 ? 11.039 -23.469 1.232 1 81.44 296 ILE B N 1
ATOM 6400 C CA . ILE B 1 296 ? 11.641 -22.359 1.966 1 81.44 296 ILE B CA 1
ATOM 6401 C C . ILE B 1 296 ? 11.734 -21.141 1.061 1 81.44 296 ILE B C 1
ATOM 6403 O O . ILE B 1 296 ? 11.453 -20.016 1.493 1 81.44 296 ILE B O 1
ATOM 6407 N N . GLU B 1 297 ? 12.055 -21.344 -0.109 1 87.56 297 GLU B N 1
ATOM 6408 C CA . GLU B 1 297 ? 12.18 -20.25 -1.059 1 87.56 297 GLU B CA 1
ATOM 6409 C C . GLU B 1 297 ? 10.836 -19.562 -1.297 1 87.56 297 GLU B C 1
ATOM 6411 O O . GLU B 1 297 ? 10.742 -18.328 -1.254 1 87.56 297 GLU B O 1
ATOM 6416 N N . VAL B 1 298 ? 9.766 -20.328 -1.45 1 87.12 298 VAL B N 1
ATOM 6417 C CA . VAL B 1 298 ? 8.438 -19.781 -1.718 1 87.12 298 VAL B CA 1
ATOM 6418 C C . VAL B 1 298 ? 7.93 -19.031 -0.489 1 87.12 298 VAL B C 1
ATOM 6420 O O . VAL B 1 298 ? 7.418 -17.906 -0.602 1 87.12 298 VAL B O 1
ATOM 6423 N N . VAL B 1 299 ? 8.125 -19.625 0.63 1 82 299 VAL B N 1
ATOM 6424 C CA . VAL B 1 299 ? 7.664 -19.016 1.874 1 82 299 VAL B CA 1
ATOM 6425 C C . VAL B 1 299 ? 8.406 -17.703 2.115 1 82 299 VAL B C 1
ATOM 6427 O O . VAL B 1 299 ? 7.816 -16.734 2.58 1 82 299 VAL B O 1
ATOM 6430 N N . SER B 1 300 ? 9.672 -17.719 1.799 1 86.56 300 SER B N 1
ATOM 6431 C CA . SER B 1 300 ? 10.461 -16.5 1.977 1 86.56 300 SER B CA 1
ATOM 6432 C C . SER B 1 300 ? 9.938 -15.367 1.11 1 86.56 300 SER B C 1
ATOM 6434 O O . SER B 1 300 ? 9.789 -14.234 1.581 1 86.56 300 SER B O 1
ATOM 6436 N N . LYS B 1 301 ? 9.57 -15.633 -0.093 1 89.06 301 LYS B N 1
ATOM 6437 C CA . LYS B 1 301 ? 9.078 -14.609 -1.009 1 89.06 301 LYS B CA 1
ATOM 6438 C C . LYS B 1 301 ? 7.695 -14.117 -0.585 1 89.06 301 LYS B C 1
ATOM 6440 O O . LYS B 1 301 ? 7.387 -12.93 -0.72 1 89.06 301 LYS B O 1
ATOM 6445 N N . LEU B 1 302 ? 6.914 -15 -0.102 1 85.25 302 LEU B N 1
ATOM 6446 C CA . LEU B 1 302 ? 5.605 -14.602 0.402 1 85.25 302 LEU B CA 1
ATOM 6447 C C . LEU B 1 302 ? 5.742 -13.719 1.641 1 85.25 302 LEU B C 1
ATOM 6449 O O . LEU B 1 302 ? 5.004 -12.75 1.803 1 85.25 302 LEU B O 1
ATOM 6453 N N . THR B 1 303 ? 6.672 -14.094 2.469 1 84.06 303 THR B N 1
ATOM 6454 C CA . THR B 1 303 ? 6.93 -13.297 3.664 1 84.06 303 THR B CA 1
ATOM 6455 C C . THR B 1 303 ? 7.367 -11.883 3.289 1 84.06 303 THR B C 1
ATOM 6457 O O . THR B 1 303 ? 6.926 -10.906 3.896 1 84.06 303 THR B O 1
ATOM 6460 N N . VAL B 1 304 ? 8.211 -11.828 2.352 1 87.88 304 VAL B N 1
ATOM 6461 C CA . VAL B 1 304 ? 8.688 -10.531 1.882 1 87.88 304 VAL B CA 1
ATOM 6462 C C . VAL B 1 304 ? 7.508 -9.703 1.376 1 87.88 304 VAL B C 1
ATOM 6464 O O . VAL B 1 304 ? 7.414 -8.5 1.661 1 87.88 304 VAL B O 1
ATOM 6467 N N . MET B 1 305 ? 6.551 -10.305 0.688 1 87 305 MET B N 1
ATOM 6468 C CA . MET B 1 305 ? 5.375 -9.602 0.189 1 87 305 MET B CA 1
ATOM 6469 C C . MET B 1 305 ? 4.52 -9.086 1.343 1 87 305 MET B C 1
ATOM 6471 O O . MET B 1 305 ? 4.008 -7.961 1.292 1 87 305 MET B O 1
ATOM 6475 N N . VAL B 1 306 ? 4.414 -9.844 2.352 1 82.62 306 VAL B N 1
ATOM 6476 C CA . VAL B 1 306 ? 3.646 -9.445 3.525 1 82.62 306 VAL B CA 1
ATOM 6477 C C . VAL B 1 306 ? 4.32 -8.25 4.195 1 82.62 306 VAL B C 1
ATOM 6479 O O . VAL B 1 306 ? 3.65 -7.285 4.578 1 82.62 306 VAL B O 1
ATOM 6482 N N . ILE B 1 307 ? 5.621 -8.289 4.277 1 83.88 307 ILE B N 1
ATOM 6483 C CA . ILE B 1 307 ? 6.371 -7.199 4.887 1 83.88 307 ILE B CA 1
ATOM 6484 C C . ILE B 1 307 ? 6.176 -5.922 4.074 1 83.88 307 ILE B C 1
ATOM 6486 O O . ILE B 1 307 ? 5.941 -4.848 4.637 1 83.88 307 ILE B O 1
ATOM 6490 N N . PHE B 1 308 ? 6.23 -6.062 2.771 1 86.81 308 PHE B N 1
ATOM 6491 C CA . PHE B 1 308 ? 6.047 -4.91 1.896 1 86.81 308 PHE B CA 1
ATOM 6492 C C . PHE B 1 308 ? 4.66 -4.305 2.078 1 86.81 308 PHE B C 1
ATOM 6494 O O . PHE B 1 308 ? 4.52 -3.088 2.209 1 86.81 308 PHE B O 1
ATOM 6501 N N . MET B 1 309 ? 3.656 -5.117 2.152 1 86 309 MET B N 1
ATOM 6502 C CA . MET B 1 309 ? 2.279 -4.645 2.285 1 86 309 MET B CA 1
ATOM 6503 C C . MET B 1 309 ? 2.053 -4.012 3.654 1 86 309 MET B C 1
ATOM 6505 O O . MET B 1 309 ? 1.412 -2.963 3.758 1 86 309 MET B O 1
ATOM 6509 N N . CYS B 1 310 ? 2.586 -4.602 4.645 1 80.75 310 CYS B N 1
ATOM 6510 C CA . CYS B 1 310 ? 2.48 -4.027 5.98 1 80.75 310 CYS B CA 1
ATOM 6511 C C . CYS B 1 310 ? 3.152 -2.662 6.039 1 80.75 310 CYS B C 1
ATOM 6513 O O . CYS B 1 310 ? 2.641 -1.742 6.684 1 80.75 310 CYS B O 1
ATOM 6515 N N . HIS B 1 311 ? 4.266 -2.602 5.402 1 83.69 311 HIS B N 1
ATOM 6516 C CA . HIS B 1 311 ? 5.004 -1.346 5.383 1 83.69 311 HIS B CA 1
ATOM 6517 C C . HIS B 1 311 ? 4.168 -0.22 4.785 1 83.69 311 HIS B C 1
ATOM 6519 O O . HIS B 1 311 ? 4.082 0.869 5.359 1 83.69 311 HIS B O 1
ATOM 6525 N N . ILE B 1 312 ? 3.539 -0.461 3.701 1 86.44 312 ILE B N 1
ATOM 6526 C CA . ILE B 1 312 ? 2.834 0.609 3.004 1 86.44 312 ILE B CA 1
ATOM 6527 C C . ILE B 1 312 ? 1.568 0.98 3.773 1 86.44 312 ILE B C 1
ATOM 6529 O O . ILE B 1 312 ? 1.191 2.152 3.832 1 86.44 312 ILE B O 1
ATOM 6533 N N . PHE B 1 313 ? 0.889 0.113 4.359 1 83.75 313 PHE B N 1
ATOM 6534 C CA . PHE B 1 313 ? -0.312 0.403 5.137 1 83.75 313 PHE B CA 1
ATOM 6535 C C . PHE B 1 313 ? 0.039 1.149 6.418 1 83.75 313 PHE B C 1
ATOM 6537 O O . PHE B 1 313 ? -0.712 2.021 6.859 1 83.75 313 PHE B O 1
ATOM 6544 N N . SER B 1 314 ? 1.141 0.749 6.961 1 79.25 314 SER B N 1
ATOM 6545 C CA . SER B 1 314 ? 1.617 1.488 8.125 1 79.25 314 SER B CA 1
ATOM 6546 C C . SER B 1 314 ? 1.958 2.93 7.762 1 79.25 314 SER B C 1
ATOM 6548 O O . SER B 1 314 ? 1.626 3.857 8.5 1 79.25 314 SER B O 1
ATOM 6550 N N . ALA B 1 315 ? 2.652 3.068 6.656 1 81.62 315 ALA B N 1
ATOM 6551 C CA . ALA B 1 315 ? 2.979 4.406 6.172 1 81.62 315 ALA B CA 1
ATOM 6552 C C . ALA B 1 315 ? 1.715 5.23 5.945 1 81.62 315 ALA B C 1
ATOM 6554 O O . ALA B 1 315 ? 1.676 6.422 6.266 1 81.62 315 ALA B O 1
ATOM 6555 N N . LEU B 1 316 ? 0.737 4.629 5.375 1 82.94 316 LEU B N 1
ATOM 6556 C CA . LEU B 1 316 ? -0.534 5.301 5.129 1 82.94 316 LEU B CA 1
ATOM 6557 C C . LEU B 1 316 ? -1.174 5.746 6.441 1 82.94 316 LEU B C 1
ATOM 6559 O O . LEU B 1 316 ? -1.675 6.867 6.543 1 82.94 316 LEU B O 1
ATOM 6563 N N . ARG B 1 317 ? -1.161 4.934 7.387 1 77.5 317 ARG B N 1
ATOM 6564 C CA . ARG B 1 317 ? -1.734 5.238 8.695 1 77.5 317 ARG B CA 1
ATOM 6565 C C . ARG B 1 317 ? -1.019 6.418 9.344 1 77.5 317 ARG B C 1
ATOM 6567 O O . ARG B 1 317 ? -1.662 7.332 9.859 1 77.5 317 ARG B O 1
ATOM 6574 N N . VAL B 1 318 ? 0.246 6.363 9.312 1 73.94 318 VAL B N 1
ATOM 6575 C CA . VAL B 1 318 ? 1.059 7.406 9.93 1 73.94 318 VAL B CA 1
ATOM 6576 C C . VAL B 1 318 ? 0.828 8.734 9.211 1 73.94 318 VAL B C 1
ATOM 6578 O O . VAL B 1 318 ? 0.629 9.766 9.859 1 73.94 318 VAL B O 1
ATOM 6581 N N . THR B 1 319 ? 0.867 8.688 7.957 1 75.75 319 THR B N 1
ATOM 6582 C CA . THR B 1 319 ? 0.676 9.906 7.168 1 75.75 319 THR B CA 1
ATOM 6583 C C . THR B 1 319 ? -0.72 10.477 7.395 1 75.75 319 THR B C 1
ATOM 6585 O O . THR B 1 319 ? -0.896 11.695 7.426 1 75.75 319 THR B O 1
ATOM 6588 N N . LYS B 1 320 ? -1.669 9.633 7.508 1 75.5 320 LYS B N 1
ATOM 6589 C CA . LYS B 1 320 ? -3.037 10.062 7.785 1 75.5 320 LYS B CA 1
ATOM 6590 C C . LYS B 1 320 ? -3.131 10.766 9.133 1 75.5 320 LYS B C 1
ATOM 6592 O O . LYS B 1 320 ? -3.82 11.781 9.266 1 75.5 320 LYS B O 1
ATOM 6597 N N . ASP B 1 321 ? -2.439 10.25 10 1 69 321 ASP B N 1
ATOM 6598 C CA . ASP B 1 321 ? -2.434 10.852 11.328 1 69 321 ASP B CA 1
ATOM 6599 C C . ASP B 1 321 ? -1.772 12.227 11.305 1 69 321 ASP B C 1
ATOM 6601 O O . ASP B 1 321 ? -2.248 13.164 11.945 1 69 321 ASP B O 1
ATOM 6605 N N . ILE B 1 322 ? -0.763 12.32 10.578 1 70.81 322 ILE B N 1
ATOM 6606 C CA . ILE B 1 322 ? -0.081 13.602 10.453 1 70.81 322 ILE B CA 1
ATOM 6607 C C . ILE B 1 322 ? -0.984 14.602 9.727 1 70.81 322 ILE B C 1
ATOM 6609 O O . ILE B 1 322 ? -1.019 15.781 10.07 1 70.81 322 ILE B O 1
ATOM 6613 N N . ALA B 1 323 ? -1.694 14.102 8.875 1 70.5 323 ALA B N 1
ATOM 6614 C CA . ALA B 1 323 ? -2.551 14.953 8.055 1 70.5 323 ALA B CA 1
ATOM 6615 C C . ALA B 1 323 ? -3.777 15.422 8.836 1 70.5 323 ALA B C 1
ATOM 6617 O O . ALA B 1 323 ? -4.281 16.516 8.609 1 70.5 323 ALA B O 1
ATOM 6618 N N . HIS B 1 324 ? -4.164 14.617 9.742 1 75.44 324 HIS B N 1
ATOM 6619 C CA . HIS B 1 324 ? -5.488 14.883 10.289 1 75.44 324 HIS B CA 1
ATOM 6620 C C . HIS B 1 324 ? -5.418 15.25 11.766 1 75.44 324 HIS B C 1
ATOM 6622 O O . HIS B 1 324 ? -6.395 15.734 12.336 1 75.44 324 HIS B O 1
ATOM 6628 N N . ARG B 1 325 ? -4.328 15.148 12.344 1 77.81 325 ARG B N 1
ATOM 6629 C CA . ARG B 1 325 ? -4.258 15.383 13.781 1 77.81 325 ARG B CA 1
ATOM 6630 C C . ARG B 1 325 ? -3.254 16.484 14.109 1 77.81 325 ARG B C 1
ATOM 6632 O O . ARG B 1 325 ? -2.301 16.703 13.359 1 77.81 325 ARG B O 1
ATOM 6639 N N . ASP B 1 326 ? -3.613 17.109 15.156 1 78.38 326 ASP B N 1
ATOM 6640 C CA . ASP B 1 326 ? -2.709 18.125 15.695 1 78.38 326 ASP B CA 1
ATOM 6641 C C . ASP B 1 326 ? -1.546 17.484 16.453 1 78.38 326 ASP B C 1
ATOM 6643 O O . ASP B 1 326 ? -1.753 16.609 17.281 1 78.38 326 ASP B O 1
ATOM 6647 N N . SER B 1 327 ? -0.387 17.875 16.109 1 71.81 327 SER B N 1
ATOM 6648 C CA . SER B 1 327 ? 0.811 17.219 16.609 1 71.81 327 SER B CA 1
ATOM 6649 C C . SER B 1 327 ? 0.97 17.438 18.109 1 71.81 327 SER B C 1
ATOM 6651 O O . SER B 1 327 ? 1.542 16.594 18.812 1 71.81 327 SER B O 1
ATOM 6653 N N . LEU B 1 328 ? 0.442 18.578 18.578 1 75.56 328 LEU B N 1
ATOM 6654 C CA . LEU B 1 328 ? 0.616 18.922 20 1 75.56 328 LEU B CA 1
ATOM 6655 C C . LEU B 1 328 ? -0.377 18.156 20.859 1 75.56 328 LEU B C 1
ATOM 6657 O O . LEU B 1 328 ? -0.024 17.672 21.938 1 75.56 328 LEU B O 1
ATOM 6661 N N . THR B 1 329 ? -1.571 18.062 20.406 1 87.31 329 THR B N 1
ATOM 6662 C CA . THR B 1 329 ? -2.645 17.578 21.266 1 87.31 329 THR B CA 1
ATOM 6663 C C . THR B 1 329 ? -3.174 16.234 20.766 1 87.31 329 THR B C 1
ATOM 6665 O O . THR B 1 329 ? -3.898 15.539 21.484 1 87.31 329 THR B O 1
ATOM 6668 N N . ASN B 1 330 ? -2.893 15.875 19.547 1 82.38 330 ASN B N 1
ATOM 6669 C CA . ASN B 1 330 ? -3.281 14.609 18.938 1 82.38 330 ASN B CA 1
ATOM 6670 C C . ASN B 1 330 ? -4.77 14.586 18.609 1 82.38 330 ASN B C 1
ATOM 6672 O O . ASN B 1 330 ? -5.305 13.539 18.219 1 82.38 330 ASN B O 1
ATOM 6676 N N . ILE B 1 331 ? -5.422 15.641 18.875 1 87.62 331 ILE B N 1
ATOM 6677 C CA . ILE B 1 331 ? -6.793 15.75 18.391 1 87.62 331 ILE B CA 1
ATOM 6678 C C . ILE B 1 331 ? -6.789 16.156 16.922 1 87.62 331 ILE B C 1
ATOM 6680 O O . ILE B 1 331 ? -5.73 16.391 16.328 1 87.62 331 ILE B O 1
ATOM 6684 N N . PHE B 1 332 ? -7.926 16.078 16.312 1 87.12 332 PHE B N 1
ATOM 6685 C CA . PHE B 1 332 ? -7.973 16.391 14.883 1 87.12 332 PHE B CA 1
ATOM 6686 C C . PHE B 1 332 ? -7.516 17.812 14.617 1 87.12 332 PHE B C 1
ATOM 6688 O O . PHE B 1 332 ? -7.535 18.656 15.523 1 87.12 332 PHE B O 1
ATOM 6695 N N . ASN B 1 333 ? -7.039 18.016 13.492 1 83.5 333 ASN B N 1
ATOM 6696 C CA . ASN B 1 333 ? -6.555 19.344 13.156 1 83.5 333 ASN B CA 1
ATOM 6697 C C . ASN B 1 333 ? -7.617 20.156 12.414 1 83.5 333 ASN B C 1
ATOM 6699 O O . ASN B 1 333 ? -8.719 19.656 12.172 1 83.5 333 ASN B O 1
ATOM 6703 N N . ARG B 1 334 ? -7.242 21.359 12.148 1 80.12 334 ARG B N 1
ATOM 6704 C CA . ARG B 1 334 ? -8.156 22.328 11.547 1 80.12 334 ARG B CA 1
ATOM 6705 C C . ARG B 1 334 ? -8.688 21.828 10.211 1 80.12 334 ARG B C 1
ATOM 6707 O O . ARG B 1 334 ? -9.891 21.906 9.945 1 80.12 334 ARG B O 1
ATOM 6714 N N . ASN B 1 335 ? -7.785 21.328 9.43 1 73.19 335 ASN B N 1
ATOM 6715 C CA . ASN B 1 335 ? -8.172 20.875 8.102 1 73.19 335 ASN B CA 1
ATOM 6716 C C . ASN B 1 335 ? -9.211 19.75 8.172 1 73.19 335 ASN B C 1
ATOM 6718 O O . ASN B 1 335 ? -10.172 19.75 7.402 1 73.19 335 ASN B O 1
ATOM 6722 N N . TYR B 1 336 ? -8.93 18.859 9.031 1 79.44 336 TYR B N 1
ATOM 6723 C CA . TYR B 1 336 ? -9.875 17.75 9.188 1 79.44 336 TYR B CA 1
ATOM 6724 C C . TYR B 1 336 ? -11.227 18.25 9.688 1 79.44 336 TYR B C 1
ATOM 6726 O O . TYR B 1 336 ? -12.273 17.766 9.25 1 79.44 336 TYR B O 1
ATOM 6734 N N . PHE B 1 337 ? -11.234 19.141 10.555 1 86.69 337 PHE B N 1
ATOM 6735 C CA . PHE B 1 337 ? -12.453 19.734 11.102 1 86.69 337 PHE B CA 1
ATOM 6736 C C . PHE B 1 337 ? -13.312 20.312 9.984 1 86.69 337 PHE B C 1
ATOM 6738 O O . PHE B 1 337 ? -14.508 20.031 9.898 1 86.69 337 PHE B O 1
ATOM 6745 N N . PHE B 1 338 ? -12.711 21.031 9.172 1 79.12 338 PHE B N 1
ATOM 6746 C CA . PHE B 1 338 ? -13.445 21.719 8.125 1 79.12 338 PHE B CA 1
ATOM 6747 C C . PHE B 1 338 ? -13.922 20.734 7.055 1 79.12 338 PHE B C 1
ATOM 6749 O O . PHE B 1 338 ? -15 20.906 6.488 1 79.12 338 PHE B O 1
ATOM 6756 N N . ASN B 1 339 ? -13.094 19.844 6.805 1 74.31 339 ASN B N 1
ATOM 6757 C CA . ASN B 1 339 ? -13.516 18.797 5.867 1 74.31 339 ASN B CA 1
ATOM 6758 C C . ASN B 1 339 ? -14.766 18.062 6.363 1 74.31 339 ASN B C 1
ATOM 6760 O O . ASN B 1 339 ? -15.695 17.844 5.594 1 74.31 339 ASN B O 1
ATOM 6764 N N . GLU B 1 340 ? -14.695 17.672 7.574 1 80.12 340 GLU B N 1
ATOM 6765 C CA . GLU B 1 340 ? -15.828 16.953 8.156 1 80.12 340 GLU B CA 1
ATOM 6766 C C . GLU B 1 340 ? -17.062 17.859 8.219 1 80.12 340 GLU B C 1
ATOM 6768 O O . GLU B 1 340 ? -18.188 17.375 8.055 1 80.12 340 GLU B O 1
ATOM 6773 N N . LEU B 1 341 ? -16.859 19.062 8.5 1 84.81 341 LEU B N 1
ATOM 6774 C CA . LEU B 1 341 ? -17.953 20.016 8.516 1 84.81 341 LEU B CA 1
ATOM 6775 C C . LEU B 1 341 ? -18.609 20.125 7.137 1 84.81 341 LEU B C 1
ATOM 6777 O O . LEU B 1 341 ? -19.828 20.188 7.027 1 84.81 341 LEU B O 1
ATOM 6781 N N . THR B 1 342 ? -17.797 20.125 6.145 1 78.5 342 THR B N 1
ATOM 6782 C CA . THR B 1 342 ? -18.281 20.188 4.77 1 78.5 342 THR B CA 1
ATOM 6783 C C . THR B 1 342 ? -19.094 18.938 4.43 1 78.5 342 THR B C 1
ATOM 6785 O O . THR B 1 342 ? -20.156 19.031 3.803 1 78.5 342 THR B O 1
ATOM 6788 N N . VAL B 1 343 ? -18.594 17.812 4.824 1 72.19 343 VAL B N 1
ATOM 6789 C CA . VAL B 1 343 ? -19.266 16.547 4.574 1 72.19 343 VAL B CA 1
ATOM 6790 C C . VAL B 1 343 ? -20.625 16.531 5.289 1 72.19 343 VAL B C 1
ATOM 6792 O O . VAL B 1 343 ? -21.625 16.109 4.719 1 72.19 343 VAL B O 1
ATOM 6795 N N . GLN B 1 344 ? -20.609 16.953 6.465 1 77.12 344 GLN B N 1
ATOM 6796 C CA . GLN B 1 344 ? -21.828 16.984 7.262 1 77.12 344 GLN B CA 1
ATOM 6797 C C . GLN B 1 344 ? -22.859 17.922 6.652 1 77.12 344 GLN B C 1
ATOM 6799 O O . GLN B 1 344 ? -24.062 17.625 6.656 1 77.12 344 GLN B O 1
ATOM 6804 N N . SER B 1 345 ? -22.359 18.969 6.184 1 77.12 345 SER B N 1
ATOM 6805 C CA . SER B 1 345 ? -23.266 19.969 5.598 1 77.12 345 SER B CA 1
ATOM 6806 C C . SER B 1 345 ? -23.828 19.484 4.27 1 77.12 345 SER B C 1
ATOM 6808 O O . SER B 1 345 ? -24.938 19.891 3.877 1 77.12 345 SER B O 1
ATOM 6810 N N . ALA B 1 346 ? -23.062 18.703 3.619 1 69.62 346 ALA B N 1
ATOM 6811 C CA . ALA B 1 346 ? -23.469 18.219 2.305 1 69.62 346 ALA B CA 1
ATOM 6812 C C . ALA B 1 346 ? -24.297 16.938 2.43 1 69.62 346 ALA B C 1
ATOM 6814 O O . ALA B 1 346 ? -24.891 16.484 1.448 1 69.62 346 ALA B O 1
ATOM 6815 N N . SER B 1 347 ? -24.219 16.453 3.607 1 64.38 347 SER B N 1
ATOM 6816 C CA . SER B 1 347 ? -24.922 15.188 3.805 1 64.38 347 SER B CA 1
ATOM 6817 C C . SER B 1 347 ? -26.406 15.328 3.494 1 64.38 347 SER B C 1
ATOM 6819 O O . SER B 1 347 ? -27.016 16.344 3.809 1 64.38 347 SER B O 1
ATOM 6821 N N . ALA B 1 348 ? -26.891 14.43 2.725 1 55.66 348 ALA B N 1
ATOM 6822 C CA . ALA B 1 348 ? -28.297 14.414 2.32 1 55.66 348 ALA B CA 1
ATOM 6823 C C . ALA B 1 348 ? -29.203 14.273 3.531 1 55.66 348 ALA B C 1
ATOM 6825 O O . ALA B 1 348 ? -30.359 14.711 3.498 1 55.66 348 ALA B O 1
ATOM 6826 N N . LYS B 1 349 ? -28.75 13.656 4.574 1 57.88 349 LYS B N 1
ATOM 6827 C CA . LYS B 1 349 ? -29.562 13.477 5.77 1 57.88 349 LYS B CA 1
ATOM 6828 C C . LYS B 1 349 ? -29.562 14.742 6.629 1 57.88 349 LYS B C 1
ATOM 6830 O O . LYS B 1 349 ? -28.516 15.188 7.078 1 57.88 349 LYS B O 1
ATOM 6835 N N . LYS B 1 350 ? -30.328 15.523 6.414 1 63.88 350 LYS B N 1
ATOM 6836 C CA . LYS B 1 350 ? -30.438 16.828 7.066 1 63.88 350 LYS B CA 1
ATOM 6837 C C . LYS B 1 350 ? -30.578 16.672 8.578 1 63.88 350 LYS B C 1
ATOM 6839 O O . LYS B 1 350 ? -31.578 17.109 9.156 1 63.88 350 LYS B O 1
ATOM 6844 N N . THR B 1 351 ? -29.688 15.852 9.203 1 72.12 351 THR B N 1
ATOM 6845 C CA . THR B 1 351 ? -29.688 15.734 10.664 1 72.12 351 THR B CA 1
ATOM 6846 C C . THR B 1 351 ? -29.078 16.984 11.305 1 72.12 351 THR B C 1
ATOM 6848 O O . THR B 1 351 ? -28.094 17.516 10.805 1 72.12 351 THR B O 1
ATOM 6851 N N . PRO B 1 352 ? -29.812 17.422 12.328 1 81 352 PRO B N 1
ATOM 6852 C CA . PRO B 1 352 ? -29.266 18.578 13.023 1 81 352 PRO B CA 1
ATOM 6853 C C . PRO B 1 352 ? -27.891 18.312 13.641 1 81 352 PRO B C 1
ATOM 6855 O O . PRO B 1 352 ? -27.641 17.219 14.141 1 81 352 PRO B O 1
ATOM 6858 N N . TYR B 1 353 ? -27.016 19.234 13.438 1 88.56 353 TYR B N 1
ATOM 6859 C CA . TYR B 1 353 ? -25.703 19.141 14.062 1 88.56 353 TYR B CA 1
ATOM 6860 C C . TYR B 1 353 ? -25.297 20.469 14.688 1 88.56 353 TYR B C 1
ATOM 6862 O O . TYR B 1 353 ? -25.922 21.5 14.43 1 88.56 353 TYR B O 1
ATOM 6870 N N . CYS B 1 354 ? -24.391 20.422 15.602 1 92.62 354 CYS B N 1
ATOM 6871 C CA . CYS B 1 354 ? -23.938 21.594 16.344 1 92.62 354 CYS B CA 1
ATOM 6872 C C . CYS B 1 354 ? -22.438 21.781 16.172 1 92.62 354 CYS B C 1
ATOM 6874 O O . CYS B 1 354 ? -21.672 20.812 16.203 1 92.62 354 CYS B O 1
ATOM 6876 N N . VAL B 1 355 ? -22.125 23.016 15.875 1 94.62 355 VAL B N 1
ATOM 6877 C CA . VAL B 1 355 ? -20.703 23.375 15.812 1 94.62 355 VAL B CA 1
ATOM 6878 C C . VAL B 1 355 ? -20.359 24.297 16.984 1 94.62 355 VAL B C 1
ATOM 6880 O O . VAL B 1 355 ? -21.016 25.312 17.219 1 94.62 355 VAL B O 1
ATOM 6883 N N . MET B 1 356 ? -19.312 23.906 17.781 1 96.88 356 MET B N 1
ATOM 6884 C CA . MET B 1 356 ? -18.797 24.719 18.875 1 96.88 356 MET B CA 1
ATOM 6885 C C . MET B 1 356 ? -17.375 25.188 18.594 1 96.88 356 MET B C 1
ATOM 6887 O O . MET B 1 356 ? -16.516 24.375 18.203 1 96.88 356 MET B O 1
ATOM 6891 N N . ILE B 1 357 ? -17.172 26.391 18.719 1 96.44 357 ILE B N 1
ATOM 6892 C CA . ILE B 1 357 ? -15.812 26.922 18.688 1 96.44 357 ILE B CA 1
ATOM 6893 C C . ILE B 1 357 ? -15.445 27.484 20.062 1 96.44 357 ILE B C 1
ATOM 6895 O O . ILE B 1 357 ? -16.25 28.188 20.688 1 96.44 357 ILE B O 1
ATOM 6899 N N . MET B 1 358 ? -14.25 27.109 20.5 1 97.5 358 MET B N 1
ATOM 6900 C CA . MET B 1 358 ? -13.812 27.469 21.828 1 97.5 358 MET B CA 1
ATOM 6901 C C . MET B 1 358 ? -12.43 28.125 21.797 1 97.5 358 MET B C 1
ATOM 6903 O O . MET B 1 358 ? -11.633 27.828 20.906 1 97.5 358 MET B O 1
ATOM 6907 N N . ASP B 1 359 ? -12.172 28.859 22.75 1 95.88 359 ASP B N 1
ATOM 6908 C CA . ASP B 1 359 ? -10.898 29.562 22.891 1 95.88 359 ASP B CA 1
ATOM 6909 C C . ASP B 1 359 ? -10.484 29.672 24.359 1 95.88 359 ASP B C 1
ATOM 6911 O O . ASP B 1 359 ? -11.32 29.938 25.219 1 95.88 359 ASP B O 1
ATOM 6915 N N . ILE B 1 360 ? -9.18 29.562 24.609 1 96.25 360 ILE B N 1
ATOM 6916 C CA . ILE B 1 360 ? -8.664 29.734 25.953 1 96.25 360 ILE B CA 1
ATOM 6917 C C . ILE B 1 360 ? -8.547 31.219 26.281 1 96.25 360 ILE B C 1
ATOM 6919 O O . ILE B 1 360 ? -7.855 31.953 25.578 1 96.25 360 ILE B O 1
ATOM 6923 N N . ASP B 1 361 ? -9.164 31.578 27.375 1 95.69 361 ASP B N 1
ATOM 6924 C CA . ASP B 1 361 ? -9.18 33 27.75 1 95.69 361 ASP B CA 1
ATOM 6925 C C . ASP B 1 361 ? -7.805 33.438 28.219 1 95.69 361 ASP B C 1
ATOM 6927 O O . ASP B 1 361 ? -7.188 32.812 29.078 1 95.69 361 ASP B O 1
ATOM 6931 N N . HIS B 1 362 ? -7.324 34.562 27.672 1 92.12 362 HIS B N 1
ATOM 6932 C CA . HIS B 1 362 ? -6.086 35.219 28.062 1 92.12 362 HIS B CA 1
ATOM 6933 C C . HIS B 1 362 ? -4.898 34.281 27.953 1 92.12 362 HIS B C 1
ATOM 6935 O O . HIS B 1 362 ? -4.055 34.219 28.859 1 92.12 362 HIS B O 1
ATOM 6941 N N . PHE B 1 363 ? -4.883 33.594 26.922 1 91.19 363 PHE B N 1
ATOM 6942 C CA . PHE B 1 363 ? -3.832 32.594 26.766 1 91.19 363 PHE B CA 1
ATOM 6943 C C . PHE B 1 363 ? -2.482 33.281 26.531 1 91.19 363 PHE B C 1
ATOM 6945 O O . PHE B 1 363 ? -1.451 32.781 26.984 1 91.19 363 PHE B O 1
ATOM 6952 N N . LYS B 1 364 ? -2.506 34.312 25.812 1 80.56 364 LYS B N 1
ATOM 6953 C CA . LYS B 1 364 ? -1.262 35.031 25.609 1 80.56 364 LYS B CA 1
ATOM 6954 C C . LYS B 1 364 ? -0.61 35.406 26.938 1 80.56 364 LYS B C 1
ATOM 6956 O O . LYS B 1 364 ? 0.615 35.375 27.062 1 80.56 364 LYS B O 1
ATOM 6961 N N . LYS B 1 365 ? -1.397 35.781 27.828 1 85.88 365 LYS B N 1
ATOM 6962 C CA . LYS B 1 365 ? -0.896 36.125 29.141 1 85.88 365 LYS B CA 1
ATOM 6963 C C . LYS B 1 365 ? -0.208 34.938 29.812 1 85.88 365 LYS B C 1
ATOM 6965 O O . LYS B 1 365 ? 0.784 35.125 30.531 1 85.88 365 LYS B O 1
ATOM 6970 N N . VAL B 1 366 ? -0.72 33.812 29.625 1 89.69 366 VAL B N 1
ATOM 6971 C CA . VAL B 1 366 ? -0.125 32.594 30.172 1 89.69 366 VAL B CA 1
ATOM 6972 C C . VAL B 1 366 ? 1.258 32.375 29.578 1 89.69 366 VAL B C 1
ATOM 6974 O O . VAL B 1 366 ? 2.223 32.125 30.281 1 89.69 366 VAL B O 1
ATOM 6977 N N . ASN B 1 367 ? 1.362 32.562 28.281 1 81.44 367 ASN B N 1
ATOM 6978 C CA . ASN B 1 367 ? 2.637 32.375 27.594 1 81.44 367 ASN B CA 1
ATOM 6979 C C . ASN B 1 367 ? 3.662 33.438 28.031 1 81.44 367 ASN B C 1
ATOM 6981 O O . ASN B 1 367 ? 4.844 33.125 28.188 1 81.44 367 ASN B O 1
ATOM 6985 N N . ASP B 1 368 ? 3.139 34.562 28.203 1 76.56 368 ASP B N 1
ATOM 6986 C CA . ASP B 1 368 ? 4.016 35.656 28.562 1 76.56 368 ASP B CA 1
ATOM 6987 C C . ASP B 1 368 ? 4.547 35.5 29.984 1 76.56 368 ASP B C 1
ATOM 6989 O O . ASP B 1 368 ? 5.684 35.875 30.281 1 76.56 368 ASP B O 1
ATOM 6993 N N . THR B 1 369 ? 3.746 34.969 30.844 1 85.69 369 THR B N 1
ATOM 6994 C CA . THR B 1 369 ? 4.082 34.875 32.25 1 85.69 369 THR B CA 1
ATOM 6995 C C . THR B 1 369 ? 4.938 33.625 32.531 1 85.69 369 THR B C 1
ATOM 6997 O O . THR B 1 369 ? 5.91 33.688 33.281 1 85.69 369 THR B O 1
ATOM 7000 N N . TRP B 1 370 ? 4.617 32.531 31.875 1 86.12 370 TRP B N 1
ATOM 7001 C CA . TRP B 1 370 ? 5.227 31.266 32.281 1 86.12 370 TRP B CA 1
ATOM 7002 C C . TRP B 1 370 ? 6.02 30.656 31.125 1 86.12 370 TRP B C 1
ATOM 7004 O O . TRP B 1 370 ? 6.695 29.641 31.297 1 86.12 370 TRP B O 1
ATOM 7014 N N . GLY B 1 371 ? 5.883 31.203 29.984 1 78.12 371 GLY B N 1
ATOM 7015 C CA . GLY B 1 371 ? 6.613 30.688 28.844 1 78.12 371 GLY B CA 1
ATOM 7016 C C . GLY B 1 371 ? 5.785 29.766 27.969 1 78.12 371 GLY B C 1
ATOM 7017 O O . GLY B 1 371 ? 4.762 29.234 28.406 1 78.12 371 GLY B O 1
ATOM 7018 N N . HIS B 1 372 ? 6.25 29.406 26.812 1 75.12 372 HIS B N 1
ATOM 7019 C CA . HIS B 1 372 ? 5.527 28.625 25.812 1 75.12 372 HIS B CA 1
ATOM 7020 C C . HIS B 1 372 ? 5.406 27.156 26.219 1 75.12 372 HIS B C 1
ATOM 7022 O O . HIS B 1 372 ? 4.387 26.516 25.953 1 75.12 372 HIS B O 1
ATOM 7028 N N . PRO B 1 373 ? 6.383 26.594 26.812 1 76.75 373 PRO B N 1
ATOM 7029 C CA . PRO B 1 373 ? 6.223 25.203 27.234 1 76.75 373 PRO B CA 1
ATOM 7030 C C . PRO B 1 373 ? 5.059 25.016 28.203 1 76.75 373 PRO B C 1
ATOM 7032 O O . PRO B 1 373 ? 4.34 24.016 28.125 1 76.75 373 PRO B O 1
ATOM 7035 N N . VAL B 1 374 ? 4.965 25.969 29.047 1 82.69 374 VAL B N 1
ATOM 7036 C CA . VAL B 1 374 ? 3.844 25.922 29.984 1 82.69 374 VAL B CA 1
ATOM 7037 C C . VAL B 1 374 ? 2.533 26.141 29.234 1 82.69 374 VAL B C 1
ATOM 7039 O O . VAL B 1 374 ? 1.517 25.516 29.547 1 82.69 374 VAL B O 1
ATOM 7042 N N . GLY B 1 375 ? 2.582 27 28.281 1 88.5 375 GLY B N 1
ATOM 7043 C CA . GLY B 1 375 ? 1.427 27.172 27.422 1 88.5 375 GLY B CA 1
ATOM 7044 C C . GLY B 1 375 ? 1 25.906 26.734 1 88.5 375 GLY B C 1
ATOM 7045 O O . GLY B 1 375 ? -0.193 25.594 26.656 1 88.5 375 GLY B O 1
ATOM 7046 N N . ASP B 1 376 ? 1.942 25.188 26.328 1 84.69 376 ASP B N 1
ATOM 7047 C CA . ASP B 1 376 ? 1.664 23.906 25.703 1 84.69 376 ASP B CA 1
ATOM 7048 C C . ASP B 1 376 ? 1.005 22.938 26.688 1 84.69 376 ASP B C 1
ATOM 7050 O O . ASP B 1 376 ? 0.11 22.172 26.312 1 84.69 376 ASP B O 1
ATOM 7054 N N . GLN B 1 377 ? 1.486 22.953 27.859 1 87.44 377 GLN B N 1
ATOM 7055 C CA . GLN B 1 377 ? 0.905 22.094 28.891 1 87.44 377 GLN B CA 1
ATOM 7056 C C . GLN B 1 377 ? -0.544 22.484 29.172 1 87.44 377 GLN B C 1
ATOM 7058 O O . GLN B 1 377 ? -1.388 21.609 29.406 1 87.44 377 GLN B O 1
ATOM 7063 N N . VAL B 1 378 ? -0.754 23.75 29.188 1 92.62 378 VAL B N 1
ATOM 7064 C CA . VAL B 1 378 ? -2.109 24.234 29.406 1 92.62 378 VAL B CA 1
ATOM 7065 C C . VAL B 1 378 ? -3.023 23.766 28.281 1 92.62 378 VAL B C 1
ATOM 7067 O O . VAL B 1 378 ? -4.145 23.312 28.531 1 92.62 378 VAL B O 1
ATOM 7070 N N . ILE B 1 379 ? -2.545 23.891 27.094 1 93.62 379 ILE B N 1
ATOM 7071 C CA . ILE B 1 379 ? -3.312 23.453 25.938 1 93.62 379 ILE B CA 1
ATOM 7072 C C . ILE B 1 379 ? -3.648 21.969 26.062 1 93.62 379 ILE B C 1
ATOM 7074 O O . ILE B 1 379 ? -4.801 21.562 25.891 1 93.62 379 ILE B O 1
ATOM 7078 N N . LYS B 1 380 ? -2.693 21.125 26.422 1 92.31 380 LYS B N 1
ATOM 7079 C CA . LYS B 1 380 ? -2.883 19.688 26.578 1 92.31 380 LYS B CA 1
ATOM 7080 C C . LYS B 1 380 ? -3.9 19.375 27.672 1 92.31 380 LYS B C 1
ATOM 7082 O O . LYS B 1 380 ? -4.723 18.469 27.516 1 92.31 380 LYS B O 1
ATOM 7087 N N . THR B 1 381 ? -3.783 20.109 28.719 1 92.88 381 THR B N 1
ATOM 7088 C CA . THR B 1 381 ? -4.695 19.922 29.844 1 92.88 381 THR B CA 1
ATOM 7089 C C . THR B 1 381 ? -6.129 20.25 29.438 1 92.88 381 THR B C 1
ATOM 7091 O O . THR B 1 381 ? -7.047 19.469 29.719 1 92.88 381 THR B O 1
ATOM 7094 N N . VAL B 1 382 ? -6.285 21.328 28.797 1 95.38 382 VAL B N 1
ATOM 7095 C CA . VAL B 1 382 ? -7.613 21.75 28.359 1 95.38 382 VAL B CA 1
ATOM 7096 C C . VAL B 1 382 ? -8.188 20.703 27.391 1 95.38 382 VAL B C 1
ATOM 7098 O O . VAL B 1 382 ? -9.367 20.359 27.469 1 95.38 382 VAL B O 1
ATOM 7101 N N . VAL B 1 383 ? -7.363 20.266 26.516 1 95.25 383 VAL B N 1
ATOM 7102 C CA . VAL B 1 383 ? -7.777 19.266 25.547 1 95.25 383 VAL B CA 1
ATOM 7103 C C . VAL B 1 383 ? -8.211 17.984 26.266 1 95.25 383 VAL B C 1
ATOM 7105 O O . VAL B 1 383 ? -9.211 17.359 25.906 1 95.25 383 VAL B O 1
ATOM 7108 N N . SER B 1 384 ? -7.445 17.578 27.234 1 93.06 384 SER B N 1
ATOM 7109 C CA . SER B 1 384 ? -7.773 16.375 28 1 93.06 384 SER B CA 1
ATOM 7110 C C . SER B 1 384 ? -9.125 16.516 28.688 1 93.06 384 SER B C 1
ATOM 7112 O O . SER B 1 384 ? -9.93 15.586 28.688 1 93.06 384 SER B O 1
ATOM 7114 N N . ILE B 1 385 ? -9.391 17.641 29.281 1 94.06 385 ILE B N 1
ATOM 7115 C CA . ILE B 1 385 ? -10.625 17.906 30 1 94.06 385 ILE B CA 1
ATOM 7116 C C . ILE B 1 385 ? -11.805 17.906 29.031 1 94.06 385 ILE B C 1
ATOM 7118 O O . ILE B 1 385 ? -12.844 17.297 29.297 1 94.06 385 ILE B O 1
ATOM 7122 N N . ILE B 1 386 ? -11.672 18.594 27.922 1 95.88 386 ILE B N 1
ATOM 7123 C CA . ILE B 1 386 ? -12.742 18.656 26.938 1 95.88 386 ILE B CA 1
ATOM 7124 C C . ILE B 1 386 ? -13.023 17.25 26.391 1 95.88 386 ILE B C 1
ATOM 7126 O O . ILE B 1 386 ? -14.18 16.859 26.234 1 95.88 386 ILE B O 1
ATOM 7130 N N . GLY B 1 387 ? -11.977 16.578 26.078 1 94.56 387 GLY B N 1
ATOM 7131 C CA . GLY B 1 387 ? -12.109 15.227 25.547 1 94.56 387 GLY B CA 1
ATOM 7132 C C . GLY B 1 387 ? -12.914 14.32 26.453 1 94.56 387 GLY B C 1
ATOM 7133 O O . GLY B 1 387 ? -13.664 13.461 25.969 1 94.56 387 GLY B O 1
ATOM 7134 N N . LYS B 1 388 ? -12.773 14.516 27.703 1 91.75 388 LYS B N 1
ATOM 7135 C CA . LYS B 1 388 ? -13.477 13.695 28.688 1 91.75 388 LYS B CA 1
ATOM 7136 C C . LYS B 1 388 ? -14.922 14.156 28.844 1 91.75 388 LYS B C 1
ATOM 7138 O O . LYS B 1 388 ? -15.75 13.438 29.406 1 91.75 388 LYS B O 1
ATOM 7143 N N . SER B 1 389 ? -15.227 15.266 28.328 1 93.25 389 SER B N 1
ATOM 7144 C CA . SER B 1 389 ? -16.547 15.852 28.516 1 93.25 389 SER B CA 1
ATOM 7145 C C . SER B 1 389 ? -17.453 15.555 27.328 1 93.25 389 SER B C 1
ATOM 7147 O O . SER B 1 389 ? -18.656 15.836 27.359 1 93.25 389 SER B O 1
ATOM 7149 N N . ILE B 1 390 ? -16.953 15.039 26.219 1 92.56 390 ILE B N 1
ATOM 7150 C CA . ILE B 1 390 ? -17.734 14.797 25 1 92.56 390 ILE B CA 1
ATOM 7151 C C . ILE B 1 390 ? -17.781 13.297 24.719 1 92.56 390 ILE B C 1
ATOM 7153 O O . ILE B 1 390 ? -17.094 12.508 25.375 1 92.56 390 ILE B O 1
ATOM 7157 N N . ARG B 1 391 ? -18.641 12.977 23.656 1 85.88 391 ARG B N 1
ATOM 7158 C CA . ARG B 1 391 ? -18.766 11.578 23.25 1 85.88 391 ARG B CA 1
ATOM 7159 C C . ARG B 1 391 ? -17.578 11.148 22.406 1 85.88 391 ARG B C 1
ATOM 7161 O O . ARG B 1 391 ? -16.953 11.977 21.719 1 85.88 391 ARG B O 1
ATOM 7168 N N . PRO B 1 392 ? -17.281 9.914 22.453 1 77.69 392 PRO B N 1
ATOM 7169 C CA . PRO B 1 392 ? -16.172 9.414 21.656 1 77.69 392 PRO B CA 1
ATOM 7170 C C . PRO B 1 392 ? -16.359 9.656 20.156 1 77.69 392 PRO B C 1
ATOM 7172 O O . PRO B 1 392 ? -15.383 9.805 19.422 1 77.69 392 PRO B O 1
ATOM 7175 N N . ASP B 1 393 ? -17.594 9.742 19.719 1 76.62 393 ASP B N 1
ATOM 7176 C CA . ASP B 1 393 ? -17.875 9.867 18.281 1 76.62 393 ASP B CA 1
ATOM 7177 C C . ASP B 1 393 ? -17.969 11.328 17.875 1 76.62 393 ASP B C 1
ATOM 7179 O O . ASP B 1 393 ? -18.094 11.641 16.688 1 76.62 393 ASP B O 1
ATOM 7183 N N . ASP B 1 394 ? -17.812 12.227 18.859 1 87.94 394 ASP B N 1
ATOM 7184 C CA . ASP B 1 394 ? -17.797 13.648 18.531 1 87.94 394 ASP B CA 1
ATOM 7185 C C . ASP B 1 394 ? -16.453 14.07 17.953 1 87.94 394 ASP B C 1
ATOM 7187 O O . ASP B 1 394 ? -15.414 13.531 18.328 1 87.94 394 ASP B O 1
ATOM 7191 N N . LEU B 1 395 ? -16.547 14.977 17 1 91.44 395 LEU B N 1
ATOM 7192 C CA . LEU B 1 395 ? -15.312 15.43 16.375 1 91.44 395 LEU B CA 1
ATOM 7193 C C . LEU B 1 395 ? -14.711 16.594 17.156 1 91.44 395 LEU B C 1
ATOM 7195 O O . LEU B 1 395 ? -15.367 17.609 17.375 1 91.44 395 LEU B O 1
ATOM 7199 N N . PHE B 1 396 ? -13.578 16.406 17.734 1 94.5 396 PHE B N 1
ATOM 7200 C CA . PHE B 1 396 ? -12.836 17.375 18.516 1 94.5 396 PHE B CA 1
ATOM 7201 C C . PHE B 1 396 ? -11.516 17.734 17.844 1 94.5 396 PHE B C 1
ATOM 7203 O O . PHE B 1 396 ? -10.68 16.859 17.609 1 94.5 396 PHE B O 1
ATOM 7210 N N . ALA B 1 397 ? -11.406 19 17.438 1 94.12 397 ALA B N 1
ATOM 7211 C CA . ALA B 1 397 ? -10.25 19.406 16.641 1 94.12 397 ALA B CA 1
ATOM 7212 C C . ALA B 1 397 ? -9.625 20.688 17.172 1 94.12 397 ALA B C 1
ATOM 7214 O O . ALA B 1 397 ? -10.305 21.484 17.828 1 94.12 397 ALA B O 1
ATOM 7215 N N . ARG B 1 398 ? -8.344 20.859 16.984 1 91.38 398 ARG B N 1
ATOM 7216 C CA . ARG B 1 398 ? -7.656 22.141 17.219 1 91.38 398 ARG B CA 1
ATOM 7217 C C . ARG B 1 398 ? -7.645 22.984 15.953 1 91.38 398 ARG B C 1
ATOM 7219 O O . ARG B 1 398 ? -6.996 22.641 14.961 1 91.38 398 ARG B O 1
ATOM 7226 N N . VAL B 1 399 ? -8.383 24.047 15.961 1 86.69 399 VAL B N 1
ATOM 7227 C CA . VAL B 1 399 ? -8.609 24.812 14.75 1 86.69 399 VAL B CA 1
ATOM 7228 C C . VAL B 1 399 ? -7.648 26 14.703 1 86.69 399 VAL B C 1
ATOM 7230 O O . VAL B 1 399 ? -7.41 26.578 13.641 1 86.69 399 VAL B O 1
ATOM 7233 N N . GLY B 1 400 ? -7.047 26.344 15.789 1 78.56 400 GLY B N 1
ATOM 7234 C CA . GLY B 1 400 ? -6.062 27.391 15.938 1 78.56 400 GLY B CA 1
ATOM 7235 C C . GLY B 1 400 ? -5.062 27.125 17.047 1 78.56 400 GLY B C 1
ATOM 7236 O O . GLY B 1 400 ? -5.023 26.031 17.594 1 78.56 400 GLY B O 1
ATOM 7237 N N . GLY B 1 401 ? -4.23 28.078 17.266 1 78.88 401 GLY B N 1
ATOM 7238 C CA . GLY B 1 401 ? -3.252 27.922 18.328 1 78.88 401 GLY B CA 1
ATOM 7239 C C . GLY B 1 401 ? -3.875 27.562 19.672 1 78.88 401 GLY B C 1
ATOM 7240 O O . GLY B 1 401 ? -3.504 26.562 20.297 1 78.88 401 GLY B O 1
ATOM 7241 N N . GLU B 1 402 ? -4.797 28.359 20.062 1 90.44 402 GLU B N 1
ATOM 7242 C CA . GLU B 1 402 ? -5.5 28.172 21.328 1 90.44 402 GLU B CA 1
ATOM 7243 C C . GLU B 1 402 ? -6.992 27.953 21.094 1 90.44 402 GLU B C 1
ATOM 7245 O O . GLU B 1 402 ? -7.789 28.078 22.031 1 90.44 402 GLU B O 1
ATOM 7250 N N . GLU B 1 403 ? -7.348 27.703 19.859 1 92.31 403 GLU B N 1
ATOM 7251 C CA . GLU B 1 403 ? -8.75 27.547 19.484 1 92.31 403 GLU B CA 1
ATOM 7252 C C . GLU B 1 403 ? -9.086 26.094 19.172 1 92.31 403 GLU B C 1
ATOM 7254 O O . GLU B 1 403 ? -8.273 25.375 18.578 1 92.31 403 GLU B O 1
ATOM 7259 N N . PHE B 1 404 ? -10.289 25.703 19.609 1 96.06 404 PHE B N 1
ATOM 7260 C CA . PHE B 1 404 ? -10.742 24.328 19.422 1 96.06 404 PHE B CA 1
ATOM 7261 C C . PHE B 1 404 ? -12.141 24.297 18.828 1 96.06 404 PHE B C 1
ATOM 7263 O O . PHE B 1 404 ? -12.93 25.234 19.031 1 96.06 404 PHE B O 1
ATOM 7270 N N . GLY B 1 405 ? -12.391 23.297 18.047 1 95.44 405 GLY B N 1
ATOM 7271 C CA . GLY B 1 405 ? -13.703 23.078 17.469 1 95.44 405 GLY B CA 1
ATOM 7272 C C . GLY B 1 405 ? -14.273 21.703 17.797 1 95.44 405 GLY B C 1
ATOM 7273 O O . GLY B 1 405 ? -13.539 20.719 17.859 1 95.44 405 GLY B O 1
ATOM 7274 N N . VAL B 1 406 ? -15.578 21.672 18.047 1 96 406 VAL B N 1
ATOM 7275 C CA . VAL B 1 406 ? -16.281 20.406 18.25 1 96 406 VAL B CA 1
ATOM 7276 C C . VAL B 1 406 ? -17.5 20.328 17.328 1 96 406 VAL B C 1
ATOM 7278 O O . VAL B 1 406 ? -18.219 21.312 17.172 1 96 406 VAL B O 1
ATOM 7281 N N . LEU B 1 407 ? -17.594 19.281 16.656 1 93.62 407 LEU B N 1
ATOM 7282 C CA . LEU B 1 407 ? -18.75 18.984 15.812 1 93.62 407 LEU B CA 1
ATOM 7283 C C . LEU B 1 407 ? -19.594 17.875 16.422 1 93.62 407 LEU B C 1
ATOM 7285 O O . LEU B 1 407 ? -19.109 16.75 16.609 1 93.62 407 LEU B O 1
ATOM 7289 N N . LEU B 1 408 ? -20.812 18.25 16.781 1 91.62 408 LEU B N 1
ATOM 7290 C CA . LEU B 1 408 ? -21.734 17.312 17.406 1 91.62 408 LEU B CA 1
ATOM 7291 C C . LEU B 1 408 ? -22.891 16.969 16.469 1 91.62 408 LEU B C 1
ATOM 7293 O O . LEU B 1 408 ? -23.469 17.875 15.844 1 91.62 408 LEU B O 1
ATOM 7297 N N . THR B 1 409 ? -23.109 15.68 16.359 1 84.88 409 THR B N 1
ATOM 7298 C CA . THR B 1 409 ? -24.234 15.258 15.539 1 84.88 409 THR B CA 1
ATOM 7299 C C . THR B 1 409 ? -25.391 14.75 16.406 1 84.88 409 THR B C 1
ATOM 7301 O O . THR B 1 409 ? -25.172 14.344 17.547 1 84.88 409 THR B O 1
ATOM 7304 N N . ASP B 1 410 ? -26.594 14.828 15.891 1 81.56 410 ASP B N 1
ATOM 7305 C CA . ASP B 1 410 ? -27.797 14.32 16.547 1 81.56 410 ASP B CA 1
ATOM 7306 C C . ASP B 1 410 ? -27.984 14.961 17.922 1 81.56 410 ASP B C 1
ATOM 7308 O O . ASP B 1 410 ? -28.109 14.266 18.922 1 81.56 410 ASP B O 1
ATOM 7312 N N . ILE B 1 411 ? -27.906 16.266 17.906 1 86.62 411 ILE B N 1
ATOM 7313 C CA . ILE B 1 411 ? -28.031 17 19.172 1 86.62 411 ILE B CA 1
ATOM 7314 C C . ILE B 1 411 ? -28.953 18.203 18.969 1 86.62 411 ILE B C 1
ATOM 7316 O O . ILE B 1 411 ? -28.922 18.844 17.922 1 86.62 411 ILE B O 1
ATOM 7320 N N . ASP B 1 412 ? -29.75 18.438 19.938 1 85.12 412 ASP B N 1
ATOM 7321 C CA . ASP B 1 412 ? -30.609 19.609 19.875 1 85.12 412 ASP B CA 1
ATOM 7322 C C . ASP B 1 412 ? -29.984 20.797 20.594 1 85.12 412 ASP B C 1
ATOM 7324 O O . ASP B 1 412 ? -28.906 20.672 21.188 1 85.12 412 ASP B O 1
ATOM 7328 N N . THR B 1 413 ? -30.688 21.859 20.516 1 89.19 413 THR B N 1
ATOM 7329 C CA . THR B 1 413 ? -30.156 23.125 21.016 1 89.19 413 THR B CA 1
ATOM 7330 C C . THR B 1 413 ? -29.969 23.078 22.531 1 89.19 413 THR B C 1
ATOM 7332 O O . THR B 1 413 ? -28.953 23.547 23.047 1 89.19 413 THR B O 1
ATOM 7335 N N . GLU B 1 414 ? -30.859 22.578 23.234 1 92.06 414 GLU B N 1
ATOM 7336 C CA . GLU B 1 414 ? -30.797 22.547 24.688 1 92.06 414 GLU B CA 1
ATOM 7337 C C . GLU B 1 414 ? -29.656 21.641 25.156 1 92.06 414 GLU B C 1
ATOM 7339 O O . GLU B 1 414 ? -28.922 22 26.094 1 92.06 414 GLU B O 1
ATOM 7344 N N . ARG B 1 415 ? -29.609 20.547 24.531 1 93 415 ARG B N 1
ATOM 7345 C CA . ARG B 1 415 ? -28.562 19.609 24.906 1 93 415 ARG B CA 1
ATOM 7346 C C . ARG B 1 415 ? -27.188 20.172 24.547 1 93 415 ARG B C 1
ATOM 7348 O O . ARG B 1 415 ? -26.203 19.938 25.266 1 93 415 ARG B O 1
ATOM 7355 N N . ALA B 1 416 ? -27.125 20.859 23.469 1 94 416 ALA B N 1
ATOM 7356 C CA . ALA B 1 416 ? -25.875 21.484 23.047 1 94 416 ALA B CA 1
ATOM 7357 C C . ALA B 1 416 ? -25.422 22.547 24.062 1 94 416 ALA B C 1
ATOM 7359 O O . ALA B 1 416 ? -24.234 22.625 24.391 1 94 416 ALA B O 1
ATOM 7360 N N . LYS B 1 417 ? -26.359 23.281 24.484 1 95.25 417 LYS B N 1
ATOM 7361 C CA . LYS B 1 417 ? -26.062 24.312 25.469 1 95.25 417 LYS B CA 1
ATOM 7362 C C . LYS B 1 417 ? -25.578 23.703 26.781 1 95.25 417 LYS B C 1
ATOM 7364 O O . LYS B 1 417 ? -24.625 24.188 27.391 1 95.25 417 LYS B O 1
ATOM 7369 N N . ALA B 1 418 ? -26.234 22.734 27.172 1 96.25 418 ALA B N 1
ATOM 7370 C CA . ALA B 1 418 ? -25.875 22.062 28.422 1 96.25 418 ALA B CA 1
ATOM 7371 C C . ALA B 1 418 ? -24.469 21.484 28.328 1 96.25 418 ALA B C 1
ATOM 7373 O O . ALA B 1 418 ? -23.703 21.547 29.297 1 96.25 418 ALA B O 1
ATOM 7374 N N . LEU B 1 419 ? -24.203 20.875 27.25 1 96.44 419 LEU B N 1
ATOM 7375 C CA . LEU B 1 419 ? -22.875 20.297 27.047 1 96.44 419 LEU B CA 1
ATOM 7376 C C . LEU B 1 419 ? -21.797 21.375 27.047 1 96.44 419 LEU B C 1
ATOM 7378 O O . LEU B 1 419 ? -20.734 21.203 27.656 1 96.44 419 LEU B O 1
ATOM 7382 N N . ALA B 1 420 ? -22.047 22.453 26.391 1 97.56 420 ALA B N 1
ATOM 7383 C CA . ALA B 1 420 ? -21.094 23.562 26.328 1 97.56 420 ALA B CA 1
ATOM 7384 C C . ALA B 1 420 ? -20.812 24.125 27.719 1 97.56 420 ALA B C 1
ATOM 7386 O O . ALA B 1 420 ? -19.656 24.422 28.062 1 97.56 420 ALA B O 1
ATOM 7387 N N . GLU B 1 421 ? -21.828 24.234 28.422 1 97.38 421 GLU B N 1
ATOM 7388 C CA . GLU B 1 421 ? -21.688 24.734 29.781 1 97.38 421 GLU B CA 1
ATOM 7389 C C . GLU B 1 421 ? -20.891 23.766 30.641 1 97.38 421 GLU B C 1
ATOM 7391 O O . GLU B 1 421 ? -20.125 24.172 31.516 1 97.38 421 GLU B O 1
ATOM 7396 N N . ARG B 1 422 ? -21.188 22.594 30.469 1 97.19 422 ARG B N 1
ATOM 7397 C CA . ARG B 1 422 ? -20.453 21.578 31.203 1 97.19 422 ARG B CA 1
ATOM 7398 C C . ARG B 1 422 ? -18.953 21.625 30.891 1 97.19 422 ARG B C 1
ATOM 7400 O O . ARG B 1 422 ? -18.125 21.516 31.781 1 97.19 422 ARG B O 1
ATOM 7407 N N . ILE B 1 423 ? -18.656 21.781 29.672 1 97.44 423 ILE B N 1
ATOM 7408 C CA . ILE B 1 423 ? -17.266 21.891 29.234 1 97.44 423 ILE B CA 1
ATOM 7409 C C . ILE B 1 423 ? -16.609 23.109 29.875 1 97.44 423 ILE B C 1
ATOM 7411 O O . ILE B 1 423 ? -15.516 23.016 30.438 1 97.44 423 ILE B O 1
ATOM 7415 N N . ARG B 1 424 ? -17.266 24.188 29.766 1 97.44 424 ARG B N 1
ATOM 7416 C CA . ARG B 1 424 ? -16.766 25.438 30.328 1 97.44 424 ARG B CA 1
ATOM 7417 C C . ARG B 1 424 ? -16.484 25.297 31.828 1 97.44 424 ARG B C 1
ATOM 7419 O O . ARG B 1 424 ? -15.406 25.672 32.281 1 97.44 424 ARG B O 1
ATOM 7426 N N . GLU B 1 425 ? -17.406 24.766 32.5 1 96.31 425 GLU B N 1
ATOM 7427 C CA . GLU B 1 425 ? -17.312 24.609 33.938 1 96.31 425 GLU B CA 1
ATOM 7428 C C . GLU B 1 425 ? -16.203 23.641 34.312 1 96.31 425 GLU B C 1
ATOM 7430 O O . GLU B 1 425 ? -15.477 23.859 35.312 1 96.31 425 GLU B O 1
ATOM 7435 N N . ASN B 1 426 ? -16.109 22.594 33.625 1 95.5 426 ASN B N 1
ATOM 7436 C CA . ASN B 1 426 ? -15.078 21.609 33.906 1 95.5 426 ASN B CA 1
ATOM 7437 C C . ASN B 1 426 ? -13.68 22.188 33.719 1 95.5 426 ASN B C 1
ATOM 7439 O O . ASN B 1 426 ? -12.789 21.906 34.531 1 95.5 426 ASN B O 1
ATOM 7443 N N . VAL B 1 427 ? -13.516 22.953 32.719 1 96 427 VAL B N 1
ATOM 7444 C CA . VAL B 1 427 ? -12.203 23.547 32.5 1 96 427 VAL B CA 1
ATOM 7445 C C . VAL B 1 427 ? -11.852 24.5 33.625 1 96 427 VAL B C 1
ATOM 7447 O O . VAL B 1 427 ? -10.727 24.484 34.156 1 96 427 VAL B O 1
ATOM 7450 N N . GLU B 1 428 ? -12.789 25.281 33.969 1 94.25 428 GLU B N 1
ATOM 7451 C CA . GLU B 1 428 ? -12.57 26.234 35.031 1 94.25 428 GLU B CA 1
ATOM 7452 C C . GLU B 1 428 ? -12.273 25.531 36.344 1 94.25 428 GLU B C 1
ATOM 7454 O O . GLU B 1 428 ? -11.344 25.906 37.062 1 94.25 428 GLU B O 1
ATOM 7459 N N . ARG B 1 429 ? -12.969 24.594 36.656 1 91.75 429 ARG B N 1
ATOM 7460 C CA . ARG B 1 429 ? -12.875 23.922 37.938 1 91.75 429 ARG B CA 1
ATOM 7461 C C . ARG B 1 429 ? -11.625 23.047 38 1 91.75 429 ARG B C 1
ATOM 7463 O O . ARG B 1 429 ? -10.906 23.062 39 1 91.75 429 ARG B O 1
ATOM 7470 N N . LEU B 1 430 ? -11.305 22.344 37 1 92.12 430 LEU B N 1
ATOM 7471 C CA . LEU B 1 430 ? -10.273 21.312 37.062 1 92.12 430 LEU B CA 1
ATOM 7472 C C . LEU B 1 430 ? -8.898 21.922 36.812 1 92.12 430 LEU B C 1
ATOM 7474 O O . LEU B 1 430 ? -7.883 21.312 37.188 1 92.12 430 LEU B O 1
ATOM 7478 N N . THR B 1 431 ? -8.773 23.047 36.188 1 91.19 431 THR B N 1
ATOM 7479 C CA . THR B 1 431 ? -7.477 23.672 36.031 1 91.19 431 THR B CA 1
ATOM 7480 C C . THR B 1 431 ? -7.094 24.484 37.25 1 91.19 431 THR B C 1
ATOM 7482 O O . THR B 1 431 ? -5.93 24.859 37.438 1 91.19 431 THR B O 1
ATOM 7485 N N . GLY B 1 432 ? -7.938 24.812 38.031 1 81.62 432 GLY B N 1
ATOM 7486 C CA . GLY B 1 432 ? -7.664 25.562 39.25 1 81.62 432 GLY B CA 1
ATOM 7487 C C . GLY B 1 432 ? -7.027 24.719 40.344 1 81.62 432 GLY B C 1
ATOM 7488 O O . GLY B 1 432 ? -5.801 24.656 40.469 1 81.62 432 GLY B O 1
ATOM 7489 N N . ASP B 1 433 ? -7.805 24.109 41.156 1 69.5 433 ASP B N 1
ATOM 7490 C CA . ASP B 1 433 ? -7.383 23.469 42.375 1 69.5 433 ASP B CA 1
ATOM 7491 C C . ASP B 1 433 ? -7.188 21.969 42.188 1 69.5 433 ASP B C 1
ATOM 7493 O O . ASP B 1 433 ? -7.445 21.172 43.094 1 69.5 433 ASP B O 1
ATOM 7497 N N . ASN B 1 434 ? -6.703 21.578 40.969 1 68.62 434 ASN B N 1
ATOM 7498 C CA . ASN B 1 434 ? -6.648 20.125 40.781 1 68.62 434 ASN B CA 1
ATOM 7499 C C . ASN B 1 434 ? -5.215 19.641 40.625 1 68.62 434 ASN B C 1
ATOM 7501 O O . ASN B 1 434 ? -4.516 20.062 39.688 1 68.62 434 ASN B O 1
ATOM 7505 N N . PRO B 1 435 ? -4.816 18.875 41.531 1 70.5 435 PRO B N 1
ATOM 7506 C CA . PRO B 1 435 ? -3.445 18.359 41.469 1 70.5 435 PRO B CA 1
ATOM 7507 C C . PRO B 1 435 ? -3.193 17.469 40.25 1 70.5 435 PRO B C 1
ATOM 7509 O O . PRO B 1 435 ? -2.039 17.234 39.875 1 70.5 435 PRO B O 1
ATOM 7512 N N . GLU B 1 436 ? -4.285 17.062 39.656 1 74.31 436 GLU B N 1
ATOM 7513 C CA . GLU B 1 436 ? -4.133 16.125 38.531 1 74.31 436 GLU B CA 1
ATOM 7514 C C . GLU B 1 436 ? -3.441 16.797 37.344 1 74.31 436 GLU B C 1
ATOM 7516 O O . GLU B 1 436 ? -2.689 16.156 36.625 1 74.31 436 GLU B O 1
ATOM 7521 N N . TYR B 1 437 ? -3.803 18.125 37.344 1 75.69 437 TYR B N 1
ATOM 7522 C CA . TYR B 1 437 ? -3.23 18.844 36.188 1 75.69 437 TYR B CA 1
ATOM 7523 C C . TYR B 1 437 ? -2.176 19.844 36.656 1 75.69 437 TYR B C 1
ATOM 7525 O O . TYR B 1 437 ? -2.34 20.5 37.688 1 75.69 437 TYR B O 1
ATOM 7533 N N . ALA B 1 438 ? -0.921 19.625 36.625 1 77.12 438 ALA B N 1
ATOM 7534 C CA . ALA B 1 438 ? 0.217 20.422 37.094 1 77.12 438 ALA B CA 1
ATOM 7535 C C . ALA B 1 438 ? 0.353 21.703 36.312 1 77.12 438 ALA B C 1
ATOM 7537 O O . ALA B 1 438 ? 1.389 21.953 35.688 1 77.12 438 ALA B O 1
ATOM 7538 N N . ILE B 1 439 ? -0.784 22.516 36.312 1 85.06 439 ILE B N 1
ATOM 7539 C CA . ILE B 1 439 ? -0.631 23.812 35.625 1 85.06 439 ILE B CA 1
ATOM 7540 C C . ILE B 1 439 ? -0.583 24.938 36.656 1 85.06 439 ILE B C 1
ATOM 7542 O O . ILE B 1 439 ? -1.192 24.828 37.719 1 85.06 439 ILE B O 1
ATOM 7546 N N . PRO B 1 440 ? 0.178 25.906 36.406 1 83.75 440 PRO B N 1
ATOM 7547 C CA . PRO B 1 440 ? 0.486 26.922 37.406 1 83.75 440 PRO B CA 1
ATOM 7548 C C . PRO B 1 440 ? -0.68 27.859 37.656 1 83.75 440 PRO B C 1
ATOM 7550 O O . PRO B 1 440 ? -0.712 28.547 38.688 1 83.75 440 PRO B O 1
ATOM 7553 N N . GLN B 1 441 ? -1.622 28 36.75 1 87.5 441 GLN B N 1
ATOM 7554 C CA . GLN B 1 441 ? -2.723 28.938 36.938 1 87.5 441 GLN B CA 1
ATOM 7555 C C . GLN B 1 441 ? -4.02 28.391 36.344 1 87.5 441 GLN B C 1
ATOM 7557 O O . GLN B 1 441 ? -3.99 27.594 35.406 1 87.5 441 GLN B O 1
ATOM 7562 N N . LYS B 1 442 ? -5.074 28.891 36.969 1 91.94 442 LYS B N 1
ATOM 7563 C CA . LYS B 1 442 ? -6.414 28.562 36.469 1 91.94 442 LYS B CA 1
ATOM 7564 C C . LYS B 1 442 ? -6.688 29.234 35.125 1 91.94 442 LYS B C 1
ATOM 7566 O O . LYS B 1 442 ? -6.324 30.406 34.938 1 91.94 442 LYS B O 1
ATOM 7571 N N . VAL B 1 443 ? -7.277 28.422 34.219 1 94.5 443 VAL B N 1
ATOM 7572 C CA . VAL B 1 443 ? -7.625 29 32.938 1 94.5 443 VAL B CA 1
ATOM 7573 C C . VAL B 1 443 ? -9.109 28.797 32.656 1 94.5 443 VAL B C 1
ATOM 7575 O O . VAL B 1 443 ? -9.734 27.891 33.219 1 94.5 443 VAL B O 1
ATOM 7578 N N . THR B 1 444 ? -9.727 29.703 31.953 1 96.31 444 THR B N 1
ATOM 7579 C CA . THR B 1 444 ? -11.117 29.609 31.516 1 96.31 444 THR B CA 1
ATOM 7580 C C . THR B 1 444 ? -11.211 29.594 30 1 96.31 444 THR B C 1
ATOM 7582 O O . THR B 1 444 ? -10.234 29.891 29.312 1 96.31 444 THR B O 1
ATOM 7585 N N . ILE B 1 445 ? -12.375 29.125 29.547 1 97.69 445 ILE B N 1
ATOM 7586 C CA . ILE B 1 445 ? -12.578 29.109 28.109 1 97.69 445 ILE B CA 1
ATOM 7587 C C . ILE B 1 445 ? -13.891 29.797 27.766 1 97.69 445 ILE B C 1
ATOM 7589 O O . ILE B 1 445 ? -14.812 29.844 28.578 1 97.69 445 ILE B O 1
ATOM 7593 N N . SER B 1 446 ? -13.961 30.359 26.641 1 98.12 446 SER B N 1
ATOM 7594 C CA . SER B 1 446 ? -15.18 30.906 26.031 1 98.12 446 SER B CA 1
ATOM 7595 C C . SER B 1 446 ? -15.633 30.047 24.844 1 98.12 446 SER B C 1
ATOM 7597 O O . SER B 1 446 ? -14.812 29.562 24.078 1 98.12 446 SER B O 1
ATOM 7599 N N . ILE B 1 447 ? -16.969 29.891 24.781 1 97.94 447 ILE B N 1
ATOM 7600 C CA . ILE B 1 447 ? -17.484 28.969 23.781 1 97.94 447 ILE B CA 1
ATOM 7601 C C . ILE B 1 447 ? -18.562 29.641 22.953 1 97.94 447 ILE B C 1
ATOM 7603 O O . ILE B 1 447 ? -19.469 30.281 23.5 1 97.94 447 ILE B O 1
ATOM 7607 N N . GLY B 1 448 ? -18.406 29.594 21.688 1 97 448 GLY B N 1
ATOM 7608 C CA . GLY B 1 448 ? -19.453 29.922 20.734 1 97 448 GLY B CA 1
ATOM 7609 C C . GLY B 1 448 ? -20.016 28.719 20.016 1 97 448 GLY B C 1
ATOM 7610 O O . GLY B 1 448 ? -19.266 27.906 19.469 1 97 448 GLY B O 1
ATOM 7611 N N . ALA B 1 449 ? -21.359 28.578 20.062 1 96.06 449 ALA B N 1
ATOM 7612 C CA . ALA B 1 449 ? -21.984 27.391 19.453 1 96.06 449 ALA B CA 1
ATOM 7613 C C . ALA B 1 449 ? -23.109 27.797 18.516 1 96.06 449 ALA B C 1
ATOM 7615 O O . ALA B 1 449 ? -23.781 28.797 18.734 1 96.06 449 ALA B O 1
ATOM 7616 N N . VAL B 1 450 ? -23.188 26.984 17.453 1 93.44 450 VAL B N 1
ATOM 7617 C CA . VAL B 1 450 ? -24.281 27.156 16.5 1 93.44 450 VAL B CA 1
ATOM 7618 C C . VAL B 1 450 ? -24.969 25.828 16.25 1 93.44 450 VAL B C 1
ATOM 7620 O O . VAL B 1 450 ? -24.312 24.812 16.016 1 93.44 450 VAL B O 1
ATOM 7623 N N . VAL B 1 451 ? -26.25 25.766 16.406 1 91.44 451 VAL B N 1
ATOM 7624 C CA . VAL B 1 451 ? -27.031 24.578 16.125 1 91.44 451 VAL B CA 1
ATOM 7625 C C . VAL B 1 451 ? -27.797 24.75 14.812 1 91.44 451 VAL B C 1
ATOM 7627 O O . VAL B 1 451 ? -28.469 25.766 14.609 1 91.44 451 VAL B O 1
ATOM 7630 N N . THR B 1 452 ? -27.5 23.719 13.953 1 85.12 452 THR B N 1
ATOM 7631 C CA . THR B 1 452 ? -28.172 23.781 12.656 1 85.12 452 THR B CA 1
ATOM 7632 C C . THR B 1 452 ? -29.516 23.062 12.711 1 85.12 452 THR B C 1
ATOM 7634 O O . THR B 1 452 ? -29.672 22.094 13.445 1 85.12 452 THR B O 1
ATOM 7637 N N . GLN B 1 453 ? -30.578 23.609 12.297 1 70.94 453 GLN B N 1
ATOM 7638 C CA . GLN B 1 453 ? -31.859 22.922 12.25 1 70.94 453 GLN B CA 1
ATOM 7639 C C . GLN B 1 453 ? -32.094 22.312 10.875 1 70.94 453 GLN B C 1
ATOM 7641 O O . GLN B 1 453 ? -32.156 21.078 10.727 1 70.94 453 GLN B O 1
ATOM 7646 N N . LYS B 1 454 ? -32.75 22.812 10.016 1 60.31 454 LYS B N 1
ATOM 7647 C CA . LYS B 1 454 ? -33.188 22.25 8.75 1 60.31 454 LYS B CA 1
ATOM 7648 C C . LYS B 1 454 ? -32.406 22.844 7.578 1 60.31 454 LYS B C 1
ATOM 7650 O O . LYS B 1 454 ? -32.531 22.391 6.441 1 60.31 454 LYS B O 1
ATOM 7655 N N . ASN B 1 455 ? -31.672 23.859 7.773 1 55.12 455 ASN B N 1
ATOM 7656 C CA . ASN B 1 455 ? -31.359 24.641 6.582 1 55.12 455 ASN B CA 1
ATOM 7657 C C . ASN B 1 455 ? -29.938 24.375 6.098 1 55.12 455 ASN B C 1
ATOM 7659 O O . ASN B 1 455 ? -29.109 23.859 6.848 1 55.12 455 ASN B O 1
ATOM 7663 N N . GLU B 1 456 ? -29.766 24.609 4.73 1 61.28 456 GLU B N 1
ATOM 7664 C CA . GLU B 1 456 ? -28.625 24.422 3.846 1 61.28 456 GLU B CA 1
ATOM 7665 C C . GLU B 1 456 ? -27.547 25.484 4.078 1 61.28 456 GLU B C 1
ATOM 7667 O O . GLU B 1 456 ? -27.562 26.531 3.428 1 61.28 456 GLU B O 1
ATOM 7672 N N . LEU B 1 457 ? -27.047 25.672 5.215 1 66 457 LEU B N 1
ATOM 7673 C CA . LEU B 1 457 ? -25.922 26.594 5.262 1 66 457 LEU B CA 1
ATOM 7674 C C . LEU B 1 457 ? -24.625 25.922 4.82 1 66 457 LEU B C 1
ATOM 7676 O O . LEU B 1 457 ? -24.453 24.719 5.027 1 66 457 LEU B O 1
ATOM 7680 N N . ASN B 1 458 ? -23.938 26.797 4.059 1 75.75 458 ASN B N 1
ATOM 7681 C CA . ASN B 1 458 ? -22.594 26.359 3.668 1 75.75 458 ASN B CA 1
ATOM 7682 C C . ASN B 1 458 ? -21.672 26.25 4.875 1 75.75 458 ASN B C 1
ATOM 7684 O O . ASN B 1 458 ? -21.859 26.938 5.875 1 75.75 458 ASN B O 1
ATOM 7688 N N . PRO B 1 459 ? -20.812 25.359 4.891 1 79.5 459 PRO B N 1
ATOM 7689 C CA . PRO B 1 459 ? -19.891 25.125 6 1 79.5 459 PRO B CA 1
ATOM 7690 C C . PRO B 1 459 ? -19.172 26.391 6.457 1 79.5 459 PRO B C 1
ATOM 7692 O O . PRO B 1 459 ? -18.969 26.594 7.656 1 79.5 459 PRO B O 1
ATOM 7695 N N . LYS B 1 460 ? -18.828 27.203 5.555 1 76.19 460 LYS B N 1
ATOM 7696 C CA . LYS B 1 460 ? -18.125 28.438 5.891 1 76.19 460 LYS B CA 1
ATOM 7697 C C . LYS B 1 460 ? -19.031 29.375 6.691 1 76.19 460 LYS B C 1
ATOM 7699 O O . LYS B 1 460 ? -18.562 30.047 7.613 1 76.19 460 LYS B O 1
ATOM 7704 N N . GLU B 1 461 ? -20.219 29.391 6.336 1 79.69 461 GLU B N 1
ATOM 7705 C CA . GLU B 1 461 ? -21.188 30.25 7.031 1 79.69 461 GLU B CA 1
ATOM 7706 C C . GLU B 1 461 ? -21.438 29.75 8.445 1 79.69 461 GLU B C 1
ATOM 7708 O O . GLU B 1 461 ? -21.562 30.547 9.383 1 79.69 461 GLU B O 1
ATOM 7713 N N . ILE B 1 462 ? -21.5 28.516 8.539 1 85.19 462 ILE B N 1
ATOM 7714 C CA . ILE B 1 462 ? -21.734 27.906 9.844 1 85.19 462 ILE B CA 1
ATOM 7715 C C . ILE B 1 462 ? -20.578 28.219 10.773 1 85.19 462 ILE B C 1
ATOM 7717 O O . ILE B 1 462 ? -20.781 28.562 11.945 1 85.19 462 ILE B O 1
ATOM 7721 N N . TYR B 1 463 ? -19.453 28.094 10.25 1 86.06 463 TYR B N 1
ATOM 7722 C CA . TYR B 1 463 ? -18.266 28.391 11.039 1 86.06 463 TYR B CA 1
ATOM 7723 C C . TYR B 1 463 ? -18.234 29.859 11.445 1 86.06 463 TYR B C 1
ATOM 7725 O O . TYR B 1 463 ? -17.859 30.188 12.578 1 86.06 463 TYR B O 1
ATOM 7733 N N . GLN B 1 464 ? -18.578 30.688 10.547 1 81.5 464 GLN B N 1
ATOM 7734 C CA . GLN B 1 464 ? -18.578 32.125 10.82 1 81.5 464 GLN B CA 1
ATOM 7735 C C . GLN B 1 464 ? -19.594 32.469 11.922 1 81.5 464 GLN B C 1
ATOM 7737 O O . GLN B 1 464 ? -19.328 33.312 12.766 1 81.5 464 GLN B O 1
ATOM 7742 N N . LEU B 1 465 ? -20.656 31.812 11.844 1 87.12 465 LEU B N 1
ATOM 7743 C CA . LEU B 1 465 ? -21.672 32.031 12.875 1 87.12 465 LEU B CA 1
ATOM 7744 C C . LEU B 1 465 ? -21.156 31.594 14.242 1 87.12 465 LEU B C 1
ATOM 7746 O O . LEU B 1 465 ? -21.375 32.281 15.242 1 87.12 465 LEU B O 1
ATOM 7750 N N . ALA B 1 466 ? -20.547 30.516 14.258 1 92.06 466 ALA B N 1
ATOM 7751 C CA . ALA B 1 466 ? -19.984 30.016 15.516 1 92.06 466 ALA B CA 1
ATOM 7752 C C . ALA B 1 466 ? -18.859 30.922 16.016 1 92.06 466 ALA B C 1
ATOM 7754 O O . ALA B 1 466 ? -18.75 31.172 17.219 1 92.06 466 ALA B O 1
ATOM 7755 N N . ASP B 1 467 ? -18.078 31.391 15.117 1 86.5 467 ASP B N 1
ATOM 7756 C CA . ASP B 1 467 ? -16.984 32.312 15.438 1 86.5 467 ASP B CA 1
ATOM 7757 C C . ASP B 1 467 ? -17.531 33.625 15.984 1 86.5 467 ASP B C 1
ATOM 7759 O O . ASP B 1 467 ? -16.938 34.219 16.891 1 86.5 467 ASP B O 1
ATOM 7763 N N . ASN B 1 468 ? -18.562 34.031 15.367 1 87.38 468 ASN B N 1
ATOM 7764 C CA . ASN B 1 468 ? -19.219 35.25 15.852 1 87.38 468 ASN B CA 1
ATOM 7765 C C . ASN B 1 468 ? -19.766 35.062 17.266 1 87.38 468 ASN B C 1
ATOM 7767 O O . ASN B 1 468 ? -19.703 35.969 18.094 1 87.38 468 ASN B O 1
ATOM 7771 N N . ALA B 1 469 ? -20.312 33.969 17.438 1 93.62 469 ALA B N 1
ATOM 7772 C CA . ALA B 1 469 ? -20.797 33.656 18.781 1 93.62 469 ALA B CA 1
ATOM 7773 C C . ALA B 1 469 ? -19.656 33.656 19.797 1 93.62 469 ALA B C 1
ATOM 7775 O O . ALA B 1 469 ? -19.797 34.125 20.922 1 93.62 469 ALA B O 1
ATOM 7776 N N . LEU B 1 470 ? -18.594 33.094 19.438 1 94.31 470 LEU B N 1
ATOM 7777 C CA . LEU B 1 470 ? -17.422 33.094 20.281 1 94.31 470 LEU B CA 1
ATOM 7778 C C . LEU B 1 470 ? -16.953 34.531 20.562 1 94.31 470 LEU B C 1
ATOM 7780 O O . LEU B 1 470 ? -16.562 34.844 21.688 1 94.31 470 LEU B O 1
ATOM 7784 N N . TYR B 1 471 ? -16.938 35.281 19.5 1 89.5 471 TYR B N 1
ATOM 7785 C CA . TYR B 1 471 ? -16.547 36.656 19.656 1 89.5 471 TYR B CA 1
ATOM 7786 C C . TYR B 1 471 ? -17.438 37.375 20.656 1 89.5 471 TYR B C 1
ATOM 7788 O O . TYR B 1 471 ? -16.938 38.188 21.484 1 89.5 471 TYR B O 1
ATOM 7796 N N . GLU B 1 472 ? -18.656 37.156 20.594 1 93.44 472 GLU B N 1
ATOM 7797 C CA . GLU B 1 472 ? -19.594 37.719 21.547 1 93.44 472 GLU B CA 1
ATOM 7798 C C . GLU B 1 472 ? -19.297 37.25 22.969 1 93.44 472 GLU B C 1
ATOM 7800 O O . GLU B 1 472 ? -19.359 38.062 23.922 1 93.44 472 GLU B O 1
ATOM 7805 N N . ALA B 1 473 ? -18.953 36.094 23.109 1 95.38 473 ALA B N 1
ATOM 7806 C CA . ALA B 1 473 ? -18.609 35.531 24.422 1 95.38 473 ALA B CA 1
ATOM 7807 C C . ALA B 1 473 ? -17.359 36.25 24.984 1 95.38 473 ALA B C 1
ATOM 7809 O O . ALA B 1 473 ? -17.297 36.531 26.188 1 95.38 473 ALA B O 1
ATOM 7810 N N . LYS B 1 474 ? -16.422 36.469 24.172 1 92.69 474 LYS B N 1
ATOM 7811 C CA . LYS B 1 474 ? -15.172 37.094 24.578 1 92.69 474 LYS B CA 1
ATOM 7812 C C . LYS B 1 474 ? -15.406 38.562 24.953 1 92.69 474 LYS B C 1
ATOM 7814 O O . LYS B 1 474 ? -14.852 39.062 25.938 1 92.69 474 LYS B O 1
ATOM 7819 N N . GLU B 1 475 ? -16.266 39.219 24.234 1 91.44 475 GLU B N 1
ATOM 7820 C CA . GLU B 1 475 ? -16.5 40.656 24.406 1 91.44 475 GLU B CA 1
ATOM 7821 C C . GLU B 1 475 ? -17.406 40.938 25.594 1 91.44 475 GLU B C 1
ATOM 7823 O O . GLU B 1 475 ? -17.359 42 26.188 1 91.44 475 GLU B O 1
ATOM 7828 N N . THR B 1 476 ? -18.219 40 25.922 1 94 476 THR B N 1
ATOM 7829 C CA . THR B 1 476 ? -19.188 40.219 26.984 1 94 476 THR B CA 1
ATOM 7830 C C . THR B 1 476 ? -18.703 39.625 28.312 1 94 476 THR B C 1
ATOM 7832 O O . THR B 1 476 ? -19.5 39.344 29.203 1 94 476 THR B O 1
ATOM 7835 N N . GLY B 1 477 ? -17.344 39.375 28.453 1 92.44 477 GLY B N 1
ATOM 7836 C CA . GLY B 1 477 ? -16.828 39.031 29.781 1 92.44 477 GLY B CA 1
ATOM 7837 C C . GLY B 1 477 ? -15.992 37.781 29.797 1 92.44 477 GLY B C 1
ATOM 7838 O O . GLY B 1 477 ? -15.305 37.5 30.781 1 92.44 477 GLY B O 1
ATOM 7839 N N . ARG B 1 478 ? -16.047 37.031 28.766 1 94.94 478 ARG B N 1
ATOM 7840 C CA . ARG B 1 478 ? -15.281 35.781 28.672 1 94.94 478 ARG B CA 1
ATOM 7841 C C . ARG B 1 478 ? -15.797 34.75 29.672 1 94.94 478 ARG B C 1
ATOM 7843 O O . ARG B 1 478 ? -16.734 35.031 30.422 1 94.94 478 ARG B O 1
ATOM 7850 N N . ASN B 1 479 ? -15.359 33.594 29.609 1 97 479 ASN B N 1
ATOM 7851 C CA . ASN B 1 479 ? -15.789 32.5 30.484 1 97 479 ASN B CA 1
ATOM 7852 C C . ASN B 1 479 ? -17.312 32.312 30.422 1 97 479 ASN B C 1
ATOM 7854 O O . ASN B 1 479 ? -17.984 32.281 31.453 1 97 479 ASN B O 1
ATOM 7858 N N . LYS B 1 480 ? -17.797 32.219 29.266 1 97.06 480 LYS B N 1
ATOM 7859 C CA . LYS B 1 480 ? -19.234 32 29.094 1 97.06 480 LYS B CA 1
ATOM 7860 C C . LYS B 1 480 ? -19.516 31.312 27.766 1 97.06 480 LYS B C 1
ATOM 7862 O O . LYS B 1 480 ? -18.641 31.188 26.906 1 97.06 480 LYS B O 1
ATOM 7867 N N . VAL B 1 481 ? -20.781 30.891 27.609 1 97.69 481 VAL B N 1
ATOM 7868 C CA . VAL B 1 481 ? -21.266 30.188 26.422 1 97.69 481 VAL B CA 1
ATOM 7869 C C . VAL B 1 481 ? -22.297 31.031 25.703 1 97.69 481 VAL B C 1
ATOM 7871 O O . VAL B 1 481 ? -23.188 31.609 26.328 1 97.69 481 VAL B O 1
ATOM 7874 N N . VAL B 1 482 ? -22.094 31.203 24.453 1 96.69 482 VAL B N 1
ATOM 7875 C CA . VAL B 1 482 ? -23.094 31.844 23.609 1 96.69 482 VAL B CA 1
ATOM 7876 C C . VAL B 1 482 ? -23.578 30.875 22.531 1 96.69 482 VAL B C 1
ATOM 7878 O O . VAL B 1 482 ? -22.766 30.328 21.781 1 96.69 482 VAL B O 1
ATOM 7881 N N . VAL B 1 483 ? -24.828 30.641 22.453 1 94.81 483 VAL B N 1
ATOM 7882 C CA . VAL B 1 483 ? -25.406 29.719 21.484 1 94.81 483 VAL B CA 1
ATOM 7883 C C . VAL B 1 483 ? -26.297 30.484 20.516 1 94.81 483 VAL B C 1
ATOM 7885 O O . VAL B 1 483 ? -27.125 31.297 20.938 1 94.81 483 VAL B O 1
ATOM 7888 N N . LYS B 1 484 ? -26.047 30.234 19.266 1 89.38 484 LYS B N 1
ATOM 7889 C CA . LYS B 1 484 ? -26.891 30.812 18.234 1 89.38 484 LYS B CA 1
ATOM 7890 C C . LYS B 1 484 ? -27.562 29.719 17.406 1 89.38 484 LYS B C 1
ATOM 7892 O O . LYS B 1 484 ? -27.062 28.594 17.312 1 89.38 484 LYS B O 1
ATOM 7897 N N . GLU B 1 485 ? -28.75 30.047 16.969 1 82.69 485 GLU B N 1
ATOM 7898 C CA . GLU B 1 485 ? -29.453 29.125 16.078 1 82.69 485 GLU B CA 1
ATOM 7899 C C . GLU B 1 485 ? -29.375 29.594 14.625 1 82.69 485 GLU B C 1
ATOM 7901 O O . GLU B 1 485 ? -29.516 30.797 14.352 1 82.69 485 GLU B O 1
ATOM 7906 N N . ALA B 1 486 ? -28.766 28.766 13.859 1 71.31 486 ALA B N 1
ATOM 7907 C CA . ALA B 1 486 ? -28.703 29.125 12.445 1 71.31 486 ALA B CA 1
ATOM 7908 C C . ALA B 1 486 ? -30.094 29.031 11.797 1 71.31 486 ALA B C 1
ATOM 7910 O O . ALA B 1 486 ? -30.688 27.953 11.758 1 71.31 486 ALA B O 1
ATOM 7911 N N . GLU B 1 487 ? -30.891 30.109 11.953 1 58.53 487 GLU B N 1
ATOM 7912 C CA . GLU B 1 487 ? -32.188 30.141 11.297 1 58.53 487 GLU B CA 1
ATOM 7913 C C . GLU B 1 487 ? -32.062 30.406 9.797 1 58.53 487 GLU B C 1
ATOM 7915 O O . GLU B 1 487 ? -31.062 30.953 9.352 1 58.53 487 GLU B O 1
ATOM 7920 N N . ILE B 1 488 ? -33.094 30 9 1 49.47 488 ILE B N 1
ATOM 7921 C CA . ILE B 1 488 ? -33.375 30.203 7.582 1 49.47 488 ILE B CA 1
ATOM 7922 C C . ILE B 1 488 ? -33.125 31.656 7.219 1 49.47 488 ILE B C 1
ATOM 7924 O O . ILE B 1 488 ? -33.719 32.562 7.789 1 49.47 488 ILE B O 1
ATOM 7928 N N . LEU B 1 489 ? -31.984 32.094 6.887 1 41.25 489 LEU B N 1
ATOM 7929 C CA . LEU B 1 489 ? -32.094 33.375 6.199 1 41.25 489 LEU B CA 1
ATOM 7930 C C . LEU B 1 489 ? -33.25 33.375 5.223 1 41.25 489 LEU B C 1
ATOM 7932 O O . LEU B 1 489 ? -33.219 32.688 4.191 1 41.25 489 LEU B O 1
ATOM 7936 N N . ILE B 1 490 ? -34.5 33.344 5.598 1 36.53 490 ILE B N 1
ATOM 7937 C CA . ILE B 1 490 ? -35.594 33.719 4.695 1 36.53 490 ILE B CA 1
ATOM 7938 C C . ILE B 1 490 ? -35.281 35.062 4.062 1 36.53 490 ILE B C 1
ATOM 7940 O O . ILE B 1 490 ? -34.875 36 4.75 1 36.53 490 ILE B O 1
ATOM 7944 N N . ASN B 1 491 ? -35.219 35.188 2.732 1 38 491 ASN B N 1
ATOM 7945 C CA . ASN B 1 491 ? -35.375 36.375 1.894 1 38 491 ASN B CA 1
ATOM 7946 C C . ASN B 1 491 ? -36.344 37.375 2.51 1 38 491 ASN B C 1
ATOM 7948 O O . ASN B 1 491 ? -37.562 37.156 2.482 1 38 491 ASN B O 1
ATOM 7952 N N . ARG B 1 492 ? -36.188 37.969 3.582 1 35.28 492 ARG B N 1
ATOM 7953 C CA . ARG B 1 492 ? -37.031 39.125 3.844 1 35.28 492 ARG B CA 1
ATOM 7954 C C . ARG B 1 492 ? -36.875 40.156 2.748 1 35.28 492 ARG B C 1
ATOM 7956 O O . ARG B 1 492 ? -36.219 41.188 2.957 1 35.28 492 ARG B O 1
ATOM 7963 N N . LYS B 1 493 ? -36.438 39.969 1.499 1 38.16 493 LYS B N 1
ATOM 7964 C CA . LYS B 1 493 ? -36.625 41.125 0.61 1 38.16 493 LYS B CA 1
ATOM 7965 C C . LYS B 1 493 ? -38.094 41.5 0.494 1 38.16 493 LYS B C 1
ATOM 7967 O O . LYS B 1 493 ? -38.438 42.406 -0.251 1 38.16 493 LYS B O 1
ATOM 7972 N N . ASP B 1 494 ? -39.062 40.719 0.854 1 30.58 494 ASP B N 1
ATOM 7973 C CA . ASP B 1 494 ? -40.312 41.312 0.451 1 30.58 494 ASP B CA 1
ATOM 7974 C C . ASP B 1 494 ? -40.656 42.531 1.31 1 30.58 494 ASP B C 1
ATOM 7976 O O . ASP B 1 494 ? -41.594 43.281 1 1 30.58 494 ASP B O 1
ATOM 7980 N N . ASP B 1 495 ? -40.344 42.562 2.592 1 31.36 495 ASP B N 1
ATOM 7981 C CA . ASP B 1 495 ? -41.156 43.625 3.189 1 31.36 495 ASP B CA 1
ATOM 7982 C C . ASP B 1 495 ? -40.531 45 2.965 1 31.36 495 ASP B C 1
ATOM 7984 O O . ASP B 1 495 ? -41.094 46 3.383 1 31.36 495 ASP B O 1
ATOM 7988 N N . GLU B 1 496 ? -39.156 45.312 2.695 1 26.25 496 GLU B N 1
ATOM 7989 C CA . GLU B 1 496 ? -39.125 46.719 2.26 1 26.25 496 GLU B CA 1
ATOM 7990 C C . GLU B 1 496 ? -39.219 46.812 0.74 1 26.25 496 GLU B C 1
ATOM 7992 O O . GLU B 1 496 ? -38.656 46 0.018 1 26.25 496 GLU B O 1
#

Radius of gyration: 33.1 Å; Cα contacts (8 Å, |Δi|>4): 1438; chains: 2; bounding box: 74×96×78 Å

Solvent-accessible surface area (backbone atoms only — not comparable to full-atom values): 51409 Å² total; per-residue (Å²): 130,72,56,69,56,47,47,49,49,50,45,51,55,49,48,53,52,50,52,49,51,46,49,52,40,61,52,44,55,64,66,57,67,57,85,67,58,76,70,55,55,52,50,59,56,21,55,48,52,51,47,49,51,52,51,49,52,52,46,51,51,49,46,48,52,51,47,54,64,70,56,62,80,73,76,92,51,72,67,58,68,59,57,56,47,34,54,42,39,38,47,36,52,54,33,49,53,49,19,51,51,28,43,52,50,18,69,74,38,67,86,47,56,26,35,44,38,43,15,47,23,34,48,31,43,40,57,41,35,53,53,46,48,53,50,54,48,37,40,78,70,65,76,49,55,70,66,59,47,50,18,37,46,47,44,42,50,52,49,38,51,50,38,35,50,52,29,43,50,54,16,48,55,42,43,56,28,62,71,64,74,42,83,55,92,57,52,73,65,54,54,48,52,54,47,49,40,44,43,52,48,44,58,50,50,41,49,47,28,18,79,82,30,78,92,52,53,60,80,49,36,41,72,40,84,88,74,78,40,60,34,67,49,60,67,61,46,50,50,51,33,49,53,28,49,51,51,36,51,54,46,44,69,76,55,48,67,62,43,58,67,58,37,31,50,44,46,46,24,52,45,51,31,52,33,42,52,49,53,67,69,38,67,56,69,41,37,63,54,53,51,45,29,49,43,47,52,49,47,38,55,51,49,31,50,50,40,50,52,51,45,53,54,48,51,35,52,52,30,40,45,51,31,30,27,28,86,86,68,64,33,29,13,39,67,42,47,52,50,51,42,42,50,57,51,64,38,84,66,67,66,27,30,30,39,36,32,33,36,51,54,67,47,66,57,46,29,70,74,65,31,60,72,52,39,50,49,48,52,42,50,50,49,52,52,47,58,70,65,51,59,90,87,43,46,53,20,40,60,47,96,63,27,34,34,37,44,38,68,82,48,54,64,68,59,50,50,51,52,50,48,48,40,38,50,47,41,36,54,47,34,46,84,27,82,88,48,89,53,94,57,63,44,39,33,19,28,2,25,26,32,41,54,80,65,88,54,55,46,68,56,49,50,49,50,9,49,49,25,24,50,50,17,52,74,74,70,35,66,36,76,29,78,44,70,59,66,75,82,66,81,69,61,75,80,114,133,64,57,69,58,47,46,50,49,49,44,51,54,49,49,52,51,51,51,50,50,46,49,51,41,61,51,45,54,64,66,58,67,55,86,69,58,76,68,57,53,56,53,59,56,23,55,50,53,50,47,48,51,51,50,50,52,52,46,51,52,49,47,46,49,52,49,54,63,69,55,62,80,73,76,94,50,73,66,57,68,58,57,55,47,34,52,42,38,38,49,35,52,54,33,49,54,50,20,52,50,29,44,51,50,17,69,75,38,66,85,46,54,27,35,45,37,42,15,45,22,33,48,31,42,41,57,40,35,53,52,46,49,52,50,54,52,37,41,77,70,64,76,48,56,70,65,59,48,52,19,35,45,47,44,42,50,50,49,39,52,48,37,36,51,52,28,44,49,54,16,49,55,44,43,56,26,60,71,63,73,42,84,53,93,55,52,72,65,56,53,48,52,55,47,49,39,43,43,52,48,43,58,50,50,42,48,47,29,19,80,83,29,78,88,52,54,61,80,51,36,44,74,40,82,87,73,77,41,60,34,70,49,61,68,64,46,49,50,51,34,50,52,29,49,51,52,37,50,54,46,44,70,76,54,48,66,64,44,58,70,59,39,31,49,43,46,45,26,51,44,48,32,52,33,41,53,48,52,69,68,40,65,56,69,39,38,65,55,53,50,44,30,49,43,48,52,50,47,36,55,52,49,31,49,51,41,49,53,50,44,53,54,49,50,35,52,52,30,40,46,52,32,31,27,28,88,86,69,64,34,29,13,38,67,42,46,51,51,52,41,39,50,57,50,64,38,85,66,68,65,26,29,30,40,36,31,34,34,51,54,68,47,67,56,47,29,72,73,64,31,60,70,52,39,51,50,48,53,42,50,50,50,52,52,46,58,71,66,51,60,89,86,44,46,52,20,41,60,47,96,65,26,35,34,36,45,38,69,80,48,52,65,67,59,48,51,52,50,50,47,49,41,36,50,48,42,37,55,47,34,44,86,28,82,88,49,90,51,96,60,63,46,41,33,19,28,2,26,26,32,44,53,83,64,87,55,54,46,70,55,50,49,48,52,8,50,49,25,23,49,50,16,52,73,75,70,35,65,36,76,29,76,44,69,59,65,74,82,65,80,69,63,72,80,114

Organism: Escherichia coli O6:H1 (strain CFT073 / ATCC 700928 / UPEC) (NCBI:txid199310)

Sequence (992 aa):
MHSATIIIGIVCGWIFILTTVQFLYLLIIKRDLQPTGWCSFMEKDYLGISSTVLVSLLFGLALVLVNSWFNQPTVEEVVPRSTYLMVMIALFFIDTVAFIFMQLYFIYDRRQFSNCILSLAFLSCLIYFIKTVIIIQQIIEGRLTSSVVQNDIAIYY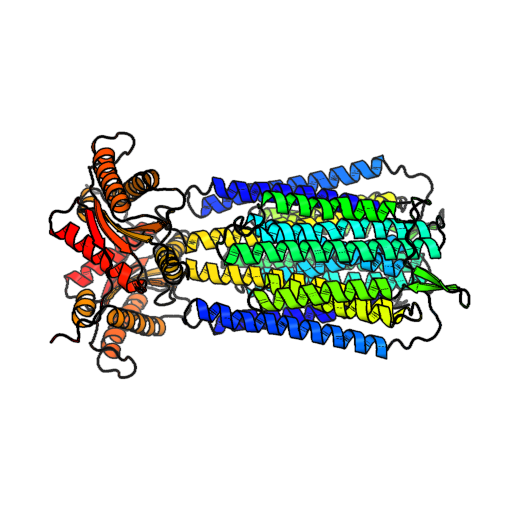LFRQMSLCILIFLALVNKVSENTKQRNLFSKKMTLCISLFFVVGGPIVAHILSSHYESYNLHIAELTNENDQVVWKASYVTIMIFMWLTLLSVNLYFNGLRCDIWNGVTVIAFCAVLYNVSLLFMSRYSVSIWYISRTIEVVSKLTVMVIFMCHIFSALRVTKDIAHRDSLTNIFNRNYFFNELTVQSASAKKTPYCVMIMDIDHFKKVNDTWGHPVGDQVIKTVVSIIGKSIRPDDLFARVGGEEFGVLLTDIDTERAKALAERIRENVERLTGDNPEYAIPQKVTISIGAVVTQKNELNPKEIYQLADNALYEAKETGRNKVVVKEAEILINRKDDEMHSATIIIGIVCGWIFILTTVQFLYLLIIKRDLQPTGWCSFMEKDYLGISSTVLVSLLFGLALVLVNSWFNQPTVEEVVPRSTYLMVMIALFFIDTVAFIFMQLYFIYDRRQFSNCILSLAFLSCLIYFIKTVIIIQQIIEGRLTSSVVQNDIAIYYLFRQMSLCILIFLALVNKVSENTKQRNLFSKKMTLCISLFFVVGGPIVAHILSSHYESYNLHIAELTNENDQVVWKASYVTIMIFMWLTLLSVNLYFNGLRCDIWNGVTVIAFCAVLYNVSLLFMSRYSVSIWYISRTIEVVSKLTVMVIFMCHIFSALRVTKDIAHRDSLTNIFNRNYFFNELTVQSASAKKTPYCVMIMDIDHFKKVNDTWGHPVGDQVIKTVVSIIGKSIRPDDLFARVGGEEFGVLLTDIDTERAKALAERIRENVERLTGDNPEYAIPQKVTISIGAVVTQKNELNPKEIYQLADNALYEAKETGRNKVVVKEAEILINRKDDE

Secondary structure (DSSP, 8-state):
--HHHHHHHHHHHHHHHHHHHHHHHHHHHHH------HHHHHHHHHHHHHHHHHHHHHHHHHHHHHHHHHS---S--PPPHHHHHHHHHHHHHHHHHHHHHHHHHHHH-TT-HHHHHHHHHHHHHHHHHHHHHHHHHHHHTT-S-HHHHHHHHHHHHHHHHHHHHHHHHHHHHHHHHHHTT---SS-HHHHHHHHHIIIIIHHHHHHHHSTTSGGG---SEEEETTTTEEEE-HHHHHHHHHHHHHHHHHHHHHTTT--HHHHHHHHHHHHHHHHHHHHHT-SS--HHHHHHHHHHHHHHHHHHHHHHHHHHHHHHHHHHHHHHB-TTT-SEEHHHHHHHHHHHHH-SS---EEEEEEEETTHHHHHHHH-HHHHHHHHHHHHHHHHHHS-TTSEEEE-SSSEEEEEEES--HHHHHHHHHHHHHHHHHHHHS-TTS--SS---EEEEEEEE-S----HHHHHHHHHHHHHHHHHTTSS-EEEEEE-------S--/--HHHHHHHHHHHHHHHHHHHHHHHHHHHHHT-----HHHHHHHHHHHHHHHHHHHHHHHHHHHHHHHHHS---S--PPPHHHHHHHHHHHHHHHHHHHHHHHHHHHH-TT-HHHHHHHHHHHHHHHHHHHHHHHHHHHHTT-S-HHHHHHHHHHHHHHHHHHHHHHHHHHHHHHHHHHTT---SS-HHHHHHHHHIIIIIHHHHHHHHSTTSGGG---SEEEETTTTEEEE-HHHHHHHHHHHHHHHHHHHHHTTT--HHHHHHHHHHHHHHHHHHHHHT-SS--HHHHHHHHHHHHHHHHHHHHHHHHHHHHHHHHHHHHHHB-TTT-SEEHHHHHHHHHHHHH-SS---EEEEEEEETTHHHHHHHH-HHHHHHHHHHHHHHHHHHS-TTSEEEE-SSSEEEEEEES--HHHHHHHHHHHHHHHHHHHHS-TTS--SS---EEEEEEEE-S----HHHHHHHHHHHHHHHHHTTSS-EEEEEE-------S--

Foldseek 3Di:
DCQVVLLVVLLVVLVVVLVVLLVVLVVVLVVPPPQDDPVVSLVVNLVSLVVSLVVLVVSLVVSLVVLCVVDDQDDLDDQDLVVVLVLLVLLLVLLVVVLVLLVVVCVVPVLLLLSVLLSLLSLLLNLLSVVLNVLSVCVVVVNDDPQQSVQLNVLSVLLNLVLNLVSNVLSVLSNLCSVVVHDRPDDSVVSVVVNVCSSPVSVVVSVCCGVVPVPRDDGQWDQDPPPSFTAGDVVSLVVSLVSLVVSLVVLCVRPNSSDLLSVLVNLQSVLSNVLSVLSNVVPRVRSSSNSSSSSSNSSSSVSSVSSSVSRVVVVVVVVVQVVFADSLQSAGEQVNVLVVLQCLLPDPPQFKKKKKKKFKPPLVVVCVPPNVVLSSLLLNVLSVLLCVLDDPPWHWYANDDGMIMIMGTNDDDVRVQVSVLVSQVSQQVCQDPPPVRPHPHGIGMAMFMEMEHRDNDGSVVRVVNSVVQSVVCNVVPHSDYGYDYPDPPDPPPPPD/DCQVVLLVVLLVVLVVVLVVLLVVLVVVLVVPPPQDDPVVSLVVNLVSLVVSLVVLVVSLVVSLVVVCVVDDQDDLDDADLVVVLVLLVLLLVLLVVVLVLLVVVCVVPVLLLLSVLLSLLSLLLNLLSVVLNVLSVCVVVVNDDPQQSVQLNVLSVLLNLVLNLVSNVLSVLSNLCSVVVHDRPDDSVVSVVVNVCSSPVSVVVSCCCGVVPVPRDDGQWDQDPPPRFTAGDVVSLVVSLVSLVVSLVVLCVRPNSSDLLSVLVNLQSVLSNVLSVLSNVPPRVRSSSVSSSSSSNSSSSVSSVSSSVSRVVVVVVVVVQVQFADSLQSAGEQVNVLVVLQCQLPDPPQFKKKKKKKFKPPLVVVCVVPNVVLSSLLLNVLSVLLCVLDDPPWHWYANDDGMIMIMGTNDDDVRVQVSVLVSQVSQQVCQDPNPVRPHPHGIGMAMFMEMEHRDNDGSVVRVVNSVVQSVVCNVVPHSDYGYDYPDPPDPPVPPD

pLDDT: mean 77.87, std 17.3, range [25.33, 98.12]

=== Feature glossary ===
Key to the feature types in this record:

Secondary structure (8-state, DSSP). Secondary structure is the local, repeating backbone conformation. DSSP classifies it into eight states by reading the hydrogen-bond network: three helix types (H, G, I), two β types (E, B), two non-regular types (T, S), and unstructured coil (-).

Backbone torsions (φ/ψ). Backbone dihedral angles. Every residue except chain termini has a φ (preceding-C → N → Cα → C) and a ψ (N → Cα → C → next-N). They are reported in degrees following the IUPAC sign convention. Secondary structure is essentially a statement about which (φ, ψ) basin each residue occupies.

Predicted aligned error. Predicted Aligned Error (PAE) is an AlphaFold confidence matrix: entry (i, j) is the expected error in the position of residue j, in ångströms, when the prediction is superimposed on the true structure at residue i. Low PAE within a block of residues means that block is internally rigid and well-predicted; high PAE between two blocks means their relative placement is uncertain even if each block individually is confident.

B-factor. B-factor (Debye–Waller factor) reflects atomic displacement in the crystal lattice. It is an experimental observable (units Å²), not a prediction; low values mean the atom is pinned down, high values mean it moves or is heterogeneous across the crystal.

Secondary structure (3-state, P-SEA). Three-state secondary structure (P-SEA) collapses the eight DSSP classes into helix (a), strand (b), and coil (c). P-SEA assigns these from Cα geometry alone — distances and angles — without requiring backbone oxygens, so it works on any Cα trace.

Sequence. Primary structure: the covalent order of the twenty standard amino acids along the backbone. Two proteins with the same sequence will (almost always) fold to the same structure; two with 30% identity often share a fold but not the details.

pLDDT. pLDDT is the predicted lDDT-Cα score: AlphaFold's confidence that the local environment of each residue (all inter-atomic distances within 15 Å) is correctly placed. It is a per-residue number between 0 and 100, with higher meaning more reliable.

InterPro / GO / CATH / organism. Functional annotations link the protein to curated databases. InterPro entries identify conserved domains and families by matching the sequence against member-database signatures (Pfam, PROSITE, CDD, …). Gene Ontology (GO) terms describe molecular function, biological process, and cellular component in a controlled vocabulary. CATH places the structure in a hierarchical fold classification (Class/Architecture/Topology/Homologous-superfamily). The organism is the source species.

Contact-map, Ramachandran, and PAE plots. Three diagnostic plots accompany the record. The Cα contact map visualizes the tertiary structure as a 2D adjacency matrix (8 Å cutoff, sequence-local contacts suppressed). The Ramachandran plot shows the distribution of backbone (φ, ψ) torsions, with points in the α and β basins reflecting secondary structure content. The PAE plot shows AlphaFold's inter-residue confidence as a color matrix.

mmCIF coordinates. The mmCIF table is the protein's shape written out atom by atom. For each backbone N, Cα, C, and carbonyl O, it records an (x, y, z) coordinate triple in Å plus the residue type, chain letter, and residue number.

Radius of gyration, Cα contacts, bounding box. Three whole-structure scalars: the radius of gyration (RMS distance of Cα from centroid, in Å), the count of Cα–Cα contacts (pairs closer than 8 Å and separated by more than four residues in sequence — i.e. tertiary, not local, contacts), and the bounding-box dimensions. Together they distinguish compact globular folds from extended fibres or disordered chains.

Foldseek 3Di. The Foldseek 3Di string encodes local tertiary geometry as a 20-letter alphabet — one character per residue — derived from the relative positions of nearby Cα atoms. Unlike the amino-acid sequence, 3Di is a direct function of the 3D structure, so two proteins with the same fold have similar 3Di strings even at low sequence identity.

Rendered structure images. Six rendered views show the 3D structure from the faces of a cube — i.e. along ±x, ±y, ±z. Rendering representation is drawn randomly per protein from cartoon (secondary-structure ribbons), sticks (backbone bonds), or molecular surface; coloring is either N→C rainbow (blue at the N-terminus through red at the C-terminus) or one color per chain.

Nearest PDB structures. The Foldseek neighbor list gives the closest experimentally determined structures in the PDB, ranked by structural alignment. TM-score near 1 means near-identical fold; near 0.3 means only rough topology match. This is how one finds what a novel AlphaFold prediction most resembles in the solved-structure universe.

Solvent-accessible surface area. SASA measures how much of the protein is reachable by solvent. It is computed by rolling a water-sized probe over the atomic surface and summing the exposed area (Å²). Per-residue SASA distinguishes core (buried, low SASA) from surface (exposed, high SASA) residues; total SASA is a whole-molecule size measure.